Protein AF-A0A9P5SI32-F1 (afdb_monomer)

Secondary structure (DSSP, 8-state):
-HHHHHHHHHHHHHHHHHSTT------------HHHHHHHHHHHHHHHHHHHHHHHHHHHHHT---------------------PPPHHHHHHHHHHHHTTPPPSSEEE-TTT--EEE-TTS---HHHHHHHHHHHHHHHHHHHHHHHHHHHHH-TTS-HHHHHHHHHHHHHHHHHHHHHHHHHHHHHHHTS--S------HHHHHHHHHHHHHHHHHHHHHHHHTTT--HHHHHHHHHHGGGSS-HHHHHHHHHHHHHHTHHHHHHHHIIIII-----TTS-SSEEE-TTS-TTSHHHHSEEE-GGG--TTS-HHHHHHHHHHHHHHHHHHHTS---TTHHHH-------TT-HHHHHHHHHHHHHHHHHHHHHHHHHTS-HHHHHHHIIIIIS---HHHHHHHHHHHHHHHTSBGGG--HHHHHHHHHHHHHHSGGGGS-HHHHTTEEEEEPPPPTT-BHHHHEEEEE---TTGGGTS-HHHHHHHHHHHHHHHHHHHHHHHHHHHHHHHHHHHHHSTT-GGGHHHHHHHHHHHHHHHHHHHHHHHIIIIIIIIHHHHHHHHHHHTS---HHHHHHHHHHHHHHHHHHTT-S-BTTB--HHHHHHHHHHHHHHHHHHHHHHHHHHHHHHHHHHHHHHHHHHHHTT--S--HHHHHHHHHHHHHHHHHHHHHHHHHHHHHHHHHHHHHHHHHHHHH-S-HHHHHHHHHHSSTTTTHHHHHTT-------------------S----HHHHHHHHTTPPPPBPTTSPBPPPPTTTT-EEEE---SSHHHHHHHHHHHTT-EEEEEE-TTT-SGGGG--SSBPPPSSTT--S---BHHHHHS-TTEEEEE--TTSHHHHHHHHHHHHH-SEEEE---TTTTGGGT-SHHHHHHH-TT-EEEEEESS-SSSTTTTS---HHHHHHHTSHHHHSS-TTSPP---SS-HHHHHHHHHHHHHHHHHHHHHHHHS---EEEEEHHHHHHHHTHHHHHHHHHH-------TT--SS-TTEEEEE-SSSEEEEE--SHHHHHHHHHHHT-GGGTSSTTTSSHHHHHHTHHHHHHHHHHHHTTS-HHHHHHHHTTSS--EEE---HHHHHT-HHHHHTT-EEEEEETTTEEEEEEPPS---SSSPP---SPPPPTTTTHHHHHHHTS---HHHHHHHHHTT--

Radius of gyration: 49.42 Å; Cα contacts (8 Å, |Δi|>4): 1375; chains: 1; bounding box: 137×81×169 Å

Structure (mmCIF, N/CA/C/O backbone):
data_AF-A0A9P5SI32-F1
#
_entry.id   AF-A0A9P5SI32-F1
#
loop_
_atom_site.group_PDB
_atom_site.id
_atom_site.type_symbol
_atom_site.label_atom_id
_atom_site.label_alt_id
_atom_site.label_comp_id
_atom_site.label_asym_id
_atom_site.label_entity_id
_atom_site.label_seq_id
_atom_site.pdbx_PDB_ins_code
_atom_site.Cartn_x
_atom_site.Cartn_y
_atom_site.Cartn_z
_atom_site.occupancy
_atom_site.B_iso_or_equiv
_atom_site.auth_seq_id
_atom_site.auth_comp_id
_atom_site.auth_asym_id
_atom_site.auth_atom_id
_atom_site.pdbx_PDB_model_num
ATOM 1 N N . MET A 1 1 ? -63.670 31.564 59.923 1.00 42.47 1 MET A N 1
ATOM 2 C CA . MET A 1 1 ? -63.967 31.063 58.567 1.00 42.47 1 MET A CA 1
ATOM 3 C C . MET A 1 1 ? -62.993 31.605 57.515 1.00 42.47 1 MET A C 1
ATOM 5 O O . MET A 1 1 ? -62.778 30.890 56.558 1.00 42.47 1 MET A O 1
ATOM 9 N N . ASP A 1 2 ? -62.278 32.720 57.733 1.00 37.12 2 ASP A N 1
ATOM 10 C CA . ASP A 1 2 ? -61.266 33.226 56.768 1.00 37.12 2 ASP A CA 1
ATOM 11 C C . ASP A 1 2 ? -59.927 32.456 56.687 1.00 37.12 2 ASP A C 1
ATOM 13 O O . ASP A 1 2 ? -59.168 32.637 55.739 1.00 37.12 2 ASP A O 1
ATOM 17 N N . ASN A 1 3 ? -59.616 31.561 57.634 1.00 43.84 3 ASN A N 1
ATOM 18 C CA . ASN A 1 3 ? -58.324 30.852 57.648 1.00 43.84 3 ASN A CA 1
ATOM 19 C C . ASN A 1 3 ? -58.307 29.508 56.898 1.00 43.84 3 ASN A C 1
ATOM 21 O O . ASN A 1 3 ? -57.226 28.968 56.691 1.00 43.84 3 ASN A O 1
ATOM 25 N N . SER A 1 4 ? -59.447 28.947 56.475 1.00 39.62 4 SER A N 1
ATOM 26 C CA . SER A 1 4 ? -59.432 27.719 55.655 1.00 39.62 4 SER A CA 1
ATOM 27 C C . SER A 1 4 ? -59.240 28.019 54.168 1.00 39.62 4 SER A C 1
ATOM 29 O O . SER A 1 4 ? -58.648 27.218 53.454 1.00 39.62 4 SER A O 1
ATOM 31 N N . GLU A 1 5 ? -59.682 29.191 53.708 1.00 37.06 5 GLU A N 1
ATOM 32 C CA . GLU A 1 5 ? -59.606 29.602 52.302 1.00 37.06 5 GLU A CA 1
ATOM 33 C C . GLU A 1 5 ? -58.185 30.034 51.895 1.00 37.06 5 GLU A C 1
ATOM 35 O O . GLU A 1 5 ? -57.731 29.747 50.788 1.00 37.06 5 GLU A O 1
ATOM 40 N N . GLN A 1 6 ? -57.426 30.638 52.819 1.00 39.66 6 GLN A N 1
ATOM 41 C CA . GLN A 1 6 ? -56.009 30.958 52.599 1.00 39.66 6 GLN A CA 1
ATOM 42 C C . GLN A 1 6 ? -55.109 29.716 52.629 1.00 39.66 6 GLN A C 1
ATOM 44 O O . GLN A 1 6 ? -54.153 29.639 51.859 1.00 39.66 6 GLN A O 1
ATOM 49 N N . VAL A 1 7 ? -55.437 28.720 53.459 1.00 41.47 7 VAL A N 1
ATOM 50 C CA . VAL A 1 7 ? -54.717 27.436 53.496 1.00 41.47 7 VAL A CA 1
ATOM 51 C C . VAL A 1 7 ? -55.020 26.617 52.240 1.00 41.47 7 VAL A C 1
ATOM 53 O O . VAL A 1 7 ? -54.099 26.059 51.654 1.00 41.47 7 VAL A O 1
ATOM 56 N N . ALA A 1 8 ? -56.265 26.628 51.752 1.00 40.19 8 ALA A N 1
ATOM 57 C CA . ALA A 1 8 ? -56.627 25.992 50.487 1.00 40.19 8 ALA A CA 1
ATOM 58 C C . ALA A 1 8 ? -55.903 26.626 49.284 1.00 40.19 8 ALA A C 1
ATOM 60 O O . ALA A 1 8 ? -55.344 25.897 48.473 1.00 40.19 8 ALA A O 1
ATOM 61 N N . ARG A 1 9 ? -55.805 27.965 49.208 1.00 40.19 9 ARG A N 1
ATOM 62 C CA . ARG A 1 9 ? -55.040 28.653 48.145 1.00 40.19 9 ARG A CA 1
ATOM 63 C C . ARG A 1 9 ? -53.531 28.432 48.233 1.00 40.19 9 ARG A C 1
ATOM 65 O O . ARG A 1 9 ? -52.872 28.380 47.200 1.00 40.19 9 ARG A O 1
ATOM 72 N N . ALA A 1 10 ? -52.976 28.299 49.437 1.00 40.38 10 ALA A N 1
ATOM 73 C CA . ALA A 1 10 ? -51.559 27.987 49.620 1.00 40.38 10 ALA A CA 1
ATOM 74 C C . ALA A 1 10 ? -51.233 26.546 49.191 1.00 40.38 10 ALA A C 1
ATOM 76 O O . ALA A 1 10 ? -50.205 26.316 48.561 1.00 40.38 10 ALA A O 1
ATOM 77 N N . VAL A 1 11 ? -52.135 25.597 49.467 1.00 42.03 11 VAL A N 1
ATOM 78 C CA . VAL A 1 11 ? -52.027 24.203 49.011 1.00 42.03 11 VAL A CA 1
ATOM 79 C C . VAL A 1 11 ? -52.245 24.101 47.496 1.00 42.03 11 VAL A C 1
ATOM 81 O O . VAL A 1 11 ? -51.495 23.406 46.825 1.00 42.03 11 VAL A O 1
ATOM 84 N N . GLU A 1 12 ? -53.182 24.859 46.923 1.00 39.09 12 GLU A N 1
ATOM 85 C CA . GLU A 1 12 ? -53.424 24.907 45.472 1.00 39.09 12 GLU A CA 1
ATOM 86 C C . GLU A 1 12 ? -52.259 25.568 44.702 1.00 39.09 12 GLU A C 1
ATOM 88 O O . GLU A 1 12 ? -51.912 25.135 43.603 1.00 39.09 12 GLU A O 1
ATOM 93 N N . ALA A 1 13 ? -51.595 26.569 45.294 1.00 41.19 13 ALA A N 1
ATOM 94 C CA . ALA A 1 13 ? -50.374 27.167 44.748 1.00 41.19 13 ALA A CA 1
ATOM 95 C C . ALA A 1 13 ? -49.165 26.215 44.826 1.00 41.19 13 ALA A C 1
ATOM 97 O O . ALA A 1 13 ? -48.364 26.180 43.893 1.00 41.19 13 ALA A O 1
ATOM 98 N N . LEU A 1 14 ? -49.060 25.417 45.897 1.00 38.38 14 LEU A N 1
ATOM 99 C CA . LEU A 1 14 ? -48.062 24.350 46.041 1.00 38.38 14 LEU A CA 1
ATOM 100 C C . LEU A 1 14 ? -48.269 23.244 45.001 1.00 38.38 14 LEU A C 1
ATOM 102 O O . LEU A 1 14 ? -47.310 22.839 44.357 1.00 38.38 14 LEU A O 1
ATOM 106 N N . VAL A 1 15 ? -49.518 22.840 44.760 1.00 39.72 15 VAL A N 1
ATOM 107 C CA . VAL A 1 15 ? -49.868 21.840 43.742 1.00 39.72 15 VAL A CA 1
ATOM 108 C C . VAL A 1 15 ? -49.607 22.372 42.325 1.00 39.72 15 VAL A C 1
ATOM 110 O O . VAL A 1 15 ? -49.016 21.667 41.516 1.00 39.72 15 VAL A O 1
ATOM 113 N N . ARG A 1 16 ? -49.936 23.635 42.009 1.00 37.34 16 ARG A N 1
ATOM 114 C CA . ARG A 1 16 ? -49.639 24.226 40.683 1.00 37.34 16 ARG A CA 1
ATOM 115 C C . ARG A 1 16 ? -48.147 24.409 40.397 1.00 37.34 16 ARG A C 1
ATOM 117 O O . ARG A 1 16 ? -47.752 24.299 39.243 1.00 37.34 16 ARG A O 1
ATOM 124 N N . LEU A 1 17 ? -47.327 24.672 41.415 1.00 40.25 17 LEU A N 1
ATOM 125 C CA . LEU A 1 17 ? -45.866 24.722 41.268 1.00 40.25 17 LEU A CA 1
ATOM 126 C C . LEU A 1 17 ? -45.254 23.331 41.054 1.00 40.25 17 LEU A C 1
ATOM 128 O O . LEU A 1 17 ? -44.201 23.227 40.436 1.00 40.25 17 LEU A O 1
ATOM 132 N N . GLN A 1 18 ? -45.929 22.280 41.521 1.00 37.53 18 GLN A N 1
ATOM 133 C CA . GLN A 1 18 ? -45.520 20.885 41.358 1.00 37.53 18 GLN A CA 1
ATOM 134 C C . GLN A 1 18 ? -45.886 20.319 39.970 1.00 37.53 18 GLN A C 1
ATOM 136 O O . GLN A 1 18 ? -45.213 19.418 39.491 1.00 37.53 18 GLN A O 1
ATOM 141 N N . PHE A 1 19 ? -46.892 20.895 39.295 1.00 34.50 19 PHE A N 1
ATOM 142 C CA . PHE A 1 19 ? -47.330 20.513 37.939 1.00 34.50 19 PHE A CA 1
ATOM 143 C C . PHE A 1 19 ? -46.658 21.294 36.791 1.00 34.50 19 PHE A C 1
ATOM 145 O O . PHE A 1 19 ? -46.921 21.006 35.629 1.00 34.50 19 PHE A O 1
ATOM 152 N N . ALA A 1 20 ? -45.794 22.275 37.073 1.00 34.69 20 ALA A N 1
ATOM 153 C CA . ALA A 1 20 ? -45.090 23.042 36.035 1.00 34.69 20 ALA A CA 1
ATOM 154 C C . ALA A 1 20 ? -43.767 22.393 35.565 1.00 34.69 20 ALA A C 1
ATOM 156 O O . ALA A 1 20 ? -43.037 23.009 34.792 1.00 34.69 20 ALA A O 1
ATOM 157 N N . GLN A 1 21 ? -43.450 21.180 36.037 1.00 35.47 21 GLN A N 1
ATOM 158 C CA . GLN A 1 21 ? -42.245 20.428 35.659 1.00 35.47 21 GLN A CA 1
ATOM 159 C C . GLN A 1 21 ? -42.446 19.416 34.518 1.00 35.47 21 GLN A C 1
ATOM 161 O O . GLN A 1 21 ? -41.452 18.895 34.024 1.00 35.47 21 GLN A O 1
ATOM 166 N N . ASP A 1 22 ? -43.672 19.207 34.029 1.00 29.98 22 ASP A N 1
ATOM 167 C CA . ASP A 1 22 ? -43.937 18.281 32.920 1.00 29.98 22 ASP A CA 1
ATOM 168 C C . ASP A 1 22 ? -44.226 19.030 31.613 1.00 29.98 22 ASP A C 1
ATOM 170 O O . ASP A 1 22 ? -45.367 19.132 31.165 1.00 29.98 22 ASP A O 1
ATOM 174 N N . ALA A 1 23 ? -43.171 19.568 31.001 1.00 31.64 23 ALA A N 1
ATOM 175 C CA . ALA A 1 23 ? -43.076 19.695 29.546 1.00 31.64 23 ALA A CA 1
ATOM 176 C C . ALA A 1 23 ? -41.615 19.917 29.125 1.00 31.64 23 ALA A C 1
ATOM 178 O O . ALA A 1 23 ? -41.056 20.984 29.392 1.00 31.64 23 ALA A O 1
ATOM 179 N N . PRO A 1 24 ? -41.023 18.964 28.390 1.00 31.81 24 PRO A N 1
ATOM 180 C CA . PRO A 1 24 ? -40.058 19.321 27.369 1.00 31.81 24 PRO A CA 1
ATOM 181 C C . PRO A 1 24 ? -40.536 18.825 26.000 1.00 31.81 24 PRO A C 1
ATOM 183 O O . PRO A 1 24 ? -40.583 17.624 25.736 1.00 31.81 24 PRO A O 1
ATOM 186 N N . ASP A 1 25 ? -40.846 19.778 25.120 1.00 26.53 25 ASP A N 1
ATOM 187 C CA . ASP A 1 25 ? -40.684 19.580 23.683 1.00 26.53 25 ASP A CA 1
ATOM 188 C C . ASP A 1 25 ? -39.182 19.429 23.408 1.00 26.53 25 ASP A C 1
ATOM 190 O O . ASP A 1 25 ? -38.369 20.275 23.792 1.00 26.53 25 ASP A O 1
ATOM 194 N N . ALA A 1 26 ? -38.819 18.322 22.772 1.00 26.38 26 ALA A N 1
ATOM 195 C CA . ALA A 1 26 ? -37.484 18.072 22.267 1.00 26.38 26 ALA A CA 1
ATOM 196 C C . ALA A 1 26 ? -37.322 18.748 20.901 1.00 26.38 26 ALA A C 1
ATOM 198 O O . ALA A 1 26 ? -38.023 18.394 19.961 1.00 26.38 26 ALA A O 1
ATOM 199 N N . ASP A 1 27 ? -36.375 19.679 20.790 1.00 27.23 27 ASP A N 1
ATOM 200 C CA . ASP A 1 27 ? -35.491 19.771 19.628 1.00 27.23 27 ASP A CA 1
ATOM 201 C C . ASP A 1 27 ? -34.274 20.656 19.945 1.00 27.23 27 ASP A C 1
ATOM 203 O O . ASP A 1 27 ? -34.353 21.614 20.711 1.00 27.23 27 ASP A O 1
ATOM 207 N N . THR A 1 28 ? -33.153 20.339 19.291 1.00 29.39 28 THR A N 1
ATOM 208 C CA . THR A 1 28 ? -31.830 21.005 19.271 1.00 29.39 28 THR A CA 1
ATOM 209 C C . THR A 1 28 ? -30.820 20.754 20.408 1.00 29.39 28 THR A C 1
ATOM 211 O O . THR A 1 28 ? -30.814 21.374 21.465 1.00 29.39 28 THR A O 1
ATOM 214 N N . HIS A 1 29 ? -29.857 19.886 20.072 1.00 31.33 29 HIS A N 1
ATOM 215 C CA . HIS A 1 29 ? -28.485 19.826 20.580 1.00 31.33 29 HIS A CA 1
ATOM 216 C C . HIS A 1 29 ? -27.725 21.153 20.395 1.00 31.33 29 HIS A C 1
ATOM 218 O O . HIS A 1 29 ? -27.736 21.680 19.284 1.00 31.33 29 HIS A O 1
ATOM 224 N N . MET A 1 30 ? -26.974 21.599 21.412 1.00 29.38 30 MET A N 1
ATOM 225 C CA . MET A 1 30 ? -25.565 22.039 21.306 1.00 29.38 30 MET A CA 1
ATOM 226 C C . MET A 1 30 ? -25.005 22.546 22.650 1.00 29.38 30 MET A C 1
ATOM 228 O O . MET A 1 30 ? -25.744 23.001 23.515 1.00 29.38 30 MET A O 1
ATOM 232 N N . ASP A 1 31 ? -23.686 22.419 22.783 1.00 38.12 31 ASP A N 1
ATOM 233 C CA . ASP A 1 31 ? -22.824 22.635 23.951 1.00 38.12 31 ASP A CA 1
ATOM 234 C C . ASP A 1 31 ? -22.909 24.019 24.637 1.00 38.12 31 ASP A C 1
ATOM 236 O O . ASP A 1 31 ? -23.015 25.029 23.942 1.00 38.12 31 ASP A O 1
ATOM 240 N N . LEU A 1 32 ? -22.734 24.048 25.977 1.00 34.19 32 LEU A N 1
ATOM 241 C CA . LEU A 1 32 ? -21.780 24.875 26.770 1.00 34.19 32 LEU A CA 1
ATOM 242 C C . LEU A 1 32 ? -22.278 25.298 28.185 1.00 34.19 32 LEU A C 1
ATOM 244 O O . LEU A 1 32 ? -23.464 25.509 28.417 1.00 34.19 32 LEU A O 1
ATOM 248 N N . ASP A 1 33 ? -21.284 25.479 29.072 1.00 35.22 33 ASP A N 1
ATOM 249 C CA . ASP A 1 33 ? -21.188 26.326 30.285 1.00 35.22 33 ASP A CA 1
ATOM 250 C C . ASP A 1 33 ? -21.457 25.765 31.708 1.00 35.22 33 ASP A C 1
ATOM 252 O O . ASP A 1 33 ? -22.577 25.470 32.128 1.00 35.22 33 ASP A O 1
ATOM 256 N N . ASP A 1 34 ? -20.373 25.758 32.506 1.00 38.31 34 ASP A N 1
ATOM 257 C CA . ASP A 1 34 ? -20.306 25.490 33.959 1.00 38.31 34 ASP A CA 1
ATOM 258 C C . ASP A 1 34 ? -21.167 26.466 34.799 1.00 38.31 34 ASP A C 1
ATOM 260 O O . ASP A 1 34 ? -21.558 26.148 35.927 1.00 38.31 34 ASP A O 1
ATOM 264 N N . ASP A 1 35 ? -21.536 27.628 34.250 1.00 37.47 35 ASP A N 1
ATOM 265 C CA . ASP A 1 35 ? -22.355 28.632 34.942 1.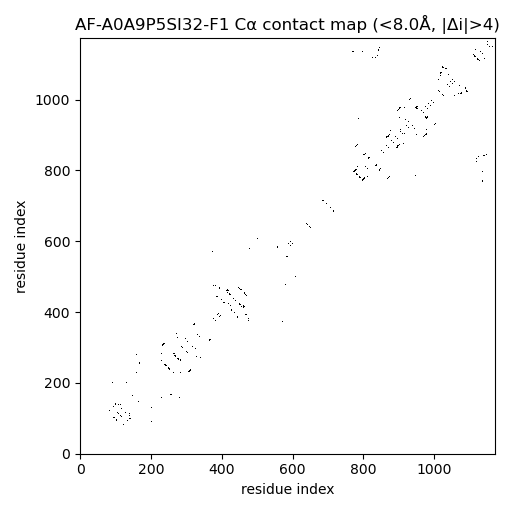00 37.47 35 ASP A CA 1
ATOM 266 C C . ASP A 1 35 ? -23.824 28.183 35.126 1.00 37.47 35 ASP A C 1
ATOM 268 O O . ASP A 1 35 ? -24.452 28.511 36.140 1.00 37.47 35 ASP A O 1
ATOM 272 N N . ALA A 1 36 ? -24.360 27.333 34.236 1.00 39.78 36 ALA A N 1
ATOM 273 C CA . ALA A 1 36 ? -25.731 26.814 34.340 1.00 39.78 36 ALA A CA 1
ATOM 274 C C . ALA A 1 36 ? -25.898 25.787 35.480 1.00 39.78 36 ALA A C 1
ATOM 276 O O . ALA A 1 36 ? -26.943 25.719 36.135 1.00 39.78 36 ALA A O 1
ATOM 277 N N . GLN A 1 37 ? -24.848 25.015 35.787 1.00 39.50 37 GLN A N 1
ATOM 278 C CA . GLN A 1 37 ? -24.857 24.081 36.919 1.00 39.50 37 GLN A CA 1
ATOM 279 C C . GLN A 1 37 ? -24.793 24.810 38.265 1.00 39.50 37 GLN A C 1
ATOM 281 O O . GLN A 1 37 ? -25.339 24.326 39.264 1.00 39.50 37 GLN A O 1
ATOM 286 N N . GLN A 1 38 ? -24.162 25.985 38.300 1.00 41.06 38 GLN A N 1
ATOM 287 C CA . GLN A 1 38 ? -24.031 26.782 39.511 1.00 41.06 38 GLN A CA 1
ATOM 288 C C . GLN A 1 38 ? -25.348 27.491 39.862 1.00 41.06 38 GLN A C 1
ATOM 290 O O . GLN A 1 38 ? -25.750 27.462 41.029 1.00 41.06 38 GLN A O 1
ATOM 295 N N . GLU A 1 39 ? -26.092 27.991 38.867 1.00 39.78 39 GLU A N 1
ATOM 296 C CA . GLU A 1 39 ? -27.448 28.530 39.064 1.00 39.78 39 GLU A CA 1
ATOM 297 C C . GLU A 1 39 ? -28.457 27.455 39.499 1.00 39.78 39 GLU A C 1
ATOM 299 O O . GLU A 1 39 ? -29.249 27.692 40.417 1.00 39.78 39 GLU A O 1
ATOM 304 N N . HIS A 1 40 ? -28.383 26.242 38.939 1.00 39.78 40 HIS A N 1
ATOM 305 C CA . HIS A 1 40 ? -29.275 25.139 39.319 1.00 39.78 40 HIS A CA 1
ATOM 306 C C . HIS A 1 40 ? -29.029 24.660 40.765 1.00 39.78 40 HIS A C 1
ATOM 308 O O . HIS A 1 40 ? -29.968 24.340 41.502 1.00 39.78 40 HIS A O 1
ATOM 314 N N . LYS A 1 41 ? -27.768 24.681 41.227 1.00 42.44 41 LYS A N 1
ATOM 315 C CA . LYS A 1 41 ? -27.406 24.390 42.629 1.00 42.44 41 LYS A CA 1
ATOM 316 C C . LYS A 1 41 ? -27.890 25.478 43.588 1.00 42.44 41 LYS A C 1
ATOM 318 O O . LYS A 1 41 ? -28.362 25.165 44.683 1.00 42.44 41 LYS A O 1
ATOM 323 N N . GLN A 1 42 ? -27.810 26.743 43.178 1.00 43.56 42 GLN A N 1
ATOM 324 C CA . GLN A 1 42 ? -28.257 27.878 43.986 1.00 43.56 42 GLN A CA 1
ATOM 325 C C . GLN A 1 42 ? -29.789 27.930 44.092 1.00 43.56 42 GLN A C 1
ATOM 327 O O . GLN A 1 42 ? -30.318 28.184 45.175 1.00 43.56 42 GLN A O 1
ATOM 332 N N . GLN A 1 43 ? -30.513 27.595 43.020 1.00 39.38 43 GLN A N 1
ATOM 333 C CA . GLN A 1 43 ? -31.975 27.480 43.041 1.00 39.38 43 GLN A CA 1
ATOM 334 C C . GLN A 1 43 ? -32.461 26.291 43.881 1.00 39.38 43 GLN A C 1
ATOM 336 O O . GLN A 1 43 ? -33.411 26.453 44.650 1.00 39.38 43 GLN A O 1
ATOM 341 N N . SER A 1 44 ? -31.771 25.144 43.838 1.00 38.12 44 SER A N 1
ATOM 342 C CA . SER A 1 44 ? -32.101 23.983 44.681 1.00 38.12 44 SER A CA 1
ATOM 343 C C . SER A 1 44 ? -31.877 24.260 46.175 1.00 38.12 44 SER A C 1
ATOM 345 O O . SER A 1 44 ? -32.712 23.893 47.000 1.00 38.12 44 SER A O 1
ATOM 347 N N . GLN A 1 45 ? -30.815 24.991 46.544 1.00 42.16 45 GLN A N 1
ATOM 348 C CA . GLN A 1 45 ? -30.572 25.392 47.940 1.00 42.16 45 GLN A CA 1
ATOM 349 C C . GLN A 1 45 ? -31.584 26.429 48.453 1.00 42.16 45 GLN A C 1
ATOM 351 O O . GLN A 1 45 ? -31.992 26.378 49.615 1.00 42.16 45 GLN A O 1
ATOM 356 N N . VAL A 1 46 ? -32.037 27.356 47.601 1.00 45.97 46 VAL A N 1
ATOM 357 C CA . VAL A 1 46 ? -33.108 28.306 47.955 1.00 45.97 46 VAL A CA 1
ATOM 358 C C . VAL A 1 46 ? -34.459 27.592 48.091 1.00 45.97 46 VAL A C 1
ATOM 360 O O . VAL A 1 46 ? -35.280 27.990 48.922 1.00 45.97 46 VAL A O 1
ATOM 363 N N . TYR A 1 47 ? -34.690 26.528 47.318 1.00 44.31 47 TYR A N 1
ATOM 364 C CA . TYR A 1 47 ? -35.885 25.690 47.406 1.00 44.31 47 TYR A CA 1
ATOM 365 C C . TYR A 1 47 ? -35.907 24.864 48.702 1.00 44.31 47 TYR A C 1
ATOM 367 O O . TYR A 1 47 ? -36.880 24.946 49.453 1.00 44.31 47 TYR A O 1
ATOM 375 N N . GLU A 1 48 ? -34.809 24.184 49.049 1.00 41.69 48 GLU A N 1
ATOM 376 C CA . GLU A 1 48 ? -34.671 23.459 50.324 1.00 41.69 48 GLU A CA 1
ATOM 377 C C . GLU A 1 48 ? -34.803 24.388 51.541 1.00 41.69 48 GLU A C 1
ATOM 379 O O . GLU A 1 48 ? -35.487 24.049 52.509 1.00 41.69 48 GLU A O 1
ATOM 384 N N . ALA A 1 49 ? -34.250 25.606 51.475 1.00 45.75 49 ALA A N 1
ATOM 385 C CA . ALA A 1 49 ? -34.395 26.602 52.537 1.00 45.75 49 ALA A CA 1
ATOM 386 C C . ALA A 1 49 ? -35.851 27.080 52.721 1.00 45.75 49 ALA A C 1
ATOM 388 O O . ALA A 1 49 ? -36.285 27.334 53.847 1.00 45.75 49 ALA A O 1
ATOM 389 N N . LYS A 1 50 ? -36.636 27.176 51.638 1.00 41.88 50 LYS A N 1
ATOM 390 C CA . LYS A 1 50 ? -38.061 27.554 51.696 1.00 41.88 50 LYS A CA 1
ATOM 391 C C . LYS A 1 50 ? -38.953 26.407 52.180 1.00 41.88 50 LYS A C 1
ATOM 393 O O . LYS A 1 50 ? -39.903 26.665 52.919 1.00 41.88 50 LYS A O 1
ATOM 398 N N . VAL A 1 51 ? -38.629 25.160 51.832 1.00 42.91 51 VAL A N 1
ATOM 399 C CA . VAL A 1 51 ? -39.323 23.958 52.331 1.00 42.91 51 VAL A CA 1
ATOM 400 C C . VAL A 1 51 ? -39.045 23.746 53.824 1.00 42.91 51 VAL A C 1
ATOM 402 O O . VAL A 1 51 ? -39.979 23.505 54.591 1.00 42.91 51 VAL A O 1
ATOM 405 N N . ALA A 1 52 ? -37.802 23.953 54.270 1.00 42.72 52 ALA A N 1
ATOM 406 C CA . ALA A 1 52 ? -37.436 23.911 55.686 1.00 42.72 52 ALA A CA 1
ATOM 407 C C . ALA A 1 52 ? -38.127 25.025 56.499 1.00 42.72 52 ALA A C 1
ATOM 409 O O . ALA A 1 52 ? -38.652 24.764 57.583 1.00 42.72 52 ALA A O 1
ATOM 410 N N . ALA A 1 53 ? -38.227 26.246 55.954 1.00 43.56 53 ALA A N 1
ATOM 411 C CA . ALA A 1 53 ? -38.958 27.347 56.589 1.00 43.56 53 ALA A CA 1
ATOM 412 C C . ALA A 1 53 ? -40.477 27.084 56.684 1.00 43.56 53 ALA A C 1
ATOM 414 O O . ALA A 1 53 ? -41.110 27.464 57.672 1.00 43.56 53 ALA A O 1
ATOM 415 N N . ALA A 1 54 ? -41.067 26.400 55.696 1.00 40.12 54 ALA A N 1
ATOM 416 C CA . ALA A 1 54 ? -42.471 25.988 55.719 1.00 40.12 54 ALA A CA 1
ATOM 417 C C . ALA A 1 54 ? -42.734 24.870 56.748 1.00 40.12 54 ALA A C 1
ATOM 419 O O . ALA A 1 54 ? -43.725 24.928 57.480 1.00 40.12 54 ALA A O 1
ATOM 420 N N . GLN A 1 55 ? -41.814 23.906 56.885 1.00 38.50 55 GLN A N 1
ATOM 421 C CA . GLN A 1 55 ? -41.869 22.880 57.934 1.00 38.50 55 GLN A CA 1
ATOM 422 C C . GLN A 1 55 ? -41.707 23.480 59.342 1.00 38.50 55 GLN A C 1
ATOM 424 O O . GLN A 1 55 ? -42.442 23.100 60.257 1.00 38.50 55 GLN A O 1
ATOM 429 N N . GLU A 1 56 ? -40.823 24.467 59.524 1.00 39.75 56 GLU A N 1
ATOM 430 C CA . GLU A 1 56 ? -40.643 25.169 60.804 1.00 39.75 56 GLU A CA 1
ATOM 431 C C . GLU A 1 56 ? -41.870 26.032 61.171 1.00 39.75 56 GLU A C 1
ATOM 433 O O . GLU A 1 56 ? -42.262 26.109 62.340 1.00 39.75 56 GLU A O 1
ATOM 438 N N . TYR A 1 57 ? -42.540 26.630 60.179 1.00 40.88 57 TYR A N 1
ATOM 439 C CA . TYR A 1 57 ? -43.780 27.389 60.374 1.00 40.88 57 TYR A CA 1
ATOM 440 C C . TYR A 1 57 ? -44.963 26.485 60.773 1.00 40.88 57 TYR A C 1
ATOM 442 O O . TYR A 1 57 ? -45.709 26.822 61.696 1.00 40.88 57 TYR A O 1
ATOM 450 N N . CYS A 1 58 ? -45.087 25.294 60.173 1.00 35.59 58 CYS A N 1
ATOM 451 C CA . CYS A 1 58 ? -46.075 24.282 60.571 1.00 35.59 58 CYS A CA 1
ATOM 452 C C . CYS A 1 58 ? -45.814 23.718 61.981 1.00 35.59 58 CYS A C 1
ATOM 454 O O . CYS A 1 58 ? -46.757 23.537 62.757 1.00 35.59 58 CYS A O 1
ATOM 456 N N . LEU A 1 59 ? -44.547 23.517 62.361 1.00 37.94 59 LEU A N 1
ATOM 457 C CA . LEU A 1 59 ? -44.163 23.083 63.712 1.00 37.94 59 LEU A CA 1
ATOM 458 C C . LEU A 1 59 ? -44.388 24.180 64.773 1.00 37.94 59 LEU A C 1
ATOM 460 O O . LEU A 1 59 ? -44.779 23.874 65.902 1.00 37.94 59 LEU A O 1
ATOM 464 N N . ARG A 1 60 ? -44.243 25.468 64.420 1.00 35.88 60 ARG A N 1
ATOM 465 C CA . ARG A 1 60 ? -44.548 26.606 65.314 1.00 35.88 60 ARG A CA 1
ATOM 466 C C . ARG A 1 60 ? -46.037 26.776 65.626 1.00 35.88 60 ARG A C 1
ATOM 468 O O . ARG A 1 60 ? -46.359 27.248 66.717 1.00 35.88 60 ARG A O 1
ATOM 475 N N . ILE A 1 61 ? -46.938 26.390 64.720 1.00 38.22 61 ILE A N 1
ATOM 476 C CA . ILE A 1 61 ? -48.396 26.474 64.935 1.00 38.22 61 ILE A CA 1
ATOM 477 C C . ILE A 1 61 ? -48.898 25.343 65.851 1.00 38.22 61 ILE A C 1
ATOM 479 O O . ILE A 1 61 ? -49.821 25.555 66.636 1.00 38.22 61 ILE A O 1
ATOM 483 N N . LEU A 1 62 ? -48.241 24.179 65.845 1.00 36.81 62 LEU A N 1
ATOM 484 C CA . LEU A 1 62 ? -48.592 23.043 66.711 1.00 36.81 62 LEU A CA 1
ATOM 485 C C . LEU A 1 62 ? -47.991 23.126 68.132 1.00 36.81 62 LEU A C 1
ATOM 487 O O . LEU A 1 62 ? -48.449 22.425 69.030 1.00 36.81 62 LEU A O 1
ATOM 491 N N . GLY A 1 63 ? -47.015 24.013 68.371 1.00 31.83 63 GLY A N 1
ATOM 492 C CA . GLY A 1 63 ? -46.332 24.191 69.664 1.00 31.83 63 GLY A CA 1
ATOM 493 C C . GLY A 1 63 ? -46.910 25.256 70.614 1.00 31.83 63 GLY A C 1
ATOM 494 O O . GLY A 1 63 ? -46.349 25.479 71.686 1.00 31.83 63 GLY A O 1
ATOM 495 N N . ARG A 1 64 ? -48.009 25.940 70.262 1.00 32.69 64 ARG A N 1
ATOM 496 C CA . ARG A 1 64 ? -48.646 26.976 71.103 1.00 32.69 64 ARG A CA 1
ATOM 497 C C . ARG A 1 64 ? -50.136 26.696 71.333 1.00 32.69 64 ARG A C 1
ATOM 499 O O . ARG A 1 64 ? -50.994 27.372 70.782 1.00 32.69 64 ARG A O 1
ATOM 506 N N . SER A 1 65 ? -50.455 25.736 72.199 1.00 31.73 65 SER A N 1
ATOM 507 C CA . SER A 1 65 ? -51.708 25.762 72.976 1.00 31.73 65 SER A CA 1
ATOM 508 C C . SER A 1 65 ? -51.589 24.896 74.236 1.00 31.73 65 SER A C 1
ATOM 510 O O . SER A 1 65 ? -51.942 23.723 74.269 1.00 31.73 65 SER A O 1
ATOM 512 N N . GLY A 1 66 ? -51.055 25.494 75.303 1.00 26.69 66 GLY A N 1
ATOM 513 C CA . GLY A 1 66 ? -51.008 24.906 76.641 1.00 26.69 66 GLY A CA 1
ATOM 514 C C 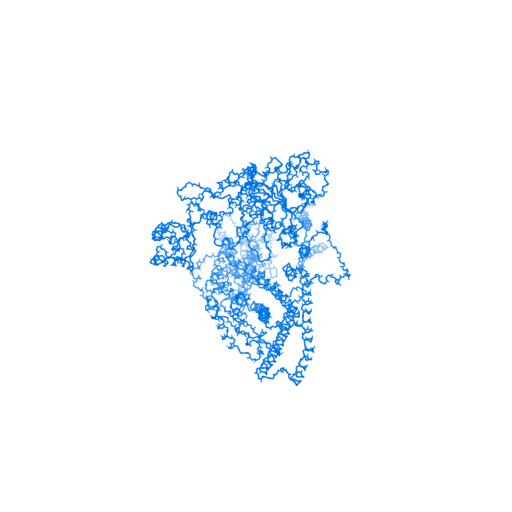. GLY A 1 66 ? -50.840 25.976 77.726 1.00 26.69 66 GLY A C 1
ATOM 515 O O . GLY A 1 66 ? -49.750 26.520 77.866 1.00 26.69 66 GLY A O 1
ATOM 516 N N . GLY A 1 67 ? -51.916 26.228 78.492 1.00 26.20 67 GLY A N 1
ATOM 517 C CA . GLY A 1 67 ? -51.976 26.980 79.767 1.00 26.20 67 GLY A CA 1
ATOM 518 C C . GLY A 1 67 ? -52.348 28.470 79.663 1.00 26.20 67 GLY A C 1
ATOM 519 O O . GLY A 1 67 ? -51.852 29.159 78.785 1.00 26.20 67 GLY A O 1
ATOM 520 N N . TYR A 1 68 ? -53.164 29.094 80.525 1.00 28.97 68 TYR A N 1
ATOM 521 C CA . TYR A 1 68 ? -54.015 28.706 81.671 1.00 28.97 68 TYR A CA 1
ATOM 522 C C . TYR A 1 68 ? -54.849 29.957 82.066 1.00 28.97 68 TYR A C 1
ATOM 524 O O . TYR A 1 68 ? -54.277 31.042 82.048 1.00 28.97 68 TYR A O 1
ATOM 532 N N . VAL A 1 69 ? -56.109 29.830 82.526 1.00 27.44 69 VAL A N 1
ATOM 533 C CA . VAL A 1 69 ? -56.750 30.752 83.508 1.00 27.44 69 VAL A CA 1
ATOM 534 C C . VAL A 1 69 ? -57.736 29.957 84.393 1.00 27.44 69 VAL A C 1
ATOM 536 O O . VAL A 1 69 ? -58.557 29.210 83.869 1.00 27.44 69 VAL A O 1
ATOM 539 N N . GLY A 1 70 ? -57.611 30.094 85.726 1.00 25.75 70 GLY A N 1
ATOM 540 C CA . GLY A 1 70 ? -58.465 29.503 86.786 1.00 25.75 70 GLY A CA 1
ATOM 541 C C . GLY A 1 70 ? -59.855 30.155 86.925 1.00 25.75 70 GLY A C 1
ATOM 542 O O . GLY A 1 70 ? -60.104 31.192 86.325 1.00 25.75 70 GLY A O 1
ATOM 543 N N . SER A 1 71 ? -60.814 29.605 87.679 1.00 24.78 71 SER A N 1
ATOM 544 C CA . SER A 1 71 ? -60.831 29.497 89.154 1.00 24.78 71 SER A CA 1
ATOM 545 C C . SER A 1 71 ? -61.939 28.525 89.674 1.00 24.78 71 SER A C 1
ATOM 547 O O . SER A 1 71 ? -62.723 28.030 88.865 1.00 24.78 71 SER A O 1
ATOM 549 N N . PRO A 1 72 ? -62.004 28.202 90.995 1.00 45.50 72 PRO A N 1
ATOM 550 C CA . PRO A 1 72 ? -62.715 27.028 91.535 1.00 45.50 72 PRO A CA 1
ATOM 551 C C . PRO A 1 72 ? -63.929 27.319 92.464 1.00 45.50 72 PRO A C 1
ATOM 553 O O . PRO A 1 72 ? -64.121 28.448 92.905 1.00 45.50 72 PRO A O 1
ATOM 556 N N . LEU A 1 73 ? -64.617 26.226 92.856 1.00 28.11 73 LEU A N 1
ATOM 557 C CA . LEU A 1 73 ? -65.543 26.002 94.000 1.00 28.11 73 LEU A CA 1
ATOM 558 C C . LEU A 1 73 ? -67.049 26.316 93.840 1.00 28.11 73 LEU A C 1
ATOM 560 O O . LEU A 1 73 ? -67.453 27.445 93.596 1.00 28.11 73 LEU A O 1
ATOM 564 N N . GLY A 1 74 ? -67.877 25.305 94.150 1.00 24.61 74 GLY A N 1
ATOM 565 C CA . GLY A 1 74 ? -69.310 25.429 94.454 1.00 24.61 74 GLY A CA 1
ATOM 566 C C . GLY A 1 74 ? -70.041 24.094 94.291 1.00 24.61 74 GLY A C 1
ATOM 567 O O . GLY A 1 74 ? -70.211 23.636 93.169 1.00 24.61 74 GLY A O 1
ATOM 568 N N . GLY A 1 75 ? -70.393 23.436 95.397 1.00 24.42 75 GLY A N 1
ATOM 569 C CA . GLY A 1 75 ? -70.873 22.058 95.405 1.00 24.42 75 GLY A CA 1
ATOM 570 C C . GLY A 1 75 ? -72.365 21.836 95.140 1.00 24.42 75 GLY A C 1
ATOM 571 O O . GLY A 1 75 ? -73.181 22.750 95.163 1.00 24.42 75 GLY A O 1
ATOM 572 N N . ASP A 1 76 ? -72.638 20.536 95.048 1.00 25.02 76 ASP A N 1
ATOM 573 C CA . ASP A 1 76 ? -73.790 19.804 95.576 1.00 25.02 76 ASP A CA 1
ATOM 574 C C . ASP A 1 76 ? -74.927 19.364 94.626 1.00 25.02 76 ASP A C 1
ATOM 576 O O . ASP A 1 76 ? -75.509 20.124 93.858 1.00 25.02 76 ASP A O 1
ATOM 580 N N . GLN A 1 77 ? -75.247 18.080 94.825 1.00 27.27 77 GLN A N 1
ATOM 581 C CA . GLN A 1 77 ? -76.463 17.318 94.513 1.00 27.27 77 GLN A CA 1
ATOM 582 C C . GLN A 1 77 ? -76.675 16.722 93.110 1.00 27.27 77 GLN A C 1
ATOM 584 O O . GLN A 1 77 ? -77.350 17.255 92.235 1.00 27.27 77 GLN A O 1
ATOM 589 N N . SER A 1 78 ? -76.150 15.496 92.990 1.00 29.39 78 SER A N 1
ATOM 590 C CA . SER A 1 78 ? -76.920 14.274 92.698 1.00 29.39 78 SER A CA 1
ATOM 591 C C . SER A 1 78 ? -77.987 14.327 91.598 1.00 29.39 78 SER A C 1
ATOM 593 O O . SER A 1 78 ? -79.119 14.747 91.818 1.00 29.39 78 SER A O 1
ATOM 595 N N . ARG A 1 79 ? -77.696 13.637 90.487 1.00 28.14 79 ARG A N 1
ATOM 596 C CA . ARG A 1 79 ? -78.661 12.739 89.834 1.00 28.14 79 ARG A CA 1
ATOM 597 C C . ARG A 1 79 ? -77.935 11.556 89.199 1.00 28.14 79 ARG A C 1
ATOM 599 O O . ARG A 1 79 ? -77.141 11.709 88.282 1.00 28.14 79 ARG A O 1
ATOM 606 N N . LEU A 1 80 ? -78.217 10.392 89.774 1.00 33.97 80 LEU A N 1
ATOM 607 C CA . LEU A 1 80 ? -77.859 9.061 89.307 1.00 33.97 80 LEU A CA 1
ATOM 608 C C . LEU A 1 80 ? -78.345 8.852 87.867 1.00 33.97 80 LEU A C 1
ATOM 610 O O . LEU A 1 80 ? -79.547 8.935 87.617 1.00 33.97 80 LEU A O 1
ATOM 614 N N . ILE A 1 81 ? -77.423 8.528 86.964 1.00 32.06 81 ILE A N 1
ATOM 615 C CA . ILE A 1 81 ? -77.698 7.716 85.779 1.00 32.06 81 ILE A CA 1
ATOM 616 C C . ILE A 1 81 ? -76.597 6.653 85.765 1.00 32.06 81 ILE A C 1
ATOM 618 O O . ILE A 1 81 ? -75.415 6.973 85.659 1.00 32.06 81 ILE A O 1
ATOM 622 N N . GLU A 1 82 ? -76.987 5.401 85.991 1.00 41.47 82 GLU A N 1
ATOM 623 C CA . GLU A 1 82 ? -76.139 4.235 85.758 1.00 41.47 82 GLU A CA 1
ATOM 624 C C . GLU A 1 82 ? -75.809 4.183 84.261 1.00 41.47 82 GLU A C 1
ATOM 626 O O . GLU A 1 82 ? -76.670 3.865 83.443 1.00 41.47 82 GLU A O 1
ATOM 631 N N . GLU A 1 83 ? -74.576 4.512 83.885 1.00 35.66 83 GLU A N 1
ATOM 632 C CA . GLU A 1 83 ? -74.075 4.306 82.526 1.00 35.66 83 GLU A CA 1
ATOM 633 C C . GLU A 1 83 ? -72.981 3.238 82.580 1.00 35.66 83 GLU A C 1
ATOM 635 O O . GLU A 1 83 ? -71.886 3.465 83.090 1.00 35.66 83 GLU A O 1
ATOM 640 N N . HIS A 1 84 ? -73.312 2.032 82.113 1.00 43.06 84 HIS A N 1
ATOM 641 C CA . HIS A 1 84 ? -72.378 0.917 81.992 1.00 43.06 84 HIS A CA 1
ATOM 642 C C . HIS A 1 84 ? -71.182 1.304 81.103 1.00 43.06 84 HIS A C 1
ATOM 644 O O . HIS A 1 84 ? -71.324 1.412 79.884 1.00 43.06 84 HIS A O 1
ATOM 650 N N . GLU A 1 85 ? -69.994 1.457 81.697 1.00 52.03 85 GLU A N 1
ATOM 651 C CA . GLU A 1 85 ? -68.734 1.427 80.949 1.00 52.03 85 GLU A CA 1
ATOM 652 C C . GLU A 1 85 ? -68.587 0.048 80.289 1.00 52.03 85 GLU A C 1
ATOM 654 O O . GLU A 1 85 ? -68.701 -0.995 80.936 1.00 52.03 85 GLU A O 1
ATOM 659 N N . VAL A 1 86 ? -68.357 0.033 78.977 1.00 61.22 86 VAL A N 1
ATOM 660 C CA . VAL A 1 86 ? -68.122 -1.204 78.225 1.00 61.22 86 VAL A CA 1
ATOM 661 C C . VAL A 1 86 ? -66.821 -1.849 78.711 1.00 61.22 86 VAL A C 1
ATOM 663 O O . VAL A 1 86 ? -65.765 -1.216 78.671 1.00 61.22 86 VAL A O 1
ATOM 666 N N . GLU A 1 87 ? -66.870 -3.122 79.117 1.00 64.75 87 GLU A N 1
ATOM 667 C CA . GLU A 1 87 ? -65.663 -3.872 79.480 1.00 64.75 87 GLU A CA 1
ATOM 668 C C . GLU A 1 87 ? -64.666 -3.950 78.310 1.00 64.75 87 GLU A C 1
ATOM 670 O O . GLU A 1 87 ? -65.022 -4.285 77.176 1.00 64.75 87 GLU A O 1
ATOM 675 N N . GLU A 1 88 ? -63.378 -3.749 78.606 1.00 70.38 88 GLU A N 1
ATOM 676 C CA . GLU A 1 88 ? -62.270 -3.865 77.642 1.00 70.38 88 GLU A CA 1
ATOM 677 C C . GLU A 1 88 ? -62.271 -5.231 76.916 1.00 70.38 88 GLU A C 1
ATOM 679 O O . GLU A 1 88 ? -61.956 -5.315 75.728 1.00 70.38 88 GLU A O 1
ATOM 684 N N . SER A 1 89 ? -62.739 -6.290 77.591 1.00 70.75 89 SER A N 1
ATOM 685 C CA . SER A 1 89 ? -62.883 -7.657 77.062 1.00 70.75 89 SER A CA 1
ATOM 686 C C . SER A 1 89 ? -63.885 -7.780 75.899 1.00 70.75 89 SER A C 1
ATOM 688 O O . SER A 1 89 ? -63.772 -8.684 75.060 1.00 70.75 89 SER A O 1
ATOM 690 N N . ALA A 1 90 ? -64.889 -6.901 75.843 1.00 74.75 90 ALA A N 1
ATOM 691 C CA . ALA A 1 90 ? -65.880 -6.858 74.773 1.00 74.75 90 ALA A CA 1
ATOM 692 C C . ALA A 1 90 ? -65.323 -6.128 73.544 1.00 74.75 90 ALA A C 1
ATOM 694 O O . ALA A 1 90 ? -65.517 -6.591 72.422 1.00 74.75 90 ALA A O 1
ATOM 695 N N . ILE A 1 91 ? -64.568 -5.046 73.763 1.00 75.44 91 ILE A N 1
ATOM 696 C CA . ILE A 1 91 ? -63.906 -4.268 72.704 1.00 75.44 91 ILE A CA 1
ATOM 697 C C . ILE A 1 91 ? -62.811 -5.105 72.028 1.00 75.44 91 ILE A C 1
ATOM 699 O O . ILE A 1 91 ? -62.713 -5.114 70.806 1.00 75.44 91 ILE A O 1
ATOM 703 N N . LEU A 1 92 ? -62.031 -5.870 72.799 1.00 77.50 92 LEU A N 1
ATOM 704 C CA . LEU A 1 92 ? -60.992 -6.758 72.263 1.00 77.50 92 LEU A CA 1
ATOM 705 C C . LEU A 1 92 ? -61.554 -7.862 71.355 1.00 77.50 92 LEU A C 1
ATOM 707 O O . LEU A 1 92 ? -60.964 -8.161 70.320 1.00 77.50 92 LEU A O 1
ATOM 711 N N . ARG A 1 93 ? -62.706 -8.449 71.713 1.00 77.62 93 ARG A N 1
ATOM 712 C CA . ARG A 1 93 ? -63.391 -9.443 70.866 1.00 77.62 93 ARG A CA 1
ATOM 713 C C . ARG A 1 93 ? -63.908 -8.826 69.574 1.00 77.62 93 ARG A C 1
ATOM 715 O O . ARG A 1 93 ? -63.797 -9.449 68.525 1.00 77.62 93 ARG A O 1
ATOM 722 N N . ASP A 1 94 ? -64.444 -7.614 69.656 1.00 79.25 94 ASP A N 1
ATOM 723 C CA . ASP A 1 94 ? -64.969 -6.906 68.492 1.00 79.25 94 ASP A CA 1
ATOM 724 C C . ASP A 1 94 ? -63.859 -6.494 67.515 1.00 79.25 94 ASP A C 1
ATOM 726 O O . ASP A 1 94 ? -63.994 -6.650 66.305 1.00 79.25 94 ASP A O 1
ATOM 730 N N . LEU A 1 95 ? -62.710 -6.068 68.046 1.00 78.25 95 LEU A N 1
ATOM 731 C CA . LEU A 1 95 ? -61.534 -5.708 67.255 1.00 78.25 95 LEU A CA 1
ATOM 732 C C . LEU A 1 95 ? -60.955 -6.878 66.450 1.00 78.25 95 LEU A C 1
ATOM 734 O O . LEU A 1 95 ? -60.465 -6.647 65.350 1.00 78.25 95 LEU A O 1
ATOM 738 N N . ILE A 1 96 ? -61.036 -8.123 66.936 1.00 82.19 96 ILE A N 1
ATOM 739 C CA . ILE A 1 96 ? -60.597 -9.292 66.150 1.00 82.19 96 ILE A CA 1
ATOM 740 C C . ILE A 1 96 ? -61.463 -9.478 64.898 1.00 82.19 96 ILE A C 1
ATOM 742 O O . ILE A 1 96 ? -60.920 -9.761 63.831 1.00 82.19 96 ILE A O 1
ATOM 746 N N . PHE A 1 97 ? -62.782 -9.274 64.991 1.00 82.00 97 PHE A N 1
ATOM 747 C CA . PHE A 1 97 ? -63.657 -9.337 63.814 1.00 82.00 97 PHE A CA 1
ATOM 748 C C . PHE A 1 97 ? -63.304 -8.239 62.804 1.00 82.00 97 PHE A C 1
ATOM 750 O O . PHE A 1 97 ? -63.170 -8.517 61.611 1.00 82.00 97 PHE A O 1
ATOM 757 N N . VAL A 1 98 ? -63.022 -7.028 63.293 1.00 82.06 98 VAL A N 1
ATOM 758 C CA . VAL A 1 98 ? -62.555 -5.908 62.460 1.00 82.06 98 VAL A CA 1
ATOM 759 C C . VAL A 1 98 ? -61.203 -6.214 61.808 1.00 82.06 98 VAL A C 1
ATOM 761 O O . VAL A 1 98 ? -61.002 -5.900 60.636 1.00 82.06 98 VAL A O 1
ATOM 764 N N . PHE A 1 99 ? -60.282 -6.873 62.517 1.00 83.38 99 PHE A N 1
ATOM 765 C CA . PHE A 1 99 ? -58.988 -7.306 61.971 1.00 83.38 99 PHE A CA 1
ATOM 766 C C . PHE A 1 99 ? -59.127 -8.350 60.861 1.00 83.38 99 PHE A C 1
ATOM 768 O O . PHE A 1 99 ? -58.285 -8.381 59.966 1.00 83.38 99 PHE A O 1
ATOM 775 N N . GLN A 1 100 ? -60.193 -9.152 60.880 1.00 82.19 100 GLN A N 1
ATOM 776 C CA . GLN A 1 100 ? -60.558 -10.086 59.809 1.00 82.19 100 GLN A CA 1
ATOM 777 C C . GLN A 1 100 ? -61.317 -9.406 58.649 1.00 82.19 100 GLN A C 1
ATOM 779 O O . GLN A 1 100 ? -61.670 -10.069 57.676 1.00 82.19 100 GLN A O 1
ATOM 784 N N . GLY A 1 101 ? -61.574 -8.094 58.727 1.00 74.81 101 GLY A N 1
ATOM 785 C CA . GLY A 1 101 ? -62.310 -7.335 57.712 1.00 74.81 101 GLY A CA 1
ATOM 786 C C . GLY A 1 101 ? -63.834 -7.490 57.781 1.00 74.81 101 GLY A C 1
ATOM 787 O O . GLY A 1 101 ? -64.520 -7.122 56.826 1.00 74.81 101 GLY A O 1
ATOM 788 N N . ILE A 1 102 ? -64.359 -8.023 58.889 1.00 80.69 102 ILE A N 1
ATOM 789 C CA . ILE A 1 102 ? -65.791 -8.217 59.148 1.00 80.69 102 ILE A CA 1
ATOM 790 C C . ILE A 1 102 ? -66.273 -7.120 60.108 1.00 80.69 102 ILE A C 1
ATOM 792 O O . ILE A 1 102 ? -65.547 -6.722 61.017 1.00 80.69 102 ILE A O 1
ATOM 796 N N . ASP A 1 103 ? -67.493 -6.617 59.914 1.00 75.25 103 ASP A N 1
ATOM 797 C CA . ASP A 1 103 ? -68.085 -5.634 60.825 1.00 75.25 103 ASP A CA 1
ATOM 798 C C . ASP A 1 103 ? -68.294 -6.220 62.230 1.00 75.25 103 ASP A C 1
ATOM 800 O O . ASP A 1 103 ? -68.881 -7.293 62.402 1.00 75.25 103 ASP A O 1
ATOM 804 N N . GLY A 1 104 ? -67.834 -5.482 63.239 1.00 72.12 104 GLY A N 1
ATOM 805 C CA . GLY A 1 104 ? -68.100 -5.762 64.641 1.00 72.12 104 GLY A CA 1
ATOM 806 C C . GLY A 1 104 ? -69.475 -5.256 65.092 1.00 72.12 104 GLY A C 1
ATOM 807 O O . GLY A 1 104 ? -70.189 -4.536 64.390 1.00 72.12 104 GLY A O 1
ATOM 808 N N . LYS A 1 105 ? -69.861 -5.622 66.315 1.00 71.56 105 LYS A N 1
ATOM 809 C CA . LYS A 1 105 ? -71.076 -5.138 66.983 1.00 71.56 105 LYS A CA 1
ATOM 810 C C . LYS A 1 105 ? -70.965 -3.673 67.412 1.00 71.56 105 LYS A C 1
ATOM 812 O O . LYS A 1 105 ? -71.981 -2.986 67.420 1.00 71.56 105 LYS A O 1
ATOM 817 N N . MET A 1 106 ? -69.769 -3.214 67.781 1.00 67.75 106 MET A N 1
ATOM 818 C CA . MET A 1 106 ? -69.487 -1.866 68.295 1.00 67.75 106 MET A CA 1
ATOM 819 C C . MET A 1 106 ? -68.660 -1.022 67.317 1.00 67.75 106 MET A C 1
ATOM 821 O O . MET A 1 106 ? -68.784 0.204 67.308 1.00 67.75 106 MET A O 1
ATOM 825 N N . VAL A 1 107 ? -67.833 -1.664 66.488 1.00 71.56 107 VAL A N 1
ATOM 826 C CA . VAL A 1 107 ? -67.006 -1.017 65.462 1.00 71.56 107 VAL A CA 1
ATOM 827 C C . VAL A 1 107 ? -67.458 -1.467 64.074 1.00 71.56 107 VAL A C 1
ATOM 829 O O . VAL A 1 107 ? -67.373 -2.649 63.746 1.00 71.56 107 VAL A O 1
ATOM 832 N N . LYS A 1 108 ? -67.913 -0.519 63.249 1.00 73.12 108 LYS A N 1
ATOM 833 C CA . LYS A 1 108 ? -68.393 -0.781 61.882 1.00 73.12 108 LYS A CA 1
ATOM 834 C C . LYS A 1 108 ? -67.564 -0.025 60.845 1.00 73.12 108 LYS A C 1
ATOM 836 O O . LYS A 1 108 ? -67.095 1.087 61.108 1.00 73.12 108 LYS A O 1
ATOM 841 N N . PHE A 1 109 ? -67.419 -0.605 59.658 1.00 70.00 109 PHE A N 1
ATOM 842 C CA . PHE A 1 109 ? -66.817 0.045 58.497 1.00 70.00 109 PHE A CA 1
ATOM 843 C C . PHE A 1 109 ? -67.837 0.988 57.831 1.00 70.00 109 PHE A C 1
ATOM 845 O O . PHE A 1 109 ? -68.930 0.567 57.457 1.00 70.00 109 PHE A O 1
ATOM 852 N N . GLY A 1 110 ? -67.492 2.270 57.664 1.00 61.34 110 GLY A N 1
ATOM 853 C CA . GLY A 1 110 ? -68.334 3.240 56.951 1.00 61.34 110 GLY A CA 1
ATOM 854 C C . GLY A 1 110 ? -68.475 2.925 55.453 1.00 61.34 110 GLY A C 1
ATOM 855 O O . GLY A 1 110 ? -67.531 2.442 54.827 1.00 61.34 110 GLY A O 1
ATOM 856 N N . ALA A 1 111 ? -69.649 3.217 54.877 1.00 54.28 111 ALA A N 1
ATOM 857 C CA . ALA A 1 111 ? -70.036 2.796 53.524 1.00 54.28 111 ALA A CA 1
ATOM 858 C C . ALA A 1 111 ? -69.369 3.572 52.364 1.00 54.28 111 ALA A C 1
ATOM 860 O O . ALA A 1 111 ? -69.297 3.028 51.268 1.00 54.28 111 ALA A O 1
ATOM 861 N N . GLU A 1 112 ? -68.864 4.796 52.582 1.00 51.28 112 GLU A N 1
ATOM 862 C CA . GLU A 1 112 ? -68.360 5.664 51.490 1.00 51.28 112 GLU A CA 1
ATOM 863 C C . GLU A 1 112 ? -66.872 6.057 51.604 1.00 51.28 112 GLU A C 1
ATOM 865 O O . GLU A 1 112 ? -66.219 6.249 50.585 1.00 51.28 112 GLU A O 1
ATOM 870 N N . SER A 1 113 ? -66.291 6.129 52.809 1.00 52.94 113 SER A N 1
ATOM 871 C CA . SER A 1 113 ? -64.896 6.575 53.035 1.00 52.94 113 SER A CA 1
ATOM 872 C C . SER A 1 113 ? -63.967 5.498 53.609 1.00 52.94 113 SER A C 1
ATOM 874 O O . SER A 1 113 ? -62.799 5.765 53.885 1.00 52.94 113 SER A O 1
ATOM 876 N N . GLY A 1 114 ? -64.473 4.287 53.866 1.00 55.84 114 GLY A N 1
ATOM 877 C CA . GLY A 1 114 ? -63.715 3.206 54.505 1.00 55.84 114 GLY A CA 1
ATOM 878 C C . GLY A 1 114 ? -63.301 3.468 55.963 1.00 55.84 114 GLY A C 1
ATOM 879 O O . GLY A 1 114 ? -62.705 2.594 56.584 1.00 55.84 114 GLY A O 1
ATOM 880 N N . THR A 1 115 ? -63.625 4.619 56.557 1.00 60.03 115 THR A N 1
ATOM 881 C CA . THR A 1 115 ? -63.251 4.917 57.946 1.00 60.03 115 THR A CA 1
ATOM 882 C C . THR A 1 115 ? -64.050 4.053 58.920 1.00 60.03 115 THR A C 1
ATOM 884 O O . THR A 1 115 ? -65.281 4.013 58.857 1.00 60.03 115 THR A O 1
ATOM 887 N N . CYS A 1 116 ? -63.359 3.372 59.837 1.00 61.41 116 CYS A N 1
ATOM 888 C CA . CYS A 1 116 ? -63.993 2.659 60.944 1.00 61.41 116 CYS A CA 1
ATOM 889 C C . CYS A 1 116 ? -64.578 3.675 61.924 1.00 61.41 116 CYS A C 1
ATOM 891 O O . CYS A 1 116 ? -63.841 4.436 62.550 1.00 61.41 116 CYS A O 1
ATOM 893 N N . SER A 1 117 ? -65.900 3.693 62.059 1.00 62.06 117 SER A N 1
ATOM 894 C CA . SER A 1 117 ? -66.588 4.528 63.039 1.00 62.06 117 SER A CA 1
ATOM 895 C C . SER A 1 117 ? -67.058 3.665 64.203 1.00 62.06 117 SER A C 1
ATOM 897 O O . SER A 1 117 ? -67.717 2.642 64.006 1.00 62.06 117 SER A O 1
ATOM 899 N N . ILE A 1 118 ? -66.728 4.093 65.419 1.00 67.44 118 ILE A N 1
ATOM 900 C CA . ILE A 1 118 ? -67.339 3.571 66.644 1.00 67.44 118 ILE A CA 1
ATOM 901 C C . ILE A 1 118 ? -68.735 4.186 66.755 1.00 67.44 118 ILE A C 1
ATOM 903 O O . ILE A 1 118 ? -68.888 5.383 66.505 1.00 67.44 118 ILE A O 1
ATOM 907 N N . ASP A 1 119 ? -69.734 3.388 67.135 1.00 63.31 119 ASP A N 1
ATOM 908 C CA . ASP A 1 119 ? -71.105 3.875 67.318 1.00 63.31 119 ASP A CA 1
ATOM 909 C C . ASP A 1 119 ? -71.135 5.027 68.356 1.00 63.31 119 ASP A C 1
ATOM 911 O O . ASP A 1 119 ? -70.690 4.832 69.497 1.00 63.31 119 ASP A O 1
ATOM 915 N N . PRO A 1 120 ? -71.598 6.246 68.000 1.00 61.06 120 PRO A N 1
ATOM 916 C CA . PRO A 1 120 ? -71.571 7.407 68.895 1.00 61.06 120 PRO A CA 1
ATOM 917 C C . PRO A 1 120 ? -72.441 7.251 70.153 1.00 61.06 120 PRO A C 1
ATOM 919 O O . PRO A 1 120 ? -72.315 8.060 71.070 1.00 61.06 120 PRO A O 1
ATOM 922 N N . SER A 1 121 ? -73.288 6.218 70.231 1.00 57.28 121 SER A N 1
ATOM 923 C CA . SER A 1 121 ? -74.123 5.900 71.395 1.00 57.28 121 SER A CA 1
ATOM 924 C C . SER A 1 121 ? -73.394 5.169 72.536 1.00 57.28 121 SER A C 1
ATOM 926 O O . SER A 1 121 ? -74.009 4.903 73.566 1.00 57.28 121 SER A O 1
ATOM 928 N N . LEU A 1 122 ? -72.116 4.802 72.372 1.00 62.03 122 LEU A N 1
ATOM 929 C CA . LEU A 1 122 ? -71.332 4.079 73.383 1.00 62.03 122 LEU A CA 1
ATOM 930 C C . LEU A 1 122 ? -70.516 5.044 74.264 1.00 62.03 122 LEU A C 1
ATOM 932 O O . LEU A 1 122 ? -69.684 5.811 73.762 1.00 62.03 122 LEU A O 1
ATOM 936 N N . ASN A 1 123 ? -70.703 4.971 75.588 1.00 62.16 123 ASN A N 1
ATOM 937 C CA . ASN A 1 123 ? -69.946 5.777 76.548 1.00 62.16 123 ASN A CA 1
ATOM 938 C C . ASN A 1 123 ? -68.551 5.162 76.795 1.00 62.16 123 ASN A C 1
ATOM 940 O O . ASN A 1 123 ? -68.363 4.285 77.635 1.00 62.16 123 ASN A O 1
ATOM 944 N N . ILE A 1 124 ? -67.574 5.579 75.984 1.00 65.19 124 ILE A N 1
ATOM 945 C CA . ILE A 1 124 ? -66.176 5.125 76.024 1.00 65.19 124 ILE A CA 1
ATOM 946 C C . ILE A 1 124 ? -65.273 6.338 76.280 1.00 65.19 124 ILE A C 1
ATOM 948 O O . ILE A 1 124 ? -65.414 7.373 75.624 1.00 65.19 124 ILE A O 1
ATOM 952 N N . SER A 1 125 ? -64.295 6.194 77.181 1.00 69.75 125 SER A N 1
ATOM 953 C CA . SER A 1 125 ? -63.271 7.217 77.443 1.00 69.75 125 SER A CA 1
ATOM 954 C C . SER A 1 125 ? -62.553 7.662 76.160 1.00 69.75 125 SER A C 1
ATOM 956 O O . SER A 1 125 ? -62.171 6.835 75.326 1.00 69.75 125 SER A O 1
ATOM 958 N N . ASN A 1 126 ? -62.295 8.968 76.018 1.00 70.88 126 ASN A N 1
ATOM 959 C CA . ASN A 1 126 ? -61.598 9.543 74.857 1.00 70.88 126 ASN A CA 1
ATOM 960 C C . ASN A 1 126 ? -60.226 8.891 74.596 1.00 70.88 126 ASN A C 1
ATOM 962 O O . ASN A 1 126 ? -59.824 8.737 73.443 1.00 70.88 126 ASN A O 1
ATOM 966 N N . SER A 1 127 ? -59.533 8.444 75.647 1.00 69.19 127 SER A N 1
ATOM 967 C CA . SER A 1 127 ? -58.257 7.725 75.537 1.00 69.19 127 SER A CA 1
ATOM 968 C C . SER A 1 127 ? -58.420 6.338 74.906 1.00 69.19 127 SER A C 1
ATOM 970 O O . SER A 1 127 ? -57.631 5.947 74.047 1.00 69.19 127 SER A O 1
ATOM 972 N N . THR A 1 128 ? -59.464 5.603 75.293 1.00 75.38 128 THR A N 1
ATOM 973 C CA . THR A 1 128 ? -59.787 4.279 74.741 1.00 75.38 128 THR A CA 1
ATOM 974 C C . THR A 1 128 ? -60.280 4.403 73.301 1.00 75.38 128 THR A C 1
ATOM 976 O O . THR A 1 128 ? -59.850 3.638 72.444 1.00 75.38 128 THR A O 1
ATOM 979 N N . ARG A 1 129 ? -61.079 5.434 72.998 1.00 75.44 129 ARG A N 1
ATOM 980 C CA . ARG A 1 129 ? -61.503 5.778 71.631 1.00 75.44 129 ARG A CA 1
ATOM 981 C C . ARG A 1 129 ? -60.305 6.063 70.716 1.00 75.44 129 ARG A C 1
ATOM 983 O O . ARG A 1 129 ? -60.246 5.549 69.604 1.00 75.44 129 ARG A O 1
ATOM 990 N N . GLY A 1 130 ? -59.310 6.809 71.202 1.00 74.88 130 GLY A N 1
ATOM 991 C CA . GLY A 1 130 ? -58.064 7.055 70.469 1.00 74.88 130 GLY A CA 1
ATOM 992 C C . GLY A 1 130 ? -57.237 5.788 70.208 1.00 74.88 130 GLY A C 1
ATOM 993 O O . GLY A 1 130 ? -56.671 5.644 69.127 1.00 74.88 130 GLY A O 1
ATOM 994 N N . LEU A 1 131 ? -57.185 4.853 71.166 1.00 76.81 131 LEU A N 1
ATOM 995 C CA . LEU A 1 131 ? -56.491 3.566 71.002 1.00 76.81 131 LEU A CA 1
ATOM 996 C C . LEU A 1 131 ? -57.208 2.641 70.013 1.00 76.81 131 LEU A C 1
ATOM 998 O O . LEU A 1 131 ? -56.555 2.046 69.159 1.00 76.81 131 LEU A O 1
ATOM 1002 N N . VAL A 1 132 ? -58.537 2.556 70.093 1.00 78.69 132 VAL A N 1
ATOM 1003 C CA . VAL A 1 132 ? -59.357 1.773 69.161 1.00 78.69 132 VAL A CA 1
ATOM 1004 C C . VAL A 1 132 ? -59.200 2.313 67.741 1.00 78.69 132 VAL A C 1
ATOM 1006 O O . VAL A 1 132 ? -58.896 1.528 66.853 1.00 78.69 132 VAL A O 1
ATOM 1009 N N . ASN A 1 133 ? -59.262 3.634 67.530 1.00 80.06 133 ASN A N 1
ATOM 1010 C CA . ASN A 1 133 ? -59.072 4.231 66.201 1.00 80.06 133 ASN A CA 1
ATOM 1011 C C . ASN A 1 133 ? -57.709 3.880 65.571 1.00 80.06 133 ASN A C 1
ATOM 1013 O O . ASN A 1 133 ? -57.629 3.618 64.371 1.00 80.06 133 ASN A O 1
ATOM 1017 N N . ARG A 1 134 ? -56.636 3.822 66.375 1.00 79.38 134 ARG A N 1
ATOM 1018 C CA . ARG A 1 134 ? -55.309 3.383 65.901 1.00 79.38 134 ARG A CA 1
ATOM 1019 C C . ARG A 1 134 ? -55.286 1.906 65.515 1.00 79.38 134 ARG A C 1
ATOM 1021 O O . ARG A 1 134 ? -54.662 1.547 64.528 1.00 79.38 134 ARG A O 1
ATOM 1028 N N . LEU A 1 135 ? -55.966 1.051 66.274 1.00 81.56 135 LEU A N 1
ATOM 1029 C CA . LEU A 1 135 ? -56.055 -0.378 65.970 1.00 81.56 135 LEU A CA 1
ATOM 1030 C C . LEU A 1 135 ? -56.936 -0.642 64.743 1.00 81.56 135 LEU A C 1
ATOM 1032 O O . LEU A 1 135 ? -56.599 -1.483 63.919 1.00 81.56 135 LEU A O 1
ATOM 1036 N N . THR A 1 136 ? -58.030 0.102 64.567 1.00 79.94 136 THR A N 1
ATOM 1037 C CA . THR A 1 136 ? -58.947 -0.076 63.431 1.00 79.94 136 THR A CA 1
ATOM 1038 C C . THR A 1 136 ? -58.324 0.236 62.072 1.00 79.94 136 THR A C 1
ATOM 1040 O O . THR A 1 136 ? -58.812 -0.265 61.060 1.00 79.94 136 THR A O 1
ATOM 1043 N N . GLU A 1 137 ? -57.228 1.000 62.040 1.00 82.69 137 GLU A N 1
ATOM 1044 C CA . GLU A 1 137 ? -56.421 1.213 60.834 1.00 82.69 137 GLU A CA 1
ATOM 1045 C C . GLU A 1 137 ? -55.952 -0.119 60.224 1.00 82.69 137 GLU A C 1
ATOM 1047 O O . GLU A 1 137 ? -56.008 -0.301 59.011 1.00 82.69 137 GLU A O 1
ATOM 1052 N N . LEU A 1 138 ? -55.578 -1.087 61.066 1.00 82.81 138 LEU A N 1
ATOM 1053 C CA . LEU A 1 138 ? -55.137 -2.423 60.659 1.00 82.81 138 LEU A CA 1
ATOM 1054 C C . LEU A 1 138 ? -56.219 -3.160 59.848 1.00 82.81 138 LEU A C 1
ATOM 1056 O O . LEU A 1 138 ? -55.944 -3.704 58.779 1.00 82.81 138 LEU A O 1
ATOM 1060 N N . GLY A 1 139 ? -57.465 -3.127 60.336 1.00 80.31 139 GLY A N 1
ATOM 1061 C CA . GLY A 1 139 ? -58.615 -3.753 59.677 1.00 80.31 139 GLY A CA 1
ATOM 1062 C C . GLY A 1 139 ? -58.989 -3.071 58.360 1.00 80.31 139 GLY A C 1
ATOM 1063 O O . GLY A 1 139 ? -59.353 -3.744 57.395 1.00 80.31 139 GLY A O 1
ATOM 1064 N N . TRP A 1 140 ? -58.837 -1.744 58.282 1.00 83.81 140 TRP A N 1
ATOM 1065 C CA . TRP A 1 140 ? -59.044 -0.996 57.039 1.00 83.81 140 TRP A CA 1
ATOM 1066 C C . TRP A 1 140 ? -58.007 -1.355 55.969 1.00 83.81 140 TRP A C 1
ATOM 1068 O O . TRP A 1 140 ? -58.378 -1.685 54.840 1.00 83.81 140 TRP A O 1
ATOM 1078 N N . LEU A 1 141 ? -56.720 -1.358 56.334 1.00 85.00 141 LEU A N 1
ATOM 1079 C CA . LEU A 1 141 ? -55.624 -1.722 55.431 1.00 85.00 141 LEU A CA 1
ATOM 1080 C C . LEU A 1 141 ? -55.805 -3.144 54.887 1.00 85.00 141 LEU A C 1
ATOM 1082 O O . LEU A 1 141 ? -55.673 -3.363 53.683 1.00 85.00 141 LEU A O 1
ATOM 1086 N N . TYR A 1 142 ? -56.175 -4.088 55.758 1.00 86.88 142 TYR A N 1
ATOM 1087 C CA . TYR A 1 142 ? -56.482 -5.462 55.370 1.00 86.88 142 TYR A CA 1
ATOM 1088 C C . TYR A 1 142 ? -57.637 -5.532 54.356 1.00 86.88 142 TYR A C 1
ATOM 1090 O O . TYR A 1 142 ? -57.492 -6.141 53.293 1.00 86.88 142 TYR A O 1
ATOM 1098 N N . LYS A 1 143 ? -58.769 -4.867 54.635 1.00 83.81 143 LYS A N 1
ATOM 1099 C CA . LYS A 1 143 ? -59.934 -4.843 53.735 1.00 83.81 143 LYS A CA 1
ATOM 1100 C C . LYS A 1 143 ? -59.580 -4.251 52.370 1.00 83.81 143 LYS A C 1
ATOM 1102 O O . LYS A 1 143 ? -60.013 -4.791 51.353 1.00 83.81 143 LYS A O 1
ATOM 1107 N N . ARG A 1 144 ? -58.761 -3.193 52.330 1.00 84.62 144 ARG A N 1
ATOM 1108 C CA . ARG A 1 144 ? -58.286 -2.567 51.084 1.00 84.62 144 ARG A CA 1
ATOM 1109 C C . ARG A 1 144 ? -57.446 -3.533 50.248 1.00 84.62 144 ARG A C 1
ATOM 1111 O O . ARG A 1 144 ? -57.766 -3.756 49.084 1.00 84.62 144 ARG A O 1
ATOM 1118 N N . ILE A 1 145 ? -56.427 -4.151 50.849 1.00 85.75 145 ILE A N 1
ATOM 1119 C CA . ILE A 1 145 ? -55.536 -5.097 50.154 1.00 85.75 145 ILE A CA 1
ATOM 1120 C C . ILE A 1 145 ? -56.324 -6.317 49.665 1.00 85.75 145 ILE A C 1
ATOM 1122 O O . ILE A 1 145 ? -56.180 -6.724 48.516 1.00 85.75 145 ILE A O 1
ATOM 1126 N N . ASN A 1 146 ? -57.201 -6.879 50.501 1.00 86.12 146 ASN A N 1
ATOM 1127 C CA . ASN A 1 146 ? -58.009 -8.034 50.119 1.00 86.12 146 ASN A CA 1
ATOM 1128 C C . ASN A 1 146 ? -59.004 -7.693 48.995 1.00 86.12 146 ASN A C 1
ATOM 1130 O O . ASN A 1 146 ? -59.207 -8.499 48.094 1.00 86.12 146 ASN A O 1
ATOM 1134 N N . THR A 1 147 ? -59.583 -6.487 48.999 1.00 85.19 147 THR A N 1
ATOM 1135 C CA . THR A 1 147 ? -60.458 -6.023 47.907 1.00 85.19 147 THR A CA 1
ATOM 1136 C C . THR A 1 147 ? -59.689 -5.945 46.591 1.00 85.19 147 THR A C 1
ATOM 1138 O O . THR A 1 147 ? -60.170 -6.463 45.587 1.00 85.19 147 THR A O 1
ATOM 1141 N N . TYR A 1 148 ? -58.476 -5.388 46.609 1.00 83.44 148 TYR A N 1
ATOM 1142 C CA . TYR A 1 148 ? -57.606 -5.340 45.435 1.00 83.44 148 TYR A CA 1
ATOM 1143 C C . TYR A 1 148 ? -57.265 -6.742 44.915 1.00 83.44 148 TYR A C 1
ATOM 1145 O O . TYR A 1 148 ? -57.542 -7.049 43.763 1.00 83.44 148 TYR A O 1
ATOM 1153 N N . VAL A 1 149 ? -56.779 -7.637 45.782 1.00 83.94 149 VAL A N 1
ATOM 1154 C CA . VAL A 1 149 ? -56.449 -9.025 45.410 1.00 83.94 149 VAL A CA 1
ATOM 1155 C C . VAL A 1 149 ? -57.653 -9.741 44.782 1.00 83.94 149 VAL A C 1
ATOM 1157 O O . VAL A 1 149 ? -57.507 -10.435 43.779 1.00 83.94 149 VAL A O 1
ATOM 1160 N N . GLN A 1 150 ? -58.855 -9.560 45.335 1.00 82.94 150 GLN A N 1
ATOM 1161 C CA . GLN A 1 150 ? -60.078 -10.158 44.791 1.00 82.94 150 GLN A CA 1
ATOM 1162 C C . GLN A 1 150 ? -60.513 -9.532 43.458 1.00 82.94 150 GLN A C 1
ATOM 1164 O O . GLN A 1 150 ? -61.082 -10.241 42.631 1.00 82.94 150 GLN A O 1
ATOM 1169 N N . MET A 1 151 ? -60.269 -8.237 43.235 1.00 80.06 151 MET A N 1
ATOM 1170 C CA . MET A 1 151 ? -60.534 -7.571 41.954 1.00 80.06 151 MET A CA 1
ATOM 1171 C C . MET A 1 151 ? -59.567 -8.066 40.873 1.00 80.06 151 MET A C 1
ATOM 1173 O O . MET A 1 151 ? -60.010 -8.573 39.845 1.00 80.06 151 MET A O 1
ATOM 1177 N N . THR A 1 152 ? -58.265 -8.044 41.151 1.00 74.75 152 THR A N 1
ATOM 1178 C CA . THR A 1 152 ? -57.216 -8.443 40.203 1.00 74.75 152 THR A CA 1
ATOM 1179 C C . THR A 1 152 ? -57.273 -9.934 39.847 1.00 74.75 152 THR A C 1
ATOM 1181 O O . THR A 1 152 ? -56.995 -10.299 38.712 1.00 74.75 152 THR A O 1
ATOM 1184 N N . LEU A 1 153 ? -57.692 -10.817 40.766 1.00 75.56 153 LEU A N 1
ATOM 1185 C CA . LEU A 1 153 ? -57.895 -12.247 40.464 1.00 75.56 153 LEU A CA 1
ATOM 1186 C C . LEU A 1 153 ? -59.143 -12.532 39.615 1.00 75.56 153 LEU A C 1
ATOM 1188 O O . LEU A 1 153 ? -59.223 -13.585 38.983 1.00 75.56 153 LEU A O 1
ATOM 1192 N N . ARG A 1 154 ? -60.141 -11.639 39.629 1.00 73.75 154 ARG A N 1
ATOM 1193 C CA . ARG A 1 154 ? -61.357 -11.763 38.804 1.00 73.75 154 ARG A CA 1
ATOM 1194 C C . ARG A 1 154 ? -61.148 -11.210 37.400 1.00 73.75 154 ARG A C 1
ATOM 1196 O O . ARG A 1 154 ? -61.776 -11.686 36.456 1.00 73.75 154 ARG A O 1
ATOM 1203 N N . GLU A 1 155 ? -60.277 -10.220 37.263 1.00 69.38 155 GLU A N 1
ATOM 1204 C CA . GLU A 1 155 ? -59.890 -9.644 35.985 1.00 69.38 155 GLU A CA 1
ATOM 1205 C C . GLU A 1 155 ? -58.916 -10.570 35.244 1.00 69.38 155 GLU A C 1
ATOM 1207 O O . GLU A 1 155 ? -57.729 -10.640 35.544 1.00 69.38 155 GLU A O 1
ATOM 1212 N N . SER A 1 156 ? -59.396 -11.256 34.200 1.00 59.44 156 SER A N 1
ATOM 1213 C CA . SER A 1 156 ? -58.528 -12.046 33.305 1.00 59.44 156 SER A CA 1
ATOM 1214 C C . SER A 1 156 ? -57.496 -11.190 32.542 1.00 59.44 156 SER A C 1
ATOM 1216 O O . SER A 1 156 ? -56.655 -11.745 31.832 1.00 59.44 156 SER A O 1
ATOM 1218 N N . THR A 1 157 ? -57.585 -9.864 32.632 1.00 61.00 157 THR A N 1
ATOM 1219 C CA . THR A 1 157 ? -56.662 -8.878 32.057 1.00 61.00 157 THR A CA 1
ATOM 1220 C C . THR A 1 157 ? -55.448 -8.612 32.941 1.00 61.00 157 THR A C 1
ATOM 1222 O O . THR A 1 157 ? -54.484 -8.024 32.461 1.00 61.00 157 THR A O 1
ATOM 1225 N N . ALA A 1 158 ? -55.455 -9.055 34.202 1.00 64.88 158 ALA A N 1
ATOM 1226 C CA . ALA A 1 158 ? -54.270 -9.019 35.043 1.00 64.88 158 ALA A CA 1
ATOM 1227 C C . ALA A 1 158 ? -53.263 -10.048 34.512 1.00 64.88 158 ALA A C 1
ATOM 1229 O O . ALA A 1 158 ? -53.492 -11.261 34.597 1.00 64.88 158 ALA A O 1
ATOM 1230 N N . GLY A 1 159 ? -52.182 -9.569 33.901 1.00 76.19 159 GLY A N 1
ATOM 1231 C CA . GLY A 1 159 ? -51.148 -10.428 33.338 1.00 76.19 159 GLY A CA 1
ATOM 1232 C C . GLY A 1 159 ? -50.391 -11.259 34.396 1.00 76.19 159 GLY A C 1
ATOM 1233 O O . GLY A 1 159 ? -50.653 -11.168 35.599 1.00 76.19 159 GLY A O 1
ATOM 1234 N N . LEU A 1 160 ? -49.484 -12.132 33.954 1.00 84.81 160 LEU A N 1
ATOM 1235 C CA . LEU A 1 160 ? -48.750 -13.114 34.763 1.00 84.81 160 LEU A CA 1
ATOM 1236 C C . LEU A 1 160 ? -47.963 -12.470 35.912 1.00 84.81 160 LEU A C 1
ATOM 1238 O O . LEU A 1 160 ? -47.915 -13.025 37.018 1.00 84.81 160 LEU A O 1
ATOM 1242 N N . VAL A 1 161 ? -47.376 -11.291 35.686 1.00 86.56 161 VAL A N 1
ATOM 1243 C CA . VAL A 1 161 ? -46.638 -10.558 36.728 1.00 86.56 161 VAL A CA 1
ATOM 1244 C C . VAL A 1 161 ? -47.605 -9.998 37.775 1.00 86.56 161 VAL A C 1
ATOM 1246 O O . VAL A 1 161 ? -47.366 -10.132 38.977 1.00 86.56 161 VAL A O 1
ATOM 1249 N N . GLY A 1 162 ? -48.749 -9.460 37.342 1.00 83.62 162 GLY A N 1
ATOM 1250 C CA . GLY A 1 162 ? -49.800 -8.969 38.240 1.00 83.62 162 GLY A CA 1
ATOM 1251 C C . GLY A 1 162 ? -50.414 -10.077 39.104 1.00 83.62 162 GLY A C 1
ATOM 1252 O O . GLY A 1 162 ? -50.646 -9.886 40.300 1.00 83.62 162 GLY A O 1
ATOM 1253 N N . GLN A 1 163 ? -50.601 -11.273 38.540 1.00 85.56 163 GLN A N 1
ATOM 1254 C CA . GLN A 1 163 ? -51.044 -12.458 39.286 1.00 85.56 163 GLN A CA 1
ATOM 1255 C C . GLN A 1 163 ? -49.999 -12.913 40.311 1.00 85.56 163 GLN A C 1
ATOM 1257 O O . GLN A 1 163 ? -50.347 -13.258 41.442 1.00 85.56 163 GLN A O 1
ATOM 1262 N N . SER A 1 164 ? -48.715 -12.859 39.950 1.00 86.94 164 SER A N 1
ATOM 1263 C CA . SER A 1 164 ? -47.612 -13.204 40.856 1.00 86.94 164 SER A CA 1
ATOM 1264 C C . SER A 1 164 ? -47.481 -12.203 42.002 1.00 86.94 164 SER A C 1
ATOM 1266 O O . SER A 1 164 ? -47.289 -12.606 43.149 1.00 86.94 164 SER A O 1
ATOM 1268 N N . PHE A 1 165 ? -47.702 -10.913 41.737 1.00 87.69 165 PHE A N 1
ATOM 1269 C CA . PHE A 1 165 ? -47.820 -9.890 42.776 1.00 87.69 165 PHE A CA 1
ATOM 1270 C C . PHE A 1 165 ? -48.997 -10.148 43.716 1.00 87.69 165 PHE A C 1
ATOM 1272 O O . PHE A 1 165 ? -48.825 -10.119 44.935 1.00 87.69 165 PHE A O 1
ATOM 1279 N N . CYS A 1 166 ? -50.166 -10.508 43.185 1.00 86.69 166 CYS A N 1
ATOM 1280 C CA . CYS A 1 166 ? -51.308 -10.893 44.013 1.00 86.69 166 CYS A CA 1
ATOM 1281 C C . CYS A 1 166 ? -51.014 -12.135 44.865 1.00 86.69 166 CYS A C 1
ATOM 1283 O O . CYS A 1 166 ? -51.360 -12.161 46.046 1.00 86.69 166 CYS A O 1
ATOM 1285 N N . SER A 1 167 ? -50.330 -13.138 44.308 1.00 86.88 167 SER A N 1
ATOM 1286 C CA . SER A 1 167 ? -49.898 -14.322 45.057 1.00 86.88 167 SER A CA 1
ATOM 1287 C C . SER A 1 167 ? -48.898 -13.975 46.165 1.00 86.88 167 SER A C 1
ATOM 1289 O O . SER A 1 167 ? -48.956 -14.574 47.241 1.00 86.88 167 SER A O 1
ATOM 1291 N N . ALA A 1 168 ? -47.993 -13.022 45.930 1.00 87.31 168 ALA A N 1
ATOM 1292 C CA . ALA A 1 168 ? -47.048 -12.547 46.935 1.00 87.31 168 ALA A CA 1
ATOM 1293 C C . ALA A 1 168 ? -47.771 -11.798 48.068 1.00 87.31 168 ALA A C 1
ATOM 1295 O O . ALA A 1 168 ? -47.558 -12.105 49.240 1.00 87.31 168 ALA A O 1
ATOM 1296 N N . LEU A 1 169 ? -48.720 -10.912 47.732 1.00 88.00 169 LEU A N 1
ATOM 1297 C CA . LEU A 1 169 ? -49.565 -10.233 48.721 1.00 88.00 169 LEU A CA 1
ATOM 1298 C C . LEU A 1 169 ? -50.384 -11.232 49.550 1.00 88.00 169 LEU A C 1
ATOM 1300 O O . LEU A 1 169 ? -50.464 -11.100 50.768 1.00 88.00 169 LEU A O 1
ATOM 1304 N N . GLN A 1 170 ? -50.965 -12.256 48.918 1.00 87.12 170 GLN A N 1
ATOM 1305 C CA . GLN A 1 170 ? -51.693 -13.312 49.626 1.00 87.12 170 GLN A CA 1
ATOM 1306 C C . GLN A 1 170 ? -50.806 -14.068 50.614 1.00 87.12 170 GLN A C 1
ATOM 1308 O O . GLN A 1 170 ? -51.259 -14.370 51.715 1.00 87.12 170 GLN A O 1
ATOM 1313 N N . HIS A 1 171 ? -49.554 -14.352 50.252 1.00 86.12 171 HIS A N 1
ATOM 1314 C CA . HIS A 1 171 ? -48.614 -15.018 51.148 1.00 86.12 171 HIS A CA 1
ATOM 1315 C C . HIS A 1 171 ? -48.325 -14.180 52.403 1.00 86.12 171 HIS A C 1
ATOM 1317 O O . HIS A 1 171 ? -48.372 -14.708 53.512 1.00 86.12 171 HIS A O 1
ATOM 1323 N N . GLU A 1 172 ? -48.115 -12.871 52.262 1.00 85.88 172 GLU A N 1
ATOM 1324 C CA . GLU A 1 172 ? -47.930 -11.975 53.414 1.00 85.88 172 GLU A CA 1
ATOM 1325 C C . GLU A 1 172 ? -49.200 -11.858 54.276 1.00 85.88 172 GLU A C 1
ATOM 1327 O O . GLU A 1 172 ? -49.136 -11.805 55.507 1.00 85.88 172 GLU A O 1
ATOM 1332 N N . LEU A 1 173 ? -50.386 -11.906 53.657 1.00 86.50 173 LEU A N 1
ATOM 1333 C CA . LEU A 1 173 ? -51.652 -11.950 54.393 1.00 86.50 173 LEU A CA 1
ATOM 1334 C C . LEU A 1 173 ? -51.812 -13.240 55.220 1.00 86.50 173 LEU A C 1
ATOM 1336 O O . LEU A 1 173 ? -52.457 -13.206 56.270 1.00 86.50 173 LEU A O 1
ATOM 1340 N N . VAL A 1 174 ? -51.216 -14.366 54.810 1.00 87.12 174 VAL A N 1
ATOM 1341 C CA . VAL A 1 174 ? -51.224 -15.613 55.604 1.00 87.12 174 VAL A CA 1
ATOM 1342 C C . VAL A 1 174 ? -50.478 -15.433 56.928 1.00 87.12 174 VAL A C 1
ATOM 1344 O O . VAL A 1 174 ? -50.945 -15.917 57.964 1.00 87.12 174 VAL A O 1
ATOM 1347 N N . ASP A 1 175 ? -49.361 -14.706 56.934 1.00 82.69 175 ASP A N 1
ATOM 1348 C CA . ASP A 1 175 ? -48.625 -14.414 58.168 1.00 82.69 175 ASP A CA 1
ATOM 1349 C C . ASP A 1 175 ? -49.430 -13.498 59.106 1.00 82.69 175 ASP A C 1
ATOM 1351 O O . ASP A 1 175 ? -49.440 -13.707 60.323 1.00 82.69 175 ASP A O 1
ATOM 1355 N N . TYR A 1 176 ? -50.197 -12.557 58.548 1.00 87.19 176 TYR A N 1
ATOM 1356 C CA . TYR A 1 176 ? -51.151 -11.750 59.310 1.00 87.19 176 TYR A CA 1
ATOM 1357 C C . TYR A 1 176 ? -52.274 -12.600 59.935 1.00 87.19 176 TYR A C 1
ATOM 1359 O O . TYR A 1 176 ? -52.585 -12.451 61.119 1.00 87.19 176 TYR A O 1
ATOM 1367 N N . PHE A 1 177 ? -52.834 -13.566 59.202 1.00 85.94 177 PHE A N 1
ATOM 1368 C CA . PHE A 1 177 ? -53.814 -14.503 59.764 1.00 85.94 177 PHE A CA 1
ATOM 1369 C C . PHE A 1 177 ? -53.232 -15.389 60.869 1.00 85.94 177 PHE A C 1
ATOM 1371 O O . PHE A 1 177 ? -53.917 -15.670 61.857 1.00 85.94 177 PHE A O 1
ATOM 1378 N N . ARG A 1 178 ? -51.960 -15.794 60.751 1.00 87.06 178 ARG A N 1
ATOM 1379 C CA . ARG A 1 178 ? -51.260 -16.520 61.819 1.00 87.06 178 ARG A CA 1
ATOM 1380 C C . ARG A 1 178 ? -51.196 -15.679 63.097 1.00 87.06 178 ARG A C 1
ATOM 1382 O O . ARG A 1 178 ? -51.434 -16.216 64.178 1.00 87.06 178 ARG A O 1
ATOM 1389 N N . LEU A 1 179 ? -50.935 -14.373 62.986 1.00 85.06 179 LEU A N 1
ATOM 1390 C CA . LEU A 1 179 ? -50.967 -13.457 64.130 1.00 85.06 179 LEU A CA 1
ATOM 1391 C C . LEU A 1 179 ? -52.370 -13.364 64.745 1.00 85.06 179 LEU A C 1
ATOM 1393 O O . LEU A 1 179 ? -52.499 -13.460 65.966 1.00 85.06 179 LEU A O 1
ATOM 1397 N N . ILE A 1 180 ? -53.419 -13.235 63.927 1.00 84.94 180 ILE A N 1
ATOM 1398 C CA . ILE A 1 180 ? -54.809 -13.204 64.413 1.00 84.94 180 ILE A CA 1
ATOM 1399 C C . ILE A 1 180 ? -55.147 -14.479 65.196 1.00 84.94 180 ILE A C 1
ATOM 1401 O O . ILE A 1 180 ? -55.701 -14.385 66.290 1.00 84.94 180 ILE A O 1
ATOM 1405 N N . ALA A 1 181 ? -54.762 -15.659 64.701 1.00 84.25 181 ALA A N 1
ATOM 1406 C CA . ALA A 1 181 ? -55.004 -16.926 65.394 1.00 84.25 181 ALA A CA 1
ATOM 1407 C C . ALA A 1 181 ? -54.287 -17.001 66.758 1.00 84.25 181 ALA A C 1
ATOM 1409 O O . ALA A 1 181 ? -54.840 -17.509 67.736 1.00 84.25 181 ALA A O 1
ATOM 1410 N N . VAL A 1 182 ? -53.069 -16.454 66.858 1.00 85.00 182 VAL A N 1
ATOM 1411 C CA . VAL A 1 182 ? -52.331 -16.349 68.130 1.00 85.00 182 VAL A CA 1
ATOM 1412 C C . VAL A 1 182 ? -53.027 -15.386 69.099 1.00 85.00 182 VAL A C 1
ATOM 1414 O O . VAL A 1 182 ? -53.125 -15.682 70.293 1.00 85.00 182 VAL A O 1
ATOM 1417 N N . LEU A 1 183 ? -53.541 -14.257 68.602 1.00 81.75 183 LEU A N 1
ATOM 1418 C CA . LEU A 1 183 ? -54.306 -13.294 69.399 1.00 81.75 183 LEU A CA 1
ATOM 1419 C C . LEU A 1 183 ? -55.617 -13.904 69.913 1.00 81.75 183 LEU A C 1
ATOM 1421 O O . LEU A 1 183 ? -55.924 -13.777 71.098 1.00 81.75 183 LEU A O 1
ATOM 1425 N N . GLU A 1 184 ? -56.348 -14.628 69.066 1.00 81.38 184 GLU A N 1
ATOM 1426 C CA . GLU A 1 184 ? -57.575 -15.334 69.443 1.00 81.38 184 GLU A CA 1
ATOM 1427 C C . GLU A 1 184 ? -57.309 -16.400 70.516 1.00 81.38 184 GLU A C 1
ATOM 1429 O O . GLU A 1 184 ? -58.004 -16.445 71.534 1.00 81.38 184 GLU A O 1
ATOM 1434 N N . ALA A 1 185 ? -56.248 -17.199 70.357 1.00 80.00 185 ALA A N 1
ATOM 1435 C CA . ALA A 1 185 ? -55.839 -18.194 71.348 1.00 80.00 185 ALA A CA 1
ATOM 1436 C C . ALA A 1 185 ? -55.474 -17.561 72.705 1.00 80.00 185 ALA A C 1
ATOM 1438 O O . ALA A 1 185 ? -55.721 -18.157 73.757 1.00 80.00 185 ALA A O 1
ATOM 1439 N N . HIS A 1 186 ? -54.906 -16.351 72.705 1.00 77.50 186 HIS A N 1
ATOM 1440 C CA . HIS A 1 186 ? -54.616 -15.604 73.928 1.00 77.50 186 HIS A CA 1
ATOM 1441 C C . HIS A 1 186 ? -55.877 -15.061 74.607 1.00 77.50 186 HIS A C 1
ATOM 1443 O O . HIS A 1 186 ? -55.985 -15.176 75.826 1.00 77.50 186 HIS A O 1
ATOM 1449 N N . ILE A 1 187 ? -56.848 -14.549 73.844 1.00 73.62 187 ILE A N 1
ATOM 1450 C CA . ILE A 1 187 ? -58.144 -14.108 74.388 1.00 73.62 187 ILE A CA 1
ATOM 1451 C C . ILE A 1 187 ? -58.954 -15.296 74.925 1.00 73.62 187 ILE A C 1
ATOM 1453 O O . ILE A 1 187 ? -59.646 -15.166 75.934 1.00 73.62 187 ILE A O 1
ATOM 1457 N N . ALA A 1 188 ? -58.859 -16.467 74.289 1.00 70.25 188 ALA A N 1
ATOM 1458 C CA . ALA A 1 188 ? -59.496 -17.687 74.775 1.00 70.25 188 ALA A CA 1
ATOM 1459 C C . ALA A 1 188 ? -58.892 -18.163 76.108 1.00 70.25 188 ALA A C 1
ATOM 1461 O O . ALA A 1 188 ? -59.644 -18.515 77.011 1.00 70.25 188 ALA A O 1
ATOM 1462 N N . LYS A 1 189 ? -57.560 -18.107 76.266 1.00 67.50 189 LYS A N 1
ATOM 1463 C CA . LYS A 1 189 ? -56.866 -18.464 77.520 1.00 67.50 189 LYS A CA 1
ATOM 1464 C C . LYS A 1 189 ? -57.154 -17.504 78.679 1.00 67.50 189 LYS A C 1
ATOM 1466 O O . LYS A 1 189 ? -57.188 -17.944 79.822 1.00 67.50 189 LYS A O 1
ATOM 1471 N N . ASP A 1 190 ? -57.377 -16.219 78.398 1.00 60.53 190 ASP A N 1
ATOM 1472 C CA . ASP A 1 190 ? -57.715 -15.213 79.420 1.00 60.53 190 ASP A CA 1
ATOM 1473 C C . ASP A 1 190 ? -59.116 -15.428 80.029 1.00 60.53 190 ASP A C 1
ATOM 1475 O O . ASP A 1 190 ? -59.385 -14.945 81.126 1.00 60.53 190 ASP A O 1
ATOM 1479 N N . LYS A 1 191 ? -60.005 -16.193 79.371 1.00 56.41 191 LYS A N 1
ATOM 1480 C CA . LYS A 1 191 ? -61.312 -16.573 79.944 1.00 56.41 191 LYS A CA 1
ATOM 1481 C C . LYS A 1 191 ? -61.205 -17.576 81.099 1.00 56.41 191 LYS A C 1
ATOM 1483 O O . LYS A 1 191 ? -62.118 -17.619 81.919 1.00 56.41 191 LYS A O 1
ATOM 1488 N N . ASP A 1 192 ? -60.113 -18.341 81.173 1.00 52.12 192 ASP A N 1
ATOM 1489 C CA . ASP A 1 192 ? -59.941 -19.438 82.138 1.00 52.12 192 ASP A CA 1
ATOM 1490 C C . ASP A 1 192 ? -59.066 -19.059 83.356 1.00 52.12 192 ASP A C 1
ATOM 1492 O O . ASP A 1 192 ? -58.973 -19.823 84.318 1.00 52.12 192 ASP A O 1
ATOM 1496 N N . ALA A 1 193 ? -58.419 -17.885 83.359 1.00 49.84 193 ALA A N 1
ATOM 1497 C CA . ALA A 1 193 ? -57.449 -17.494 84.387 1.00 49.84 193 ALA A CA 1
ATOM 1498 C C . ALA A 1 193 ? -58.055 -16.581 85.475 1.00 49.84 193 ALA A C 1
ATOM 1500 O O . ALA A 1 193 ? -58.005 -15.358 85.392 1.00 49.84 193 ALA A O 1
ATOM 1501 N N . THR A 1 194 ? -58.559 -17.163 86.566 1.00 47.72 194 THR A N 1
ATOM 1502 C CA . THR A 1 194 ? -59.119 -16.419 87.714 1.00 47.72 194 THR A CA 1
ATOM 1503 C C . THR A 1 194 ? -58.090 -15.821 88.685 1.00 47.72 194 THR A C 1
ATOM 1505 O O . THR A 1 194 ? -58.472 -15.459 89.789 1.00 47.72 194 THR A O 1
ATOM 1508 N N . ASN A 1 195 ? -56.801 -15.685 88.343 1.00 42.84 195 ASN A N 1
ATOM 1509 C CA . ASN A 1 195 ? -55.836 -14.952 89.182 1.00 42.84 195 ASN A CA 1
ATOM 1510 C C . ASN A 1 195 ? -54.567 -14.533 88.410 1.00 42.84 195 ASN A C 1
ATOM 1512 O O . ASN A 1 195 ? -53.763 -15.371 88.012 1.00 42.84 195 ASN A O 1
ATOM 1516 N N . GLY A 1 196 ? -54.341 -13.221 88.282 1.00 49.28 196 GLY A N 1
ATOM 1517 C CA . GLY A 1 196 ? -53.008 -12.595 88.225 1.00 49.28 196 GLY A CA 1
ATOM 1518 C C . GLY A 1 196 ? -52.089 -12.831 87.013 1.00 49.28 196 GLY A C 1
ATOM 1519 O O . GLY A 1 196 ? -50.972 -12.310 87.025 1.00 49.28 196 GLY A O 1
ATOM 1520 N N . SER A 1 197 ? -52.483 -13.563 85.967 1.00 45.97 197 SER A N 1
ATOM 1521 C CA . SER A 1 197 ? -51.662 -13.687 84.750 1.00 45.97 197 SER A CA 1
ATOM 1522 C C . SER A 1 197 ? -51.850 -12.490 83.815 1.00 45.97 197 SER A C 1
ATOM 1524 O O . SER A 1 197 ? -52.960 -12.005 83.645 1.00 45.97 197 SER A O 1
ATOM 1526 N N . LYS A 1 198 ? -50.754 -12.006 83.209 1.00 55.00 198 LYS A N 1
ATOM 1527 C CA . LYS A 1 198 ? -50.697 -10.836 82.309 1.00 55.00 198 LYS A CA 1
ATOM 1528 C C . LYS A 1 198 ? -51.684 -10.953 81.129 1.00 55.00 198 LYS A C 1
ATOM 1530 O O . LYS A 1 198 ? -51.274 -11.414 80.059 1.00 55.00 198 LYS A O 1
ATOM 1535 N N . GLY A 1 199 ? -52.918 -10.495 81.320 1.00 59.84 199 GLY A N 1
ATOM 1536 C CA . GLY A 1 199 ? -53.952 -10.468 80.290 1.00 59.84 199 GLY A CA 1
ATOM 1537 C C . GLY A 1 199 ? -53.611 -9.560 79.108 1.00 59.84 199 GLY A C 1
ATOM 1538 O O . GLY A 1 199 ? -52.702 -8.715 79.171 1.00 59.84 199 GLY A O 1
ATOM 1539 N N . LEU A 1 200 ? -54.294 -9.779 77.988 1.00 70.06 200 LEU A N 1
ATOM 1540 C CA . LEU A 1 200 ? -54.134 -8.982 76.772 1.00 70.06 200 LEU A CA 1
ATOM 1541 C C . LEU A 1 200 ? -54.880 -7.651 76.948 1.00 70.06 200 LEU A C 1
ATOM 1543 O O . LEU A 1 200 ? -56.093 -7.603 76.814 1.00 70.06 200 LEU A O 1
ATOM 1547 N N . SER A 1 201 ? -54.163 -6.565 77.245 1.00 78.88 201 SER A N 1
ATOM 1548 C CA . SER A 1 201 ? -54.743 -5.212 77.251 1.00 78.88 201 SER A CA 1
ATOM 1549 C C . SER A 1 201 ? -54.668 -4.562 75.869 1.00 78.88 201 SER A C 1
ATOM 1551 O O . SER A 1 201 ? -53.792 -4.897 75.067 1.00 78.88 201 SER A O 1
ATOM 1553 N N . LEU A 1 202 ? -55.507 -3.557 75.608 1.00 75.44 202 LEU A N 1
ATOM 1554 C CA . LEU A 1 202 ? -55.496 -2.762 74.372 1.00 75.44 202 LEU A CA 1
ATOM 1555 C C . LEU A 1 202 ? -54.119 -2.147 74.082 1.00 75.44 202 LEU A C 1
ATOM 1557 O O . LEU A 1 202 ? -53.690 -2.073 72.932 1.00 75.44 202 LEU A O 1
ATOM 1561 N N . LYS A 1 203 ? -53.382 -1.744 75.126 1.00 79.38 203 LYS A N 1
ATOM 1562 C CA . LYS A 1 203 ? -52.017 -1.206 74.991 1.00 79.38 203 LYS A CA 1
ATOM 1563 C C . LYS A 1 203 ? -51.014 -2.274 74.558 1.00 79.38 203 LYS A C 1
ATOM 1565 O O . LYS A 1 203 ? -50.111 -1.980 73.784 1.00 79.38 203 LYS A O 1
ATOM 1570 N N . ARG A 1 204 ? -51.159 -3.505 75.054 1.00 81.25 204 ARG A N 1
ATOM 1571 C CA . ARG A 1 204 ? -50.300 -4.631 74.666 1.00 81.25 204 ARG A CA 1
ATOM 1572 C C . ARG A 1 204 ? -50.630 -5.118 73.258 1.00 81.25 204 ARG A C 1
ATOM 1574 O O . ARG A 1 204 ? -49.708 -5.412 72.506 1.00 81.25 204 ARG A O 1
ATOM 1581 N N . LEU A 1 205 ? -51.915 -5.127 72.904 1.00 82.81 205 LEU A N 1
ATOM 1582 C CA . LEU A 1 205 ? -52.383 -5.409 71.552 1.00 82.81 205 LEU A CA 1
ATOM 1583 C C . LEU A 1 205 ? -51.766 -4.431 70.546 1.00 82.81 205 LEU A C 1
ATOM 1585 O O . LEU A 1 205 ? -51.196 -4.884 69.566 1.00 82.81 205 LEU A O 1
ATOM 1589 N N . LEU A 1 206 ? -51.772 -3.126 70.846 1.00 82.81 206 LEU A N 1
ATOM 1590 C CA . LEU A 1 206 ? -51.157 -2.098 69.996 1.00 82.81 206 LEU A CA 1
ATOM 1591 C C . LEU A 1 206 ? -49.677 -2.374 69.701 1.00 82.81 206 LEU A C 1
ATOM 1593 O O . LEU A 1 206 ? -49.250 -2.243 68.558 1.00 82.81 206 LEU A O 1
ATOM 1597 N N . VAL A 1 207 ? -48.905 -2.788 70.711 1.00 84.88 207 VAL A N 1
ATOM 1598 C CA . VAL A 1 207 ? -47.485 -3.133 70.535 1.00 84.88 207 VAL A CA 1
ATOM 1599 C C . VAL A 1 207 ? -47.325 -4.401 69.696 1.00 84.88 207 VAL A C 1
ATOM 1601 O O . VAL A 1 207 ? -46.468 -4.446 68.823 1.00 84.88 207 VAL A O 1
ATOM 1604 N N . TRP A 1 208 ? -48.152 -5.423 69.926 1.00 85.31 208 TRP A N 1
ATOM 1605 C CA . TRP A 1 208 ? -48.079 -6.693 69.193 1.00 85.31 208 TRP A CA 1
ATOM 1606 C C . TRP A 1 208 ? -48.513 -6.570 67.729 1.00 85.31 208 TRP A C 1
ATOM 1608 O O . TRP A 1 208 ? -48.022 -7.307 66.882 1.00 85.31 208 TRP A O 1
ATOM 1618 N N . THR A 1 209 ? -49.407 -5.631 67.418 1.00 85.25 209 THR A N 1
ATOM 1619 C CA . THR A 1 209 ? -49.854 -5.362 66.045 1.00 85.25 209 THR A CA 1
ATOM 1620 C C . THR A 1 209 ? -48.939 -4.405 65.282 1.00 85.25 209 THR A C 1
ATOM 1622 O O . THR A 1 209 ? -49.130 -4.239 64.081 1.00 85.25 209 THR A O 1
ATOM 1625 N N . GLN A 1 210 ? -47.959 -3.773 65.939 1.00 84.06 210 GLN A N 1
ATOM 1626 C CA . GLN A 1 210 ? -47.144 -2.708 65.346 1.00 84.06 210 GLN A CA 1
ATOM 1627 C C . GLN A 1 210 ? -46.348 -3.181 64.118 1.00 84.06 210 GLN A C 1
ATOM 1629 O O . GLN A 1 210 ? -46.365 -2.507 63.088 1.00 84.06 210 GLN A O 1
ATOM 1634 N N . ASP A 1 211 ? -45.723 -4.359 64.190 1.00 82.31 211 ASP A N 1
ATOM 1635 C CA . ASP A 1 211 ? -44.928 -4.912 63.083 1.00 82.31 211 ASP A CA 1
ATOM 1636 C C . ASP A 1 211 ? -45.812 -5.254 61.872 1.00 82.31 211 ASP A C 1
ATOM 1638 O O . ASP A 1 211 ? -45.474 -4.963 60.724 1.00 82.31 211 ASP A O 1
ATOM 1642 N N . SER A 1 212 ? -46.996 -5.827 62.121 1.00 84.12 212 SER A N 1
ATOM 1643 C CA . SER A 1 212 ? -47.969 -6.135 61.062 1.00 84.12 212 SER A CA 1
ATOM 1644 C C . SER A 1 212 ? -48.591 -4.876 60.464 1.00 84.12 212 SER A C 1
ATOM 1646 O O . SER A 1 212 ? -48.839 -4.830 59.263 1.00 84.12 212 SER A O 1
ATOM 1648 N N . LEU A 1 213 ? -48.798 -3.832 61.271 1.00 85.25 213 LEU A N 1
ATOM 1649 C CA . LEU A 1 213 ? -49.294 -2.541 60.804 1.00 85.25 213 LEU A CA 1
ATOM 1650 C C . LEU A 1 213 ? -48.311 -1.885 59.829 1.00 85.25 213 LEU A C 1
ATOM 1652 O O . LEU A 1 213 ? -48.734 -1.373 58.796 1.00 85.25 213 LEU A O 1
ATOM 1656 N N . GLN A 1 214 ? -47.008 -1.925 60.122 1.00 83.88 214 GLN A N 1
ATOM 1657 C CA . GLN A 1 214 ? -45.979 -1.396 59.221 1.00 83.88 214 GLN A CA 1
ATOM 1658 C C . GLN A 1 214 ? -45.953 -2.143 57.880 1.00 83.88 214 GLN A C 1
ATOM 1660 O O . GLN A 1 214 ? -45.959 -1.498 56.831 1.00 83.88 214 GLN A O 1
ATOM 1665 N N . ARG A 1 215 ? -46.020 -3.483 57.898 1.00 85.38 215 ARG A N 1
ATOM 1666 C CA . ARG A 1 215 ? -46.083 -4.302 56.672 1.00 85.38 215 ARG A CA 1
ATOM 1667 C C . ARG A 1 215 ? -47.347 -4.033 55.858 1.00 85.38 215 ARG A C 1
ATOM 1669 O O . ARG A 1 215 ? -47.264 -3.797 54.656 1.00 85.38 215 ARG A O 1
ATOM 1676 N N . LEU A 1 216 ? -48.513 -3.994 56.507 1.00 87.12 216 LEU A N 1
ATOM 1677 C CA . LEU A 1 216 ? -49.783 -3.722 55.832 1.00 87.12 216 LEU A CA 1
ATOM 1678 C C . LEU A 1 216 ? -49.830 -2.309 55.245 1.00 87.12 216 LEU A C 1
ATOM 1680 O O . LEU A 1 216 ? -50.345 -2.150 54.144 1.00 87.12 216 LEU A O 1
ATOM 1684 N N . ARG A 1 217 ? -49.274 -1.294 55.923 1.00 87.94 217 ARG A N 1
ATOM 1685 C CA . ARG A 1 217 ? -49.148 0.067 55.370 1.00 87.94 217 ARG A CA 1
ATOM 1686 C C . ARG A 1 217 ? -48.312 0.076 54.095 1.00 87.94 217 ARG A C 1
ATOM 1688 O O . ARG A 1 217 ? -48.753 0.645 53.102 1.00 87.94 217 ARG A O 1
ATOM 1695 N N . LEU A 1 218 ? -47.161 -0.595 54.110 1.00 85.81 218 LEU A N 1
ATOM 1696 C CA . LEU A 1 218 ? -46.284 -0.705 52.947 1.00 85.81 218 LEU A CA 1
ATOM 1697 C C . LEU A 1 218 ? -46.982 -1.411 51.775 1.00 85.81 218 LEU A C 1
ATOM 1699 O O . LEU A 1 218 ? -47.012 -0.876 50.672 1.00 85.81 218 LEU A O 1
ATOM 1703 N N . MET A 1 219 ? -47.636 -2.552 52.021 1.00 86.94 219 MET A N 1
ATOM 1704 C CA . MET A 1 219 ? -48.443 -3.248 51.005 1.00 86.94 219 MET A CA 1
ATOM 1705 C C . MET A 1 219 ? -49.552 -2.355 50.448 1.00 86.94 219 MET A C 1
ATOM 1707 O O . MET A 1 219 ? -49.848 -2.389 49.261 1.00 86.94 219 MET A O 1
ATOM 1711 N N . SER A 1 220 ? -50.161 -1.540 51.305 1.00 86.31 220 SER A N 1
ATOM 1712 C CA . SER A 1 220 ? -51.202 -0.593 50.924 1.00 86.31 220 SER A CA 1
ATOM 1713 C C . SER A 1 220 ? -50.706 0.479 49.955 1.00 86.31 220 SER A C 1
ATOM 1715 O O . SER A 1 220 ? -51.406 0.794 48.998 1.00 86.31 220 SER A O 1
ATOM 1717 N N . VAL A 1 221 ? -49.513 1.023 50.203 1.00 86.50 221 VAL A N 1
ATOM 1718 C CA . VAL A 1 221 ? -48.862 1.990 49.307 1.00 86.50 221 VAL A CA 1
ATOM 1719 C C . VAL A 1 221 ? -48.526 1.324 47.972 1.00 86.50 221 VAL A C 1
ATOM 1721 O O . VAL A 1 221 ? -48.868 1.862 46.925 1.00 86.50 221 VAL A O 1
ATOM 1724 N N . LEU A 1 222 ? -47.960 0.111 47.995 1.00 85.44 222 LEU A N 1
ATOM 1725 C CA . LEU A 1 222 ? -47.645 -0.632 46.770 1.00 85.44 222 LEU A CA 1
ATOM 1726 C C . LEU A 1 222 ? -48.893 -0.916 45.926 1.00 85.44 222 LEU A C 1
ATOM 1728 O O . LEU A 1 222 ? -48.863 -0.747 44.713 1.00 85.44 222 LEU A O 1
ATOM 1732 N N . VAL A 1 223 ? -49.999 -1.318 46.560 1.00 86.00 223 VAL A N 1
ATOM 1733 C CA . VAL A 1 223 ? -51.274 -1.574 45.873 1.00 86.00 223 VAL A CA 1
ATOM 1734 C C . VAL A 1 223 ? -51.795 -0.319 45.172 1.00 86.00 223 VAL A C 1
ATOM 1736 O O . VAL A 1 223 ? -52.292 -0.419 44.058 1.00 86.00 223 VAL A O 1
ATOM 1739 N N . GLU A 1 224 ? -51.672 0.852 45.792 1.00 84.19 224 GLU A N 1
ATOM 1740 C CA . GLU A 1 224 ? -52.121 2.123 45.214 1.00 84.19 224 GLU A CA 1
ATOM 1741 C C . GLU A 1 224 ? -51.292 2.522 43.991 1.00 84.19 224 GLU A C 1
ATOM 1743 O O . GLU A 1 224 ? -51.846 2.873 42.953 1.00 84.19 224 GLU A O 1
ATOM 1748 N N . CYS A 1 225 ? -49.971 2.374 44.072 1.00 80.94 225 CYS A N 1
ATOM 1749 C CA . CYS A 1 225 ? -49.078 2.662 42.953 1.00 80.94 225 CYS A CA 1
ATOM 1750 C C . CYS A 1 225 ? -49.229 1.660 41.794 1.00 80.94 225 CYS A C 1
ATOM 1752 O O . CYS A 1 225 ? -49.032 2.027 40.640 1.00 80.94 225 CYS A O 1
ATOM 1754 N N . CYS A 1 226 ? -49.599 0.407 42.076 1.00 79.56 226 CYS A N 1
ATOM 1755 C CA . CYS A 1 226 ? -49.705 -0.645 41.060 1.00 79.56 226 CYS A CA 1
ATOM 1756 C C . CYS A 1 226 ? -51.063 -0.698 40.338 1.00 79.56 226 CYS A C 1
ATOM 1758 O O . CYS A 1 226 ? -51.210 -1.500 39.418 1.00 79.56 226 CYS A O 1
ATOM 1760 N N . GLN A 1 227 ? -52.049 0.130 40.713 1.00 73.56 227 GLN A N 1
ATOM 1761 C CA . GLN A 1 227 ? -53.446 -0.005 40.265 1.00 73.56 227 GLN A CA 1
ATOM 1762 C C . GLN A 1 227 ? -53.686 0.122 38.749 1.00 73.56 227 GLN A C 1
ATOM 1764 O O . GLN A 1 227 ? -54.769 -0.237 38.304 1.00 73.56 227 GLN A O 1
ATOM 1769 N N . ASN A 1 228 ? -52.699 0.549 37.952 1.00 75.75 228 ASN A N 1
ATOM 1770 C CA . ASN A 1 228 ? -52.814 0.673 36.491 1.00 75.75 228 ASN A CA 1
ATOM 1771 C C . ASN A 1 228 ? -51.593 0.142 35.714 1.00 75.75 228 ASN A C 1
ATOM 1773 O O . ASN A 1 228 ? -51.470 0.402 34.519 1.00 75.75 228 ASN A O 1
ATOM 1777 N N . LEU A 1 229 ? -50.671 -0.567 36.371 1.00 79.81 229 LEU A N 1
ATOM 1778 C CA . LEU A 1 229 ? -49.401 -0.977 35.763 1.00 79.81 229 LEU A CA 1
ATOM 1779 C C . LEU A 1 229 ? -49.400 -2.457 35.386 1.00 79.81 229 LEU A C 1
ATOM 1781 O O . LEU A 1 229 ? -49.993 -3.289 36.072 1.00 79.81 229 LEU A O 1
ATOM 1785 N N . GLN A 1 230 ? -48.704 -2.788 34.299 1.00 79.75 230 GLN A N 1
ATOM 1786 C CA . GLN A 1 230 ? -48.623 -4.143 33.754 1.00 79.75 230 GLN A CA 1
ATOM 1787 C C . GLN A 1 230 ? -47.166 -4.572 33.548 1.00 79.75 230 GLN A C 1
ATOM 1789 O O . GLN A 1 230 ? -46.284 -3.733 33.368 1.00 79.75 230 GLN A O 1
ATOM 1794 N N . GLY A 1 231 ? -46.920 -5.887 33.587 1.00 79.88 231 GLY A N 1
ATOM 1795 C CA . GLY A 1 231 ? -45.638 -6.490 33.217 1.00 79.88 231 GLY A CA 1
ATOM 1796 C C . GLY A 1 231 ? -44.422 -5.862 33.904 1.00 79.88 231 GLY A C 1
ATOM 1797 O O . GLY A 1 231 ? -44.377 -5.735 35.130 1.00 79.88 231 GLY A O 1
ATOM 1798 N N . GLY A 1 232 ? -43.428 -5.474 33.100 1.00 80.94 232 GLY A N 1
ATOM 1799 C CA . GLY A 1 232 ? -42.171 -4.897 33.581 1.00 80.94 232 GLY A CA 1
ATOM 1800 C C . GLY A 1 232 ? -42.313 -3.545 34.284 1.00 80.94 232 GLY A C 1
ATOM 1801 O O . GLY A 1 232 ? -41.571 -3.304 35.232 1.00 80.94 232 GLY A O 1
ATOM 1802 N N . ALA A 1 233 ? -43.308 -2.720 33.934 1.00 82.62 233 ALA A N 1
ATOM 1803 C CA . ALA A 1 233 ? -43.562 -1.449 34.620 1.00 82.62 233 ALA A CA 1
ATOM 1804 C C . ALA A 1 233 ? -43.962 -1.657 36.093 1.00 82.62 233 ALA A C 1
ATOM 1806 O O . ALA A 1 233 ? -43.543 -0.907 36.975 1.00 82.62 233 ALA A O 1
ATOM 1807 N N . LEU A 1 234 ? -44.719 -2.724 36.382 1.00 85.94 234 LEU A N 1
ATOM 1808 C CA . LEU A 1 234 ? -45.054 -3.116 37.754 1.00 85.94 234 LEU A CA 1
ATOM 1809 C C . LEU A 1 234 ? -43.791 -3.529 38.524 1.00 85.94 234 LEU A C 1
ATOM 1811 O O . LEU A 1 234 ? -43.611 -3.130 39.674 1.00 85.94 234 LEU A O 1
ATOM 1815 N N . VAL A 1 235 ? -42.889 -4.284 37.887 1.00 85.94 235 VAL A N 1
ATOM 1816 C CA . VAL A 1 235 ? -41.618 -4.686 38.511 1.00 85.94 235 VAL A CA 1
ATOM 1817 C C . VAL A 1 235 ? -40.718 -3.475 38.771 1.00 85.94 235 VAL A C 1
ATOM 1819 O O . VAL A 1 235 ? -40.136 -3.399 39.851 1.00 85.94 235 VAL A O 1
ATOM 1822 N N . SER A 1 236 ? -40.644 -2.517 37.839 1.00 86.25 236 SER A N 1
ATOM 1823 C CA . SER A 1 236 ? -39.910 -1.254 38.008 1.00 86.25 236 SER A CA 1
ATOM 1824 C C . SER A 1 236 ? -40.379 -0.498 39.244 1.00 86.25 236 SER A C 1
ATOM 1826 O O . SER A 1 236 ? -39.572 -0.203 40.119 1.00 86.25 236 SER A O 1
ATOM 1828 N N . MET A 1 237 ? -41.691 -0.297 39.383 1.00 83.50 237 MET A N 1
ATOM 1829 C CA . MET A 1 237 ? -42.233 0.435 40.526 1.00 83.50 237 MET A CA 1
ATOM 1830 C C . MET A 1 237 ? -41.928 -0.237 41.860 1.00 83.50 237 MET A C 1
ATOM 1832 O O . MET A 1 237 ? -41.598 0.440 42.827 1.00 83.50 237 MET A O 1
ATOM 1836 N N . VAL A 1 238 ? -42.030 -1.568 41.947 1.00 86.31 238 VAL A N 1
ATOM 1837 C CA . VAL A 1 238 ? -41.693 -2.277 43.192 1.00 86.31 238 VAL A CA 1
ATOM 1838 C C . VAL A 1 238 ? -40.178 -2.236 43.446 1.00 86.31 238 VAL A C 1
ATOM 1840 O O . VAL A 1 238 ? -39.760 -2.147 44.601 1.00 86.31 238 VAL A O 1
ATOM 1843 N N . HIS A 1 239 ? -39.354 -2.248 42.394 1.00 86.12 239 HIS A N 1
ATOM 1844 C CA . HIS A 1 239 ? -37.903 -2.105 42.497 1.00 86.12 239 HIS A CA 1
ATOM 1845 C C . HIS A 1 239 ? -37.485 -0.716 43.000 1.00 86.12 239 HIS A C 1
ATOM 1847 O O . HIS A 1 239 ? -36.581 -0.638 43.828 1.00 86.12 239 HIS A O 1
ATOM 1853 N N . ASP A 1 240 ? -38.163 0.362 42.613 1.00 84.62 240 ASP A N 1
ATOM 1854 C CA . ASP A 1 240 ? -37.836 1.720 43.074 1.00 84.62 240 ASP A CA 1
ATOM 1855 C C . ASP A 1 240 ? -37.909 1.849 44.608 1.00 84.62 240 ASP A C 1
ATOM 1857 O O . ASP A 1 240 ? -37.079 2.509 45.237 1.00 84.62 240 ASP A O 1
ATOM 1861 N N . TYR A 1 241 ? -38.818 1.109 45.254 1.00 84.44 241 TYR A N 1
ATOM 1862 C CA . TYR A 1 241 ? -38.915 1.057 46.719 1.00 84.44 241 TYR A CA 1
ATOM 1863 C C . TYR A 1 241 ? -37.743 0.335 47.408 1.00 84.44 241 TYR A C 1
ATOM 1865 O O . TYR A 1 241 ? -37.607 0.430 48.630 1.00 84.44 241 TYR A O 1
ATOM 1873 N N . THR A 1 242 ? -36.866 -0.352 46.668 1.00 82.94 242 THR A N 1
ATOM 1874 C CA . THR A 1 242 ? -35.623 -0.923 47.222 1.00 82.94 242 THR A CA 1
ATOM 1875 C C . THR A 1 242 ? -34.579 0.141 47.553 1.00 82.94 242 THR A C 1
ATOM 1877 O O . THR A 1 242 ? -33.725 -0.101 48.405 1.00 82.94 242 THR A O 1
ATOM 1880 N N . GLN A 1 243 ? -34.673 1.330 46.943 1.00 80.88 243 GLN A N 1
ATOM 1881 C CA . GLN A 1 243 ? -33.776 2.462 47.203 1.00 80.88 243 GLN A CA 1
ATOM 1882 C C . GLN A 1 243 ? -34.092 3.182 48.529 1.00 80.88 243 GLN A C 1
ATOM 1884 O O . GLN A 1 243 ? -33.425 4.148 48.899 1.00 80.88 243 GLN A O 1
ATOM 1889 N N . HIS A 1 244 ? -35.103 2.722 49.271 1.00 82.19 244 HIS A N 1
ATOM 1890 C CA . HIS A 1 244 ? -35.473 3.286 50.562 1.00 82.19 244 HIS A CA 1
ATOM 1891 C C . HIS A 1 244 ? -34.424 2.961 51.644 1.00 82.19 244 HIS A C 1
ATOM 1893 O O . HIS A 1 244 ? -34.009 1.817 51.802 1.00 82.19 244 HIS A O 1
ATOM 1899 N N . GLY A 1 245 ? -34.039 3.945 52.464 1.00 79.25 245 GLY A N 1
ATOM 1900 C CA . GLY A 1 245 ? -32.972 3.800 53.470 1.00 79.25 245 GLY A CA 1
ATOM 1901 C C . GLY A 1 245 ? -33.296 2.946 54.711 1.00 79.25 245 GLY A C 1
ATOM 1902 O O . GLY A 1 245 ? -32.472 2.882 55.620 1.00 79.25 245 GLY A O 1
ATOM 1903 N N . ASP A 1 246 ? -34.474 2.314 54.785 1.00 84.62 246 ASP A N 1
ATOM 1904 C CA . ASP A 1 246 ? -34.879 1.480 55.933 1.00 84.62 246 ASP A CA 1
ATOM 1905 C C . ASP A 1 246 ? -34.641 -0.010 55.615 1.00 84.62 246 ASP A C 1
ATOM 1907 O O . ASP A 1 246 ? -35.269 -0.535 54.687 1.00 84.62 246 ASP A O 1
ATOM 1911 N N . PRO A 1 247 ? -33.791 -0.724 56.382 1.00 83.69 247 PRO A N 1
ATOM 1912 C CA . PRO A 1 247 ? -33.457 -2.121 56.111 1.00 83.69 247 PRO A CA 1
ATOM 1913 C C . PRO A 1 247 ? -34.652 -3.077 56.228 1.00 83.69 247 PRO A C 1
ATOM 1915 O O . PRO A 1 247 ? -34.663 -4.109 55.559 1.00 83.69 247 PRO A O 1
ATOM 1918 N N . LEU A 1 248 ? -35.664 -2.767 57.048 1.00 81.56 248 LEU A N 1
ATOM 1919 C CA . LEU A 1 248 ? -36.858 -3.612 57.179 1.00 81.56 248 LEU A CA 1
ATOM 1920 C C . LEU A 1 248 ? -37.720 -3.549 55.917 1.00 81.56 248 LEU A C 1
ATOM 1922 O O . LEU A 1 248 ? -38.214 -4.575 55.446 1.00 81.56 248 LEU A O 1
ATOM 1926 N N . ILE A 1 249 ? -37.858 -2.348 55.352 1.00 84.19 249 ILE A N 1
ATOM 1927 C CA . ILE A 1 249 ? -38.560 -2.123 54.086 1.00 84.19 249 ILE A CA 1
ATOM 1928 C C . ILE A 1 249 ? -37.781 -2.798 52.959 1.00 84.19 249 ILE A C 1
ATOM 1930 O O . ILE A 1 249 ? -38.366 -3.548 52.188 1.00 84.19 249 ILE A O 1
ATOM 1934 N N . GLN A 1 250 ? -36.458 -2.634 52.918 1.00 83.00 250 GLN A N 1
ATOM 1935 C CA . GLN A 1 250 ? -35.616 -3.250 51.894 1.00 83.00 250 GLN A CA 1
ATOM 1936 C C . GLN A 1 250 ? -35.696 -4.787 51.910 1.00 83.00 250 GLN A C 1
ATOM 1938 O O . GLN A 1 250 ? -35.857 -5.407 50.861 1.00 83.00 250 GLN A O 1
ATOM 1943 N N . GLN A 1 251 ? -35.644 -5.417 53.090 1.00 84.38 251 GLN A N 1
ATOM 1944 C CA . GLN A 1 251 ? -35.800 -6.872 53.225 1.00 84.38 251 GLN A CA 1
ATOM 1945 C C . GLN A 1 251 ? -37.182 -7.349 52.770 1.00 84.38 251 GLN A C 1
ATOM 1947 O O . GLN A 1 251 ? -37.286 -8.356 52.068 1.00 84.38 251 GLN A O 1
ATOM 1952 N N . PHE A 1 252 ? -38.236 -6.620 53.142 1.00 84.19 252 PHE A N 1
ATOM 1953 C CA . PHE A 1 252 ? -39.603 -6.941 52.742 1.00 84.19 252 PHE A CA 1
ATOM 1954 C C . PHE A 1 252 ? -39.803 -6.811 51.226 1.00 84.19 252 PHE A C 1
ATOM 1956 O O . PHE A 1 252 ? -40.328 -7.726 50.593 1.00 84.19 252 PHE A O 1
ATOM 1963 N N . ILE A 1 253 ? -39.344 -5.707 50.629 1.00 86.56 253 ILE A N 1
ATOM 1964 C CA . ILE A 1 253 ? -39.441 -5.474 49.185 1.00 86.56 253 ILE A CA 1
ATOM 1965 C C . ILE A 1 253 ? -38.613 -6.505 48.414 1.00 86.56 253 ILE A C 1
ATOM 1967 O O . ILE A 1 253 ? -39.115 -7.0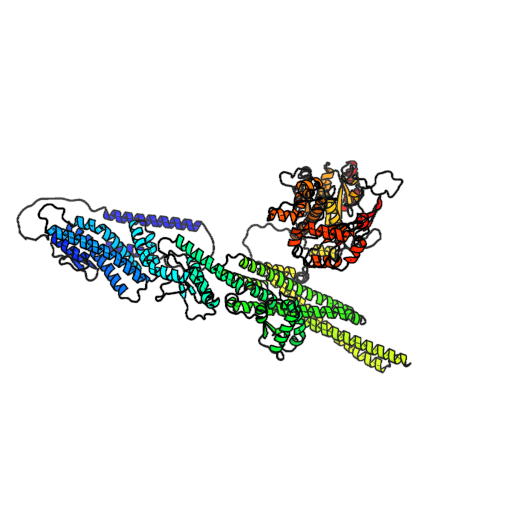43 47.435 1.00 86.56 253 ILE A O 1
ATOM 1971 N N . ASN A 1 254 ? -37.408 -6.865 48.870 1.00 85.06 254 ASN A N 1
ATOM 1972 C CA . ASN A 1 254 ? -36.610 -7.915 48.227 1.00 85.06 254 ASN A CA 1
ATOM 1973 C C . ASN A 1 254 ? -37.317 -9.282 48.251 1.00 85.06 254 ASN A C 1
ATOM 1975 O O . ASN A 1 254 ? -37.328 -9.970 47.231 1.00 85.06 254 ASN A O 1
ATOM 1979 N N . HIS A 1 255 ? -37.961 -9.654 49.367 1.00 85.38 255 HIS A N 1
ATOM 1980 C CA . HIS A 1 255 ? -38.748 -10.893 49.440 1.00 85.38 255 HIS A CA 1
ATOM 1981 C C . HIS A 1 255 ? -39.955 -10.873 48.492 1.00 85.38 255 HIS A C 1
ATOM 1983 O O . HIS A 1 255 ? -40.253 -11.867 47.826 1.00 85.38 255 HIS A O 1
ATOM 1989 N N . MET A 1 256 ? -40.646 -9.733 48.412 1.00 85.31 256 MET A N 1
ATOM 1990 C CA . MET A 1 256 ? -41.765 -9.542 47.491 1.00 85.31 256 MET A CA 1
ATOM 1991 C C . MET A 1 256 ? -41.299 -9.603 46.033 1.00 85.31 256 MET A C 1
ATOM 1993 O O . MET A 1 256 ? -41.897 -10.317 45.228 1.00 85.31 256 MET A O 1
ATOM 1997 N N . LEU A 1 257 ? -40.213 -8.909 45.688 1.00 86.06 257 LEU A N 1
ATOM 1998 C CA . LEU A 1 257 ? -39.738 -8.820 44.314 1.00 86.06 257 LEU A CA 1
ATOM 1999 C C . LEU A 1 257 ? -39.199 -10.157 43.789 1.00 86.06 257 LEU A C 1
ATOM 2001 O O . LEU A 1 257 ? -39.408 -10.457 42.615 1.00 86.06 257 LEU A O 1
ATOM 2005 N N . GLU A 1 258 ? -38.604 -11.003 44.642 1.00 86.31 258 GLU A N 1
ATOM 2006 C CA . GLU A 1 258 ? -38.199 -12.373 44.274 1.00 86.31 258 GLU A CA 1
ATOM 2007 C C . GLU A 1 258 ? -39.378 -13.185 43.714 1.00 86.31 258 GLU A C 1
ATOM 2009 O O . GLU A 1 258 ? -39.228 -13.916 42.736 1.00 86.31 258 GLU A O 1
ATOM 2014 N N . ARG A 1 259 ? -40.578 -13.015 44.280 1.00 84.44 259 ARG A N 1
ATOM 2015 C CA . ARG A 1 259 ? -41.785 -13.713 43.813 1.00 84.44 259 ARG A CA 1
ATOM 2016 C C . ARG A 1 259 ? -42.460 -13.013 42.638 1.00 84.44 259 ARG A C 1
ATOM 2018 O O . ARG A 1 259 ? -42.926 -13.685 41.723 1.00 84.44 259 ARG A O 1
ATOM 2025 N N . VAL A 1 260 ? -42.515 -11.681 42.655 1.00 88.06 260 VAL A N 1
ATOM 2026 C CA . VAL A 1 260 ? -43.159 -10.872 41.602 1.00 88.06 260 VAL A CA 1
ATOM 2027 C C . VAL A 1 260 ? -42.440 -11.022 40.266 1.00 88.06 260 VAL A C 1
ATOM 2029 O O . VAL A 1 260 ? -43.086 -11.140 39.230 1.00 88.06 260 VAL A O 1
ATOM 2032 N N . SER A 1 261 ? -41.107 -11.046 40.287 1.00 87.06 261 SER A N 1
ATOM 2033 C CA . SER A 1 261 ? -40.275 -11.124 39.082 1.00 87.06 261 SER A CA 1
ATOM 2034 C C . SER A 1 261 ? -40.120 -12.544 38.520 1.00 87.06 261 SER A C 1
ATOM 2036 O O . SER A 1 261 ? -39.580 -12.708 37.427 1.00 87.06 261 SER A O 1
ATOM 2038 N N . ALA A 1 262 ? -40.615 -13.582 39.204 1.00 85.75 262 ALA A N 1
ATOM 2039 C CA . ALA A 1 262 ? -40.438 -14.970 38.774 1.00 85.75 262 ALA A CA 1
ATOM 2040 C C . ALA A 1 262 ? -40.962 -15.264 37.347 1.00 85.75 262 ALA A C 1
ATOM 2042 O O . ALA A 1 262 ? -40.213 -15.865 36.573 1.00 85.75 262 ALA A O 1
ATOM 2043 N N . PRO A 1 263 ? -42.168 -14.820 36.925 1.00 87.31 263 PRO A N 1
ATOM 2044 C CA . PRO A 1 263 ? -42.636 -15.034 35.550 1.00 87.31 263 PRO A CA 1
ATOM 2045 C C . PRO A 1 263 ? -41.761 -14.332 34.513 1.00 87.31 263 PRO A C 1
ATOM 2047 O O . PRO A 1 263 ? -41.481 -14.895 33.459 1.00 87.31 263 PRO A O 1
ATOM 2050 N N . PHE A 1 264 ? -41.287 -13.128 34.839 1.00 87.25 264 PHE A N 1
ATOM 2051 C CA . PHE A 1 264 ? -40.399 -12.357 33.977 1.00 87.25 264 PHE A CA 1
ATOM 2052 C C . PHE A 1 264 ? -39.077 -13.099 33.732 1.00 87.25 264 PHE A C 1
ATOM 2054 O O . PHE A 1 264 ? -38.647 -13.229 32.588 1.00 87.25 264 PHE A O 1
ATOM 2061 N N . TYR A 1 265 ? -38.462 -13.657 34.781 1.00 85.88 265 TYR A N 1
ATOM 2062 C CA . TYR A 1 265 ? -37.229 -14.437 34.640 1.00 85.88 265 TYR A CA 1
ATOM 2063 C C . TYR A 1 265 ? -37.429 -15.745 33.871 1.00 85.88 265 TYR A C 1
ATOM 2065 O O . TYR A 1 265 ? -36.523 -16.156 33.152 1.00 85.88 265 TYR A O 1
ATOM 2073 N N . VAL A 1 266 ? -38.602 -16.378 33.963 1.00 85.12 266 VAL A N 1
ATOM 2074 C CA . VAL A 1 266 ? -38.926 -17.564 33.152 1.00 85.12 266 VAL A CA 1
ATOM 2075 C C . VAL A 1 266 ? -39.019 -17.204 31.668 1.00 85.12 266 VAL A C 1
ATOM 2077 O O . VAL A 1 266 ? -38.426 -17.899 30.843 1.00 85.12 266 VAL A O 1
ATOM 2080 N N . MET A 1 267 ? -39.698 -16.104 31.322 1.00 87.06 267 MET A N 1
ATOM 2081 C CA . MET A 1 267 ? -39.756 -15.604 29.940 1.00 87.06 267 MET A CA 1
ATOM 2082 C C . MET A 1 267 ? -38.358 -15.241 29.424 1.00 87.06 267 MET A C 1
ATOM 2084 O O . MET A 1 267 ? -37.970 -15.645 28.330 1.00 87.06 267 MET A O 1
ATOM 2088 N N . LEU A 1 268 ? -37.565 -14.549 30.247 1.00 86.75 268 LEU A N 1
ATOM 2089 C CA . LEU A 1 268 ? -36.188 -14.179 29.927 1.00 86.75 268 LEU A CA 1
ATOM 2090 C C . LEU A 1 268 ? -35.297 -15.412 29.712 1.00 86.75 268 LEU A C 1
ATOM 2092 O O . LEU A 1 268 ? -34.506 -15.443 28.774 1.00 86.75 268 LEU A O 1
ATOM 2096 N N . GLN A 1 269 ? -35.439 -16.441 30.551 1.00 84.88 269 GLN A N 1
ATOM 2097 C CA . GLN A 1 269 ? -34.687 -17.688 30.439 1.00 84.88 269 GLN A CA 1
ATOM 2098 C C . GLN A 1 269 ? -35.002 -18.410 29.123 1.00 84.88 269 GLN A C 1
ATOM 2100 O O . GLN A 1 269 ? -34.078 -18.836 28.429 1.00 84.88 269 GLN A O 1
ATOM 2105 N N . ARG A 1 270 ? -36.281 -18.513 28.745 1.00 84.06 270 ARG A N 1
ATOM 2106 C CA . ARG A 1 270 ? -36.664 -19.110 27.457 1.00 84.06 270 ARG A CA 1
ATOM 2107 C C . ARG A 1 270 ? -36.155 -18.299 26.274 1.00 84.06 270 ARG A C 1
ATOM 2109 O O . ARG A 1 270 ? -35.631 -18.874 25.329 1.00 84.06 270 ARG A O 1
ATOM 2116 N N . TRP A 1 271 ? -36.195 -16.974 26.352 1.00 87.00 271 TRP A N 1
ATOM 2117 C CA . TRP A 1 271 ? -35.666 -16.128 25.286 1.00 87.00 271 TRP A CA 1
ATOM 2118 C C . TRP A 1 271 ? -34.140 -16.251 25.120 1.00 87.00 271 TRP A C 1
ATOM 2120 O O . TRP A 1 271 ? -33.652 -16.379 24.000 1.00 87.00 271 TRP A O 1
ATOM 2130 N N . ILE A 1 272 ? -33.378 -16.255 26.220 1.00 84.38 272 ILE A N 1
ATOM 2131 C CA . ILE A 1 272 ? -31.905 -16.320 26.192 1.00 84.38 272 ILE A CA 1
ATOM 2132 C C . ILE A 1 272 ? -31.393 -17.699 25.787 1.00 84.38 272 ILE A C 1
ATOM 2134 O O . ILE A 1 272 ? -30.379 -17.782 25.101 1.00 84.38 272 ILE A O 1
ATOM 2138 N N . TYR A 1 273 ? -32.032 -18.773 26.255 1.00 79.50 273 TYR A N 1
ATOM 2139 C CA . TYR A 1 273 ? -31.545 -20.125 25.991 1.00 79.50 273 TYR A CA 1
ATOM 2140 C C . TYR A 1 273 ? -32.254 -20.764 24.801 1.00 79.50 273 TYR A C 1
ATOM 2142 O O . TYR A 1 273 ? -31.578 -21.315 23.943 1.00 79.50 273 TYR A O 1
ATOM 2150 N N . GLU A 1 274 ? -33.584 -20.681 24.723 1.00 77.50 274 GLU A N 1
ATOM 2151 C CA . GLU A 1 274 ? -34.408 -21.362 23.708 1.00 77.50 274 GLU A CA 1
ATOM 2152 C C . GLU A 1 274 ? -34.680 -20.490 22.471 1.00 77.50 274 GLU A C 1
ATOM 2154 O O . GLU A 1 274 ? -35.004 -21.016 21.405 1.00 77.50 274 GLU A O 1
ATOM 2159 N N . GLY A 1 275 ? -34.528 -19.165 22.585 1.00 78.56 275 GLY A N 1
ATOM 2160 C CA . GLY A 1 275 ? -34.842 -18.218 21.510 1.00 78.56 275 GLY A CA 1
ATOM 2161 C C . GLY A 1 275 ? -36.339 -18.130 21.189 1.00 78.56 275 GLY A C 1
ATOM 2162 O O . GLY A 1 275 ? -36.710 -17.577 20.155 1.00 78.56 275 GLY A O 1
ATOM 2163 N N . GLU A 1 276 ? -37.201 -18.687 22.046 1.00 81.44 276 GLU A N 1
ATOM 2164 C CA . GLU A 1 276 ? -38.657 -18.647 21.905 1.00 81.44 276 GLU A CA 1
ATOM 2165 C C . GLU A 1 276 ? -39.251 -17.557 22.802 1.00 81.44 276 GLU A C 1
ATOM 2167 O O . GLU A 1 276 ? -38.924 -17.443 23.985 1.00 81.44 276 GLU A O 1
ATOM 2172 N N . LEU A 1 277 ? -40.139 -16.747 22.223 1.00 83.75 277 LEU A N 1
ATOM 2173 C CA . LEU A 1 277 ? -40.894 -15.729 22.945 1.00 83.75 277 LEU A CA 1
ATOM 2174 C C . LEU A 1 277 ? -42.255 -16.311 23.352 1.00 83.75 277 LEU A C 1
ATOM 2176 O O . LEU A 1 277 ? -43.181 -16.337 22.545 1.00 83.75 277 LEU A O 1
ATOM 2180 N N . ASP A 1 278 ? -42.370 -16.777 24.597 1.00 79.88 278 ASP A N 1
ATOM 2181 C CA . ASP A 1 278 ? -43.642 -17.218 25.192 1.00 79.88 278 ASP A CA 1
ATOM 2182 C C . ASP A 1 278 ? -44.262 -16.079 26.016 1.00 79.88 278 ASP A C 1
ATOM 2184 O O . ASP A 1 278 ? -44.110 -16.017 27.237 1.00 79.88 278 ASP A O 1
ATOM 2188 N N . ASP A 1 279 ? -44.916 -15.141 25.323 1.00 82.00 279 ASP A N 1
ATOM 2189 C CA . ASP A 1 279 ? -45.584 -13.983 25.929 1.00 82.00 279 ASP A CA 1
ATOM 2190 C C . ASP A 1 279 ? -47.074 -13.904 25.530 1.00 82.00 279 ASP A C 1
ATOM 2192 O O . ASP A 1 279 ? -47.462 -13.135 24.645 1.00 82.00 279 ASP A O 1
ATOM 2196 N N . PRO A 1 280 ? -47.952 -14.691 26.179 1.00 79.00 280 PRO A N 1
ATOM 2197 C CA . PRO A 1 280 ? -49.377 -14.737 25.847 1.00 79.00 280 PRO A CA 1
ATOM 2198 C C . PRO A 1 280 ? -50.149 -13.465 26.235 1.00 79.00 280 PRO A C 1
ATOM 2200 O O . PRO A 1 280 ? -51.303 -13.306 25.832 1.00 79.00 280 PRO A O 1
ATOM 2203 N N . ARG A 1 281 ? -49.567 -12.587 27.064 1.00 78.25 281 ARG A N 1
ATOM 2204 C CA . ARG A 1 281 ? -50.234 -11.403 27.635 1.00 78.25 281 ARG A CA 1
ATOM 2205 C C . ARG A 1 281 ? -49.524 -10.089 27.311 1.00 78.25 281 ARG A C 1
ATOM 2207 O O . ARG A 1 281 ? -49.936 -9.053 27.826 1.00 78.25 281 ARG A O 1
ATOM 2214 N N . THR A 1 282 ? -48.537 -10.108 26.418 1.00 81.62 282 THR A N 1
ATOM 2215 C CA . THR A 1 282 ? -47.792 -8.926 25.957 1.00 81.62 282 THR A CA 1
ATOM 2216 C C . THR A 1 282 ? -47.096 -8.149 27.082 1.00 81.62 282 THR A C 1
ATOM 2218 O O . THR A 1 282 ? -47.029 -6.923 27.041 1.00 81.62 282 THR A O 1
ATOM 2221 N N . GLU A 1 283 ? -46.600 -8.857 28.094 1.00 83.56 283 GLU A N 1
ATOM 2222 C CA . GLU A 1 283 ? -45.973 -8.280 29.290 1.00 83.56 283 GLU A CA 1
ATOM 2223 C C . GLU A 1 283 ? -44.449 -8.166 29.196 1.00 83.56 283 GLU A C 1
ATOM 2225 O O . GLU A 1 283 ? -43.832 -7.481 30.018 1.00 83.56 283 GLU A O 1
ATOM 2230 N N . PHE A 1 284 ? -43.833 -8.849 28.230 1.00 87.19 284 PHE A N 1
ATOM 2231 C CA . PHE A 1 284 ? -42.395 -8.816 28.029 1.00 87.19 284 PHE A CA 1
ATOM 2232 C C . PHE A 1 284 ? -41.990 -7.584 27.209 1.00 87.19 284 PHE A C 1
ATOM 2234 O O . PHE A 1 284 ? -42.721 -7.111 26.335 1.00 87.19 284 PHE A O 1
ATOM 2241 N N . PHE A 1 285 ? -40.798 -7.045 27.478 1.00 87.75 285 PHE A N 1
ATOM 2242 C CA . PHE A 1 285 ? -40.318 -5.840 26.792 1.00 87.75 285 PHE A CA 1
ATOM 2243 C C . PHE A 1 285 ? -39.879 -6.105 25.345 1.00 87.75 285 PHE A C 1
ATOM 2245 O O . PHE A 1 285 ? -39.715 -5.154 24.586 1.00 87.75 285 PHE A O 1
ATOM 2252 N N . ILE A 1 286 ? -39.696 -7.367 24.939 1.00 88.94 286 ILE A N 1
ATOM 2253 C CA . ILE A 1 286 ? -39.431 -7.739 23.543 1.00 88.94 286 ILE A CA 1
ATOM 2254 C C . ILE A 1 286 ? -40.736 -8.181 22.896 1.00 88.94 286 ILE A C 1
ATOM 2256 O O . ILE A 1 286 ? -41.387 -9.110 23.368 1.00 88.94 286 ILE A O 1
ATOM 2260 N N . ALA A 1 287 ? -41.084 -7.539 21.787 1.00 85.69 287 ALA A N 1
ATOM 2261 C CA . ALA A 1 287 ? -42.277 -7.841 21.016 1.00 85.69 287 ALA A CA 1
ATOM 2262 C C . ALA A 1 287 ? -41.928 -8.462 19.663 1.00 85.69 287 ALA A C 1
ATOM 2264 O O . ALA A 1 287 ? -40.901 -8.132 19.069 1.00 85.69 287 ALA A O 1
ATOM 2265 N N . CYS A 1 288 ? -42.813 -9.333 19.177 1.00 84.44 288 CYS A N 1
ATOM 2266 C CA . CYS A 1 288 ? -42.761 -9.892 17.831 1.00 84.44 288 CYS A CA 1
ATOM 2267 C C . CYS A 1 288 ? -43.858 -9.260 16.966 1.00 84.44 288 CYS A C 1
ATOM 2269 O O . CYS A 1 288 ? -45.019 -9.246 17.377 1.00 84.44 288 CYS A O 1
ATOM 2271 N N . ASP A 1 289 ? -43.501 -8.788 15.773 1.00 81.12 289 ASP A N 1
ATOM 2272 C CA . ASP A 1 289 ? -44.454 -8.377 14.739 1.00 81.12 289 ASP A CA 1
ATOM 2273 C C . ASP A 1 289 ? -44.806 -9.585 13.840 1.00 81.12 289 ASP A C 1
ATOM 2275 O O . ASP A 1 289 ? -43.904 -10.152 13.212 1.00 81.12 289 ASP A O 1
ATOM 2279 N N . PRO A 1 290 ? -46.073 -10.042 13.804 1.00 76.56 290 PRO A N 1
ATOM 2280 C CA . PRO A 1 290 ? -46.491 -11.177 12.986 1.00 76.56 290 PRO A CA 1
ATOM 2281 C C . PRO A 1 290 ? -46.691 -10.846 11.498 1.00 76.56 290 PRO A C 1
ATOM 2283 O O . PRO A 1 290 ? -46.826 -11.781 10.712 1.00 76.56 290 PRO A O 1
ATOM 2286 N N . GLU A 1 291 ? -46.728 -9.570 11.091 1.00 75.69 291 GLU A N 1
ATOM 2287 C CA . GLU A 1 291 ? -46.976 -9.191 9.687 1.00 75.69 291 GLU A CA 1
ATOM 2288 C C . GLU A 1 291 ? -45.724 -9.274 8.795 1.00 75.69 291 GLU A C 1
ATOM 2290 O O . GLU A 1 291 ? -45.826 -9.269 7.568 1.00 75.69 291 GLU A O 1
ATOM 2295 N N . VAL A 1 292 ? -44.533 -9.367 9.391 1.00 75.62 292 VAL A N 1
ATOM 2296 C CA . VAL A 1 292 ? -43.255 -9.377 8.666 1.00 75.62 292 VAL A CA 1
ATOM 2297 C C . VAL A 1 292 ? -42.905 -10.790 8.186 1.00 75.62 292 VAL A C 1
ATOM 2299 O O . VAL A 1 292 ? -42.831 -11.732 8.978 1.00 75.62 292 VAL A O 1
ATOM 2302 N N . GLU A 1 293 ? -42.622 -10.922 6.886 1.00 67.38 293 GLU A N 1
ATOM 2303 C CA . GLU A 1 293 ? -42.149 -12.166 6.266 1.00 67.38 293 GLU A CA 1
ATOM 2304 C C . GLU A 1 293 ? -40.857 -12.690 6.919 1.00 67.38 293 GLU A C 1
ATOM 2306 O O . GLU A 1 293 ? -39.998 -11.934 7.379 1.00 67.38 293 GLU A O 1
ATOM 2311 N N . GLU A 1 294 ? -40.666 -14.014 6.913 1.00 63.34 294 GLU A N 1
ATOM 2312 C CA . GLU A 1 294 ? -39.479 -14.648 7.505 1.00 63.34 294 GLU A CA 1
ATOM 2313 C C . GLU A 1 294 ? -38.157 -14.283 6.805 1.00 63.34 294 GLU A C 1
ATOM 2315 O O . GLU A 1 294 ? -37.084 -14.630 7.306 1.00 63.34 294 GLU A O 1
ATOM 2320 N N . GLU A 1 295 ? -38.200 -13.636 5.640 1.00 61.44 295 GLU A N 1
ATOM 2321 C CA . GLU A 1 295 ? -37.018 -13.154 4.918 1.00 61.44 295 GLU A CA 1
ATOM 2322 C C . GLU A 1 295 ? -36.409 -11.896 5.562 1.00 61.44 295 GLU A C 1
ATOM 2324 O O . GLU A 1 295 ? -35.190 -11.835 5.704 1.00 61.44 295 GLU A O 1
ATOM 2329 N N . ASP A 1 296 ? -37.233 -10.978 6.083 1.00 66.12 296 ASP A N 1
ATOM 2330 C CA . ASP A 1 296 ? -36.809 -9.731 6.752 1.00 66.12 296 ASP A CA 1
ATOM 2331 C C . ASP A 1 296 ? -36.808 -9.852 8.292 1.00 66.12 296 ASP A C 1
ATOM 2333 O O . ASP A 1 296 ? -36.957 -8.878 9.043 1.00 66.12 296 ASP A O 1
ATOM 2337 N N . MET A 1 297 ? -36.604 -11.079 8.787 1.00 70.94 297 MET A N 1
ATOM 2338 C CA . MET A 1 297 ? -36.659 -11.423 10.212 1.00 70.94 297 MET A CA 1
ATOM 2339 C C . MET A 1 297 ? -35.728 -10.556 11.079 1.00 70.94 297 MET A C 1
ATOM 2341 O O . MET A 1 297 ? -36.087 -10.173 12.191 1.00 70.94 297 MET A O 1
ATOM 2345 N N . TRP A 1 298 ? -34.528 -10.243 10.593 1.00 75.44 298 TRP A N 1
ATOM 2346 C CA . TRP A 1 298 ? -33.473 -9.649 11.419 1.00 75.44 298 TRP A CA 1
ATOM 2347 C C . TRP A 1 298 ? -33.745 -8.182 11.807 1.00 75.44 298 TRP A C 1
ATOM 2349 O O . TRP A 1 298 ? -33.509 -7.772 12.951 1.00 75.44 298 TRP A O 1
ATOM 2359 N N . GLN A 1 299 ? -34.288 -7.392 10.874 1.00 73.12 299 GLN A N 1
ATOM 2360 C CA . GLN A 1 299 ? -34.448 -5.945 11.045 1.00 73.12 299 GLN A CA 1
ATOM 2361 C C . GLN A 1 299 ? -35.782 -5.559 11.688 1.00 73.12 299 GLN A C 1
ATOM 2363 O O . GLN A 1 299 ? -35.794 -4.720 12.586 1.00 73.12 299 GLN A O 1
ATOM 2368 N N . ARG A 1 300 ? -36.900 -6.153 11.246 1.00 76.81 300 ARG A N 1
ATOM 2369 C CA . ARG A 1 300 ? -38.245 -5.641 11.579 1.00 76.81 300 ARG A CA 1
ATOM 2370 C C . ARG A 1 300 ? -39.061 -6.545 12.504 1.00 76.81 300 ARG A C 1
ATOM 2372 O O . ARG A 1 300 ? -39.978 -6.052 13.144 1.00 76.81 300 ARG A O 1
ATOM 2379 N N . LYS A 1 301 ? -38.722 -7.836 12.629 1.00 80.81 301 LYS A N 1
ATOM 2380 C CA . LYS A 1 301 ? -39.561 -8.808 13.357 1.00 80.81 301 LYS A CA 1
ATOM 2381 C C . LYS A 1 301 ? -39.578 -8.615 14.874 1.00 80.81 301 LYS A C 1
ATOM 2383 O O . LYS A 1 301 ? -40.609 -8.854 15.490 1.00 80.81 301 LYS A O 1
ATOM 2388 N N . TYR A 1 302 ? -38.457 -8.203 15.472 1.00 87.19 302 TYR A N 1
ATOM 2389 C CA . TYR A 1 302 ? -38.337 -8.040 16.926 1.00 87.19 302 TYR A CA 1
ATOM 2390 C C . TYR A 1 302 ? -37.900 -6.629 17.312 1.00 87.19 302 TYR A C 1
ATOM 2392 O O . TYR A 1 302 ? -36.863 -6.154 16.835 1.00 87.19 302 TYR A O 1
ATOM 2400 N N . PHE A 1 303 ? -38.648 -6.006 18.225 1.00 86.38 303 PHE A N 1
ATOM 2401 C CA . PHE A 1 303 ? -38.393 -4.656 18.731 1.00 86.38 303 PHE A CA 1
ATOM 2402 C C . PHE A 1 303 ? -38.573 -4.563 20.254 1.00 86.38 303 PHE A C 1
ATOM 2404 O O . PHE A 1 303 ? -39.209 -5.419 20.873 1.00 86.38 303 PHE A O 1
ATOM 2411 N N . ILE A 1 304 ? -37.982 -3.525 20.853 1.00 89.19 304 ILE A N 1
ATOM 2412 C CA . ILE A 1 304 ? -38.049 -3.244 22.294 1.00 89.19 304 ILE A CA 1
ATOM 2413 C C . ILE A 1 304 ? -39.202 -2.271 22.561 1.00 89.19 304 ILE A C 1
ATOM 2415 O O . ILE A 1 304 ? -39.327 -1.257 21.880 1.00 89.19 304 ILE A O 1
ATOM 2419 N N . ARG A 1 305 ? -40.023 -2.572 23.568 1.00 88.00 305 ARG A N 1
ATOM 2420 C CA . ARG A 1 305 ? -41.034 -1.677 24.140 1.00 88.00 305 ARG A CA 1
ATOM 2421 C C . ARG A 1 305 ? -40.457 -1.000 25.376 1.00 88.00 305 ARG A C 1
ATOM 2423 O O . ARG A 1 305 ? -40.275 -1.652 26.402 1.00 88.00 305 ARG A O 1
ATOM 2430 N N . GLU A 1 306 ? -40.188 0.295 25.279 1.00 85.12 306 GLU A N 1
ATOM 2431 C CA . GLU A 1 306 ? -39.546 1.054 26.362 1.00 85.12 306 GLU A CA 1
ATOM 2432 C C . GLU A 1 306 ? -40.419 1.127 27.625 1.00 85.12 306 GLU A C 1
ATOM 2434 O O . GLU A 1 306 ? -39.903 1.016 28.731 1.00 85.12 306 GLU A O 1
ATOM 2439 N N . GLU A 1 307 ? -41.744 1.190 27.471 1.00 83.00 307 GLU A N 1
ATOM 2440 C CA . GLU A 1 307 ? -42.703 1.276 28.587 1.00 83.00 307 GLU A CA 1
ATOM 2441 C C . GLU A 1 307 ? -42.700 0.044 29.508 1.00 83.00 307 GLU A C 1
ATOM 2443 O O . GLU A 1 307 ? -43.044 0.139 30.684 1.00 83.00 307 GLU A O 1
ATOM 2448 N N . MET A 1 308 ? -42.315 -1.121 28.981 1.00 84.06 308 MET A N 1
ATOM 2449 C CA . MET A 1 308 ? -42.329 -2.399 29.704 1.00 84.06 308 MET A CA 1
ATOM 2450 C C . MET A 1 308 ? -40.930 -2.823 30.164 1.00 84.06 308 MET A C 1
ATOM 2452 O O . MET A 1 308 ? -40.759 -3.941 30.653 1.00 84.06 308 MET A O 1
ATOM 2456 N N . LEU A 1 309 ? -39.919 -1.965 29.990 1.00 86.81 309 LEU A N 1
ATOM 2457 C CA . LEU A 1 309 ? -38.545 -2.256 30.377 1.00 86.81 309 LEU A CA 1
ATOM 2458 C C . LEU A 1 309 ? -38.378 -2.126 31.905 1.00 86.81 309 LEU A C 1
ATOM 2460 O O . LEU A 1 309 ? -38.649 -1.057 32.459 1.00 86.81 309 LEU A O 1
ATOM 2464 N N . PRO A 1 310 ? -37.920 -3.178 32.612 1.00 85.50 310 PRO A N 1
ATOM 2465 C CA . PRO A 1 310 ? -37.674 -3.085 34.047 1.00 85.50 310 PRO A CA 1
ATOM 2466 C C . PRO A 1 310 ? -36.542 -2.102 34.379 1.00 85.50 310 PRO A C 1
ATOM 2468 O O . PRO A 1 310 ? -35.484 -2.160 33.759 1.00 85.50 310 PRO A O 1
ATOM 2471 N N . ALA A 1 311 ? -36.713 -1.271 35.410 1.00 82.56 311 ALA A N 1
ATOM 2472 C CA . ALA A 1 311 ? -35.762 -0.216 35.790 1.00 82.56 311 ALA A CA 1
ATOM 2473 C C . ALA A 1 311 ? -34.349 -0.728 36.138 1.00 82.56 311 ALA A C 1
ATOM 2475 O O . ALA A 1 311 ? -33.367 -0.007 35.982 1.00 82.56 311 ALA A O 1
ATOM 2476 N N . PHE A 1 312 ? -34.228 -1.987 36.572 1.00 82.56 312 PHE A N 1
ATOM 2477 C CA . PHE A 1 312 ? -32.937 -2.618 36.866 1.00 82.56 312 PHE A CA 1
ATOM 2478 C C . PHE A 1 312 ? -32.204 -3.149 35.617 1.00 82.56 312 PHE A C 1
ATOM 2480 O O . PHE A 1 312 ? -31.081 -3.630 35.743 1.00 82.56 312 PHE A O 1
ATOM 2487 N N . ILE A 1 313 ? -32.807 -3.085 34.421 1.00 84.75 313 ILE A N 1
ATOM 2488 C CA . ILE A 1 313 ? -32.188 -3.468 33.142 1.00 84.75 313 ILE A CA 1
ATOM 2489 C C . ILE A 1 313 ? -31.925 -2.201 32.329 1.00 84.75 313 ILE A C 1
ATOM 2491 O O . ILE A 1 313 ? -32.841 -1.571 31.807 1.00 84.75 313 ILE A O 1
ATOM 2495 N N . GLY A 1 314 ? -30.650 -1.852 32.164 1.00 85.06 314 GLY A N 1
ATOM 2496 C CA . GLY A 1 314 ? -30.261 -0.741 31.299 1.00 85.06 314 GLY A CA 1
ATOM 2497 C C . GLY A 1 314 ? -30.562 -1.007 29.818 1.00 85.06 314 GLY A C 1
ATOM 2498 O O . GLY A 1 314 ? -30.566 -2.149 29.354 1.00 85.06 314 GLY A O 1
ATOM 2499 N N . MET A 1 315 ? -30.725 0.066 29.037 1.00 86.88 315 MET A N 1
ATOM 2500 C CA . MET A 1 315 ? -30.981 -0.009 27.589 1.00 86.88 315 MET A CA 1
ATOM 2501 C C . MET A 1 315 ? -29.899 -0.797 26.823 1.00 86.88 315 MET A C 1
ATOM 2503 O O . MET A 1 315 ? -30.185 -1.475 25.838 1.00 86.88 315 MET A O 1
ATOM 2507 N N . SER A 1 316 ? -28.645 -0.755 27.280 1.00 87.38 316 SER A N 1
ATOM 2508 C CA . SER A 1 316 ? -27.543 -1.539 26.706 1.00 87.38 316 SER A CA 1
ATOM 2509 C C . SER A 1 316 ? -27.728 -3.047 26.908 1.00 87.38 316 SER A C 1
ATOM 2511 O O . SER A 1 316 ? -27.558 -3.816 25.962 1.00 87.38 316 SER A O 1
ATOM 2513 N N . LEU A 1 317 ? -28.124 -3.477 28.110 1.00 87.75 317 LEU A N 1
ATOM 2514 C CA . LEU A 1 317 ? -28.398 -4.880 28.425 1.00 87.75 317 LEU A CA 1
ATOM 2515 C C . LEU A 1 317 ? -29.648 -5.376 27.685 1.00 87.75 317 LEU A C 1
ATOM 2517 O O . LEU A 1 317 ? -29.641 -6.477 27.142 1.00 87.75 317 LEU A O 1
ATOM 2521 N N . ALA A 1 318 ? -30.683 -4.539 27.570 1.00 88.19 318 ALA A N 1
ATOM 2522 C CA . ALA A 1 318 ? -31.887 -4.846 26.796 1.00 88.19 318 ALA A CA 1
ATOM 2523 C C . ALA A 1 318 ? -31.575 -5.124 25.314 1.00 88.19 318 ALA A C 1
ATOM 2525 O O . ALA A 1 318 ? -32.064 -6.104 24.748 1.00 88.19 318 ALA A O 1
ATOM 2526 N N . LYS A 1 319 ? -30.704 -4.310 24.697 1.00 87.56 319 LYS A N 1
ATOM 2527 C CA . LYS A 1 319 ? -30.226 -4.530 23.321 1.00 87.56 319 LYS A CA 1
ATOM 2528 C C . LYS A 1 319 ? -29.439 -5.837 23.178 1.00 87.56 319 LYS A C 1
ATOM 2530 O O . LYS A 1 319 ? -29.660 -6.562 22.209 1.00 87.56 319 LYS A O 1
ATOM 2535 N N . LYS A 1 320 ? -28.591 -6.186 24.155 1.00 87.75 320 LYS A N 1
ATOM 2536 C CA . LYS A 1 320 ? -27.893 -7.486 24.178 1.00 87.75 320 LYS A CA 1
ATOM 2537 C C . LYS A 1 320 ? -28.882 -8.651 24.246 1.00 87.75 320 LYS A C 1
ATOM 2539 O O . LYS A 1 320 ? -28.791 -9.566 23.435 1.00 87.75 320 LYS A O 1
ATOM 2544 N N . ILE A 1 321 ? -29.871 -8.593 25.143 1.00 88.38 321 ILE A N 1
ATOM 2545 C CA . ILE A 1 321 ? -30.906 -9.634 25.281 1.00 88.38 321 ILE A CA 1
ATOM 2546 C C . ILE A 1 321 ? -31.696 -9.803 23.974 1.00 88.38 321 ILE A C 1
ATOM 2548 O O . ILE A 1 321 ? -31.945 -10.930 23.541 1.00 88.38 321 ILE A O 1
ATOM 2552 N N . LEU A 1 322 ? -32.058 -8.701 23.308 1.00 88.38 322 LEU A N 1
ATOM 2553 C CA . LEU A 1 322 ? -32.708 -8.743 21.996 1.00 88.38 322 LEU A CA 1
ATOM 2554 C C . LEU A 1 322 ? -31.835 -9.459 20.957 1.00 88.38 322 LEU A C 1
ATOM 2556 O O . LEU A 1 322 ? -32.324 -10.334 20.243 1.00 88.38 322 LEU A O 1
ATOM 2560 N N . SER A 1 323 ? -30.552 -9.105 20.891 1.00 86.88 323 SER A N 1
ATOM 2561 C CA . SER A 1 323 ? -29.603 -9.670 19.931 1.00 86.88 323 SER A CA 1
ATOM 2562 C C . SER A 1 323 ? -29.346 -11.167 20.158 1.00 86.88 323 SER A C 1
ATOM 2564 O O . SER A 1 323 ? -29.299 -11.921 19.184 1.00 86.88 323 SER A O 1
ATOM 2566 N N . ILE A 1 324 ? -29.297 -11.639 21.415 1.00 87.00 324 ILE A N 1
ATOM 2567 C CA . ILE A 1 324 ? -29.195 -13.077 21.741 1.00 87.00 324 ILE A CA 1
ATOM 2568 C C . ILE A 1 324 ? -30.349 -13.852 21.101 1.00 87.00 324 ILE A C 1
ATOM 2570 O O . ILE A 1 324 ? -30.122 -14.792 20.338 1.00 87.00 324 ILE A O 1
ATOM 2574 N N . GLY A 1 325 ? -31.591 -13.446 21.373 1.00 84.44 325 GLY A N 1
ATOM 2575 C CA . GLY A 1 325 ? -32.749 -14.181 20.869 1.00 84.44 325 GLY A CA 1
ATOM 2576 C C . GLY A 1 325 ? -32.929 -14.061 19.355 1.00 84.44 325 GLY A C 1
ATOM 2577 O O . GLY A 1 325 ? -33.248 -15.057 18.707 1.00 84.44 325 GLY A O 1
ATOM 2578 N N . LYS A 1 326 ? -32.622 -12.898 18.753 1.00 85.06 326 LYS A N 1
ATOM 2579 C CA . LYS A 1 326 ? -32.547 -12.756 17.285 1.00 85.06 326 LYS A CA 1
ATOM 2580 C C . LYS A 1 326 ? -31.538 -13.737 16.681 1.00 85.06 326 LYS A C 1
ATOM 2582 O O . LYS A 1 326 ? -31.870 -14.451 15.735 1.00 85.06 326 LYS A O 1
ATOM 2587 N N . SER A 1 327 ? -30.338 -13.813 17.259 1.00 85.25 327 SER A N 1
ATOM 2588 C CA . SER A 1 327 ? -29.259 -14.707 16.819 1.00 85.25 327 SER A CA 1
ATOM 2589 C C . SER A 1 327 ? -29.662 -16.176 16.913 1.00 85.25 327 SER A C 1
ATOM 2591 O O . SER A 1 327 ? -29.475 -16.928 15.959 1.00 85.25 327 SER A O 1
ATOM 2593 N N . LEU A 1 328 ? -30.265 -16.591 18.029 1.00 81.81 328 LEU A N 1
ATOM 2594 C CA . LEU A 1 328 ? -30.730 -17.967 18.224 1.00 81.81 328 LEU A CA 1
ATOM 2595 C C . LEU A 1 328 ? -31.856 -18.343 17.262 1.00 81.81 328 LEU A C 1
ATOM 2597 O O . LEU A 1 328 ? -31.821 -19.415 16.652 1.00 81.81 328 LEU A O 1
ATOM 2601 N N . ASN A 1 329 ? -32.821 -17.449 17.063 1.00 81.50 329 ASN A N 1
ATOM 2602 C CA . ASN A 1 329 ? -33.908 -17.686 16.125 1.00 81.50 329 ASN A CA 1
ATOM 2603 C C . ASN A 1 329 ? -33.392 -17.793 14.677 1.00 81.50 329 ASN A C 1
ATOM 2605 O O . ASN A 1 329 ? -33.783 -18.683 13.917 1.00 81.50 329 ASN A O 1
ATOM 2609 N N . PHE A 1 330 ? -32.426 -16.949 14.316 1.00 81.81 330 PHE A N 1
ATOM 2610 C CA . PHE A 1 330 ? -31.743 -17.018 13.029 1.00 81.81 330 PHE A CA 1
ATOM 2611 C C . PHE A 1 330 ? -30.972 -18.333 12.841 1.00 81.81 330 PHE A C 1
ATOM 2613 O O . PHE A 1 330 ? -31.091 -18.982 11.798 1.00 81.81 330 PHE A O 1
ATOM 2620 N N . LEU A 1 331 ? -30.240 -18.782 13.865 1.00 81.69 331 LEU A N 1
ATOM 2621 C CA . LEU A 1 331 ? -29.532 -20.065 13.852 1.00 81.69 331 LEU A CA 1
ATOM 2622 C C . LEU A 1 331 ? -30.481 -21.252 13.632 1.00 81.69 331 LEU A C 1
ATOM 2624 O O . LEU A 1 331 ? -30.155 -22.182 12.886 1.00 81.69 331 LEU A O 1
ATOM 2628 N N . ARG A 1 332 ? -31.668 -21.196 14.239 1.00 77.94 332 ARG A N 1
ATOM 2629 C CA . ARG A 1 332 ? -32.684 -22.245 14.152 1.00 77.94 332 ARG A CA 1
ATOM 2630 C C . ARG A 1 332 ? -33.373 -22.284 12.791 1.00 77.94 332 ARG A C 1
ATOM 2632 O O . ARG A 1 332 ? -33.420 -23.346 12.180 1.00 77.94 332 ARG A O 1
ATOM 2639 N N . HIS A 1 333 ? -33.887 -21.150 12.317 1.00 76.88 333 HIS A N 1
ATOM 2640 C CA . HIS A 1 333 ? -34.723 -21.104 11.113 1.00 76.88 333 HIS A CA 1
ATOM 2641 C C . HIS A 1 333 ? -33.931 -20.965 9.809 1.00 76.88 333 HIS A C 1
ATOM 2643 O O . HIS A 1 333 ? -34.396 -21.434 8.773 1.00 76.88 333 HIS A O 1
ATOM 2649 N N . LYS A 1 334 ? -32.756 -20.316 9.823 1.00 74.50 334 LYS A N 1
ATOM 2650 C CA . LYS A 1 334 ? -31.975 -20.047 8.600 1.00 74.50 334 LYS A CA 1
ATOM 2651 C C . LYS A 1 334 ? -30.696 -20.879 8.494 1.00 74.50 334 LYS A C 1
ATOM 2653 O O . LYS A 1 334 ? -30.330 -21.273 7.390 1.00 74.50 334 LYS A O 1
ATOM 2658 N N . CYS A 1 335 ? -30.027 -21.191 9.609 1.00 71.56 335 CYS A N 1
ATOM 2659 C CA . CYS A 1 335 ? -28.770 -21.959 9.583 1.00 71.56 335 CYS A CA 1
ATOM 2660 C C . CYS A 1 335 ? -28.944 -23.483 9.755 1.00 71.56 335 CYS A C 1
ATOM 2662 O O . CYS A 1 335 ? -27.987 -24.227 9.486 1.00 71.56 335 CYS A O 1
ATOM 2664 N N . ASN A 1 336 ? -30.141 -23.940 10.158 1.00 71.12 336 ASN A N 1
ATOM 2665 C CA . ASN A 1 336 ? -30.470 -25.327 10.514 1.00 71.12 336 ASN A CA 1
ATOM 2666 C C . ASN A 1 336 ? -29.493 -25.936 11.550 1.00 71.12 336 ASN A C 1
ATOM 2668 O O . ASN A 1 336 ? -29.114 -27.098 11.422 1.00 71.12 336 ASN A O 1
ATOM 2672 N N . ASP A 1 337 ? -29.048 -25.157 12.548 1.00 70.69 337 ASP A N 1
ATOM 2673 C CA . ASP A 1 337 ? -28.127 -25.604 13.617 1.00 70.69 337 ASP A CA 1
ATOM 2674 C C . ASP A 1 337 ? -28.853 -25.717 14.972 1.00 70.69 337 ASP A C 1
ATOM 2676 O O . ASP A 1 337 ? -28.532 -25.030 15.940 1.00 70.69 337 ASP A O 1
ATOM 2680 N N . ALA A 1 338 ? -29.892 -26.559 15.024 1.00 61.31 338 ALA A N 1
ATOM 2681 C CA . ALA A 1 338 ? -30.719 -26.752 16.221 1.00 61.31 338 ALA A CA 1
ATOM 2682 C C . ALA A 1 338 ? -30.059 -27.648 17.295 1.00 61.31 338 ALA A C 1
ATOM 2684 O O . ALA A 1 338 ? -30.472 -27.621 18.453 1.00 61.31 338 ALA A O 1
ATOM 2685 N N . ASP A 1 339 ? -29.026 -28.423 16.941 1.00 60.50 339 ASP A N 1
ATOM 2686 C CA . ASP A 1 339 ? -28.407 -29.418 17.832 1.00 60.50 339 ASP A CA 1
ATOM 2687 C C . ASP A 1 339 ? -27.441 -28.802 18.860 1.00 60.50 339 ASP A C 1
ATOM 2689 O O . ASP A 1 339 ? -27.290 -29.328 19.965 1.00 60.50 339 ASP A O 1
ATOM 2693 N N . TRP A 1 340 ? -26.803 -27.669 18.535 1.00 65.56 340 TRP A N 1
ATOM 2694 C CA . TRP A 1 340 ? -25.897 -26.959 19.451 1.00 65.56 340 TRP A CA 1
ATOM 2695 C C . TRP A 1 340 ? -26.619 -26.454 20.714 1.00 65.56 340 TRP A C 1
ATOM 2697 O O . TRP A 1 340 ? -26.049 -26.453 21.806 1.00 65.56 340 TRP A O 1
ATOM 2707 N N . PHE A 1 341 ? -27.901 -26.111 20.575 1.00 57.56 341 PHE A N 1
ATOM 2708 C CA . PHE A 1 341 ? -28.772 -25.609 21.639 1.00 57.56 341 PHE A CA 1
ATOM 2709 C C . PHE A 1 341 ? -29.013 -26.628 22.772 1.00 57.56 341 PHE A C 1
ATOM 2711 O O . PHE A 1 341 ? -29.029 -26.267 23.949 1.00 57.56 341 PHE A O 1
ATOM 2718 N N . LEU A 1 342 ? -29.135 -27.920 22.451 1.00 55.25 342 LEU A N 1
ATOM 2719 C CA . LEU A 1 342 ? -29.477 -28.957 23.436 1.00 55.25 342 LEU A CA 1
ATOM 2720 C C . LEU A 1 342 ? -28.338 -29.269 24.425 1.00 55.25 342 LEU A C 1
ATOM 2722 O O . LEU A 1 342 ? -28.579 -29.886 25.461 1.00 55.25 342 LEU A O 1
ATOM 2726 N N . GLN A 1 343 ? -27.101 -28.859 24.125 1.00 52.91 343 GLN A N 1
ATOM 2727 C CA . GLN A 1 343 ? -25.921 -29.157 24.949 1.00 52.91 343 GLN A CA 1
ATOM 2728 C C . GLN A 1 343 ? -25.562 -28.040 25.939 1.00 52.91 343 GLN A C 1
ATOM 2730 O O . GLN A 1 343 ? -24.960 -28.315 26.975 1.00 52.91 343 GLN A O 1
ATOM 2735 N N . THR A 1 344 ? -25.938 -26.792 25.654 1.00 54.16 344 THR A N 1
ATOM 2736 C CA . THR A 1 344 ? -25.674 -25.620 26.510 1.00 54.16 344 THR A CA 1
ATOM 2737 C C . THR A 1 344 ? -26.798 -25.340 27.516 1.00 54.16 344 THR A C 1
ATOM 2739 O O . THR A 1 344 ? -26.574 -24.645 28.506 1.00 54.16 344 THR A O 1
ATOM 2742 N N . GLY A 1 345 ? -27.985 -25.925 27.318 1.00 49.81 345 GLY A N 1
ATOM 2743 C CA . GLY A 1 345 ? -29.210 -25.695 28.095 1.00 49.81 345 GLY A CA 1
ATOM 2744 C C . GLY A 1 345 ? -29.317 -26.365 29.476 1.00 49.81 345 GLY A C 1
ATOM 2745 O O . GLY A 1 345 ? -30.412 -26.758 29.868 1.00 49.81 345 GLY A O 1
ATOM 2746 N N . VAL A 1 346 ? -28.235 -26.495 30.254 1.00 47.59 346 VAL A N 1
ATOM 2747 C CA . VAL A 1 346 ? -28.347 -26.844 31.690 1.00 47.59 346 VAL A CA 1
ATOM 2748 C C . VAL A 1 346 ? -28.437 -25.540 32.493 1.00 47.59 346 VAL A C 1
ATOM 2750 O O . VAL A 1 346 ? -27.465 -25.073 33.082 1.00 47.59 346 VAL A O 1
ATOM 2753 N N . GLY A 1 347 ? -29.606 -24.896 32.432 1.00 54.75 347 GLY A N 1
ATOM 2754 C CA . GLY A 1 347 ? -29.838 -23.557 32.979 1.00 54.75 347 GLY A CA 1
ATOM 2755 C C . GLY A 1 347 ? -29.818 -23.506 34.509 1.00 54.75 347 GLY A C 1
ATOM 2756 O O . GLY A 1 347 ? -30.572 -24.211 35.182 1.00 54.75 347 GLY A O 1
ATOM 2757 N N . LYS A 1 348 ? -28.989 -22.620 35.073 1.00 58.75 348 LYS A N 1
ATOM 2758 C CA . LYS A 1 348 ? -29.171 -22.139 36.449 1.00 58.75 348 LYS A CA 1
ATOM 2759 C C . LYS A 1 348 ? -30.481 -21.344 36.511 1.00 58.75 348 LYS A C 1
ATOM 2761 O O . LYS A 1 348 ? -30.743 -20.525 35.637 1.00 58.75 348 LYS A O 1
ATOM 2766 N N . SER A 1 349 ? -31.290 -21.569 37.546 1.00 63.53 349 SER A N 1
ATOM 2767 C CA . SER A 1 349 ? -32.477 -20.747 37.821 1.00 63.53 349 SER A CA 1
ATOM 2768 C C . SER A 1 349 ? -32.031 -19.310 38.086 1.00 63.53 349 SER A C 1
ATOM 2770 O O . SER A 1 349 ? -31.370 -19.063 39.092 1.00 63.53 349 SER A O 1
ATOM 2772 N N . LEU A 1 350 ? -32.404 -18.380 37.208 1.00 68.38 350 LEU A N 1
ATOM 2773 C CA . LEU A 1 350 ? -32.202 -16.950 37.438 1.00 68.38 350 LEU A CA 1
ATOM 2774 C C . LEU A 1 350 ? -33.171 -16.492 38.538 1.00 68.38 350 LEU A C 1
ATOM 2776 O O . LEU A 1 350 ? -34.354 -16.837 38.505 1.00 68.38 350 LEU A O 1
ATOM 2780 N N . ARG A 1 351 ? -32.664 -15.768 39.539 1.00 71.56 351 ARG A N 1
ATOM 2781 C CA . ARG A 1 351 ? -33.450 -15.197 40.641 1.00 71.56 351 ARG A CA 1
ATOM 2782 C C . ARG A 1 351 ? -33.109 -13.724 40.817 1.00 71.56 351 ARG A C 1
ATOM 2784 O O . ARG A 1 351 ? -32.039 -13.271 40.418 1.00 71.56 351 ARG A O 1
ATOM 2791 N N . TYR A 1 352 ? -34.024 -12.989 41.437 1.00 70.38 352 TYR A N 1
ATOM 2792 C CA . TYR A 1 352 ? -33.800 -11.598 41.798 1.00 70.38 352 TYR A CA 1
ATOM 2793 C C . TYR A 1 352 ? -32.795 -11.478 42.958 1.00 70.38 352 TYR A C 1
ATOM 2795 O O . TYR A 1 352 ? -32.945 -12.161 43.969 1.00 70.38 352 TYR A O 1
ATOM 2803 N N . GLY A 1 353 ? -31.794 -10.603 42.814 1.00 66.06 353 GLY A N 1
ATOM 2804 C CA . GLY A 1 353 ? -30.743 -10.352 43.813 1.00 66.06 353 GLY A CA 1
ATOM 2805 C C . GLY A 1 353 ? -29.326 -10.394 43.235 1.00 66.06 353 GLY A C 1
ATOM 2806 O O . GLY A 1 353 ? -28.477 -9.601 43.635 1.00 66.06 353 GLY A O 1
ATOM 2807 N N . ASP A 1 354 ? -29.106 -11.219 42.211 1.00 66.56 354 ASP A N 1
ATOM 2808 C CA . ASP A 1 354 ? -27.791 -11.441 41.603 1.00 66.56 354 ASP A CA 1
ATOM 2809 C C . ASP A 1 354 ? -27.651 -10.695 40.264 1.00 66.56 354 ASP A C 1
ATOM 2811 O O . ASP A 1 354 ? -27.359 -11.293 39.232 1.00 66.56 354 ASP A O 1
ATOM 2815 N N . ILE A 1 355 ? -27.884 -9.374 40.243 1.00 71.56 355 ILE A N 1
ATOM 2816 C CA . ILE A 1 355 ? -27.858 -8.568 38.999 1.00 71.56 355 ILE A CA 1
ATOM 2817 C C . ILE A 1 355 ? -26.494 -8.681 38.293 1.00 71.56 355 ILE A C 1
ATOM 2819 O O . ILE A 1 355 ? -26.440 -8.837 37.078 1.00 71.56 355 ILE A O 1
ATOM 2823 N N . ALA A 1 356 ? -25.397 -8.702 39.055 1.00 76.69 356 ALA A N 1
ATOM 2824 C CA . ALA A 1 356 ? -24.052 -8.866 38.503 1.00 76.69 356 ALA A CA 1
ATOM 2825 C C . ALA A 1 356 ? -23.803 -10.275 37.927 1.00 76.69 356 ALA A C 1
ATOM 2827 O O . ALA A 1 356 ? -23.134 -10.414 36.903 1.00 76.69 356 ALA A O 1
ATOM 2828 N N . GLU A 1 357 ? -24.344 -11.333 38.547 1.00 76.88 357 GLU A N 1
ATOM 2829 C CA . GLU A 1 357 ? -24.237 -12.688 37.984 1.00 76.88 357 GLU A CA 1
ATOM 2830 C C . GLU A 1 357 ? -25.141 -12.858 36.760 1.00 76.88 357 GLU A C 1
ATOM 2832 O O . GLU A 1 357 ? -24.773 -13.555 35.814 1.00 76.88 357 GLU A O 1
ATOM 2837 N N . LEU A 1 358 ? -26.301 -12.194 36.755 1.00 78.56 358 LEU A N 1
ATOM 2838 C CA . LEU A 1 358 ? -27.212 -12.130 35.619 1.00 78.56 358 LEU A CA 1
ATOM 2839 C C . LEU A 1 358 ? -26.539 -11.449 34.424 1.00 78.56 358 LEU A C 1
ATOM 2841 O O . LEU A 1 358 ? -26.524 -12.031 33.343 1.00 78.56 358 LEU A O 1
ATOM 2845 N N . GLU A 1 359 ? -25.941 -10.270 34.614 1.00 82.44 359 GLU A N 1
ATOM 2846 C CA . GLU A 1 359 ? -25.175 -9.574 33.572 1.00 82.44 359 GLU A CA 1
ATOM 2847 C C . GLU A 1 359 ? -24.020 -10.436 33.055 1.00 82.44 359 GLU A C 1
ATOM 2849 O O . GLU A 1 359 ? -23.887 -10.609 31.846 1.00 82.44 359 GLU A O 1
ATOM 2854 N N . GLY A 1 360 ? -23.248 -11.066 33.947 1.00 83.06 360 GLY A N 1
ATOM 2855 C CA . GLY A 1 360 ? -22.164 -11.968 33.552 1.00 83.06 360 GLY A CA 1
ATOM 2856 C C . GLY A 1 360 ? -22.643 -13.198 32.769 1.00 83.06 360 GLY A C 1
ATOM 2857 O O . GLY A 1 360 ? -21.994 -13.617 31.811 1.00 83.06 360 GLY A O 1
ATOM 2858 N N . SER A 1 361 ? -23.793 -13.771 33.139 1.00 81.50 361 SER A N 1
ATOM 2859 C CA . SER A 1 361 ? -24.407 -14.901 32.429 1.00 81.50 361 SER A CA 1
ATOM 2860 C C . SER A 1 361 ? -24.942 -14.487 31.055 1.00 81.50 361 SER A C 1
ATOM 2862 O O . SER A 1 361 ? -24.758 -15.215 30.079 1.00 81.50 361 SER A O 1
ATOM 2864 N N . ILE A 1 362 ? -25.569 -13.310 30.962 1.00 83.06 362 ILE A N 1
ATOM 2865 C CA . ILE A 1 362 ? -26.054 -12.737 29.701 1.00 83.06 362 ILE A CA 1
ATOM 2866 C C . ILE A 1 362 ? -24.876 -12.424 28.781 1.00 83.06 362 ILE A C 1
ATOM 2868 O O . ILE A 1 362 ? -24.926 -12.791 27.614 1.00 83.06 362 ILE A O 1
ATOM 2872 N N . ASP A 1 363 ? -23.802 -11.823 29.290 1.00 84.50 363 ASP A N 1
ATOM 2873 C CA . ASP A 1 363 ? -22.607 -11.520 28.501 1.00 84.50 363 ASP A CA 1
ATOM 2874 C C . ASP A 1 363 ? -21.907 -12.795 28.015 1.00 84.50 363 ASP A C 1
ATOM 2876 O O . ASP A 1 363 ? -21.495 -12.871 26.858 1.00 84.50 363 ASP A O 1
ATOM 2880 N N . ALA A 1 364 ? -21.834 -13.838 28.846 1.00 82.12 364 ALA A N 1
ATOM 2881 C CA . ALA A 1 364 ? -21.302 -15.132 28.425 1.00 82.12 364 ALA A CA 1
ATOM 2882 C C . ALA A 1 364 ? -22.172 -15.791 27.338 1.00 82.12 364 ALA A C 1
ATOM 2884 O O . ALA A 1 364 ? -21.640 -16.309 26.352 1.00 82.12 364 ALA A O 1
ATOM 2885 N N . ALA A 1 365 ? -23.501 -15.754 27.490 1.00 80.94 365 ALA A N 1
ATOM 2886 C CA . ALA A 1 365 ? -24.437 -16.262 26.489 1.00 80.94 365 ALA A CA 1
ATOM 2887 C C . ALA A 1 365 ? -24.369 -15.449 25.188 1.00 80.94 365 ALA A C 1
ATOM 2889 O O . ALA A 1 365 ? -24.374 -16.019 24.098 1.00 80.94 365 ALA A O 1
ATOM 2890 N N . TYR A 1 366 ? -24.233 -14.129 25.295 1.00 84.81 366 TYR A N 1
ATOM 2891 C CA . TYR A 1 366 ? -24.068 -13.218 24.173 1.00 84.81 366 TYR A CA 1
ATOM 2892 C C . TYR A 1 366 ? -22.814 -13.529 23.368 1.00 84.81 366 TYR A C 1
ATOM 2894 O O . TYR A 1 366 ? -22.913 -13.845 22.188 1.00 84.81 366 TYR A O 1
ATOM 2902 N N . ILE A 1 367 ? -21.651 -13.535 24.024 1.00 82.12 367 ILE A N 1
ATOM 2903 C CA . ILE A 1 367 ? -20.365 -13.821 23.381 1.00 82.12 367 ILE A CA 1
ATOM 2904 C C . ILE A 1 367 ? -20.383 -15.223 22.761 1.00 82.12 367 ILE A C 1
ATOM 2906 O O . ILE A 1 367 ? -19.938 -15.407 21.631 1.00 82.12 367 ILE A O 1
ATOM 2910 N N . GLY A 1 368 ? -20.931 -16.218 23.466 1.00 80.44 368 GLY A N 1
ATOM 2911 C CA . GLY A 1 368 ? -21.017 -17.585 22.956 1.00 80.44 368 GLY A CA 1
ATOM 2912 C C . GLY A 1 368 ? -21.915 -17.720 21.720 1.00 80.44 368 GLY A C 1
ATOM 2913 O O . GLY A 1 368 ? -21.549 -18.406 20.764 1.00 80.44 368 GLY A O 1
ATOM 2914 N N . THR A 1 369 ? -23.080 -17.064 21.719 1.00 82.25 369 THR A N 1
ATOM 2915 C CA . THR A 1 369 ? -24.040 -17.115 20.601 1.00 82.25 369 THR A CA 1
ATOM 2916 C C . THR A 1 369 ? -23.569 -16.305 19.395 1.00 82.25 369 THR A C 1
ATOM 2918 O O . THR A 1 369 ? -23.628 -16.816 18.273 1.00 82.25 369 THR A O 1
ATOM 2921 N N . SER A 1 370 ? -23.031 -15.099 19.602 1.00 83.75 370 SER A N 1
ATOM 2922 C CA . SER A 1 370 ? -22.524 -14.247 18.522 1.00 83.75 370 SER A CA 1
ATOM 2923 C C . SER A 1 370 ? -21.300 -14.864 17.841 1.00 83.75 370 SER A C 1
ATOM 2925 O O . SER A 1 370 ? -21.274 -14.974 16.613 1.00 83.75 370 SER A O 1
ATOM 2927 N N . GLN A 1 371 ? -20.341 -15.397 18.611 1.00 83.25 371 GLN A N 1
ATOM 2928 C CA . GLN A 1 371 ? -19.179 -16.103 18.059 1.00 83.25 371 GLN A CA 1
ATOM 2929 C C . GLN A 1 371 ? -19.583 -17.344 17.264 1.00 83.25 371 GLN A C 1
ATOM 2931 O O . GLN A 1 371 ? -19.020 -17.601 16.198 1.00 83.25 371 GLN A O 1
ATOM 2936 N N . ARG A 1 372 ? -20.569 -18.117 17.741 1.00 83.75 372 ARG A N 1
ATOM 2937 C CA . ARG A 1 372 ? -21.062 -19.294 17.014 1.00 83.75 372 ARG A CA 1
ATOM 2938 C C . ARG A 1 372 ? -21.711 -18.901 15.689 1.00 83.75 372 ARG A C 1
ATOM 2940 O O . ARG A 1 372 ? -21.422 -19.531 14.671 1.00 83.75 372 ARG A O 1
ATOM 2947 N N . LEU A 1 373 ? -22.557 -17.871 15.697 1.00 85.25 373 LEU A N 1
ATOM 2948 C CA . LEU A 1 373 ? -23.224 -17.371 14.498 1.00 85.25 373 LEU A CA 1
ATOM 2949 C C . LEU A 1 373 ? -22.213 -16.879 13.459 1.00 85.25 373 LEU A C 1
ATOM 2951 O O . LEU A 1 373 ? -22.256 -17.321 12.310 1.00 85.25 373 LEU A O 1
ATOM 2955 N N . LEU A 1 374 ? -21.259 -16.041 13.869 1.00 83.50 374 LEU A N 1
ATOM 2956 C CA . LEU A 1 374 ? -20.193 -15.568 12.989 1.00 83.50 374 LEU A CA 1
ATOM 2957 C C . LEU A 1 374 ? -19.333 -16.714 12.464 1.00 83.50 374 LEU A C 1
ATOM 2959 O O . LEU A 1 374 ? -19.066 -16.785 11.264 1.00 83.50 374 LEU A O 1
ATOM 2963 N N . HIS A 1 375 ? -18.955 -17.657 13.329 1.00 84.31 375 HIS A N 1
ATOM 2964 C CA . HIS A 1 375 ? -18.194 -18.828 12.917 1.00 84.31 375 HIS A CA 1
ATOM 2965 C C . HIS A 1 375 ? -18.938 -19.616 11.834 1.00 84.31 375 HIS A C 1
ATOM 2967 O O . HIS A 1 375 ? -18.321 -20.023 10.854 1.00 84.31 375 HIS A O 1
ATOM 2973 N N . LEU A 1 376 ? -20.254 -19.819 11.947 1.00 85.50 376 LEU A N 1
ATOM 2974 C CA . LEU A 1 376 ? -21.037 -20.500 10.908 1.00 85.50 376 LEU A CA 1
ATOM 2975 C C . LEU A 1 376 ? -21.126 -19.693 9.611 1.00 85.50 376 LEU A C 1
ATOM 2977 O O . LEU A 1 376 ? -20.986 -20.273 8.533 1.00 85.50 376 LEU A O 1
ATOM 2981 N N . LEU A 1 377 ? -21.325 -18.377 9.694 1.00 84.25 377 LEU A N 1
ATOM 2982 C CA . LEU A 1 377 ? -21.367 -17.506 8.517 1.00 84.25 377 LEU A CA 1
ATOM 2983 C C . LEU A 1 377 ? -20.036 -17.513 7.752 1.00 84.25 377 LEU A C 1
ATOM 2985 O O . LEU A 1 377 ? -20.033 -17.588 6.525 1.00 84.25 377 LEU A O 1
ATOM 2989 N N . VAL A 1 378 ? -18.906 -17.509 8.463 1.00 83.88 378 VAL A N 1
ATOM 2990 C CA . VAL A 1 378 ? -17.569 -17.548 7.857 1.00 83.88 378 VAL A CA 1
ATOM 2991 C C . VAL A 1 378 ? -17.208 -18.951 7.363 1.00 83.88 378 VAL A C 1
ATOM 2993 O O . VAL A 1 378 ? -16.719 -19.092 6.248 1.00 83.88 378 VAL A O 1
ATOM 2996 N N . THR A 1 379 ? -17.460 -20.003 8.148 1.00 85.06 379 THR A N 1
ATOM 2997 C CA . THR A 1 379 ? -16.993 -21.365 7.813 1.00 85.06 379 THR A CA 1
ATOM 2998 C C . THR A 1 379 ? -17.948 -22.141 6.910 1.00 85.06 379 THR A C 1
ATOM 3000 O O . THR A 1 379 ? -17.511 -22.723 5.920 1.00 85.06 379 THR A O 1
ATOM 3003 N N . LYS A 1 380 ? -19.248 -22.174 7.234 1.00 85.12 380 LYS A N 1
ATOM 3004 C CA . LYS A 1 380 ? -20.252 -22.966 6.503 1.00 85.12 380 LYS A CA 1
ATOM 3005 C C . LYS A 1 380 ? -20.774 -22.211 5.289 1.00 85.12 380 LYS A C 1
ATOM 3007 O O . LYS A 1 380 ? -20.888 -22.796 4.218 1.00 85.12 380 LYS A O 1
ATOM 3012 N N . PHE A 1 381 ? -21.084 -20.928 5.464 1.00 85.69 381 PHE A N 1
ATOM 3013 C CA . PHE A 1 381 ? -21.674 -20.091 4.415 1.00 85.69 381 PHE A CA 1
ATOM 3014 C C . PHE A 1 381 ? -20.657 -19.207 3.690 1.00 85.69 381 PHE A C 1
ATOM 3016 O O . PHE A 1 381 ? -21.054 -18.458 2.809 1.00 85.69 381 PHE A O 1
ATOM 3023 N N . LYS A 1 382 ? -19.362 -19.303 4.029 1.00 88.50 382 LYS A N 1
ATOM 3024 C CA . LYS A 1 382 ? -18.252 -18.664 3.304 1.00 88.50 382 LYS A CA 1
ATOM 3025 C C . LYS A 1 382 ? -18.479 -17.180 2.992 1.00 88.50 382 LYS A C 1
ATOM 3027 O O . LYS A 1 382 ? -18.187 -16.713 1.894 1.00 88.50 382 LYS A O 1
ATOM 3032 N N . LEU A 1 383 ? -19.004 -16.417 3.953 1.00 88.56 383 LEU A N 1
ATOM 3033 C CA . LEU A 1 383 ? -19.374 -15.009 3.755 1.00 88.56 383 LEU A CA 1
ATOM 3034 C C . LEU A 1 383 ? -18.250 -14.166 3.123 1.00 88.56 383 LEU A C 1
ATOM 3036 O O . LEU A 1 383 ? -18.506 -13.361 2.229 1.00 88.56 383 LEU A O 1
ATOM 3040 N N . ILE A 1 384 ? -17.005 -14.370 3.561 1.00 88.38 384 ILE A N 1
ATOM 3041 C CA . ILE A 1 384 ? -15.834 -13.644 3.047 1.00 88.38 384 ILE A CA 1
ATOM 3042 C C . ILE A 1 384 ? -15.594 -13.980 1.567 1.00 88.38 384 ILE A C 1
ATOM 3044 O O . ILE A 1 384 ? -15.308 -13.086 0.770 1.00 88.38 384 ILE A O 1
ATOM 3048 N N . ASP A 1 385 ? -15.784 -15.236 1.166 1.00 90.25 385 ASP A N 1
ATOM 3049 C CA . ASP A 1 385 ? -15.633 -15.656 -0.229 1.00 90.25 385 ASP A CA 1
ATOM 3050 C C . ASP A 1 385 ? -16.724 -15.024 -1.114 1.00 90.25 385 ASP A C 1
ATOM 3052 O O . ASP A 1 385 ? -16.454 -14.586 -2.230 1.00 90.25 385 ASP A O 1
ATOM 3056 N N . HIS A 1 386 ? -17.948 -14.873 -0.597 1.00 90.44 386 HIS A N 1
ATOM 3057 C CA . HIS A 1 386 ? -19.027 -14.175 -1.303 1.00 90.44 386 HIS A CA 1
ATOM 3058 C C . HIS A 1 386 ? -18.771 -12.666 -1.441 1.00 90.44 386 HIS A C 1
ATOM 3060 O O . HIS A 1 386 ? -18.932 -12.109 -2.528 1.00 90.44 386 HIS A O 1
ATOM 3066 N N . LEU A 1 387 ? -18.322 -11.992 -0.377 1.00 90.38 387 LEU A N 1
ATOM 3067 C CA . LEU A 1 387 ? -17.978 -10.566 -0.441 1.00 90.38 387 LEU A CA 1
ATOM 3068 C C . LEU A 1 387 ? -16.779 -10.316 -1.371 1.00 90.38 387 LEU A C 1
ATOM 3070 O O . LEU A 1 387 ? -16.791 -9.375 -2.167 1.00 90.38 387 LEU A O 1
ATOM 3074 N N . THR A 1 388 ? -15.759 -11.179 -1.323 1.00 90.69 388 THR A N 1
ATOM 3075 C CA . THR A 1 388 ? -14.611 -11.093 -2.239 1.00 90.69 388 THR A CA 1
ATOM 3076 C C . THR A 1 388 ? -15.016 -11.375 -3.683 1.00 90.69 388 THR A C 1
ATOM 3078 O O . THR A 1 388 ? -14.504 -10.711 -4.581 1.00 90.69 388 THR A O 1
ATOM 3081 N N . ALA A 1 389 ? -15.969 -12.277 -3.935 1.00 91.12 389 ALA A N 1
ATOM 3082 C CA . ALA A 1 389 ? -16.520 -12.497 -5.269 1.00 91.12 389 ALA A CA 1
ATOM 3083 C C . ALA A 1 389 ? -17.240 -11.255 -5.815 1.00 91.12 389 ALA A C 1
ATOM 3085 O O . ALA A 1 389 ? -16.997 -10.862 -6.956 1.00 91.12 389 ALA A O 1
ATOM 3086 N N . ILE A 1 390 ? -18.063 -10.583 -5.003 1.00 91.94 390 ILE A N 1
ATOM 3087 C CA . ILE A 1 390 ? -18.705 -9.317 -5.396 1.00 91.94 390 ILE A CA 1
ATOM 3088 C C . ILE A 1 390 ? -17.640 -8.273 -5.747 1.00 91.94 390 ILE A C 1
ATOM 3090 O O . ILE A 1 390 ? -17.726 -7.630 -6.793 1.00 91.94 390 ILE A O 1
ATOM 3094 N N . LYS A 1 391 ? -16.576 -8.160 -4.946 1.00 91.69 391 LYS A N 1
ATOM 3095 C CA . LYS A 1 391 ? -15.441 -7.283 -5.262 1.00 91.69 391 LYS A CA 1
ATOM 3096 C C . LYS A 1 391 ? -14.747 -7.661 -6.581 1.00 91.69 391 LYS A C 1
ATOM 3098 O O . LYS A 1 391 ? -14.456 -6.787 -7.397 1.00 91.69 391 LYS A O 1
ATOM 3103 N N . ARG A 1 392 ? -14.488 -8.948 -6.820 1.00 91.00 392 ARG A N 1
ATOM 3104 C CA . ARG A 1 392 ? -13.804 -9.435 -8.032 1.00 91.00 392 ARG A CA 1
ATOM 3105 C C . ARG A 1 392 ? -14.620 -9.201 -9.302 1.00 91.00 392 ARG A C 1
ATOM 3107 O O . ARG A 1 392 ? -14.064 -8.708 -10.281 1.00 91.00 392 ARG A O 1
ATOM 3114 N N . TYR A 1 393 ? -15.912 -9.528 -9.277 1.00 90.88 393 TYR A N 1
ATOM 3115 C CA . TYR A 1 393 ? -16.766 -9.546 -10.468 1.00 90.88 393 TYR A CA 1
ATOM 3116 C C . TYR A 1 393 ? -17.604 -8.271 -10.634 1.00 90.88 393 TYR A C 1
ATOM 3118 O O . TYR A 1 393 ? -17.565 -7.652 -11.695 1.00 90.88 393 TYR A O 1
ATOM 3126 N N . ILE A 1 394 ? -18.329 -7.846 -9.594 1.00 91.56 394 ILE A N 1
ATOM 3127 C CA . ILE A 1 394 ? -19.244 -6.689 -9.652 1.00 91.56 394 ILE A CA 1
ATOM 3128 C C . ILE A 1 394 ? -18.488 -5.362 -9.500 1.00 91.56 394 ILE A C 1
ATOM 3130 O O . ILE A 1 394 ? -18.854 -4.366 -10.112 1.00 91.56 394 ILE A O 1
ATOM 3134 N N . LEU A 1 395 ? -17.395 -5.326 -8.736 1.00 91.31 395 LEU A N 1
ATOM 3135 C CA . LEU A 1 395 ? -16.552 -4.126 -8.636 1.00 91.31 395 LEU A CA 1
ATOM 3136 C C . LEU A 1 395 ? -15.320 -4.152 -9.555 1.00 91.31 395 LEU A C 1
ATOM 3138 O O . LEU A 1 395 ? -14.421 -3.328 -9.410 1.00 91.31 395 LEU A O 1
ATOM 3142 N N . LEU A 1 396 ? -15.287 -5.075 -10.522 1.00 90.69 396 LEU A N 1
ATOM 3143 C CA . LEU A 1 396 ? -14.234 -5.203 -11.538 1.00 90.69 396 LEU A CA 1
ATOM 3144 C C . LEU A 1 396 ? -12.810 -5.416 -10.980 1.00 90.69 396 LEU A C 1
ATOM 3146 O O . LEU A 1 396 ? -11.832 -5.104 -11.662 1.00 90.69 396 LEU A O 1
ATOM 3150 N N . GLY A 1 397 ? -12.664 -5.963 -9.768 1.00 85.88 397 GLY A N 1
ATOM 3151 C CA . GLY A 1 397 ? -11.351 -6.228 -9.166 1.00 85.88 397 GLY A CA 1
ATOM 3152 C C . GLY A 1 397 ? -10.521 -7.275 -9.922 1.00 85.88 397 GLY A C 1
ATOM 3153 O O . GLY A 1 397 ? -9.291 -7.251 -9.870 1.00 85.88 397 GLY A O 1
ATOM 3154 N N . GLN A 1 398 ? -11.169 -8.183 -10.658 1.00 87.06 398 GLN A N 1
ATOM 3155 C CA . GLN A 1 398 ? -10.497 -9.218 -11.440 1.00 87.06 398 GLN A CA 1
ATOM 3156 C C . GLN A 1 398 ? -10.338 -8.809 -12.914 1.00 87.06 398 GLN A C 1
ATOM 3158 O O . GLN A 1 398 ? -11.186 -9.076 -13.766 1.00 87.06 398 GLN A O 1
ATOM 3163 N N . GLY A 1 399 ? -9.220 -8.146 -13.217 1.00 86.25 399 GLY A N 1
ATOM 3164 C CA . GLY A 1 399 ? -8.989 -7.520 -14.523 1.00 86.25 399 GLY A CA 1
ATOM 3165 C C . GLY A 1 399 ? -8.901 -8.479 -15.718 1.00 86.25 399 GLY A C 1
ATOM 3166 O O . GLY A 1 399 ? -9.349 -8.117 -16.804 1.00 86.25 399 GLY A O 1
ATOM 3167 N N . ASP A 1 400 ? -8.370 -9.694 -15.543 1.00 90.69 400 ASP A N 1
ATOM 3168 C CA . ASP A 1 400 ? -8.229 -10.680 -16.628 1.00 90.69 400 ASP A CA 1
ATOM 3169 C C . ASP A 1 400 ? -9.591 -11.201 -17.110 1.00 90.69 400 ASP A C 1
ATOM 3171 O O . ASP A 1 400 ? -9.861 -11.243 -18.310 1.00 90.69 400 ASP A O 1
ATOM 3175 N N . PHE A 1 401 ? -10.480 -11.526 -16.171 1.00 93.06 401 PHE A N 1
ATOM 3176 C CA . PHE A 1 401 ? -11.855 -11.918 -16.461 1.00 93.06 401 PHE A CA 1
ATOM 3177 C C . PHE A 1 401 ? -12.604 -10.816 -17.220 1.00 93.06 401 PHE A C 1
ATOM 3179 O O . PHE A 1 401 ? -13.188 -11.084 -18.270 1.00 93.06 401 PHE A O 1
ATOM 3186 N N . ILE A 1 402 ? -12.545 -9.570 -16.736 1.00 91.25 402 ILE A N 1
ATOM 3187 C CA . ILE A 1 402 ? -13.243 -8.442 -17.368 1.00 91.25 402 ILE A CA 1
ATOM 3188 C C . ILE A 1 402 ? -12.698 -8.159 -18.769 1.00 91.25 402 ILE A C 1
ATOM 3190 O O . ILE A 1 402 ? -13.481 -7.907 -19.685 1.00 91.25 402 ILE A O 1
ATOM 3194 N N . GLN A 1 403 ? -11.382 -8.254 -18.975 1.00 90.06 403 GLN A N 1
ATOM 3195 C CA . GLN A 1 403 ? -10.790 -8.078 -20.299 1.00 90.06 403 GLN A CA 1
ATOM 3196 C C . GLN A 1 403 ? -11.305 -9.132 -21.293 1.00 90.06 403 GLN A C 1
ATOM 3198 O O . GLN A 1 403 ? -11.774 -8.775 -22.375 1.00 90.06 403 GLN A O 1
ATOM 3203 N N . HIS A 1 404 ? -11.278 -10.416 -20.923 1.00 90.25 404 HIS A N 1
ATOM 3204 C CA . HIS A 1 404 ? -11.779 -11.493 -21.783 1.00 90.25 404 HIS A CA 1
ATOM 3205 C C . HIS A 1 404 ? -13.290 -11.407 -22.023 1.00 90.25 404 HIS A C 1
ATOM 3207 O O . HIS A 1 404 ? -13.761 -11.674 -23.134 1.00 90.25 404 HIS A O 1
ATOM 3213 N N . LEU A 1 405 ? -14.048 -10.989 -21.006 1.00 91.88 405 LEU A N 1
ATOM 3214 C CA . LEU A 1 405 ? -15.480 -10.738 -21.113 1.00 91.88 405 LEU A CA 1
ATOM 3215 C C . LEU A 1 405 ? -15.764 -9.619 -22.125 1.00 91.88 405 LEU A C 1
ATOM 3217 O O . LEU A 1 405 ? -16.588 -9.806 -23.017 1.00 91.88 405 LEU A O 1
ATOM 3221 N N . MET A 1 406 ? -15.054 -8.490 -22.045 1.00 90.94 406 MET A N 1
ATOM 3222 C CA . MET A 1 406 ? -15.223 -7.364 -22.969 1.00 90.94 406 MET A CA 1
ATOM 3223 C C . MET A 1 406 ? -14.810 -7.697 -24.404 1.00 90.94 406 MET A C 1
ATOM 3225 O O . MET A 1 406 ? -15.516 -7.322 -25.338 1.00 90.94 406 MET A O 1
ATOM 3229 N N . GLU A 1 407 ? -13.704 -8.418 -24.602 1.00 88.81 407 GLU A N 1
ATOM 3230 C CA . GLU A 1 407 ? -13.267 -8.850 -25.936 1.00 88.81 407 GLU A CA 1
ATOM 3231 C C . GLU A 1 407 ? -14.285 -9.798 -26.590 1.00 88.81 407 GLU A C 1
ATOM 3233 O O . GLU A 1 407 ? -14.571 -9.675 -27.782 1.00 88.81 407 GLU A O 1
ATOM 3238 N N . SER A 1 408 ? -14.883 -10.699 -25.804 1.00 88.00 408 SER A N 1
ATOM 3239 C CA . SER A 1 408 ? -15.882 -11.662 -26.287 1.00 88.00 408 SER A CA 1
ATOM 3240 C C . SER A 1 408 ? -17.249 -11.015 -26.533 1.00 88.00 408 SER A C 1
ATOM 3242 O O . SER A 1 408 ? -17.920 -11.325 -27.518 1.00 88.00 408 SER A O 1
ATOM 3244 N N . LEU A 1 409 ? -17.666 -10.100 -25.653 1.00 87.25 409 LEU A N 1
ATOM 3245 C CA . LEU A 1 409 ? -18.955 -9.414 -25.738 1.00 87.25 409 LEU A CA 1
ATOM 3246 C C . LEU A 1 409 ? -18.956 -8.230 -26.707 1.00 87.25 409 LEU A C 1
ATOM 3248 O O . LEU A 1 409 ? -20.025 -7.843 -27.174 1.00 87.25 409 LEU A O 1
ATOM 3252 N N . GLY A 1 410 ? -17.798 -7.650 -27.031 1.00 83.56 410 GLY A N 1
ATOM 3253 C CA . GLY A 1 410 ? -17.731 -6.362 -27.720 1.00 83.56 410 GLY A CA 1
ATOM 3254 C C . GLY A 1 410 ? -18.447 -6.319 -29.073 1.00 83.56 410 GLY A C 1
ATOM 3255 O O . GLY A 1 410 ? -19.063 -5.309 -29.413 1.00 83.56 410 GLY A O 1
ATOM 3256 N N . THR A 1 411 ? -18.439 -7.428 -29.819 1.00 83.31 411 THR A N 1
ATOM 3257 C CA . THR A 1 411 ? -19.164 -7.546 -31.097 1.00 83.31 411 THR A CA 1
ATOM 3258 C C . THR A 1 411 ? -20.678 -7.572 -30.892 1.00 83.31 411 THR A C 1
ATOM 3260 O O . THR A 1 411 ? -21.394 -6.823 -31.555 1.00 83.31 411 THR A O 1
ATOM 3263 N N . ASN A 1 412 ? -21.160 -8.358 -29.928 1.00 84.19 412 ASN A N 1
ATOM 3264 C CA . ASN A 1 412 ? -22.578 -8.462 -29.593 1.00 84.19 412 ASN A CA 1
ATOM 3265 C C . ASN A 1 412 ? -23.111 -7.138 -29.030 1.00 84.19 412 ASN A C 1
ATOM 3267 O O . ASN A 1 412 ? -24.137 -6.647 -29.483 1.00 84.19 412 ASN A O 1
ATOM 3271 N N . LEU A 1 413 ? -22.386 -6.508 -28.103 1.00 85.94 413 LEU A N 1
ATOM 3272 C CA . LEU A 1 413 ? -22.826 -5.277 -27.436 1.00 85.94 413 LEU A CA 1
ATOM 3273 C C . LEU A 1 413 ? -22.819 -4.042 -28.349 1.00 85.94 413 LEU A C 1
ATOM 3275 O O . LEU A 1 413 ? -23.495 -3.060 -28.053 1.00 85.94 413 LEU A O 1
ATOM 3279 N N . SER A 1 414 ? -22.080 -4.078 -29.464 1.00 84.69 414 SER A N 1
ATOM 3280 C CA . SER A 1 414 ? -22.121 -3.015 -30.480 1.00 84.69 414 SER A CA 1
ATOM 3281 C C . SER A 1 414 ? -23.423 -2.989 -31.295 1.00 84.69 414 SER A C 1
ATOM 3283 O O . SER A 1 414 ? -23.707 -1.995 -31.961 1.00 84.69 414 SER A O 1
ATOM 3285 N N . GLN A 1 415 ? -24.225 -4.058 -31.230 1.00 85.62 415 GLN A N 1
ATOM 3286 C CA . GLN A 1 415 ? -25.535 -4.142 -31.872 1.00 85.62 415 GLN A CA 1
ATOM 3287 C C . GLN A 1 415 ? -26.601 -3.381 -31.056 1.00 85.62 415 GLN A C 1
ATOM 3289 O O . GLN A 1 415 ? -26.436 -3.186 -29.845 1.00 85.62 415 GLN A O 1
ATOM 3294 N N . PRO A 1 416 ? -27.705 -2.937 -31.688 1.00 84.06 416 PRO A N 1
ATOM 3295 C CA . PRO A 1 416 ? -28.801 -2.289 -30.971 1.00 84.06 416 PRO A CA 1
ATOM 3296 C C . PRO A 1 416 ? -29.424 -3.241 -29.944 1.00 84.06 416 PRO A C 1
ATOM 3298 O O . PRO A 1 416 ? -29.593 -4.435 -30.214 1.00 84.06 416 PRO A O 1
ATOM 3301 N N . ALA A 1 417 ? -29.824 -2.703 -28.791 1.00 81.62 417 ALA A N 1
ATOM 3302 C CA . ALA A 1 417 ? -30.271 -3.488 -27.638 1.00 81.62 417 ALA A CA 1
ATOM 3303 C C . ALA A 1 417 ? -31.404 -4.494 -27.939 1.00 81.62 417 ALA A C 1
ATOM 3305 O O . ALA A 1 417 ? -31.434 -5.580 -27.365 1.00 81.62 417 ALA A O 1
ATOM 3306 N N . ASN A 1 418 ? -32.276 -4.197 -28.910 1.00 82.88 418 ASN A N 1
ATOM 3307 C CA . ASN A 1 418 ? -33.392 -5.062 -29.324 1.00 82.88 418 ASN A CA 1
ATOM 3308 C C . ASN A 1 418 ? -32.969 -6.429 -29.895 1.00 82.88 418 ASN A C 1
ATOM 3310 O O . ASN A 1 418 ? -33.797 -7.328 -30.012 1.00 82.88 418 ASN A O 1
ATOM 3314 N N . THR A 1 419 ? -31.708 -6.578 -30.301 1.00 84.38 419 THR A N 1
ATOM 3315 C CA . THR A 1 419 ? -31.179 -7.807 -30.921 1.00 84.38 419 THR A CA 1
ATOM 3316 C C . THR A 1 419 ? -30.484 -8.738 -29.924 1.00 84.38 419 THR A C 1
ATOM 3318 O O . THR A 1 419 ? -30.063 -9.837 -30.287 1.00 84.38 419 THR A O 1
ATOM 3321 N N . LEU A 1 420 ? -30.381 -8.325 -28.657 1.00 83.19 420 LEU A N 1
ATOM 3322 C CA . LEU A 1 420 ? -29.650 -9.048 -27.624 1.00 83.19 420 LEU A CA 1
ATOM 3323 C C . LEU A 1 420 ? -30.547 -10.033 -26.889 1.00 83.19 420 LEU A C 1
ATOM 3325 O O . LEU A 1 420 ? -31.581 -9.677 -26.329 1.00 83.19 420 LEU A O 1
ATOM 3329 N N . PHE A 1 421 ? -30.093 -11.281 -26.820 1.00 83.69 421 PHE A N 1
ATOM 3330 C CA . PHE A 1 421 ? -30.768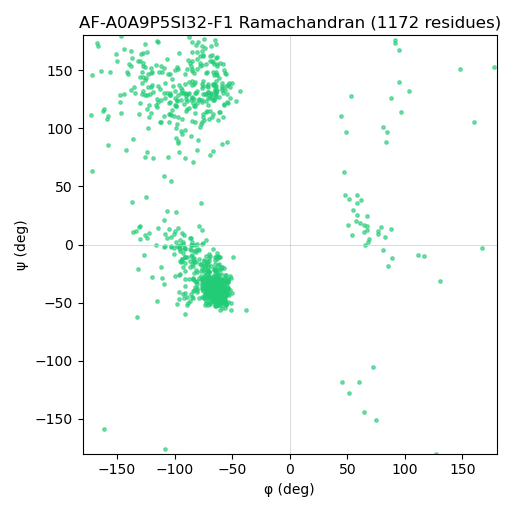 -12.326 -26.065 1.00 83.69 421 PHE A CA 1
ATOM 3331 C C . PHE A 1 421 ? -29.935 -12.758 -24.862 1.00 83.69 421 PHE A C 1
ATOM 3333 O O . PHE A 1 421 ? -28.750 -13.067 -24.999 1.00 83.69 421 PHE A O 1
ATOM 3340 N N . ARG A 1 422 ? -30.585 -12.868 -23.695 1.00 85.62 422 ARG A N 1
ATOM 3341 C CA . ARG A 1 422 ? -29.946 -13.273 -22.430 1.00 85.62 422 ARG A CA 1
ATOM 3342 C C . ARG A 1 422 ? -29.160 -14.582 -22.551 1.00 85.62 422 ARG A C 1
ATOM 3344 O O . ARG A 1 422 ? -28.025 -14.635 -22.106 1.00 85.62 422 ARG A O 1
ATOM 3351 N N . HIS A 1 423 ? -29.710 -15.601 -23.216 1.00 87.56 423 HIS A N 1
ATOM 3352 C CA . HIS A 1 423 ? -29.053 -16.910 -23.343 1.00 87.56 423 HIS A CA 1
ATOM 3353 C C . HIS A 1 423 ? -27.699 -16.849 -24.072 1.00 87.56 423 HIS A C 1
ATOM 3355 O O . HIS A 1 423 ? -26.765 -17.548 -23.684 1.00 87.56 423 HIS A O 1
ATOM 3361 N N . ASN A 1 424 ? -27.564 -15.989 -25.089 1.00 86.69 424 ASN A N 1
ATOM 3362 C CA . ASN A 1 424 ? -26.297 -15.805 -25.799 1.00 86.69 424 ASN A CA 1
ATOM 3363 C C . ASN A 1 424 ? -25.255 -15.149 -24.891 1.00 86.69 424 ASN A C 1
ATOM 3365 O O . ASN A 1 424 ? -24.100 -15.567 -24.879 1.00 86.69 424 ASN A O 1
ATOM 3369 N N . LEU A 1 425 ? -25.683 -14.165 -24.095 1.00 87.94 425 LEU A N 1
ATOM 3370 C CA . LEU A 1 425 ? -24.819 -13.447 -23.161 1.00 87.94 425 LEU A CA 1
ATOM 3371 C C . LEU A 1 425 ? -24.346 -14.350 -22.017 1.00 87.94 425 LEU A C 1
ATOM 3373 O O . LEU A 1 425 ? -23.158 -14.349 -21.698 1.00 87.94 425 LEU A O 1
ATOM 3377 N N . THR A 1 426 ? -25.231 -15.178 -21.456 1.00 88.81 426 THR A N 1
ATOM 3378 C CA . THR A 1 426 ? -24.860 -16.178 -20.444 1.00 88.81 426 THR A CA 1
ATOM 3379 C C . THR A 1 426 ? -23.874 -17.207 -21.017 1.00 88.81 426 THR A C 1
ATOM 3381 O O . THR A 1 426 ? -22.874 -17.522 -20.377 1.00 88.81 426 THR A O 1
ATOM 3384 N N . GLY A 1 427 ? -24.069 -17.664 -22.262 1.00 88.81 427 GLY A N 1
ATOM 3385 C CA . GLY A 1 427 ? -23.122 -18.564 -22.932 1.00 88.81 427 GLY A CA 1
ATOM 3386 C C . GLY A 1 427 ? -21.730 -17.948 -23.132 1.00 88.81 427 GLY A C 1
ATOM 3387 O O . GLY A 1 427 ? -20.713 -18.608 -22.895 1.00 88.81 427 GLY A O 1
ATOM 3388 N N . THR A 1 428 ? -21.666 -16.666 -23.511 1.00 88.56 428 THR A N 1
ATOM 3389 C CA . THR A 1 428 ? -20.395 -15.923 -23.608 1.00 88.56 428 THR A CA 1
ATOM 3390 C C . THR A 1 428 ? -19.762 -15.648 -22.246 1.00 88.56 428 THR A C 1
ATOM 3392 O O . THR A 1 428 ? -18.540 -15.712 -22.130 1.00 88.56 428 THR A O 1
ATOM 3395 N N . LEU A 1 429 ? -20.567 -15.404 -21.205 1.00 90.31 429 LEU A N 1
ATOM 3396 C CA . LEU A 1 429 ? -20.091 -15.243 -19.832 1.00 90.31 429 LEU A CA 1
ATOM 3397 C C . LEU A 1 429 ? -19.387 -16.520 -19.356 1.00 90.31 429 LEU A C 1
ATOM 3399 O O . LEU A 1 429 ? -18.254 -16.454 -18.889 1.00 90.31 429 LEU A O 1
ATOM 3403 N N . GLU A 1 430 ? -19.993 -17.692 -19.558 1.00 89.44 430 GLU A N 1
ATOM 3404 C CA . GLU A 1 430 ? -19.354 -18.963 -19.203 1.00 89.44 430 GLU A CA 1
ATOM 3405 C C . GLU A 1 430 ? -18.041 -19.204 -19.956 1.00 89.44 430 GLU A C 1
ATOM 3407 O O . GLU A 1 430 ? -17.097 -19.772 -19.402 1.00 89.44 430 GLU A O 1
ATOM 3412 N N . THR A 1 431 ? -17.965 -18.817 -21.233 1.00 90.56 431 THR A N 1
ATOM 3413 C CA . THR A 1 431 ? -16.724 -18.989 -21.998 1.00 90.56 431 THR A CA 1
ATOM 3414 C C . THR A 1 431 ? -15.645 -17.997 -21.551 1.00 90.56 431 THR A C 1
ATOM 3416 O O . THR A 1 431 ? -14.489 -18.406 -21.434 1.00 90.56 431 THR A O 1
ATOM 3419 N N . ALA A 1 432 ? -16.010 -16.772 -21.156 1.00 90.31 432 ALA A N 1
ATOM 3420 C CA . ALA A 1 432 ? -15.092 -15.833 -20.511 1.00 90.31 432 ALA A CA 1
ATOM 3421 C C . ALA A 1 432 ? -14.557 -16.375 -19.169 1.00 90.31 432 ALA A C 1
ATOM 3423 O O . ALA A 1 432 ? -13.343 -16.368 -18.945 1.00 90.31 432 ALA A O 1
ATOM 3424 N N . VAL A 1 433 ? -15.425 -16.938 -18.316 1.00 90.44 433 VAL A N 1
ATOM 3425 C CA . VAL A 1 433 ? -15.022 -17.594 -17.055 1.00 90.44 433 VAL A CA 1
ATOM 3426 C C . VAL A 1 433 ? -14.021 -18.726 -17.320 1.00 90.44 433 VAL A C 1
ATOM 3428 O O . VAL A 1 433 ? -12.957 -18.748 -16.710 1.00 90.44 433 VAL A O 1
ATOM 3431 N N . ARG A 1 434 ? -14.296 -19.621 -18.283 1.00 90.19 434 ARG A N 1
ATOM 3432 C CA . ARG A 1 434 ? -13.383 -20.728 -18.648 1.00 90.19 434 ARG A CA 1
ATOM 3433 C C . ARG A 1 434 ? -12.040 -20.256 -19.218 1.00 90.19 434 ARG A C 1
ATOM 3435 O O . ARG A 1 434 ? -11.044 -20.957 -19.079 1.00 90.19 434 ARG A O 1
ATOM 3442 N N . SER A 1 435 ? -12.015 -19.105 -19.889 1.00 89.81 435 SER A N 1
ATOM 3443 C CA . SER A 1 435 ? -10.800 -18.552 -20.506 1.00 89.81 435 SER A CA 1
ATOM 3444 C C . SER A 1 435 ? -9.897 -17.770 -19.544 1.00 89.81 435 SER A C 1
ATOM 3446 O O . SER A 1 435 ? -8.764 -17.459 -19.900 1.00 89.81 435 SER A O 1
ATOM 3448 N N . SER A 1 436 ? -10.380 -17.460 -18.338 1.00 91.50 436 SER A N 1
ATOM 3449 C CA . SER A 1 436 ? -9.702 -16.605 -17.354 1.00 91.50 436 SER A CA 1
ATOM 3450 C C . SER A 1 436 ? -9.297 -17.385 -16.099 1.00 91.50 436 SER A C 1
ATOM 3452 O O . SER A 1 436 ? -9.649 -18.556 -15.931 1.00 91.50 436 SER A O 1
ATOM 3454 N N . ASN A 1 437 ? -8.575 -16.743 -15.174 1.00 89.81 437 ASN A N 1
ATOM 3455 C CA . ASN A 1 437 ? -8.250 -17.365 -13.885 1.00 89.81 437 ASN A CA 1
ATOM 3456 C C . ASN A 1 437 ? -9.476 -17.524 -12.965 1.00 89.81 437 ASN A C 1
ATOM 3458 O O . ASN A 1 437 ? -9.381 -18.223 -11.959 1.00 89.81 437 ASN A O 1
ATOM 3462 N N . ALA A 1 438 ? -10.631 -16.948 -13.327 1.00 88.06 438 ALA A N 1
ATOM 3463 C CA . ALA A 1 438 ? -11.903 -17.132 -12.624 1.00 88.06 438 ALA A CA 1
ATOM 3464 C C . ALA A 1 438 ? -12.361 -18.603 -12.582 1.00 88.06 438 ALA A C 1
ATOM 3466 O O . ALA A 1 438 ? -13.121 -18.986 -11.701 1.00 88.06 438 ALA A O 1
ATOM 3467 N N . GLN A 1 439 ? -11.862 -19.460 -13.484 1.00 88.06 439 GLN A N 1
ATOM 3468 C CA . GLN A 1 439 ? -12.163 -20.899 -13.478 1.00 88.06 439 GLN A CA 1
ATOM 3469 C C . GLN A 1 439 ? -11.744 -21.634 -12.190 1.00 88.06 439 GLN A C 1
ATOM 3471 O O . GLN A 1 439 ? -12.211 -22.748 -11.956 1.00 88.06 439 GLN A O 1
ATOM 3476 N N . TYR A 1 440 ? -10.829 -21.059 -11.400 1.00 88.31 440 TYR A N 1
ATOM 3477 C CA . TYR A 1 440 ? -10.322 -21.657 -10.162 1.00 88.31 440 TYR A CA 1
ATOM 3478 C C . TYR A 1 440 ? -11.114 -21.247 -8.913 1.00 88.31 440 TYR A C 1
ATOM 3480 O O . TYR A 1 440 ? -10.812 -21.746 -7.828 1.00 88.31 440 TYR A O 1
ATOM 3488 N N . ASP A 1 441 ? -12.104 -20.362 -9.052 1.00 88.00 441 ASP A N 1
ATOM 3489 C CA . ASP A 1 441 ? -12.987 -19.985 -7.952 1.00 88.00 441 ASP A CA 1
ATOM 3490 C C . ASP A 1 441 ? -14.013 -21.088 -7.649 1.00 88.00 441 ASP A C 1
ATOM 3492 O O . ASP A 1 441 ? -14.248 -22.001 -8.447 1.00 88.00 441 ASP A O 1
ATOM 3496 N N . ASP A 1 442 ? -14.616 -21.024 -6.459 1.00 88.00 442 ASP A N 1
ATOM 3497 C CA . ASP A 1 442 ? -15.583 -22.024 -6.007 1.00 88.00 442 ASP A CA 1
ATOM 3498 C C . ASP A 1 442 ? -16.764 -22.131 -6.999 1.00 88.00 442 ASP A C 1
ATOM 3500 O O . ASP A 1 442 ? -17.358 -21.107 -7.363 1.00 88.00 442 ASP A O 1
ATOM 3504 N N . PRO A 1 443 ? -17.147 -23.348 -7.438 1.00 86.12 443 PRO A N 1
ATOM 3505 C CA . PRO A 1 443 ? -18.275 -23.532 -8.347 1.00 86.12 443 PRO A CA 1
ATOM 3506 C C . PRO A 1 443 ? -19.585 -22.931 -7.821 1.00 86.12 443 PRO A C 1
ATOM 3508 O O . PRO A 1 443 ? -20.415 -22.512 -8.628 1.00 86.12 443 PRO A O 1
ATOM 3511 N N . ASP A 1 444 ? -19.782 -22.852 -6.504 1.00 86.06 444 ASP A N 1
ATOM 3512 C CA . ASP A 1 444 ? -20.980 -22.244 -5.922 1.00 86.06 444 ASP A CA 1
ATOM 3513 C C . ASP A 1 444 ? -21.005 -20.719 -6.086 1.00 86.06 444 ASP A C 1
ATOM 3515 O O . ASP A 1 444 ? -22.080 -20.140 -6.225 1.00 86.06 444 ASP A O 1
ATOM 3519 N N . ILE A 1 445 ? -19.845 -20.062 -6.151 1.00 87.69 445 ILE A N 1
ATOM 3520 C CA . ILE A 1 445 ? -19.743 -18.626 -6.448 1.00 87.69 445 ILE A CA 1
ATOM 3521 C C . ILE A 1 445 ? -20.057 -18.371 -7.922 1.00 87.69 445 ILE A C 1
ATOM 3523 O O . ILE A 1 445 ? -20.810 -17.454 -8.243 1.00 87.69 445 ILE A O 1
ATOM 3527 N N . LEU A 1 446 ? -19.521 -19.203 -8.817 1.00 88.62 446 LEU A N 1
ATOM 3528 C CA . LEU A 1 446 ? -19.716 -19.052 -10.260 1.00 88.62 446 LEU A CA 1
ATOM 3529 C C . LEU A 1 446 ? -21.169 -19.303 -10.682 1.00 88.62 446 LEU A C 1
ATOM 3531 O O . LEU A 1 446 ? -21.672 -18.614 -11.562 1.00 88.62 446 LEU A O 1
ATOM 3535 N N . ARG A 1 447 ? -21.873 -20.237 -10.027 1.00 89.12 447 ARG A N 1
ATOM 3536 C CA . ARG A 1 447 ? -23.312 -20.479 -10.255 1.00 89.12 447 ARG A CA 1
ATOM 3537 C C . ARG A 1 447 ? -24.199 -19.291 -9.883 1.00 89.12 447 ARG A C 1
ATOM 3539 O O . ARG A 1 447 ? -25.317 -19.204 -10.379 1.00 89.12 447 ARG A O 1
ATOM 3546 N N . ARG A 1 448 ? -23.725 -18.419 -8.989 1.00 89.56 448 ARG A N 1
ATOM 3547 C CA . ARG A 1 448 ? -24.453 -17.234 -8.515 1.00 89.56 448 ARG A CA 1
ATOM 3548 C C . ARG A 1 448 ? -24.248 -16.012 -9.407 1.00 89.56 448 ARG A C 1
ATOM 3550 O O . ARG A 1 448 ? -24.989 -15.046 -9.257 1.00 89.56 448 ARG A O 1
ATOM 3557 N N . LEU A 1 449 ? -23.263 -16.039 -10.304 1.00 90.62 449 LEU A N 1
ATOM 3558 C CA . LEU A 1 449 ? -23.005 -14.964 -11.256 1.00 90.62 449 LEU A CA 1
ATOM 3559 C C . LEU A 1 449 ? -23.901 -15.135 -12.488 1.00 90.62 449 LEU A C 1
ATOM 3561 O O . LEU A 1 449 ? -23.817 -16.148 -13.182 1.00 90.62 449 LEU A O 1
ATOM 3565 N N . ASP A 1 450 ? -24.726 -14.135 -12.787 1.00 89.69 450 ASP A N 1
ATOM 3566 C CA . ASP A 1 450 ? -25.642 -14.168 -13.929 1.00 89.69 450 ASP A CA 1
ATOM 3567 C C . ASP A 1 450 ? -25.672 -12.824 -14.675 1.00 89.69 450 ASP A C 1
ATOM 3569 O O . ASP A 1 450 ? -25.165 -11.801 -14.211 1.00 89.69 450 ASP A O 1
ATOM 3573 N N . VAL A 1 451 ? -26.256 -12.828 -15.871 1.00 90.06 451 VAL A N 1
ATOM 3574 C CA . VAL A 1 451 ? -26.442 -11.643 -16.708 1.00 90.06 451 VAL A CA 1
ATOM 3575 C C . VAL A 1 451 ? -27.850 -11.091 -16.522 1.00 90.06 451 VAL A C 1
ATOM 3577 O O . VAL A 1 451 ? -28.849 -11.793 -16.717 1.00 90.06 451 VAL A O 1
ATOM 3580 N N . ARG A 1 452 ? -27.924 -9.789 -16.249 1.00 87.50 452 ARG A N 1
ATOM 3581 C CA . ARG A 1 452 ? -29.159 -9.013 -16.177 1.00 87.50 452 ARG A CA 1
ATOM 3582 C C . ARG A 1 452 ? -29.194 -7.970 -17.289 1.00 87.50 452 ARG A C 1
ATOM 3584 O O . ARG A 1 452 ? -28.211 -7.291 -17.565 1.00 87.50 452 ARG A O 1
ATOM 3591 N N . LEU A 1 453 ? -30.351 -7.845 -17.933 1.00 86.12 453 LEU A N 1
ATOM 3592 C CA . LEU A 1 453 ? -30.617 -6.809 -18.928 1.00 86.12 453 LEU A CA 1
ATOM 3593 C C . LEU A 1 453 ? -31.497 -5.737 -18.285 1.00 86.12 453 LEU A C 1
ATOM 3595 O O . LEU A 1 453 ? -32.507 -6.067 -17.659 1.00 86.12 453 LEU A O 1
ATOM 3599 N N . LEU A 1 454 ? -31.082 -4.478 -18.400 1.00 84.38 454 LEU A N 1
ATOM 3600 C CA . LEU A 1 454 ? -31.856 -3.321 -17.953 1.00 84.38 454 LEU A CA 1
ATOM 3601 C C . LEU A 1 454 ? -32.997 -3.006 -18.939 1.00 84.38 454 LEU A C 1
ATOM 3603 O O . LEU A 1 454 ? -33.089 -3.591 -20.019 1.00 84.38 454 LEU A O 1
ATOM 3607 N N . GLU A 1 455 ? -33.896 -2.101 -18.556 1.00 82.31 455 GLU A N 1
ATOM 3608 C CA . GLU A 1 455 ? -34.979 -1.651 -19.437 1.00 82.31 455 GLU A CA 1
ATOM 3609 C C . GLU A 1 455 ? -34.410 -0.927 -20.666 1.00 82.31 455 GLU A C 1
ATOM 3611 O O . GLU A 1 455 ? -33.529 -0.078 -20.544 1.00 82.31 455 GLU A O 1
ATOM 3616 N N . ILE A 1 456 ? -34.895 -1.294 -21.855 1.00 83.44 456 ILE A N 1
ATOM 3617 C CA . ILE A 1 456 ? -34.354 -0.829 -23.138 1.00 83.44 456 ILE A CA 1
ATOM 3618 C C . ILE A 1 456 ? -35.050 0.470 -23.558 1.00 83.44 456 ILE A C 1
ATOM 3620 O O . ILE A 1 456 ? -36.268 0.475 -23.753 1.00 83.44 456 ILE A O 1
ATOM 3624 N N . SER A 1 457 ? -34.283 1.539 -23.783 1.00 81.00 457 SER A N 1
ATOM 3625 C CA . SER A 1 457 ? -34.772 2.786 -24.384 1.00 81.00 457 SER A CA 1
ATOM 3626 C C . SER A 1 457 ? -34.484 2.839 -25.897 1.00 81.00 457 SER A C 1
ATOM 3628 O O . SER A 1 457 ? -33.523 2.232 -26.384 1.00 81.00 457 SER A O 1
ATOM 3630 N N . PRO A 1 458 ? -35.310 3.544 -26.699 1.00 71.75 458 PRO A N 1
ATOM 3631 C CA . PRO A 1 458 ? -35.084 3.666 -28.137 1.00 71.75 458 PRO A CA 1
ATOM 3632 C C . PRO A 1 458 ? -33.812 4.478 -28.415 1.00 71.75 458 PRO A C 1
ATOM 3634 O O . PRO A 1 458 ? -33.774 5.681 -28.176 1.00 71.75 458 PRO A O 1
ATOM 3637 N N . GLY A 1 459 ? -32.786 3.811 -28.948 1.00 69.75 459 GLY A N 1
ATOM 3638 C CA . GLY A 1 459 ? -31.465 4.396 -29.212 1.00 69.75 459 GLY A CA 1
ATOM 3639 C C . GLY A 1 459 ? -30.330 3.754 -28.412 1.00 69.75 459 GLY A C 1
ATOM 3640 O O . GLY A 1 459 ? -29.168 3.992 -28.736 1.00 69.75 459 GLY A O 1
ATOM 3641 N N . ASP A 1 460 ? -30.647 2.899 -27.435 1.00 79.56 460 ASP A N 1
ATOM 3642 C CA . ASP A 1 460 ? -29.638 2.262 -26.591 1.00 79.56 460 ASP A CA 1
ATOM 3643 C C . ASP A 1 460 ? -28.828 1.201 -27.346 1.00 79.56 460 ASP A C 1
ATOM 3645 O O . ASP A 1 460 ? -29.350 0.344 -28.078 1.00 79.56 460 ASP A O 1
ATOM 3649 N N . SER A 1 461 ? -27.516 1.238 -27.116 1.00 82.81 461 SER A N 1
ATOM 3650 C CA . SER A 1 461 ? -26.602 0.186 -27.544 1.00 82.81 461 SER A CA 1
ATOM 3651 C C . SER A 1 461 ? -26.563 -0.936 -26.508 1.00 82.81 461 SER A C 1
ATOM 3653 O O . SER A 1 461 ? -26.862 -0.728 -25.331 1.00 82.81 461 SER A O 1
ATOM 3655 N N . GLY A 1 462 ? -26.157 -2.141 -26.910 1.00 82.94 462 GLY A N 1
ATOM 3656 C CA . GLY A 1 462 ? -26.022 -3.262 -25.977 1.00 82.94 462 GLY A CA 1
ATOM 3657 C C . GLY A 1 462 ? -25.145 -2.984 -24.761 1.00 82.94 462 GLY A C 1
ATOM 3658 O O . GLY A 1 462 ? -25.393 -3.509 -23.678 1.00 82.94 462 GLY A O 1
ATOM 3659 N N . TRP A 1 463 ? -24.157 -2.110 -24.927 1.00 85.56 463 TRP A N 1
ATOM 3660 C CA . TRP A 1 463 ? -23.273 -1.650 -23.862 1.00 85.56 463 TRP A CA 1
ATOM 3661 C C . TRP A 1 463 ? -23.980 -0.924 -22.714 1.00 85.56 463 TRP A C 1
ATOM 3663 O O . TRP A 1 463 ? -23.448 -0.917 -21.607 1.00 85.56 463 TRP A O 1
ATOM 3673 N N . ASP A 1 464 ? -25.136 -0.311 -22.971 1.00 83.31 464 ASP A N 1
ATOM 3674 C CA . ASP A 1 464 ? -25.861 0.500 -21.989 1.00 83.31 464 ASP A CA 1
ATOM 3675 C C . ASP A 1 464 ? -26.873 -0.329 -21.185 1.00 83.31 464 ASP A C 1
ATOM 3677 O O . ASP A 1 464 ? -27.217 0.034 -20.061 1.00 83.31 464 ASP A O 1
ATOM 3681 N N . VAL A 1 465 ? -27.302 -1.464 -21.747 1.00 86.81 465 VAL A N 1
ATOM 3682 C CA . VAL A 1 465 ? -28.328 -2.360 -21.190 1.00 86.81 465 VAL A CA 1
ATOM 3683 C C . VAL A 1 465 ? -27.723 -3.531 -20.407 1.00 86.81 465 VAL A C 1
ATOM 3685 O O . VAL A 1 465 ? -28.371 -4.092 -19.522 1.00 86.81 465 VAL A O 1
ATOM 3688 N N . PHE A 1 466 ? -26.491 -3.923 -20.733 1.00 90.50 466 PHE A N 1
ATOM 3689 C CA . PHE A 1 466 ? -25.803 -5.047 -20.103 1.00 90.50 466 PHE A CA 1
ATOM 3690 C C . PHE A 1 466 ? -25.441 -4.767 -18.636 1.00 90.50 466 PHE A C 1
ATOM 3692 O O . PHE A 1 466 ? -24.791 -3.768 -18.331 1.00 90.50 466 PHE A O 1
ATOM 3699 N N . SER A 1 467 ? -25.799 -5.693 -17.741 1.00 90.56 467 SER A N 1
ATOM 3700 C CA . SER A 1 467 ? -25.421 -5.669 -16.328 1.00 90.56 467 SER A CA 1
ATOM 3701 C C . SER A 1 467 ? -25.092 -7.075 -15.809 1.00 90.56 467 SER A C 1
ATOM 3703 O O . SER A 1 467 ? -25.660 -8.066 -16.276 1.00 90.56 467 SER A O 1
ATOM 3705 N N . LEU A 1 468 ? -24.171 -7.176 -14.848 1.00 91.00 468 LEU A N 1
ATOM 3706 C CA . LEU A 1 468 ? -23.908 -8.416 -14.112 1.00 91.00 468 LEU A CA 1
ATOM 3707 C C . LEU A 1 468 ? -24.688 -8.402 -12.799 1.00 91.00 468 LEU A C 1
ATOM 3709 O O . LEU A 1 468 ? -24.725 -7.386 -12.107 1.00 91.00 468 LEU A O 1
ATOM 3713 N N . ASP A 1 469 ? -25.294 -9.534 -12.458 1.00 89.38 469 ASP A N 1
ATOM 3714 C CA . ASP A 1 469 ? -26.024 -9.722 -11.208 1.00 89.38 469 ASP A CA 1
ATOM 3715 C C . ASP A 1 469 ? -25.404 -10.866 -10.401 1.00 89.38 469 ASP A C 1
ATOM 3717 O O . ASP A 1 469 ? -24.861 -11.824 -10.960 1.00 89.38 469 ASP A O 1
ATOM 3721 N N . TYR A 1 470 ? -25.469 -10.748 -9.078 1.00 91.94 470 TYR A N 1
ATOM 3722 C CA . TYR A 1 470 ? -24.942 -11.741 -8.152 1.00 91.94 470 TYR A CA 1
ATOM 3723 C C . TYR A 1 470 ? -26.062 -12.224 -7.235 1.00 91.94 470 TYR A C 1
ATOM 3725 O O . TYR A 1 470 ? -26.548 -11.488 -6.379 1.00 91.94 470 TYR A O 1
ATOM 3733 N N . HIS A 1 471 ? -26.488 -13.470 -7.421 1.00 89.12 471 HIS A N 1
ATOM 3734 C CA . HIS A 1 471 ? -27.623 -14.023 -6.697 1.00 89.12 471 HIS A CA 1
ATOM 3735 C C . HIS A 1 471 ? -27.235 -14.488 -5.288 1.00 89.12 471 HIS A C 1
ATOM 3737 O O . HIS A 1 471 ? -26.378 -15.363 -5.104 1.00 89.12 471 HIS A O 1
ATOM 3743 N N . VAL A 1 472 ? -27.899 -13.922 -4.280 1.00 85.00 472 VAL A N 1
ATOM 3744 C CA . VAL A 1 472 ? -27.648 -14.211 -2.866 1.00 85.00 472 VAL A CA 1
ATOM 3745 C C . VAL A 1 472 ? -28.868 -14.883 -2.248 1.00 85.00 472 VAL A C 1
ATOM 3747 O O . VAL A 1 472 ? -29.950 -14.304 -2.225 1.00 85.00 472 VAL A O 1
ATOM 3750 N N . ASP A 1 473 ? -28.663 -16.075 -1.690 1.00 82.62 473 ASP A N 1
ATOM 3751 C CA . ASP A 1 473 ? -29.696 -16.802 -0.951 1.00 82.62 473 ASP A CA 1
ATOM 3752 C C . ASP A 1 473 ? -29.577 -16.552 0.559 1.00 82.62 473 ASP A C 1
ATOM 3754 O O . ASP A 1 473 ? -28.540 -16.118 1.077 1.00 82.62 473 ASP A O 1
ATOM 3758 N N . SER A 1 474 ? -30.628 -16.902 1.296 1.00 76.69 474 SER A N 1
ATOM 3759 C CA . SER A 1 474 ? -30.554 -17.040 2.753 1.00 76.69 474 SER A CA 1
ATOM 3760 C C . SER A 1 474 ? -29.494 -18.082 3.137 1.00 76.69 474 SER A C 1
ATOM 3762 O O . SER A 1 474 ? -29.490 -19.165 2.545 1.00 76.69 474 SER A O 1
ATOM 3764 N N . PRO A 1 475 ? -28.613 -17.827 4.127 1.00 80.50 475 PRO A N 1
ATOM 3765 C CA . PRO A 1 475 ? -28.640 -16.759 5.148 1.00 80.50 475 PRO A CA 1
ATOM 3766 C C . PRO A 1 475 ? -27.836 -15.483 4.821 1.00 80.50 475 PRO A C 1
ATOM 3768 O O . PRO A 1 475 ? -27.794 -14.556 5.628 1.00 80.50 475 PRO A O 1
ATOM 3771 N N . ILE A 1 476 ? -27.166 -15.412 3.669 1.00 84.56 476 ILE A N 1
ATOM 3772 C CA . ILE A 1 476 ? -26.247 -14.307 3.335 1.00 84.56 476 ILE A CA 1
ATOM 3773 C C . ILE A 1 476 ? -27.018 -13.031 2.961 1.00 84.56 476 ILE A C 1
ATOM 3775 O O . ILE A 1 476 ? -26.547 -11.922 3.217 1.00 84.56 476 ILE A O 1
ATOM 3779 N N . ASN A 1 477 ? -28.233 -13.183 2.424 1.00 85.44 477 ASN A N 1
ATOM 3780 C CA . ASN A 1 477 ? -29.143 -12.088 2.064 1.00 85.44 477 ASN A CA 1
ATOM 3781 C C . ASN A 1 477 ? -29.494 -11.147 3.236 1.00 85.44 477 ASN A C 1
ATOM 3783 O O . ASN A 1 477 ? -29.890 -10.007 3.016 1.00 85.44 477 ASN A O 1
ATOM 3787 N N . THR A 1 478 ? -29.321 -11.602 4.480 1.00 83.94 478 THR A N 1
ATOM 3788 C CA . THR A 1 478 ? -29.557 -10.790 5.682 1.00 83.94 478 THR A CA 1
ATOM 3789 C C . THR A 1 478 ? -28.516 -9.678 5.821 1.00 83.94 478 THR A C 1
ATOM 3791 O O . THR A 1 478 ? -28.835 -8.581 6.270 1.00 83.94 478 THR A O 1
ATOM 3794 N N . ILE A 1 479 ? -27.277 -9.948 5.396 1.00 84.69 479 ILE A N 1
ATOM 3795 C CA . ILE A 1 479 ? -26.199 -8.953 5.339 1.00 84.69 479 ILE A CA 1
ATOM 3796 C C . ILE A 1 479 ? -26.248 -8.239 3.987 1.00 84.69 479 ILE A C 1
ATOM 3798 O O . ILE A 1 479 ? -26.290 -7.013 3.914 1.00 84.69 479 ILE A O 1
ATOM 3802 N N . LEU A 1 480 ? -26.298 -9.015 2.902 1.00 85.81 480 LEU A N 1
ATOM 3803 C CA . LEU A 1 480 ? -26.425 -8.514 1.537 1.00 85.81 480 LEU A CA 1
ATOM 3804 C C . LEU A 1 480 ? -27.890 -8.245 1.203 1.00 85.81 480 LEU A C 1
ATOM 3806 O O . LEU A 1 480 ? -28.514 -8.960 0.419 1.00 85.81 480 LEU A O 1
ATOM 3810 N N . THR A 1 481 ? -28.424 -7.197 1.822 1.00 84.62 481 THR A N 1
ATOM 3811 C CA . THR A 1 481 ? -29.813 -6.786 1.614 1.00 84.62 481 THR A CA 1
ATOM 3812 C C . THR A 1 481 ? -30.082 -6.431 0.143 1.00 84.62 481 THR A C 1
ATOM 3814 O O . THR A 1 481 ? -29.173 -6.003 -0.582 1.00 84.62 481 THR A O 1
ATOM 3817 N N . PRO A 1 482 ? -31.341 -6.508 -0.322 1.00 83.50 482 PRO A N 1
ATOM 3818 C CA . PRO A 1 482 ? -31.707 -6.066 -1.670 1.00 83.50 482 PRO A CA 1
ATOM 3819 C C . PRO A 1 482 ? -31.302 -4.610 -1.959 1.00 83.50 482 PRO A C 1
ATOM 3821 O O . PRO A 1 482 ? -30.914 -4.270 -3.078 1.00 83.50 482 PRO A O 1
ATOM 3824 N N . VAL A 1 483 ? -31.334 -3.752 -0.933 1.00 85.12 483 VAL A N 1
ATOM 3825 C CA . VAL A 1 483 ? -30.897 -2.351 -1.016 1.00 85.12 483 VAL A CA 1
ATOM 3826 C C . VAL A 1 483 ? -29.394 -2.260 -1.284 1.00 85.12 483 VAL A C 1
ATOM 3828 O O . VAL A 1 483 ? -28.976 -1.515 -2.174 1.00 85.12 483 VAL A O 1
ATOM 3831 N N . ALA A 1 484 ? -28.587 -3.047 -0.568 1.00 87.25 484 ALA A N 1
ATOM 3832 C CA . ALA A 1 484 ? -27.145 -3.125 -0.780 1.00 87.25 484 ALA A CA 1
ATOM 3833 C C . ALA A 1 484 ? -26.803 -3.614 -2.197 1.00 87.25 484 ALA A C 1
ATOM 3835 O O . ALA A 1 484 ? -25.975 -3.014 -2.882 1.00 87.25 484 ALA A O 1
ATOM 3836 N N . MET A 1 485 ? -27.494 -4.646 -2.687 1.00 87.81 485 MET A N 1
ATOM 3837 C CA . MET A 1 485 ? -27.292 -5.160 -4.047 1.00 87.81 485 MET A CA 1
ATOM 3838 C C . MET A 1 485 ? -27.638 -4.130 -5.123 1.00 87.81 485 MET A C 1
ATOM 3840 O O . MET A 1 485 ? -26.929 -4.003 -6.122 1.00 87.81 485 MET A O 1
ATOM 3844 N N . HIS A 1 486 ? -28.674 -3.321 -4.902 1.00 87.50 486 HIS A N 1
ATOM 3845 C CA . HIS A 1 486 ? -28.999 -2.227 -5.809 1.00 87.50 486 HIS A CA 1
ATOM 3846 C C . HIS A 1 486 ? -27.907 -1.141 -5.841 1.00 87.50 486 HIS A C 1
ATOM 3848 O O . HIS A 1 486 ? -27.642 -0.566 -6.899 1.00 87.50 486 HIS A O 1
ATOM 3854 N N . GLN A 1 487 ? -27.235 -0.873 -4.716 1.00 87.62 487 GLN A N 1
ATOM 3855 C CA . GLN A 1 487 ? -26.086 0.040 -4.671 1.00 87.62 487 GLN A CA 1
ATOM 3856 C C . GLN A 1 487 ? -24.867 -0.537 -5.403 1.00 87.62 487 GLN A C 1
ATOM 3858 O O . GLN A 1 487 ? -24.252 0.168 -6.204 1.00 87.62 487 GLN A O 1
ATOM 3863 N N . TYR A 1 488 ? -24.569 -1.827 -5.222 1.00 90.69 488 TYR A N 1
ATOM 3864 C CA . TYR A 1 488 ? -23.520 -2.507 -5.988 1.00 90.69 488 TYR A CA 1
ATOM 3865 C C . TYR A 1 488 ? -23.784 -2.479 -7.495 1.00 90.69 488 TYR A C 1
ATOM 3867 O O . TYR A 1 488 ? -22.870 -2.223 -8.273 1.00 90.69 488 TYR A O 1
ATOM 3875 N N . LEU A 1 489 ? -25.032 -2.673 -7.921 1.00 88.88 489 LEU A N 1
ATOM 3876 C CA . LEU A 1 489 ? -25.395 -2.623 -9.336 1.00 88.88 489 LEU A CA 1
ATOM 3877 C C . LEU A 1 489 ? -25.254 -1.207 -9.920 1.00 88.88 489 LEU A C 1
ATOM 3879 O O . LEU A 1 489 ? -24.779 -1.045 -11.045 1.00 88.88 489 LEU A O 1
ATOM 3883 N N . LYS A 1 490 ? -25.597 -0.163 -9.152 1.00 86.69 490 LYS A N 1
ATOM 3884 C CA . LYS A 1 490 ? -25.318 1.232 -9.541 1.00 86.69 490 LYS A CA 1
ATOM 3885 C C . LYS A 1 490 ? -23.819 1.473 -9.735 1.00 86.69 490 LYS A C 1
ATOM 3887 O O . LYS A 1 490 ? -23.433 2.078 -10.734 1.00 86.69 490 LYS A O 1
ATOM 3892 N N . MET A 1 491 ? -22.996 0.960 -8.820 1.00 87.94 491 MET A N 1
ATOM 3893 C CA . MET A 1 491 ? -21.536 1.026 -8.908 1.00 87.94 491 MET A CA 1
ATOM 3894 C C . MET A 1 491 ? -21.009 0.289 -10.144 1.00 87.94 491 MET A C 1
ATOM 3896 O O . MET A 1 491 ? -20.239 0.860 -10.915 1.00 87.94 491 MET A O 1
ATOM 3900 N N . PHE A 1 492 ? -21.474 -0.942 -10.381 1.00 90.88 492 PHE A N 1
ATOM 3901 C CA . PHE A 1 492 ? -21.097 -1.737 -11.548 1.00 90.88 492 PHE A CA 1
ATOM 3902 C C . PHE A 1 492 ? -21.405 -0.996 -12.844 1.00 90.88 492 PHE A C 1
ATOM 3904 O O . PHE A 1 492 ? -20.524 -0.860 -13.683 1.00 90.88 492 PHE A O 1
ATOM 3911 N N . ASN A 1 493 ? -22.619 -0.465 -13.008 1.00 88.44 493 ASN A N 1
ATOM 3912 C CA . ASN A 1 493 ? -23.005 0.216 -14.246 1.00 88.44 493 ASN A CA 1
ATOM 3913 C C . ASN A 1 493 ? -22.113 1.433 -14.535 1.00 88.44 493 ASN A C 1
ATOM 3915 O O . ASN A 1 493 ? -21.765 1.694 -15.687 1.00 88.44 493 ASN A O 1
ATOM 3919 N N . PHE A 1 494 ? -21.712 2.168 -13.499 1.00 87.88 494 PHE A N 1
ATOM 3920 C CA . PHE A 1 494 ? -20.782 3.282 -13.644 1.00 87.88 494 PHE A CA 1
ATOM 3921 C C . PHE A 1 494 ? -19.363 2.820 -14.002 1.00 87.88 494 PHE A C 1
ATOM 3923 O O . PHE A 1 494 ? -18.800 3.285 -14.996 1.00 87.88 494 PHE A O 1
ATOM 3930 N N . LEU A 1 495 ? -18.810 1.862 -13.255 1.00 90.19 495 LEU A N 1
ATOM 3931 C CA . LEU A 1 495 ? -17.484 1.297 -13.516 1.00 90.19 495 LEU A CA 1
ATOM 3932 C C . LEU A 1 495 ? -17.406 0.629 -14.895 1.00 90.19 495 LEU A C 1
ATOM 3934 O O . LEU A 1 495 ? -16.407 0.767 -15.598 1.00 90.19 495 LEU A O 1
ATOM 3938 N N . TRP A 1 496 ? -18.475 -0.043 -15.317 1.00 90.62 496 TRP A N 1
ATOM 3939 C CA . TRP A 1 496 ? -18.601 -0.676 -16.625 1.00 90.62 496 TRP A CA 1
ATOM 3940 C C . TRP A 1 496 ? -18.567 0.350 -17.759 1.00 90.62 496 TRP A C 1
ATOM 3942 O O . TRP A 1 496 ? -17.855 0.162 -18.746 1.00 90.62 496 TRP A O 1
ATOM 3952 N N . ARG A 1 497 ? -19.265 1.484 -17.604 1.00 89.25 497 ARG A N 1
ATOM 3953 C CA . ARG A 1 497 ? -19.194 2.600 -18.561 1.00 89.25 497 ARG A CA 1
ATOM 3954 C C . ARG A 1 497 ? -17.795 3.205 -18.622 1.00 89.25 497 ARG A C 1
ATOM 3956 O O . ARG A 1 497 ? -17.293 3.446 -19.717 1.00 89.25 497 ARG A O 1
ATOM 3963 N N . LEU A 1 498 ? -17.139 3.395 -17.479 1.00 90.44 498 LEU A N 1
ATOM 3964 C CA . LEU A 1 498 ? -15.757 3.877 -17.436 1.00 90.44 498 LEU A CA 1
ATOM 3965 C C . LEU A 1 498 ? -14.802 2.900 -18.145 1.00 90.44 498 LEU A C 1
ATOM 3967 O O . LEU A 1 498 ? -13.989 3.312 -18.975 1.00 90.44 498 LEU A O 1
ATOM 3971 N N . LYS A 1 499 ? -14.959 1.594 -17.898 1.00 90.75 499 LYS A N 1
ATOM 3972 C CA . LYS A 1 499 ? -14.160 0.538 -18.532 1.00 90.75 499 LYS A CA 1
ATOM 3973 C C . LYS A 1 499 ? -14.411 0.437 -20.041 1.00 90.75 499 LYS A C 1
ATOM 3975 O O . LYS A 1 499 ? -13.471 0.254 -20.809 1.00 90.75 499 LYS A O 1
ATOM 3980 N N . ARG A 1 500 ? -15.652 0.644 -20.501 1.00 90.31 500 ARG A N 1
ATOM 3981 C CA . ARG A 1 500 ? -15.991 0.764 -21.933 1.00 90.31 500 ARG A CA 1
ATOM 3982 C C . ARG A 1 500 ? -15.181 1.870 -22.610 1.00 90.31 500 ARG A C 1
ATOM 3984 O O . ARG A 1 500 ? -14.657 1.647 -23.701 1.00 90.31 500 ARG A O 1
ATOM 3991 N N . VAL A 1 501 ? -15.070 3.042 -21.982 1.00 92.62 501 VAL A N 1
ATOM 3992 C CA . VAL A 1 501 ? -14.291 4.168 -22.524 1.00 92.62 501 VAL A CA 1
ATOM 3993 C C . VAL A 1 501 ? -12.802 3.830 -22.579 1.00 92.62 501 VAL A C 1
ATOM 3995 O O . VAL A 1 501 ? -12.165 4.048 -23.608 1.00 92.62 501 VAL A O 1
ATOM 3998 N N . GLU A 1 502 ? -12.254 3.232 -21.523 1.00 91.75 502 GLU A N 1
ATOM 3999 C CA . GLU A 1 502 ? -10.856 2.787 -21.480 1.00 91.75 502 GLU A CA 1
ATOM 4000 C C . GLU A 1 502 ? -10.539 1.756 -22.579 1.00 91.75 502 GLU A C 1
ATOM 4002 O O . GLU A 1 502 ? -9.550 1.901 -23.307 1.00 91.75 502 GLU A O 1
ATOM 4007 N N . TYR A 1 503 ? -11.410 0.766 -22.779 1.00 90.69 503 TYR A N 1
ATOM 4008 C CA . TYR A 1 503 ? -11.281 -0.209 -23.862 1.00 90.69 503 TYR A CA 1
ATOM 4009 C C . TYR A 1 503 ? -11.352 0.451 -25.246 1.00 90.69 503 TYR A C 1
ATOM 4011 O O . TYR A 1 503 ? -10.529 0.163 -26.123 1.00 90.69 503 TYR A O 1
ATOM 4019 N N . ALA A 1 504 ? -12.291 1.383 -25.445 1.00 90.00 504 ALA A N 1
ATOM 4020 C CA . ALA A 1 504 ? -12.433 2.115 -26.701 1.00 90.00 504 ALA A CA 1
ATOM 4021 C C . ALA A 1 504 ? -11.188 2.961 -27.023 1.00 90.00 504 ALA A C 1
ATOM 4023 O O . ALA A 1 504 ? -10.704 2.923 -28.159 1.00 90.00 504 ALA A O 1
ATOM 4024 N N . LEU A 1 505 ? -10.632 3.664 -26.032 1.00 91.62 505 LEU A N 1
ATOM 4025 C CA . LEU A 1 505 ? -9.401 4.448 -26.166 1.00 91.62 505 LEU A CA 1
ATOM 4026 C C . LEU A 1 505 ? -8.171 3.564 -26.406 1.00 91.62 505 LEU A C 1
ATOM 4028 O O . LEU A 1 505 ? -7.331 3.893 -27.243 1.00 91.62 505 LEU A O 1
ATOM 4032 N N . SER A 1 506 ? -8.082 2.412 -25.741 1.00 90.44 506 SER A N 1
ATOM 4033 C CA . SER A 1 506 ? -6.997 1.439 -25.939 1.00 90.44 506 SER A CA 1
ATOM 4034 C C . SER A 1 506 ? -7.002 0.864 -27.356 1.00 90.44 506 SER A C 1
ATOM 4036 O O . SER A 1 506 ? -5.959 0.759 -28.012 1.00 90.44 506 SER A O 1
ATOM 4038 N N . SER A 1 507 ? -8.195 0.552 -27.870 1.00 87.94 507 SER A N 1
ATOM 4039 C CA . SER A 1 507 ? -8.393 0.149 -29.263 1.00 87.94 507 SER A CA 1
ATOM 4040 C C . SER A 1 507 ? -8.001 1.267 -30.234 1.00 87.94 507 SER A C 1
ATOM 4042 O O . SER A 1 507 ? -7.323 1.000 -31.231 1.00 87.94 507 SER A O 1
ATOM 4044 N N . ALA A 1 508 ? -8.386 2.515 -29.947 1.00 87.69 508 ALA A N 1
ATOM 4045 C CA . ALA A 1 508 ? -8.015 3.672 -30.758 1.00 87.69 508 ALA A CA 1
ATOM 4046 C C . ALA A 1 508 ? -6.490 3.865 -30.785 1.00 87.69 508 ALA A C 1
ATOM 4048 O O . ALA A 1 508 ? -5.896 3.947 -31.858 1.00 87.69 508 ALA A O 1
ATOM 4049 N N . TRP A 1 509 ? -5.819 3.817 -29.634 1.00 89.81 509 TRP A N 1
ATOM 4050 C CA . TRP A 1 509 ? -4.363 3.929 -29.538 1.00 89.81 509 TRP A CA 1
ATOM 4051 C C . TRP A 1 509 ? -3.624 2.808 -30.289 1.00 89.81 509 TRP A C 1
ATOM 4053 O O . TRP A 1 509 ? -2.660 3.065 -31.025 1.00 89.81 509 TRP A O 1
ATOM 4063 N N . ARG A 1 510 ? -4.105 1.558 -30.192 1.00 88.56 510 ARG A N 1
ATOM 4064 C CA . ARG A 1 510 ? -3.560 0.421 -30.957 1.00 88.56 510 ARG A CA 1
ATOM 4065 C C . ARG A 1 510 ? -3.687 0.658 -32.462 1.00 88.56 510 ARG A C 1
ATOM 4067 O O . ARG A 1 510 ? -2.744 0.399 -33.220 1.00 88.56 510 ARG A O 1
ATOM 4074 N N . ARG A 1 511 ? -4.828 1.188 -32.902 1.00 84.44 511 ARG A N 1
ATOM 4075 C CA . ARG A 1 511 ? -5.082 1.538 -34.302 1.00 84.44 511 ARG A CA 1
ATOM 4076 C C . ARG A 1 511 ? -4.189 2.680 -34.786 1.00 84.44 511 ARG A C 1
ATOM 4078 O O . ARG A 1 511 ? -3.618 2.579 -35.870 1.00 84.44 511 ARG A O 1
ATOM 4085 N N . GLN A 1 512 ? -4.005 3.724 -33.980 1.00 84.44 512 GLN A N 1
ATOM 4086 C CA . GLN A 1 512 ? -3.115 4.844 -34.298 1.00 84.44 512 GLN A CA 1
ATOM 4087 C C . GLN A 1 512 ? -1.671 4.373 -34.474 1.00 84.44 512 GLN A C 1
ATOM 4089 O O . GLN A 1 512 ? -1.008 4.753 -35.437 1.00 84.44 512 GLN A O 1
ATOM 4094 N N . THR A 1 513 ? -1.194 3.513 -33.573 1.00 84.00 513 THR A N 1
ATOM 4095 C CA . THR A 1 513 ? 0.187 3.010 -33.582 1.00 84.00 513 THR A CA 1
ATOM 4096 C C . THR A 1 513 ? 0.457 2.102 -34.784 1.00 84.00 513 THR A C 1
ATOM 4098 O O . THR A 1 513 ? 1.510 2.201 -35.414 1.00 84.00 513 THR A O 1
ATOM 4101 N N . THR A 1 514 ? -0.503 1.247 -35.145 1.00 85.81 514 THR A N 1
ATOM 4102 C CA . THR A 1 514 ? -0.394 0.353 -36.313 1.00 85.81 514 THR A CA 1
ATOM 4103 C C . THR A 1 514 ? -0.519 1.112 -37.636 1.00 85.81 514 THR A C 1
ATOM 4105 O O . THR A 1 514 ? 0.298 0.917 -38.537 1.00 85.81 514 THR A O 1
ATOM 4108 N N . SER A 1 515 ? -1.471 2.042 -37.731 1.00 79.44 515 SER A N 1
ATOM 4109 C CA . SER A 1 515 ? -1.742 2.815 -38.955 1.00 79.44 515 SER A CA 1
ATOM 4110 C C . SER A 1 515 ? -0.722 3.938 -39.197 1.00 79.44 515 SER A C 1
ATOM 4112 O O . SER A 1 515 ? -0.579 4.410 -40.322 1.00 79.44 515 SER A O 1
ATOM 4114 N N . ALA A 1 516 ? 0.053 4.334 -38.178 1.00 78.44 516 ALA A N 1
ATOM 4115 C CA . ALA A 1 516 ? 1.063 5.395 -38.258 1.00 78.44 516 ALA A CA 1
ATOM 4116 C C . ALA A 1 516 ? 2.081 5.211 -39.393 1.00 78.44 516 ALA A C 1
ATOM 4118 O O . ALA A 1 516 ? 2.508 6.189 -40.003 1.00 78.44 516 ALA A O 1
ATOM 4119 N N . ARG A 1 517 ? 2.505 3.966 -39.651 1.00 79.88 517 ARG A N 1
ATOM 4120 C CA . ARG A 1 517 ? 3.484 3.661 -40.706 1.00 79.88 517 ARG A CA 1
ATOM 4121 C C . ARG A 1 517 ? 2.857 3.706 -42.094 1.00 79.88 517 ARG A C 1
ATOM 4123 O O . ARG A 1 517 ? 3.507 4.192 -43.013 1.00 79.88 517 ARG A O 1
ATOM 4130 N N . ALA A 1 518 ? 1.617 3.234 -42.216 1.00 77.19 518 ALA A N 1
ATOM 4131 C CA . ALA A 1 518 ? 0.883 3.213 -43.475 1.00 77.19 518 ALA A CA 1
ATOM 4132 C C . ALA A 1 518 ? 0.560 4.633 -43.966 1.00 77.19 518 ALA A C 1
ATOM 4134 O O . ALA A 1 518 ? 0.678 4.894 -45.153 1.00 77.19 518 ALA A O 1
ATOM 4135 N N . ILE A 1 519 ? 0.240 5.564 -43.056 1.00 78.44 519 ILE A N 1
ATOM 4136 C CA . ILE A 1 519 ? -0.237 6.919 -43.402 1.00 78.44 519 ILE A CA 1
ATOM 4137 C C . ILE A 1 519 ? 0.892 7.939 -43.650 1.00 78.44 519 ILE A C 1
ATOM 4139 O O . ILE A 1 519 ? 0.656 9.045 -44.127 1.00 78.44 519 ILE A O 1
ATOM 4143 N N . ARG A 1 520 ? 2.157 7.556 -43.435 1.00 76.94 520 ARG A N 1
ATOM 4144 C CA . ARG A 1 520 ? 3.331 8.415 -43.683 1.00 76.94 520 ARG A CA 1
ATOM 4145 C C . ARG A 1 520 ? 3.429 9.039 -45.098 1.00 76.94 520 ARG A C 1
ATOM 4147 O O . ARG A 1 520 ? 3.980 10.136 -45.177 1.00 76.94 520 ARG A O 1
ATOM 4154 N N . PRO A 1 521 ? 2.963 8.405 -46.196 1.00 74.38 521 PRO A N 1
ATOM 4155 C CA . PRO A 1 521 ? 3.041 8.982 -47.543 1.00 74.38 521 PRO A CA 1
ATOM 4156 C C . PRO A 1 521 ? 2.193 10.246 -47.755 1.00 74.38 521 PRO A C 1
ATOM 4158 O O . PRO A 1 521 ? 2.501 11.022 -48.656 1.00 74.38 521 PRO A O 1
ATOM 4161 N N . ILE A 1 522 ? 1.152 10.480 -46.946 1.00 75.19 522 ILE A N 1
ATOM 4162 C CA . ILE A 1 522 ? 0.313 11.685 -47.036 1.00 75.19 522 ILE A CA 1
ATOM 4163 C C . ILE A 1 522 ? 0.859 12.730 -46.061 1.00 75.19 522 ILE A C 1
ATOM 4165 O O . ILE A 1 522 ? 0.538 12.714 -44.875 1.00 75.19 522 ILE A O 1
ATOM 4169 N N . LEU A 1 523 ? 1.702 13.638 -46.558 1.00 72.12 523 LEU A N 1
ATOM 4170 C CA . LEU A 1 523 ? 2.376 14.652 -45.735 1.00 72.12 523 LEU A CA 1
ATOM 4171 C C . LEU A 1 523 ? 1.410 15.675 -45.110 1.00 72.12 523 LEU A C 1
ATOM 4173 O O . LEU A 1 523 ? 1.677 16.167 -44.017 1.00 72.12 523 LEU A O 1
ATOM 4177 N N . GLU A 1 524 ? 0.279 15.949 -45.764 1.00 76.00 524 GLU A N 1
ATOM 4178 C CA . GLU A 1 524 ? -0.710 16.961 -45.353 1.00 76.00 524 GLU A CA 1
ATOM 4179 C C . GLU A 1 524 ? -1.462 16.595 -44.064 1.00 76.00 524 GLU A C 1
ATOM 4181 O O . GLU A 1 524 ? -1.792 17.470 -43.272 1.00 76.00 524 GLU A O 1
ATOM 4186 N N . LEU A 1 525 ? -1.672 15.301 -43.800 1.00 76.56 525 LEU A N 1
ATOM 4187 C CA . LEU A 1 525 ? -2.408 14.822 -42.622 1.00 76.56 525 LEU A CA 1
ATOM 4188 C C . LEU A 1 525 ? -1.507 14.558 -41.405 1.00 76.56 525 LEU A C 1
ATOM 4190 O O . LEU A 1 525 ? -2.002 14.355 -40.299 1.00 76.56 525 LEU A O 1
ATOM 4194 N N . VAL A 1 526 ? -0.181 14.556 -41.567 1.00 79.38 526 VAL A N 1
ATOM 4195 C CA . VAL A 1 526 ? 0.772 14.277 -40.477 1.00 79.38 526 VAL A CA 1
ATOM 4196 C C . VAL A 1 526 ? 0.616 15.204 -39.255 1.00 79.38 526 VAL A C 1
ATOM 4198 O O . VAL A 1 526 ? 0.584 14.665 -38.142 1.00 79.38 526 VAL A O 1
ATOM 4201 N N . PRO A 1 527 ? 0.521 16.546 -39.390 1.00 83.06 527 PRO A N 1
ATOM 4202 C CA . PRO A 1 527 ? 0.373 17.427 -38.227 1.00 83.06 527 PRO A CA 1
ATOM 4203 C C . PRO A 1 527 ? -0.960 17.209 -37.499 1.00 83.06 527 PRO A C 1
ATOM 4205 O O . PRO A 1 527 ? -0.988 17.141 -36.270 1.00 83.06 527 PRO A O 1
ATOM 4208 N N . GLU A 1 528 ? -2.042 16.990 -38.243 1.00 81.75 528 GLU A N 1
ATOM 4209 C CA . GLU A 1 528 ? -3.379 16.760 -37.687 1.00 81.75 528 GLU A CA 1
ATOM 4210 C C . GLU A 1 528 ? -3.478 15.412 -36.957 1.00 81.75 528 GLU A C 1
ATOM 4212 O O . GLU A 1 528 ? -4.030 15.309 -35.859 1.00 81.75 528 GLU A O 1
ATOM 4217 N N . LEU A 1 529 ? -2.853 14.364 -37.501 1.00 82.75 529 LEU A N 1
ATOM 4218 C CA . LEU A 1 529 ? -2.758 13.061 -36.836 1.00 82.75 529 LEU A CA 1
ATOM 4219 C C . LEU A 1 529 ? -1.882 13.121 -35.580 1.00 82.75 529 LEU A C 1
ATOM 4221 O O . LEU A 1 529 ? -2.138 12.392 -34.618 1.00 82.75 529 LEU A O 1
ATOM 4225 N N . HIS A 1 530 ? -0.860 13.980 -35.563 1.00 86.00 530 HIS A N 1
ATOM 4226 C CA . HIS A 1 530 ? -0.082 14.246 -34.357 1.00 86.00 530 HIS A CA 1
ATOM 4227 C C . HIS A 1 530 ? -0.937 14.935 -33.287 1.00 86.00 530 HIS A C 1
ATOM 4229 O O . HIS A 1 530 ? -0.935 14.479 -32.143 1.00 86.00 530 HIS A O 1
ATOM 4235 N N . HIS A 1 531 ? -1.731 15.944 -33.658 1.00 86.06 531 HIS A N 1
ATOM 4236 C CA . HIS A 1 531 ? -2.675 16.591 -32.747 1.00 86.06 531 HIS A CA 1
ATOM 4237 C C . HIS A 1 531 ? -3.682 15.590 -32.157 1.00 86.06 531 HIS A C 1
ATOM 4239 O O . HIS A 1 531 ? -3.857 15.521 -30.940 1.00 86.06 531 HIS A O 1
ATOM 4245 N N . CYS A 1 532 ? -4.246 14.714 -32.993 1.00 86.31 532 CYS A N 1
ATOM 4246 C CA . CYS A 1 532 ? -5.155 13.660 -32.546 1.00 86.31 532 CYS A CA 1
ATOM 4247 C C . CYS A 1 532 ? -4.522 12.699 -31.522 1.00 86.31 532 CYS A C 1
ATOM 4249 O O . CYS A 1 532 ? -5.197 12.250 -30.596 1.00 86.31 532 CYS A O 1
ATOM 4251 N N . ARG A 1 533 ? -3.227 12.377 -31.659 1.00 87.25 533 ARG A N 1
ATOM 4252 C CA . ARG A 1 533 ? -2.506 11.538 -30.681 1.00 87.25 533 ARG A CA 1
ATOM 4253 C C . ARG A 1 533 ? -2.361 12.232 -29.333 1.00 87.25 533 ARG A C 1
ATOM 4255 O O . ARG A 1 533 ? -2.491 11.572 -28.306 1.00 87.25 533 ARG A O 1
ATOM 4262 N N . ILE A 1 534 ? -2.105 13.539 -29.340 1.00 89.25 534 ILE A N 1
ATOM 4263 C CA . ILE A 1 534 ? -1.993 14.335 -28.114 1.00 89.25 534 ILE A CA 1
ATOM 4264 C C . ILE A 1 534 ? -3.333 14.327 -27.374 1.00 89.25 534 ILE A C 1
ATOM 4266 O O . ILE A 1 534 ? -3.366 13.957 -26.204 1.00 89.25 534 ILE A O 1
ATOM 4270 N N . VAL A 1 535 ? -4.436 14.634 -28.065 1.00 88.38 535 VAL A N 1
ATOM 4271 C CA . VAL A 1 535 ? -5.783 14.651 -27.463 1.00 88.38 535 VAL A CA 1
ATOM 4272 C C . VAL A 1 535 ? -6.194 13.261 -26.961 1.00 88.38 535 VAL A C 1
ATOM 4274 O O . VAL A 1 535 ? -6.724 13.133 -25.862 1.00 88.38 535 VAL A O 1
ATOM 4277 N N . CYS A 1 536 ? -5.880 12.190 -27.698 1.00 89.88 536 CYS A N 1
ATOM 4278 C CA . CYS A 1 536 ? -6.119 10.829 -27.205 1.00 89.88 536 CYS A CA 1
ATOM 4279 C C . CYS A 1 536 ? -5.315 10.514 -25.944 1.00 89.88 536 CYS A C 1
ATOM 4281 O O . CYS A 1 536 ? -5.839 9.892 -25.027 1.00 89.88 536 CYS A O 1
ATOM 4283 N N . SER A 1 537 ? -4.050 10.937 -25.884 1.00 89.00 537 SER A N 1
ATOM 4284 C CA . SER A 1 537 ? -3.223 10.751 -24.691 1.00 89.00 537 SER A CA 1
ATOM 4285 C C . SER A 1 537 ? -3.760 11.543 -23.495 1.00 89.00 537 SER A C 1
ATOM 4287 O O . SER A 1 537 ? -3.660 11.062 -22.369 1.00 89.00 537 SER A O 1
ATOM 4289 N N . GLU A 1 538 ? -4.338 12.724 -23.732 1.00 89.31 538 GLU A N 1
ATOM 4290 C CA . GLU A 1 538 ? -5.010 13.553 -22.723 1.00 89.31 538 GLU A CA 1
ATOM 4291 C C . GLU A 1 538 ? -6.234 12.824 -22.139 1.00 89.31 538 GLU A C 1
ATOM 4293 O O . GLU A 1 538 ? -6.335 12.649 -20.924 1.00 89.31 538 GLU A O 1
ATOM 4298 N N . MET A 1 539 ? -7.107 12.293 -23.004 1.00 91.50 539 MET A N 1
ATOM 4299 C CA . MET A 1 539 ? -8.285 11.514 -22.600 1.00 91.50 539 MET A CA 1
ATOM 4300 C C . MET A 1 539 ? -7.911 10.207 -21.880 1.00 91.50 539 MET A C 1
ATOM 4302 O O . MET A 1 539 ? -8.526 9.869 -20.870 1.00 91.50 539 MET A O 1
ATOM 4306 N N . ILE A 1 540 ? -6.881 9.488 -22.350 1.00 91.12 540 ILE A N 1
ATOM 4307 C CA . ILE A 1 540 ? -6.367 8.277 -21.684 1.00 91.12 540 ILE A CA 1
ATOM 4308 C C . ILE A 1 540 ? -5.860 8.615 -20.282 1.00 91.12 540 ILE A C 1
ATOM 4310 O O . ILE A 1 540 ? -6.175 7.904 -19.329 1.00 91.12 540 ILE A O 1
ATOM 4314 N N . HIS A 1 541 ? -5.097 9.703 -20.141 1.00 88.69 541 HIS A N 1
ATOM 4315 C CA . HIS A 1 541 ? -4.585 10.123 -18.843 1.00 88.69 541 HIS A CA 1
ATOM 4316 C C . HIS A 1 541 ? -5.723 10.420 -17.861 1.00 88.69 541 HIS A C 1
ATOM 4318 O O . HIS A 1 541 ? -5.702 9.897 -16.749 1.00 88.69 541 HIS A O 1
ATOM 4324 N N . PHE A 1 542 ? -6.734 11.185 -18.287 1.00 90.56 542 PHE A N 1
ATOM 4325 C CA . PHE A 1 542 ? -7.918 11.473 -17.475 1.00 90.56 542 PHE A CA 1
ATOM 4326 C C . PHE A 1 542 ? -8.617 10.190 -16.993 1.00 90.56 542 PHE A C 1
ATOM 4328 O O . PHE A 1 542 ? -8.823 10.015 -15.791 1.00 90.56 542 PHE A O 1
ATOM 4335 N N . VAL A 1 543 ? -8.929 9.268 -17.914 1.00 91.62 543 VAL A N 1
ATOM 4336 C CA . VAL A 1 543 ? -9.624 8.011 -17.586 1.00 91.62 543 VAL A CA 1
ATOM 4337 C C . VAL A 1 543 ? -8.799 7.161 -16.623 1.00 91.62 543 VAL A C 1
ATOM 4339 O O . VAL A 1 543 ? -9.344 6.633 -15.656 1.00 91.62 543 VAL A O 1
ATOM 4342 N N . TYR A 1 544 ? -7.484 7.067 -16.835 1.00 90.94 544 TYR A N 1
ATOM 4343 C CA . TYR A 1 544 ? -6.604 6.317 -15.944 1.00 90.94 544 TYR A CA 1
ATOM 4344 C C . TYR A 1 544 ? -6.550 6.933 -14.549 1.00 90.94 544 TYR A C 1
ATOM 4346 O O . TYR A 1 544 ? -6.720 6.200 -13.582 1.00 90.94 544 TYR A O 1
ATOM 4354 N N . GLN A 1 545 ? -6.365 8.251 -14.411 1.00 89.00 545 GLN A N 1
ATOM 4355 C CA . GLN A 1 545 ? -6.338 8.890 -13.087 1.00 89.00 545 GLN A CA 1
ATOM 4356 C C . GLN A 1 545 ? -7.655 8.691 -12.328 1.00 89.00 545 GLN A C 1
ATOM 4358 O O . GLN A 1 545 ? -7.636 8.360 -11.141 1.00 89.00 545 GLN A O 1
ATOM 4363 N N . LEU A 1 546 ? -8.791 8.817 -13.021 1.00 89.00 546 LEU A N 1
ATOM 4364 C CA . LEU A 1 546 ? -10.107 8.573 -12.438 1.00 89.00 546 LEU A CA 1
ATOM 4365 C C . LEU A 1 546 ? -10.274 7.111 -11.993 1.00 89.00 546 LEU A C 1
ATOM 4367 O O . LEU A 1 546 ? -10.707 6.849 -10.872 1.00 89.00 546 LEU A O 1
ATOM 4371 N N . GLN A 1 547 ? -9.886 6.152 -12.837 1.00 89.19 547 GLN A N 1
ATOM 4372 C CA . GLN A 1 547 ? -9.958 4.728 -12.512 1.00 89.19 547 GLN A CA 1
ATOM 4373 C C . GLN A 1 547 ? -9.024 4.358 -11.349 1.00 89.19 547 GLN A C 1
ATOM 4375 O O . GLN A 1 547 ? -9.424 3.606 -10.461 1.00 89.19 547 GLN A O 1
ATOM 4380 N N . TYR A 1 548 ? -7.799 4.894 -11.328 1.00 88.62 548 TYR A N 1
ATOM 4381 C CA . TYR A 1 548 ? -6.848 4.671 -10.239 1.00 88.62 548 TYR A CA 1
ATOM 4382 C C . TYR A 1 548 ? -7.399 5.167 -8.904 1.00 88.62 548 TYR A C 1
ATOM 4384 O O . TYR A 1 548 ? -7.286 4.463 -7.904 1.00 88.62 548 TYR A O 1
ATOM 4392 N N . TYR A 1 549 ? -8.026 6.343 -8.884 1.00 89.56 549 TYR A N 1
ATOM 4393 C CA . TYR A 1 549 ? -8.657 6.863 -7.677 1.00 89.56 549 TYR A CA 1
ATOM 4394 C C . TYR A 1 549 ? -9.783 5.950 -7.176 1.00 89.56 549 TYR A C 1
ATOM 4396 O O . TYR A 1 549 ? -9.756 5.524 -6.023 1.00 89.56 549 TYR A O 1
ATOM 4404 N N . ILE A 1 550 ? -10.737 5.592 -8.040 1.00 88.00 550 ILE A N 1
ATOM 4405 C CA . ILE A 1 550 ? -11.903 4.803 -7.616 1.00 88.00 550 ILE A CA 1
ATOM 4406 C C . ILE A 1 550 ? -11.481 3.407 -7.134 1.00 88.00 550 ILE A C 1
ATOM 4408 O O . ILE A 1 550 ? -11.945 2.949 -6.092 1.00 88.00 550 ILE A O 1
ATOM 4412 N N . LEU A 1 551 ? -10.585 2.730 -7.861 1.00 87.69 551 LEU A N 1
ATOM 4413 C CA . LEU A 1 551 ? -10.181 1.366 -7.514 1.00 87.69 551 LEU A CA 1
ATOM 4414 C C . LEU A 1 551 ? -9.243 1.319 -6.301 1.00 87.69 551 LEU A C 1
ATOM 4416 O O . LEU A 1 551 ? -9.459 0.504 -5.411 1.00 87.69 551 LEU A O 1
ATOM 4420 N N . PHE A 1 552 ? -8.215 2.168 -6.237 1.00 86.94 552 PHE A N 1
ATOM 4421 C CA . PHE A 1 552 ? -7.188 2.045 -5.196 1.00 86.94 552 PHE A CA 1
ATOM 4422 C C . PHE A 1 552 ? -7.430 2.943 -3.983 1.00 86.94 552 PHE A C 1
ATOM 4424 O O . PHE A 1 552 ? -7.219 2.501 -2.861 1.00 86.94 552 PHE A O 1
ATOM 4431 N N . GLU A 1 553 ? -7.870 4.188 -4.172 1.00 86.12 553 GLU A N 1
ATOM 4432 C CA . GLU A 1 553 ? -8.033 5.119 -3.045 1.00 86.12 553 GLU A CA 1
ATOM 4433 C C . GLU A 1 553 ? -9.373 4.919 -2.337 1.00 86.12 553 GLU A C 1
ATOM 4435 O O . GLU A 1 553 ? -9.442 4.991 -1.113 1.00 86.12 553 GLU A O 1
ATOM 4440 N N . VAL A 1 554 ? -10.439 4.657 -3.099 1.00 88.06 554 VAL A N 1
ATOM 4441 C CA . VAL A 1 554 ? -11.785 4.490 -2.541 1.00 88.06 554 VAL A CA 1
ATOM 4442 C C . VAL A 1 554 ? -12.058 3.030 -2.198 1.00 88.06 554 VAL A C 1
ATOM 4444 O O . VAL A 1 554 ? -12.329 2.712 -1.040 1.00 88.06 554 VAL A O 1
ATOM 4447 N N . LEU A 1 555 ? -11.989 2.132 -3.183 1.00 88.88 555 LEU A N 1
ATOM 4448 C CA . LEU A 1 555 ? -12.433 0.749 -3.012 1.00 88.88 555 LEU A CA 1
ATOM 4449 C C . LEU A 1 555 ? -11.472 -0.071 -2.141 1.00 88.88 555 LEU A C 1
ATOM 4451 O O . LEU A 1 555 ? -11.938 -0.688 -1.188 1.00 88.88 555 LEU A O 1
ATOM 4455 N N . GLU A 1 556 ? -10.163 -0.078 -2.413 1.00 89.88 556 GLU A N 1
ATOM 4456 C CA . GLU A 1 556 ? -9.218 -0.872 -1.604 1.00 89.88 556 GLU A CA 1
ATOM 4457 C C . GLU A 1 556 ? -9.115 -0.378 -0.153 1.00 89.88 556 GLU A C 1
ATOM 4459 O O . GLU A 1 556 ? -9.214 -1.183 0.770 1.00 89.88 556 GLU A O 1
ATOM 4464 N N . CYS A 1 557 ? -9.028 0.935 0.078 1.00 88.31 557 CYS A N 1
ATOM 4465 C CA . CYS A 1 557 ? -8.956 1.481 1.438 1.00 88.31 557 CYS A CA 1
ATOM 4466 C C . CYS A 1 557 ? -10.200 1.150 2.279 1.00 88.31 557 CYS A C 1
ATOM 4468 O O . CYS A 1 557 ? -10.078 0.733 3.431 1.00 88.31 557 CYS A O 1
ATOM 4470 N N . SER A 1 558 ? -11.399 1.319 1.708 1.00 89.38 558 SER A N 1
ATOM 4471 C CA . SER A 1 558 ? -12.655 1.003 2.404 1.00 89.38 558 SER A CA 1
ATOM 4472 C C . SER A 1 558 ? -12.848 -0.507 2.590 1.00 89.38 558 SER A C 1
ATOM 4474 O O . SER A 1 558 ? -13.406 -0.948 3.595 1.00 89.38 558 SER A O 1
ATOM 4476 N N . TRP A 1 559 ? -12.347 -1.319 1.656 1.00 91.75 559 TRP A N 1
ATOM 4477 C CA . TRP A 1 559 ? -12.364 -2.775 1.760 1.00 91.75 559 TRP A CA 1
ATOM 4478 C C . TRP A 1 559 ? -11.450 -3.288 2.879 1.00 91.75 559 TRP A C 1
ATOM 4480 O O . TRP A 1 559 ? -11.858 -4.154 3.652 1.00 91.75 559 TRP A O 1
ATOM 4490 N N . ASP A 1 560 ? -10.245 -2.732 3.007 1.00 89.88 560 ASP A N 1
ATOM 4491 C CA . ASP A 1 560 ? -9.320 -3.066 4.092 1.00 89.88 560 ASP A CA 1
ATOM 4492 C C . ASP A 1 560 ? -9.887 -2.683 5.465 1.00 89.88 560 ASP A C 1
ATOM 4494 O O . ASP A 1 560 ? -9.668 -3.394 6.448 1.00 89.88 560 ASP A O 1
ATOM 4498 N N . GLU A 1 561 ? -10.631 -1.577 5.554 1.00 88.75 561 GLU A N 1
ATOM 4499 C CA . GLU A 1 561 ? -11.353 -1.202 6.773 1.00 88.75 561 GLU A CA 1
ATOM 4500 C C . GLU A 1 561 ? -12.437 -2.234 7.120 1.00 88.75 561 GLU A C 1
ATOM 4502 O O . GLU A 1 561 ? -12.490 -2.708 8.257 1.00 88.75 561 GLU A O 1
ATOM 4507 N N . LEU A 1 562 ? -13.244 -2.651 6.137 1.00 89.62 562 LEU A N 1
ATOM 4508 C CA . LEU A 1 562 ? -14.270 -3.679 6.325 1.00 89.62 562 LEU A CA 1
ATOM 4509 C C . LEU A 1 562 ? -13.664 -5.021 6.769 1.00 89.62 562 LEU A C 1
ATOM 4511 O O . LEU A 1 562 ? -14.161 -5.628 7.718 1.00 89.62 562 LEU A O 1
ATOM 4515 N N . LEU A 1 563 ? -12.582 -5.474 6.125 1.00 88.19 563 LEU A N 1
ATOM 4516 C CA . LEU A 1 563 ? -11.913 -6.728 6.485 1.00 88.19 563 LEU A CA 1
ATOM 4517 C C . LEU A 1 563 ? -11.344 -6.694 7.904 1.00 88.19 563 LEU A C 1
ATOM 4519 O O . LEU A 1 563 ? -11.547 -7.649 8.650 1.00 88.19 563 LEU A O 1
ATOM 4523 N N . LYS A 1 564 ? -10.711 -5.591 8.321 1.00 87.06 564 LYS A N 1
ATOM 4524 C CA . LYS A 1 564 ? -10.219 -5.439 9.702 1.00 87.06 564 LYS A CA 1
ATOM 4525 C C . LYS A 1 564 ? -11.349 -5.557 10.722 1.00 87.06 564 LYS A C 1
ATOM 4527 O O . LYS A 1 564 ? -11.176 -6.193 11.759 1.00 87.06 564 LYS A O 1
ATOM 4532 N N . THR A 1 565 ? -12.515 -4.983 10.432 1.00 82.31 565 THR A N 1
ATOM 4533 C CA . THR A 1 565 ? -13.683 -5.086 11.320 1.00 82.31 565 THR A CA 1
ATOM 4534 C C . THR A 1 565 ? -14.232 -6.515 11.404 1.00 82.31 565 THR A C 1
ATOM 4536 O O . THR A 1 565 ? -14.716 -6.912 12.465 1.00 82.31 565 THR A O 1
ATOM 4539 N N . ILE A 1 566 ? -14.119 -7.304 10.331 1.00 81.75 566 ILE A N 1
ATOM 4540 C CA . ILE A 1 566 ? -14.507 -8.725 10.310 1.00 81.75 566 ILE A CA 1
ATOM 4541 C C . ILE A 1 566 ? -13.486 -9.590 11.069 1.00 81.75 566 ILE A C 1
ATOM 4543 O O . ILE A 1 566 ? -13.873 -10.445 11.862 1.00 81.75 566 ILE A O 1
ATOM 4547 N N . GLU A 1 567 ? -12.186 -9.366 10.862 1.00 79.25 567 GLU A N 1
ATOM 4548 C CA . GLU A 1 567 ? -11.106 -10.164 11.466 1.00 79.25 567 GLU A CA 1
ATOM 4549 C C . GLU A 1 567 ? -10.960 -9.954 12.978 1.00 79.25 567 GLU A C 1
ATOM 4551 O O . GLU A 1 567 ? -10.532 -10.863 13.692 1.00 79.25 567 GLU A O 1
ATOM 4556 N N . ASN A 1 568 ? -11.348 -8.783 13.490 1.00 74.88 568 ASN A N 1
ATOM 4557 C CA . ASN A 1 568 ? -11.210 -8.453 14.907 1.00 74.88 568 ASN A CA 1
ATOM 4558 C C . ASN A 1 568 ? -12.099 -9.298 15.849 1.00 74.88 568 ASN A C 1
ATOM 4560 O O . ASN A 1 568 ? -11.939 -9.170 17.058 1.00 74.88 568 ASN A O 1
ATOM 4564 N N . ASN A 1 569 ? -12.968 -10.196 15.348 1.00 57.41 569 ASN A N 1
ATOM 4565 C CA . ASN A 1 569 ? -13.733 -11.212 16.109 1.00 57.41 569 ASN A CA 1
ATOM 4566 C C . ASN A 1 569 ? -14.581 -10.700 17.300 1.00 57.41 569 ASN A C 1
ATOM 4568 O O . ASN A 1 569 ? -15.105 -11.504 18.073 1.00 57.41 569 ASN A O 1
ATOM 4572 N N . THR A 1 570 ? -14.724 -9.386 17.476 1.00 51.88 570 THR A N 1
ATOM 4573 C CA . THR A 1 570 ? -15.416 -8.753 18.613 1.00 51.88 570 THR A CA 1
ATOM 4574 C C . THR A 1 570 ? -16.778 -8.172 18.248 1.00 51.88 570 THR A C 1
ATOM 4576 O O . THR A 1 570 ? -17.387 -7.496 19.072 1.00 51.88 570 THR A O 1
ATOM 4579 N N . THR A 1 571 ? -17.242 -8.387 17.019 1.00 60.88 571 THR A N 1
ATOM 4580 C CA . THR A 1 571 ? -18.380 -7.668 16.450 1.00 60.88 571 THR A CA 1
ATOM 4581 C C . THR A 1 571 ? -19.609 -8.553 16.334 1.00 60.88 571 THR A C 1
ATOM 4583 O O . THR A 1 571 ? -19.538 -9.720 15.972 1.00 60.88 571 THR A O 1
ATOM 4586 N N . ASP A 1 572 ? -20.762 -7.989 16.654 1.00 77.06 572 ASP A N 1
ATOM 4587 C CA . ASP A 1 572 ? -22.042 -8.675 16.535 1.00 77.06 572 ASP A CA 1
ATOM 4588 C C . ASP A 1 572 ? -22.531 -8.627 15.084 1.00 77.06 572 ASP A C 1
ATOM 4590 O O . ASP A 1 572 ? -22.034 -7.833 14.279 1.00 77.06 572 ASP A O 1
ATOM 4594 N N . LEU A 1 573 ? -23.531 -9.440 14.723 1.00 81.69 573 LEU A N 1
ATOM 4595 C CA . LEU A 1 573 ? -24.066 -9.416 13.355 1.00 81.69 573 LEU A CA 1
ATOM 4596 C C . LEU A 1 573 ? -24.621 -8.026 12.978 1.00 81.69 573 LEU A C 1
ATOM 4598 O O . LEU A 1 573 ? -24.447 -7.588 11.845 1.00 81.69 573 LEU A O 1
ATOM 4602 N N . ASP A 1 574 ? -25.206 -7.295 13.929 1.00 81.69 574 ASP A N 1
ATOM 4603 C CA . ASP A 1 574 ? -25.654 -5.911 13.714 1.00 81.69 574 ASP A CA 1
ATOM 4604 C C . ASP A 1 574 ? -24.486 -4.967 13.406 1.00 81.69 574 ASP A C 1
ATOM 4606 O O . ASP A 1 574 ? -24.549 -4.185 12.457 1.00 81.69 574 ASP A O 1
ATOM 4610 N N . SER A 1 575 ? -23.383 -5.088 14.148 1.00 83.50 575 SER A N 1
ATOM 4611 C CA . SER A 1 575 ? -22.164 -4.317 13.890 1.00 83.50 575 SER A CA 1
ATOM 4612 C C . SER A 1 575 ? -21.556 -4.655 12.527 1.00 83.50 575 SER A C 1
ATOM 4614 O O . SER A 1 575 ? -21.024 -3.774 11.855 1.00 83.50 575 SER A O 1
ATOM 4616 N N . LEU A 1 576 ? -21.659 -5.912 12.086 1.00 86.12 576 LEU A N 1
ATOM 4617 C CA . LEU A 1 576 ? -21.218 -6.339 10.759 1.00 86.12 576 LEU A CA 1
ATOM 4618 C C . LEU A 1 576 ? -22.074 -5.724 9.641 1.00 86.12 576 LEU A C 1
ATOM 4620 O O . LEU A 1 576 ? -21.530 -5.246 8.644 1.00 86.12 576 LEU A O 1
ATOM 4624 N N . ILE A 1 577 ? -23.399 -5.701 9.807 1.00 86.12 577 ILE A N 1
ATOM 4625 C CA . ILE A 1 577 ? -24.328 -5.067 8.858 1.00 86.12 577 ILE A CA 1
ATOM 4626 C C . ILE A 1 577 ? -24.079 -3.555 8.793 1.00 86.12 577 ILE A C 1
ATOM 4628 O O . ILE A 1 577 ? -24.067 -2.970 7.706 1.00 86.12 577 ILE A O 1
ATOM 4632 N N . GLU A 1 578 ? -23.840 -2.913 9.937 1.00 86.44 578 GLU A N 1
ATOM 4633 C CA . GLU A 1 578 ? -23.511 -1.490 10.000 1.00 86.44 578 GLU A CA 1
ATOM 4634 C C . GLU A 1 578 ? -22.166 -1.188 9.329 1.00 86.44 578 GLU A C 1
ATOM 4636 O O . GLU A 1 578 ? -22.078 -0.251 8.533 1.00 86.44 578 GLU A O 1
ATOM 4641 N N . ALA A 1 579 ? -21.141 -2.009 9.573 1.00 88.25 579 ALA A N 1
ATOM 4642 C CA . ALA A 1 579 ? -19.838 -1.882 8.927 1.00 88.25 579 ALA A CA 1
ATOM 4643 C C . ALA A 1 579 ? -19.935 -2.050 7.403 1.00 88.25 579 ALA A C 1
ATOM 4645 O O . ALA A 1 579 ? -19.358 -1.262 6.655 1.00 88.25 579 ALA A O 1
ATOM 4646 N N . HIS A 1 580 ? -20.715 -3.024 6.926 1.00 89.44 580 HIS A N 1
ATOM 4647 C CA . HIS A 1 580 ? -20.969 -3.224 5.496 1.00 89.44 580 HIS A CA 1
ATOM 4648 C C . HIS A 1 580 ? -21.751 -2.059 4.869 1.00 89.44 580 HIS A C 1
ATOM 4650 O O . HIS A 1 580 ? -21.402 -1.574 3.792 1.00 89.44 580 HIS A O 1
ATOM 4656 N N . SER A 1 581 ? -22.754 -1.537 5.575 1.00 88.75 581 SER A N 1
ATOM 4657 C CA . SER A 1 581 ? -23.519 -0.364 5.135 1.00 88.75 581 SER A CA 1
ATOM 4658 C C . SER A 1 581 ? -22.662 0.905 5.117 1.00 88.75 581 SER A C 1
ATOM 4660 O O . SER A 1 581 ? -22.809 1.748 4.232 1.00 88.75 581 SER A O 1
ATOM 4662 N N . LYS A 1 582 ? -21.743 1.056 6.079 1.00 89.44 582 LYS A N 1
ATOM 4663 C CA . LYS A 1 582 ? -20.737 2.124 6.094 1.00 89.44 582 LYS A CA 1
ATOM 4664 C C . LYS A 1 582 ? -19.804 2.002 4.889 1.00 89.44 582 LYS A C 1
ATOM 4666 O O . LYS A 1 582 ? -19.695 2.968 4.145 1.00 89.44 582 LYS A O 1
ATOM 4671 N N . TYR A 1 583 ? -19.251 0.814 4.639 1.00 91.06 583 TYR A N 1
ATOM 4672 C CA . TYR A 1 583 ? -18.439 0.528 3.454 1.00 91.06 583 TYR A CA 1
ATOM 4673 C C . TYR A 1 583 ? -19.154 0.962 2.166 1.00 91.06 583 TYR A C 1
ATOM 4675 O O . TYR A 1 583 ? -18.610 1.730 1.379 1.00 91.06 583 TYR A O 1
ATOM 4683 N N . LEU A 1 584 ? -20.410 0.556 1.975 1.00 89.44 584 LEU A N 1
ATOM 4684 C CA . LEU A 1 584 ? -21.179 0.930 0.788 1.00 89.44 584 LEU A CA 1
ATOM 4685 C C . LEU A 1 584 ? -21.445 2.434 0.668 1.00 89.44 584 LEU A C 1
ATOM 4687 O O . LEU A 1 584 ? -21.395 2.973 -0.443 1.00 89.44 584 LEU A O 1
ATOM 4691 N N . ARG A 1 585 ? -21.715 3.120 1.786 1.00 87.38 585 ARG A N 1
ATOM 4692 C CA . ARG A 1 585 ? -21.865 4.582 1.807 1.00 87.38 585 ARG A CA 1
ATOM 4693 C C . ARG A 1 585 ? -20.566 5.273 1.423 1.00 87.38 585 ARG A C 1
ATOM 4695 O O . ARG A 1 585 ? -20.616 6.144 0.563 1.00 87.38 585 ARG A O 1
ATOM 4702 N N . ASP A 1 586 ? -19.439 4.841 1.979 1.00 86.06 586 ASP A N 1
ATOM 4703 C CA . ASP A 1 586 ? -18.122 5.421 1.711 1.00 86.06 586 ASP A CA 1
ATOM 4704 C C . ASP A 1 586 ? -17.702 5.211 0.252 1.00 86.06 586 ASP A C 1
ATOM 4706 O O . ASP A 1 586 ? -17.236 6.144 -0.400 1.00 86.06 586 ASP A O 1
ATOM 4710 N N . VAL A 1 587 ? -17.927 4.015 -0.306 1.00 86.94 587 VAL A N 1
ATOM 4711 C CA . VAL A 1 587 ? -17.646 3.758 -1.726 1.00 86.94 587 VAL A CA 1
ATOM 4712 C C . VAL A 1 587 ? -18.587 4.572 -2.619 1.00 86.94 587 VAL A C 1
ATOM 4714 O O . VAL A 1 587 ? -18.159 5.084 -3.648 1.00 86.94 587 VAL A O 1
ATOM 4717 N N . SER A 1 588 ? -19.856 4.746 -2.240 1.00 84.69 588 SER A N 1
ATOM 4718 C CA . SER A 1 588 ? -20.820 5.514 -3.042 1.00 84.69 588 SER A CA 1
ATOM 4719 C C . SER A 1 588 ? -20.567 7.025 -3.006 1.00 84.69 588 SER A C 1
ATOM 4721 O O . SER A 1 588 ? -20.668 7.673 -4.048 1.00 84.69 588 SER A O 1
ATOM 4723 N N . SER A 1 589 ? -20.242 7.594 -1.842 1.00 82.44 589 SER A N 1
ATOM 4724 C CA . SER A 1 589 ? -19.958 9.027 -1.689 1.00 82.44 589 SER A CA 1
ATOM 4725 C C . SER A 1 589 ? -18.630 9.402 -2.332 1.00 82.44 589 SER A C 1
ATOM 4727 O O . SER A 1 589 ? -18.588 10.267 -3.205 1.00 82.44 589 SER A O 1
ATOM 4729 N N . LYS A 1 590 ? -17.555 8.686 -1.994 1.00 81.69 590 LYS A N 1
ATOM 4730 C CA . LYS A 1 590 ? -16.219 8.951 -2.541 1.00 81.69 590 LYS A CA 1
ATOM 4731 C C . LYS A 1 590 ? -16.089 8.500 -3.997 1.00 81.69 590 LYS A C 1
ATOM 4733 O O . LYS A 1 590 ? -15.318 9.076 -4.753 1.00 81.69 590 LYS A O 1
ATOM 4738 N N . GLY A 1 591 ? -16.874 7.513 -4.428 1.00 76.00 591 GLY A N 1
ATOM 4739 C CA . GLY A 1 591 ? -16.950 7.046 -5.817 1.00 76.00 591 GLY A CA 1
ATOM 4740 C C . GLY A 1 591 ? -17.744 7.956 -6.762 1.00 76.00 591 GLY A C 1
ATOM 4741 O O . GLY A 1 591 ? -18.060 7.518 -7.866 1.00 76.00 591 GLY A O 1
ATOM 4742 N N . LEU A 1 592 ? -18.072 9.190 -6.346 1.00 75.69 592 LEU A N 1
ATOM 4743 C CA . LEU A 1 592 ? -18.807 10.214 -7.108 1.00 75.69 592 LEU A CA 1
ATOM 4744 C C . LEU A 1 592 ? -20.259 9.858 -7.469 1.00 75.69 592 LEU A C 1
ATOM 4746 O O . LEU A 1 592 ? -20.876 10.569 -8.258 1.00 75.69 592 LEU A O 1
ATOM 4750 N N . LEU A 1 593 ? -20.816 8.780 -6.907 1.00 72.81 593 LEU A N 1
ATOM 4751 C CA . LEU A 1 593 ? -22.146 8.264 -7.255 1.00 72.81 593 LEU A CA 1
ATOM 4752 C C . LEU A 1 593 ? -23.270 8.841 -6.402 1.00 72.81 593 LEU A C 1
ATOM 4754 O O . LEU A 1 593 ? -24.408 8.932 -6.869 1.00 72.81 593 LEU A O 1
ATOM 4758 N N . ALA A 1 594 ? -22.974 9.195 -5.153 1.00 62.59 594 ALA A N 1
ATOM 4759 C CA . ALA A 1 594 ? -23.925 9.870 -4.288 1.00 62.59 594 ALA A CA 1
ATOM 4760 C C . ALA A 1 594 ? -23.884 11.381 -4.538 1.00 62.59 594 ALA A C 1
ATOM 4762 O O . ALA A 1 594 ? -22.818 11.968 -4.711 1.00 62.59 594 ALA A O 1
ATOM 4763 N N . ALA A 1 595 ? -25.053 12.020 -4.526 1.00 55.06 595 ALA A N 1
ATOM 4764 C CA . ALA A 1 595 ? -25.117 13.470 -4.437 1.00 55.06 595 ALA A CA 1
ATOM 4765 C C . ALA A 1 595 ? -24.619 13.880 -3.041 1.00 55.06 595 ALA A C 1
ATOM 4767 O O . ALA A 1 595 ? -25.300 13.615 -2.049 1.00 55.06 595 ALA A O 1
ATOM 4768 N N . SER A 1 596 ? -23.437 14.497 -2.959 1.00 51.72 596 SER A N 1
ATOM 4769 C CA . SER A 1 596 ? -23.100 15.344 -1.813 1.00 51.72 596 SER A CA 1
ATOM 4770 C C . SER A 1 596 ? -24.079 16.528 -1.790 1.00 51.72 596 SER A C 1
ATOM 4772 O O . SER A 1 596 ? -24.698 16.843 -2.809 1.00 51.72 596 SER A O 1
ATOM 4774 N N . HIS A 1 597 ? -24.288 17.127 -0.616 1.00 50.81 597 HIS A N 1
ATOM 4775 C CA . HIS A 1 597 ? -25.454 17.945 -0.246 1.00 50.81 597 HIS A CA 1
ATOM 4776 C C . HIS A 1 597 ? -25.901 19.077 -1.209 1.00 50.81 597 HIS A C 1
ATOM 4778 O O . HIS A 1 597 ? -27.017 19.552 -1.027 1.00 50.81 597 HIS A O 1
ATOM 4784 N N . ASP A 1 598 ? -25.141 19.456 -2.251 1.00 50.38 598 ASP A N 1
ATOM 4785 C CA . ASP A 1 598 ? -25.487 20.576 -3.144 1.00 50.38 598 ASP A CA 1
ATOM 4786 C C . ASP A 1 598 ? -25.407 20.330 -4.676 1.00 50.38 598 ASP A C 1
ATOM 4788 O O . ASP A 1 598 ? -26.073 21.056 -5.419 1.00 50.38 598 ASP A O 1
ATOM 4792 N N . VAL A 1 599 ? -24.667 19.340 -5.218 1.00 60.44 599 VAL A N 1
ATOM 4793 C CA . VAL A 1 599 ? -24.562 19.141 -6.692 1.00 60.44 599 VAL A CA 1
ATOM 4794 C C . VAL A 1 599 ? -24.402 17.668 -7.091 1.00 60.44 599 VAL A C 1
ATOM 4796 O O . VAL A 1 599 ? -23.428 17.009 -6.742 1.00 60.44 599 VAL A O 1
ATOM 4799 N N . ASN A 1 600 ? -25.313 17.156 -7.927 1.00 67.38 600 ASN A N 1
ATOM 4800 C CA . ASN A 1 600 ? -25.169 15.831 -8.537 1.00 67.38 600 ASN A CA 1
ATOM 4801 C C . ASN A 1 600 ? -24.111 15.867 -9.660 1.00 67.38 600 ASN A C 1
ATOM 4803 O O . ASN A 1 600 ? -24.356 16.426 -10.732 1.00 67.38 600 ASN A O 1
ATOM 4807 N N . MET A 1 601 ? -22.934 15.282 -9.414 1.00 73.06 601 MET A N 1
ATOM 4808 C CA . MET A 1 601 ? -21.786 15.301 -10.337 1.00 73.06 601 MET A CA 1
ATOM 4809 C C . MET A 1 601 ? -21.848 14.209 -11.418 1.00 73.06 601 MET A C 1
ATOM 4811 O O . MET A 1 601 ? -21.211 14.331 -12.467 1.00 73.06 601 MET A O 1
ATOM 4815 N N . MET A 1 602 ? -22.656 13.166 -11.203 1.00 79.94 602 MET A N 1
ATOM 4816 C CA . MET A 1 602 ? -22.767 12.014 -12.104 1.00 79.94 602 MET A CA 1
ATOM 4817 C C . MET A 1 602 ? -23.165 12.356 -13.547 1.00 79.94 602 MET A C 1
ATOM 4819 O O . MET A 1 602 ? -22.527 11.835 -14.463 1.00 79.94 602 MET A O 1
ATOM 4823 N N . PRO A 1 603 ? -24.171 13.215 -13.812 1.00 82.19 603 PRO A N 1
ATOM 4824 C CA . PRO A 1 603 ? -24.586 13.524 -15.180 1.00 82.19 603 PRO A CA 1
ATOM 4825 C C . PRO A 1 603 ? -23.461 14.156 -16.003 1.00 82.19 603 PRO A C 1
ATOM 4827 O O . PRO A 1 603 ? -23.260 13.780 -17.153 1.00 82.19 603 PRO A O 1
ATOM 4830 N N . ARG A 1 604 ? -22.677 15.048 -15.384 1.00 81.81 604 ARG A N 1
ATOM 4831 C CA . ARG A 1 604 ? -21.541 15.724 -16.026 1.00 81.81 604 ARG A CA 1
ATOM 4832 C C . ARG A 1 604 ? -20.430 14.744 -16.371 1.00 81.81 604 ARG A C 1
ATOM 4834 O O . ARG A 1 604 ? -19.873 14.785 -17.462 1.00 81.81 604 ARG A O 1
ATOM 4841 N N . LEU A 1 605 ? -20.129 13.828 -15.452 1.00 85.69 605 LEU A N 1
ATOM 4842 C CA . LEU A 1 605 ? -19.127 12.798 -15.691 1.00 85.69 605 LEU A CA 1
ATOM 4843 C C . LEU A 1 605 ? -19.552 11.849 -16.820 1.00 85.69 605 LEU A C 1
ATOM 4845 O O . LEU A 1 605 ? -18.738 11.498 -17.670 1.00 85.69 605 LEU A O 1
ATOM 4849 N N . LEU A 1 606 ? -20.831 11.466 -16.865 1.00 85.38 606 LEU A N 1
ATOM 4850 C CA . LEU A 1 606 ? -21.375 10.637 -17.941 1.00 85.38 606 LEU A CA 1
ATOM 4851 C C . LEU A 1 606 ? -21.357 11.355 -19.299 1.00 85.38 606 LEU A C 1
ATOM 4853 O O . LEU A 1 606 ? -21.024 10.724 -20.300 1.00 85.38 606 LEU A O 1
ATOM 4857 N N . GLU A 1 607 ? -21.658 12.653 -19.340 1.00 86.94 607 GLU A N 1
ATOM 4858 C CA . GLU A 1 607 ? -21.563 13.473 -20.557 1.00 86.94 607 GLU A CA 1
ATOM 4859 C C . GLU A 1 607 ? -20.114 13.595 -21.057 1.00 86.94 607 GLU A C 1
ATOM 4861 O O . GLU A 1 607 ? -19.842 13.474 -22.255 1.00 86.94 607 GLU A O 1
ATOM 4866 N N . LEU A 1 608 ? -19.158 13.739 -20.137 1.00 89.81 608 LEU A N 1
ATOM 4867 C CA . LEU A 1 608 ? -17.733 13.751 -20.457 1.00 89.81 608 LEU A CA 1
ATOM 4868 C C . LEU A 1 608 ? -17.289 12.402 -21.049 1.00 89.81 608 LEU A C 1
ATOM 4870 O O . LEU A 1 608 ? -16.642 12.373 -22.097 1.00 89.81 608 LEU A O 1
ATOM 4874 N N . LEU A 1 609 ? -17.689 11.278 -20.441 1.00 90.31 609 LEU A N 1
ATOM 4875 C CA . LEU A 1 609 ? -17.413 9.936 -20.973 1.00 90.31 609 LEU A CA 1
ATOM 4876 C C . LEU A 1 609 ? -18.054 9.709 -22.355 1.00 90.31 609 LEU A C 1
ATOM 4878 O O . LEU A 1 609 ? -17.425 9.092 -23.217 1.00 90.31 609 LEU A O 1
ATOM 4882 N N . ALA A 1 610 ? -19.262 10.231 -22.594 1.00 89.62 610 ALA A N 1
ATOM 4883 C CA . ALA A 1 610 ? -19.917 10.175 -23.902 1.00 89.62 610 ALA A CA 1
ATOM 4884 C C . ALA A 1 610 ? -19.145 10.980 -24.964 1.00 89.62 610 ALA A C 1
ATOM 4886 O O . ALA A 1 610 ? -18.851 10.452 -26.035 1.00 89.62 610 ALA A O 1
ATOM 4887 N N . THR A 1 611 ? -18.697 12.193 -24.623 1.00 91.69 611 THR A N 1
ATOM 4888 C CA . THR A 1 611 ? -17.886 13.047 -25.511 1.00 91.69 611 THR A CA 1
ATOM 4889 C C . THR A 1 611 ? -16.594 12.344 -25.957 1.00 91.69 611 THR A C 1
ATOM 4891 O O . THR A 1 611 ? -16.178 12.467 -27.110 1.00 91.69 611 THR A O 1
ATOM 4894 N N . ILE A 1 612 ? -15.961 11.555 -25.076 1.00 93.00 612 ILE A N 1
ATOM 4895 C CA . ILE A 1 612 ? -14.773 10.755 -25.423 1.00 93.00 612 ILE A CA 1
ATOM 4896 C C . ILE A 1 612 ? -15.111 9.665 -26.456 1.00 93.00 612 ILE A C 1
ATOM 4898 O O . ILE A 1 612 ? -14.333 9.424 -27.384 1.00 93.00 612 ILE A O 1
ATOM 4902 N N . LEU A 1 613 ? -16.258 8.994 -26.312 1.00 90.44 613 LEU A N 1
ATOM 4903 C CA . LEU A 1 613 ? -16.699 7.977 -27.272 1.00 90.44 613 LEU A CA 1
ATOM 4904 C C . LEU A 1 613 ? -17.007 8.598 -28.639 1.00 90.44 613 LEU A C 1
ATOM 4906 O O . LEU A 1 613 ? -16.570 8.054 -29.656 1.00 90.44 613 LEU A O 1
ATOM 4910 N N . ASP A 1 614 ? -17.673 9.753 -28.665 1.00 90.62 614 ASP A N 1
ATOM 4911 C CA . ASP A 1 614 ? -17.969 10.488 -29.899 1.00 90.62 614 ASP A CA 1
ATOM 4912 C C . ASP A 1 614 ? -16.686 10.952 -30.600 1.00 90.62 614 ASP A C 1
ATOM 4914 O O . ASP A 1 614 ? -16.520 10.753 -31.809 1.00 90.62 614 ASP A O 1
ATOM 4918 N N . TYR A 1 615 ? -15.712 11.460 -29.834 1.00 91.81 615 TYR A N 1
ATOM 4919 C CA . TYR A 1 615 ? -14.387 11.803 -30.350 1.00 91.81 615 TYR A CA 1
ATOM 4920 C C . TYR A 1 615 ? -13.690 10.592 -30.984 1.00 91.81 615 TYR A C 1
ATOM 4922 O O . TYR A 1 615 ? -13.128 10.692 -32.078 1.00 91.81 615 TYR A O 1
ATOM 4930 N N . LYS A 1 616 ? -13.758 9.420 -30.339 1.00 90.19 616 LYS A N 1
ATOM 4931 C CA . LYS A 1 616 ? -13.190 8.176 -30.876 1.00 90.19 616 LYS A CA 1
ATOM 4932 C C . LYS A 1 616 ? -13.849 7.782 -32.199 1.00 90.19 616 LYS A C 1
ATOM 4934 O O . LYS A 1 616 ? -13.143 7.370 -33.119 1.00 90.19 616 LYS A O 1
ATOM 4939 N N . VAL A 1 617 ? -15.171 7.905 -32.323 1.00 89.56 617 VAL A N 1
ATOM 4940 C CA . VAL A 1 617 ? -15.891 7.610 -33.577 1.00 89.56 617 VAL A CA 1
ATOM 4941 C C . VAL A 1 617 ? -15.476 8.581 -34.686 1.00 89.56 617 VAL A C 1
ATOM 4943 O O . VAL A 1 617 ? -15.138 8.142 -35.788 1.00 89.56 617 VAL A O 1
ATOM 4946 N N . ALA A 1 618 ? -15.426 9.884 -34.397 1.00 88.19 618 ALA A N 1
ATOM 4947 C CA . ALA A 1 618 ? -14.956 10.893 -35.347 1.00 88.19 618 ALA A CA 1
ATOM 4948 C C . ALA A 1 618 ? -13.505 10.632 -35.789 1.00 88.19 618 ALA A C 1
ATOM 4950 O O . ALA A 1 618 ? -13.173 10.733 -36.972 1.00 88.19 618 ALA A O 1
ATOM 4951 N N . GLN A 1 619 ? -12.648 10.212 -34.856 1.00 89.00 619 GLN A N 1
ATOM 4952 C CA . GLN A 1 619 ? -11.272 9.839 -35.147 1.00 89.00 619 GLN A CA 1
ATOM 4953 C C . GLN A 1 619 ? -11.204 8.603 -36.052 1.00 89.00 619 GLN A C 1
ATOM 4955 O O . GLN A 1 619 ? -10.463 8.602 -37.035 1.00 89.00 619 GLN A O 1
ATOM 4960 N N . ASP A 1 620 ? -11.963 7.550 -35.750 1.00 87.88 620 ASP A N 1
ATOM 4961 C CA . ASP A 1 620 ? -12.001 6.341 -36.574 1.00 87.88 620 ASP A CA 1
ATOM 4962 C C . ASP A 1 620 ? -12.445 6.639 -38.009 1.00 87.88 620 ASP A C 1
ATOM 4964 O O . 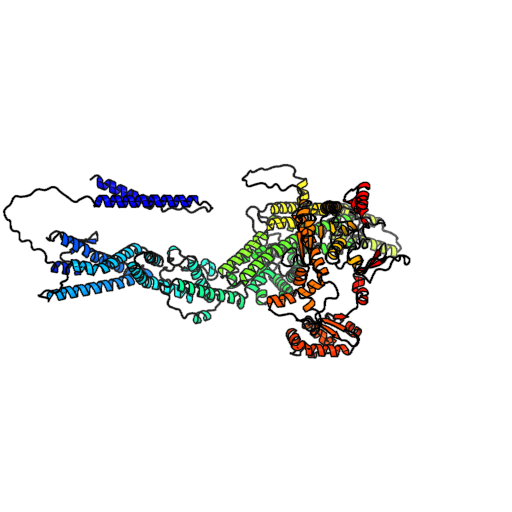ASP A 1 620 ? -11.906 6.039 -38.940 1.00 87.88 620 ASP A O 1
ATOM 4968 N N . ASN A 1 621 ? -13.365 7.588 -38.202 1.00 87.56 621 ASN A N 1
ATOM 4969 C CA . ASN A 1 621 ? -13.779 8.051 -39.527 1.00 87.56 621 ASN A CA 1
ATOM 4970 C C . ASN A 1 621 ? -12.625 8.720 -40.287 1.00 87.56 621 ASN A C 1
ATOM 4972 O O . ASN A 1 621 ? -12.406 8.394 -41.454 1.00 87.56 621 ASN A O 1
ATOM 4976 N N . LEU A 1 622 ? -11.831 9.567 -39.622 1.00 86.19 622 LEU A N 1
ATOM 4977 C CA . LEU A 1 622 ? -10.634 10.170 -40.218 1.00 86.19 622 LEU A CA 1
ATOM 4978 C C . LEU A 1 622 ? -9.595 9.106 -40.611 1.00 86.19 622 LEU A C 1
ATOM 4980 O O . LEU A 1 622 ? -9.041 9.155 -41.707 1.00 86.19 622 LEU A O 1
ATOM 4984 N N . TYR A 1 623 ? -9.351 8.111 -39.750 1.00 85.56 623 TYR A N 1
ATOM 4985 C CA . TYR A 1 623 ? -8.420 7.019 -40.058 1.00 85.56 623 TYR A CA 1
ATOM 4986 C C . TYR A 1 623 ? -8.941 6.096 -41.168 1.00 85.56 623 TYR A C 1
ATOM 4988 O O . TYR A 1 623 ? -8.154 5.664 -42.007 1.00 85.56 623 TYR A O 1
ATOM 4996 N N . ASN A 1 624 ? -10.245 5.800 -41.202 1.00 87.12 624 ASN A N 1
ATOM 4997 C CA . ASN A 1 624 ? -10.878 5.052 -42.293 1.00 87.12 624 ASN A CA 1
ATOM 4998 C C . ASN A 1 624 ? -10.698 5.782 -43.629 1.00 87.12 624 ASN A C 1
ATOM 5000 O O . ASN A 1 624 ? -10.298 5.165 -44.613 1.00 87.12 624 ASN A O 1
ATOM 5004 N N . TYR A 1 625 ? -10.939 7.094 -43.639 1.00 83.56 625 TYR A N 1
ATOM 5005 C CA . TYR A 1 625 ? -10.770 7.935 -44.817 1.00 83.56 625 TYR A CA 1
ATOM 5006 C C . TYR A 1 625 ? -9.306 7.985 -45.283 1.00 83.56 625 TYR A C 1
ATOM 5008 O O . TYR A 1 625 ? -9.020 7.721 -46.448 1.00 83.56 625 TYR A O 1
ATOM 5016 N N . ALA A 1 626 ? -8.361 8.217 -44.365 1.00 82.81 626 ALA A N 1
ATOM 5017 C CA . ALA A 1 626 ? -6.933 8.246 -44.682 1.00 82.81 626 ALA A CA 1
ATOM 5018 C C . ALA A 1 626 ? -6.427 6.908 -45.252 1.00 82.81 626 ALA A C 1
ATOM 5020 O O . ALA A 1 626 ? -5.633 6.897 -46.190 1.00 82.81 626 ALA A O 1
ATOM 5021 N N . LEU A 1 627 ? -6.890 5.774 -44.712 1.00 84.31 627 LEU A N 1
ATOM 5022 C CA . LEU A 1 627 ? -6.533 4.446 -45.222 1.00 84.31 627 LEU A CA 1
ATOM 5023 C C . LEU A 1 627 ? -7.139 4.171 -46.606 1.00 84.31 627 LEU A C 1
ATOM 5025 O O . LEU A 1 627 ? -6.440 3.636 -47.465 1.00 84.31 627 LEU A O 1
ATOM 5029 N N . ALA A 1 628 ? -8.392 4.568 -46.843 1.00 83.25 628 ALA A N 1
ATOM 5030 C CA . ALA A 1 628 ? -9.034 4.437 -48.151 1.00 83.25 628 ALA A CA 1
ATOM 5031 C C . ALA A 1 628 ? -8.310 5.262 -49.232 1.00 83.25 628 ALA A C 1
ATOM 5033 O O . ALA A 1 628 ? -8.129 4.795 -50.357 1.00 83.25 628 ALA A O 1
ATOM 5034 N N . GLU A 1 629 ? -7.834 6.456 -48.875 1.00 78.00 629 GLU A N 1
ATOM 5035 C CA . GLU A 1 629 ? -7.082 7.330 -49.777 1.00 78.00 629 GLU A CA 1
ATOM 5036 C C . GLU A 1 629 ? -5.697 6.760 -50.130 1.00 78.00 629 GLU A C 1
ATOM 5038 O O . GLU A 1 629 ? -5.258 6.828 -51.278 1.00 78.00 629 GLU A O 1
ATOM 5043 N N . ILE A 1 630 ? -5.017 6.112 -49.179 1.00 80.19 630 ILE A N 1
ATOM 5044 C CA . ILE A 1 630 ? -3.751 5.410 -49.450 1.00 80.19 630 ILE A CA 1
ATOM 5045 C C . ILE A 1 630 ? -3.978 4.240 -50.402 1.00 80.19 630 ILE A C 1
ATOM 5047 O O . ILE A 1 630 ? -3.247 4.095 -51.381 1.00 80.19 630 ILE A O 1
ATOM 5051 N N . GLU A 1 631 ? -5.012 3.435 -50.153 1.00 82.69 631 GLU A N 1
ATOM 5052 C CA . GLU A 1 631 ? -5.344 2.304 -51.017 1.00 82.69 631 GLU A CA 1
ATOM 5053 C C . GLU A 1 631 ? -5.667 2.775 -52.447 1.00 82.69 631 GLU A C 1
ATOM 5055 O O . GLU A 1 631 ? -5.276 2.137 -53.427 1.00 82.69 631 GLU A O 1
ATOM 5060 N N . ARG A 1 632 ? -6.315 3.938 -52.589 1.00 79.12 632 ARG A N 1
ATOM 5061 C CA . ARG A 1 632 ? -6.562 4.586 -53.883 1.00 79.12 632 ARG A CA 1
ATOM 5062 C C . ARG A 1 632 ? -5.258 4.978 -54.590 1.00 79.12 632 ARG A C 1
ATOM 5064 O O . ARG A 1 632 ? -5.064 4.588 -55.745 1.00 79.12 632 ARG A O 1
ATOM 5071 N N . ARG A 1 633 ? -4.350 5.693 -53.911 1.00 78.44 633 ARG A N 1
ATOM 5072 C CA . ARG A 1 633 ? -3.049 6.125 -54.468 1.00 78.44 633 ARG A CA 1
ATOM 5073 C C . ARG A 1 633 ? -2.167 4.939 -54.864 1.00 78.44 633 ARG A C 1
ATOM 5075 O O . ARG A 1 633 ? -1.530 4.967 -55.916 1.00 78.44 633 ARG A O 1
ATOM 5082 N N . GLU A 1 634 ? -2.177 3.861 -54.080 1.00 79.94 634 GLU A N 1
ATOM 5083 C CA . GLU A 1 634 ? -1.471 2.621 -54.420 1.00 79.94 634 GLU A CA 1
ATOM 5084 C C . GLU A 1 634 ? -2.056 1.937 -55.663 1.00 79.94 634 GLU A C 1
ATOM 5086 O O . GLU A 1 634 ? -1.298 1.504 -56.532 1.00 79.94 634 GLU A O 1
ATOM 5091 N N . ARG A 1 635 ? -3.389 1.877 -55.809 1.00 81.81 635 ARG A N 1
ATOM 5092 C CA . ARG A 1 635 ? -4.034 1.329 -57.020 1.00 81.81 635 ARG A CA 1
ATOM 5093 C C . ARG A 1 635 ? -3.684 2.134 -58.274 1.00 81.81 635 ARG A C 1
ATOM 5095 O O . ARG A 1 635 ? -3.479 1.544 -59.341 1.00 81.81 635 ARG A O 1
ATOM 5102 N N . LEU A 1 636 ? -3.589 3.459 -58.162 1.00 74.25 636 LEU A N 1
ATOM 5103 C CA . LEU A 1 636 ? -3.162 4.332 -59.260 1.00 74.25 636 LEU A CA 1
ATOM 5104 C C . LEU A 1 636 ? -1.694 4.094 -59.630 1.00 74.25 636 LEU A C 1
ATOM 5106 O O . LEU A 1 636 ? -1.398 3.853 -60.802 1.00 74.25 636 LEU A O 1
ATOM 5110 N N . ALA A 1 637 ? -0.795 4.038 -58.643 1.00 77.00 637 ALA A N 1
ATOM 5111 C CA . ALA A 1 637 ? 0.618 3.720 -58.861 1.00 77.00 637 ALA A CA 1
ATOM 5112 C C . ALA A 1 637 ? 0.808 2.337 -59.514 1.00 77.00 637 ALA A C 1
ATOM 5114 O O . ALA A 1 637 ? 1.540 2.201 -60.494 1.00 77.00 637 ALA A O 1
ATOM 5115 N N . GLN A 1 638 ? 0.075 1.316 -59.056 1.00 80.81 638 GLN A N 1
ATOM 5116 C CA . GLN A 1 638 ? 0.087 -0.022 -59.661 1.00 80.81 638 GLN A CA 1
ATOM 5117 C C . GLN A 1 638 ? -0.431 -0.017 -61.106 1.00 80.81 638 GLN A C 1
ATOM 5119 O O . GLN A 1 638 ? 0.064 -0.765 -61.955 1.00 80.81 638 GLN A O 1
ATOM 5124 N N . THR A 1 639 ? -1.422 0.823 -61.410 1.00 78.94 639 THR A N 1
ATOM 5125 C CA . THR A 1 639 ? -1.960 0.968 -62.767 1.00 78.94 639 THR A CA 1
ATOM 5126 C C . THR A 1 639 ? -0.951 1.653 -63.693 1.00 78.94 639 THR A C 1
ATOM 5128 O O . THR A 1 639 ? -0.762 1.185 -64.821 1.00 78.94 639 THR A O 1
ATOM 5131 N N . ALA A 1 640 ? -0.252 2.685 -63.211 1.00 73.88 640 ALA A N 1
ATOM 5132 C CA . ALA A 1 640 ? 0.832 3.358 -63.927 1.00 73.88 640 ALA A CA 1
ATOM 5133 C C . ALA A 1 640 ? 2.025 2.417 -64.189 1.00 73.88 640 ALA A C 1
ATOM 5135 O O . ALA A 1 640 ? 2.512 2.325 -65.320 1.00 73.88 640 ALA A O 1
ATOM 5136 N N . ASP A 1 641 ? 2.430 1.623 -63.196 1.00 77.94 641 ASP A N 1
ATOM 5137 C CA . ASP A 1 641 ? 3.477 0.603 -63.340 1.00 77.94 641 ASP A CA 1
ATOM 5138 C C . ASP A 1 641 ? 3.087 -0.486 -64.348 1.00 77.94 641 ASP A C 1
ATOM 5140 O O . ASP A 1 641 ? 3.896 -0.893 -65.190 1.00 77.94 641 ASP A O 1
ATOM 5144 N N . ARG A 1 642 ? 1.831 -0.953 -64.310 1.00 79.12 642 ARG A N 1
ATOM 5145 C CA . ARG A 1 642 ? 1.312 -1.949 -65.258 1.00 79.12 642 ARG A CA 1
ATOM 5146 C C . ARG A 1 642 ? 1.373 -1.437 -66.697 1.00 79.12 642 ARG A C 1
ATOM 5148 O O . ARG A 1 642 ? 1.775 -2.186 -67.584 1.00 79.12 642 ARG A O 1
ATOM 5155 N N . ARG A 1 643 ? 1.003 -0.177 -66.941 1.00 73.62 643 ARG A N 1
ATOM 5156 C CA . ARG A 1 643 ? 1.048 0.431 -68.284 1.00 73.62 643 ARG A CA 1
ATOM 5157 C C . ARG A 1 643 ? 2.479 0.662 -68.769 1.00 73.62 643 ARG A C 1
ATOM 5159 O O . ARG A 1 643 ? 2.789 0.315 -69.909 1.00 73.62 643 ARG A O 1
ATOM 5166 N N . THR A 1 644 ? 3.367 1.088 -67.872 1.00 75.62 644 THR A N 1
ATOM 5167 C CA . THR A 1 644 ? 4.799 1.265 -68.159 1.00 75.62 644 THR A CA 1
ATOM 5168 C C . THR A 1 644 ? 5.451 -0.056 -68.589 1.00 75.62 644 THR A C 1
ATOM 5170 O O . THR A 1 644 ? 6.205 -0.093 -69.561 1.00 75.62 644 THR A O 1
ATOM 5173 N N . ARG A 1 645 ? 5.087 -1.182 -67.956 1.00 76.25 645 ARG A N 1
ATOM 5174 C CA . ARG A 1 645 ? 5.525 -2.532 -68.372 1.00 76.25 645 ARG A CA 1
ATOM 5175 C C . ARG A 1 645 ? 4.975 -2.969 -69.734 1.00 76.25 645 ARG A C 1
ATOM 5177 O O . ARG A 1 645 ? 5.618 -3.763 -70.413 1.00 76.25 645 ARG A O 1
ATOM 5184 N N . HIS A 1 646 ? 3.819 -2.451 -70.144 1.00 75.94 646 HIS A N 1
ATOM 5185 C CA . HIS A 1 646 ? 3.236 -2.673 -71.472 1.00 75.94 646 HIS A CA 1
ATOM 5186 C C . HIS A 1 646 ? 3.751 -1.694 -72.546 1.00 75.94 646 HIS A C 1
ATOM 5188 O O . HIS A 1 646 ? 3.286 -1.745 -73.683 1.00 75.94 646 HIS A O 1
ATOM 5194 N N . GLY A 1 647 ? 4.726 -0.833 -72.225 1.00 67.56 647 GLY A N 1
ATOM 5195 C CA . GLY A 1 647 ? 5.374 0.072 -73.182 1.00 67.56 647 GLY A CA 1
ATOM 5196 C C . GLY A 1 647 ? 4.613 1.371 -73.463 1.00 67.56 647 GLY A C 1
ATOM 5197 O O . GLY A 1 647 ? 5.039 2.144 -74.319 1.00 67.56 647 GLY A O 1
ATOM 5198 N N . GLN A 1 648 ? 3.519 1.634 -72.745 1.00 69.44 648 GLN A N 1
ATOM 5199 C CA . GLN A 1 648 ? 2.810 2.914 -72.758 1.00 69.44 648 GLN A CA 1
ATOM 5200 C C . GLN A 1 648 ? 3.225 3.702 -71.510 1.00 69.44 648 GLN A C 1
ATOM 5202 O O . GLN A 1 648 ? 2.921 3.299 -70.389 1.00 69.44 648 GLN A O 1
ATOM 5207 N N . TRP A 1 649 ? 3.975 4.786 -71.700 1.00 58.59 649 TRP A N 1
ATOM 5208 C CA . TRP A 1 649 ? 4.490 5.610 -70.604 1.00 58.59 649 TRP A CA 1
ATOM 5209 C C . TRP A 1 649 ? 3.429 6.599 -70.105 1.00 58.59 649 TRP A C 1
ATOM 5211 O O . TRP A 1 649 ? 2.877 7.350 -70.905 1.00 58.59 649 TRP A O 1
ATOM 5221 N N . GLY A 1 650 ? 3.212 6.640 -68.787 1.00 64.12 650 GLY A N 1
ATOM 5222 C CA . GLY A 1 650 ? 2.402 7.663 -68.111 1.00 64.12 650 GLY A CA 1
ATOM 5223 C C . GLY A 1 650 ? 0.909 7.345 -67.934 1.00 64.12 650 GLY A C 1
ATOM 5224 O O . GLY A 1 650 ? 0.402 6.304 -68.360 1.00 64.12 650 GLY A O 1
ATOM 5225 N N . LEU A 1 651 ? 0.219 8.259 -67.248 1.00 65.75 651 LEU A N 1
ATOM 5226 C CA . LEU A 1 651 ? -1.241 8.312 -67.115 1.00 65.75 651 LEU A CA 1
ATOM 5227 C C . LEU A 1 651 ? -1.835 9.047 -68.330 1.00 65.75 651 LEU A C 1
ATOM 5229 O O . LEU A 1 651 ? -1.169 9.885 -68.935 1.00 65.75 651 LEU A O 1
ATOM 5233 N N . THR A 1 652 ? -3.055 8.689 -68.742 1.00 69.19 652 THR A N 1
ATOM 5234 C CA . THR A 1 652 ? -3.761 9.408 -69.823 1.00 69.19 652 THR A CA 1
ATOM 5235 C C . THR A 1 652 ? -4.521 10.610 -69.265 1.00 69.19 652 THR A C 1
ATOM 5237 O O . THR A 1 652 ? -4.971 10.539 -68.128 1.00 69.19 652 THR A O 1
ATOM 5240 N N . ASP A 1 653 ? -4.770 11.652 -70.072 1.00 62.06 653 ASP A N 1
ATOM 5241 C CA . ASP A 1 653 ? -5.537 12.851 -69.658 1.00 62.06 653 ASP A CA 1
ATOM 5242 C C . ASP A 1 653 ? -6.898 12.516 -69.012 1.00 62.06 653 ASP A C 1
ATOM 5244 O O . ASP A 1 653 ? -7.384 13.250 -68.158 1.00 62.06 653 ASP A O 1
ATOM 5248 N N . GLN A 1 654 ? -7.513 11.387 -69.386 1.00 60.72 654 GLN A N 1
ATOM 5249 C CA . GLN A 1 654 ? -8.754 10.897 -68.773 1.00 60.72 654 GLN A CA 1
ATOM 5250 C C . GLN A 1 654 ? -8.558 10.381 -67.336 1.00 60.72 654 GLN A C 1
ATOM 5252 O O . GLN A 1 654 ? -9.432 10.592 -66.496 1.00 60.72 654 GLN A O 1
ATOM 5257 N N . ASP A 1 655 ? -7.423 9.747 -67.030 1.00 63.25 655 ASP A N 1
ATOM 5258 C CA . ASP A 1 655 ? -7.098 9.309 -65.667 1.00 63.25 655 ASP A CA 1
ATOM 5259 C C . ASP A 1 655 ? -6.726 10.510 -64.786 1.00 63.25 655 ASP A C 1
ATOM 5261 O O . ASP A 1 655 ? -7.175 10.576 -63.648 1.00 63.25 655 ASP A O 1
ATOM 5265 N N . ASP A 1 656 ? -6.020 11.506 -65.335 1.00 61.75 656 ASP A N 1
ATOM 5266 C CA . ASP A 1 656 ? -5.706 12.759 -64.630 1.00 61.75 656 ASP A CA 1
ATOM 5267 C C . ASP A 1 656 ? -6.976 13.573 -64.317 1.00 61.75 656 ASP A C 1
ATOM 5269 O O . ASP A 1 656 ? -7.080 14.193 -63.259 1.00 61.75 656 ASP A O 1
ATOM 5273 N N . THR A 1 657 ? -7.990 13.560 -65.195 1.00 60.09 657 THR A N 1
ATOM 5274 C CA . THR A 1 657 ? -9.292 14.187 -64.886 1.00 60.09 657 THR A CA 1
ATOM 5275 C C . THR A 1 657 ? -10.085 13.440 -63.815 1.00 60.09 657 THR A C 1
ATOM 5277 O O . THR A 1 657 ? -10.812 14.075 -63.054 1.00 60.09 657 THR A O 1
ATOM 5280 N N . LEU A 1 658 ? -9.946 12.113 -63.732 1.00 60.38 658 LEU A N 1
ATOM 5281 C CA . LEU A 1 658 ? -10.569 11.297 -62.686 1.00 60.38 658 LEU A CA 1
ATOM 5282 C C . LEU A 1 658 ? -9.838 11.410 -61.341 1.00 60.38 658 LEU A C 1
ATOM 5284 O O . LEU A 1 658 ? -10.457 11.119 -60.324 1.00 60.38 658 LEU A O 1
ATOM 5288 N N . ASP A 1 659 ? -8.572 11.837 -61.327 1.00 61.22 659 ASP A N 1
ATOM 5289 C CA . ASP A 1 659 ? -7.776 12.092 -60.115 1.00 61.22 659 ASP A CA 1
ATOM 5290 C C . ASP A 1 659 ? -8.094 13.461 -59.483 1.00 61.22 659 ASP A C 1
ATOM 5292 O O . ASP A 1 659 ? -8.129 13.599 -58.264 1.00 61.22 659 ASP A O 1
ATOM 5296 N N . ARG A 1 660 ? -8.461 14.455 -60.308 1.00 59.16 660 ARG A N 1
ATOM 5297 C CA . ARG A 1 660 ? -8.861 15.796 -59.837 1.00 59.16 660 ARG A CA 1
ATOM 5298 C C . ARG A 1 660 ? -10.179 15.820 -59.054 1.00 59.16 660 ARG A C 1
ATOM 5300 O O . ARG A 1 660 ? -10.319 16.618 -58.137 1.00 59.16 660 ARG A O 1
ATOM 5307 N N . ILE A 1 661 ? -11.142 14.958 -59.395 1.00 56.56 661 ILE A N 1
ATOM 5308 C CA . ILE A 1 661 ? -12.464 14.921 -58.736 1.00 56.56 661 ILE A CA 1
ATOM 5309 C C . ILE A 1 661 ? -12.354 14.466 -57.254 1.00 56.56 661 ILE A C 1
ATOM 5311 O O . ILE A 1 661 ? -12.974 15.089 -56.393 1.00 56.56 661 ILE A O 1
ATOM 5315 N N . PRO A 1 662 ? -11.578 13.416 -56.910 1.00 58.50 662 PRO A N 1
ATOM 5316 C CA . PRO A 1 662 ? -11.274 13.042 -55.527 1.00 58.50 662 PRO A CA 1
ATOM 5317 C C . PRO A 1 662 ? -10.410 14.048 -54.762 1.00 58.50 662 PRO A C 1
ATOM 5319 O O . PRO A 1 662 ? -10.608 14.178 -53.560 1.00 58.50 662 PRO A O 1
ATOM 5322 N N . ASP A 1 663 ? -9.482 14.752 -55.419 1.00 60.41 663 ASP A N 1
ATOM 5323 C CA . ASP A 1 663 ? -8.667 15.785 -54.760 1.00 60.41 663 ASP A CA 1
ATOM 5324 C C . ASP A 1 663 ? -9.535 16.977 -54.308 1.00 60.41 663 ASP A C 1
ATOM 5326 O O . ASP A 1 663 ? -9.381 17.462 -53.189 1.00 60.41 663 ASP A O 1
ATOM 5330 N N . GLU A 1 664 ? -10.535 17.377 -55.105 1.00 61.12 664 GLU A N 1
ATOM 5331 C CA . GLU A 1 664 ? -11.543 18.373 -54.696 1.00 61.12 664 GLU A CA 1
ATOM 5332 C C . GLU A 1 664 ? -12.400 17.874 -53.515 1.00 61.12 664 GLU A C 1
ATOM 5334 O O . GLU A 1 664 ? -12.655 18.614 -52.564 1.00 61.12 664 GLU A O 1
ATOM 5339 N N . GLN A 1 665 ? -12.797 16.595 -53.518 1.00 65.31 665 GLN A N 1
ATOM 5340 C CA . GLN A 1 665 ? -13.509 15.982 -52.384 1.00 65.31 665 GLN A CA 1
ATOM 5341 C C . GLN A 1 665 ? -12.631 15.880 -51.129 1.00 65.31 665 GLN A C 1
ATOM 5343 O O . GLN A 1 665 ? -13.132 16.011 -50.011 1.00 65.31 665 GLN A O 1
ATOM 5348 N N . PHE A 1 666 ? -11.325 15.664 -51.295 1.00 67.25 666 PHE A N 1
ATOM 5349 C CA . PHE A 1 666 ? -10.347 15.652 -50.214 1.00 67.25 666 PHE A CA 1
ATOM 5350 C C . PHE A 1 666 ? -10.188 17.041 -49.589 1.00 67.25 666 PHE A C 1
ATOM 5352 O O . PHE A 1 666 ? -10.209 17.152 -48.360 1.00 67.25 666 PHE A O 1
ATOM 5359 N N . GLU A 1 667 ? -10.125 18.091 -50.408 1.00 67.12 667 GLU A N 1
ATOM 5360 C CA . GLU A 1 667 ? -10.095 19.476 -49.931 1.00 67.12 667 GLU A CA 1
ATOM 5361 C C . GLU A 1 667 ? -11.397 19.901 -49.223 1.00 67.12 667 GLU A C 1
ATOM 5363 O O . GLU A 1 667 ? -11.344 20.722 -48.308 1.00 67.12 667 GLU A O 1
ATOM 5368 N N . GLU A 1 668 ? -12.556 19.319 -49.563 1.00 73.69 668 GLU A N 1
ATOM 5369 C CA . GLU A 1 668 ? -13.843 19.647 -48.926 1.00 73.69 668 GLU A CA 1
ATOM 5370 C C . GLU A 1 668 ? -14.123 18.842 -47.634 1.00 73.69 668 GLU A C 1
ATOM 5372 O O . GLU A 1 668 ? -14.569 19.400 -46.627 1.00 73.69 668 GLU A O 1
ATOM 5377 N N . LEU A 1 669 ? -13.845 17.531 -47.620 1.00 76.00 669 LEU A N 1
ATOM 5378 C CA . LEU A 1 669 ? -14.224 16.626 -46.520 1.00 76.00 669 LEU A CA 1
ATOM 5379 C C . LEU A 1 669 ? -13.257 16.655 -45.328 1.00 76.00 669 LEU A C 1
ATOM 5381 O O . LEU A 1 669 ? -13.692 16.540 -44.176 1.00 76.00 669 LEU A O 1
ATOM 5385 N N . VAL A 1 670 ? -11.951 16.805 -45.574 1.00 78.31 670 VAL A N 1
ATOM 5386 C CA . VAL A 1 670 ? -10.926 16.765 -44.516 1.00 78.31 670 VAL A CA 1
ATOM 5387 C C . VAL A 1 670 ? -11.092 17.919 -43.516 1.00 78.31 670 VAL A C 1
ATOM 5389 O O . VAL A 1 670 ? -11.132 17.643 -42.313 1.00 78.31 670 VAL A O 1
ATOM 5392 N N . PRO A 1 671 ? -11.286 19.187 -43.939 1.00 80.94 671 PRO A N 1
ATOM 5393 C CA . PRO A 1 671 ? -11.535 20.284 -43.004 1.00 80.94 671 PRO A CA 1
ATOM 5394 C C . PRO A 1 671 ? -12.817 20.094 -42.184 1.00 80.94 671 PRO A C 1
ATOM 5396 O O . PRO A 1 671 ? -12.855 20.481 -41.016 1.00 80.94 671 PRO A O 1
ATOM 5399 N N . GLY A 1 672 ? -13.850 19.467 -42.762 1.00 82.69 672 GLY A N 1
ATOM 5400 C CA . GLY A 1 672 ? -15.094 19.134 -42.065 1.00 82.69 672 GLY A CA 1
ATOM 5401 C C . GLY A 1 672 ? -14.870 18.166 -40.900 1.00 82.69 672 GLY A C 1
ATOM 5402 O O . GLY A 1 672 ? -15.260 18.462 -39.772 1.00 82.69 672 GLY A O 1
ATOM 5403 N N . LEU A 1 673 ? -14.167 17.055 -41.145 1.00 82.38 673 LEU A N 1
ATOM 5404 C CA . LEU A 1 673 ? -13.833 16.065 -40.110 1.00 82.38 673 LEU A CA 1
ATOM 5405 C C . LEU A 1 673 ? -12.927 16.645 -39.011 1.00 82.38 673 LEU A C 1
ATOM 5407 O O . LEU A 1 673 ? -13.121 16.359 -37.828 1.00 82.38 673 LEU A O 1
ATOM 5411 N N . LEU A 1 674 ? -11.962 17.490 -39.384 1.00 84.19 674 LEU A N 1
ATOM 5412 C CA . LEU A 1 674 ? -11.077 18.166 -38.430 1.00 84.19 674 LEU A CA 1
ATOM 5413 C C . LEU A 1 674 ? -11.827 19.185 -37.567 1.00 84.19 674 LEU A C 1
ATOM 5415 O O . LEU A 1 674 ? -11.524 19.327 -36.381 1.00 84.19 674 LEU A O 1
ATOM 5419 N N . ARG A 1 675 ? -12.830 19.874 -38.123 1.00 86.00 675 ARG A N 1
ATOM 5420 C CA . ARG A 1 675 ? -13.685 20.788 -37.357 1.00 86.00 675 ARG A CA 1
ATOM 5421 C C . ARG A 1 675 ? -14.452 20.041 -36.271 1.00 86.00 675 ARG A C 1
ATOM 5423 O O . ARG A 1 675 ? -14.386 20.442 -35.115 1.00 86.00 675 ARG A O 1
ATOM 5430 N N . THR A 1 676 ? -15.076 18.919 -36.624 1.00 87.25 676 THR A N 1
ATOM 5431 C CA . THR A 1 676 ? -15.796 18.061 -35.674 1.00 87.25 676 THR A CA 1
ATOM 5432 C C . THR A 1 676 ? -14.875 17.521 -34.571 1.00 87.25 676 THR A C 1
ATOM 5434 O O . THR A 1 676 ? -15.233 17.543 -33.396 1.00 87.25 676 THR A O 1
ATOM 5437 N N . LEU A 1 677 ? -13.651 17.096 -34.908 1.00 88.12 677 LEU A N 1
ATOM 5438 C CA . LEU A 1 677 ? -12.665 16.650 -33.910 1.00 88.12 677 LEU A CA 1
ATOM 5439 C C . LEU A 1 677 ? -12.246 17.771 -32.948 1.00 88.12 677 LEU A C 1
ATOM 5441 O O . LEU A 1 677 ? -12.113 17.534 -31.745 1.00 88.12 677 LEU A O 1
ATOM 5445 N N . ASN A 1 678 ? -12.055 18.986 -33.464 1.00 88.62 678 ASN A N 1
ATOM 5446 C CA . ASN A 1 678 ? -11.725 20.152 -32.650 1.00 88.62 678 ASN A CA 1
ATOM 5447 C C . ASN A 1 678 ? -12.890 20.573 -31.743 1.00 88.62 678 ASN A C 1
ATOM 5449 O O . ASN A 1 678 ? -12.656 20.915 -30.586 1.00 88.62 678 ASN A O 1
ATOM 5453 N N . GLU A 1 679 ? -14.131 20.504 -32.229 1.00 90.88 679 GLU A N 1
ATOM 5454 C CA . GLU A 1 679 ? -15.337 20.773 -31.434 1.00 90.88 679 GLU A CA 1
ATOM 5455 C C . GLU A 1 679 ? -15.431 19.825 -30.232 1.00 90.88 679 GLU A C 1
ATOM 5457 O O . GLU A 1 679 ? -15.536 20.292 -29.096 1.00 90.88 679 GLU A O 1
ATOM 5462 N N . TYR A 1 680 ? -15.274 18.515 -30.451 1.00 91.38 680 TYR A N 1
ATOM 5463 C CA . TYR A 1 680 ? -15.267 17.535 -29.361 1.00 91.38 680 TYR A CA 1
ATOM 5464 C C . TYR A 1 680 ? -14.078 17.707 -28.406 1.00 91.38 680 TYR A C 1
ATOM 5466 O O . TYR A 1 680 ? -14.237 17.566 -27.194 1.00 91.38 680 TYR A O 1
ATOM 5474 N N . SER A 1 681 ? -12.891 18.061 -28.913 1.00 89.44 681 SER A N 1
ATOM 5475 C CA . SER A 1 681 ? -11.728 18.352 -28.062 1.00 89.44 681 SER A CA 1
ATOM 5476 C C . SER A 1 681 ? -11.962 19.572 -27.160 1.00 89.44 681 SER A C 1
ATOM 5478 O O . SER A 1 681 ? -11.638 19.539 -25.971 1.00 89.44 681 SER A O 1
ATOM 5480 N N . MET A 1 682 ? -12.563 20.641 -27.693 1.00 88.62 682 MET A N 1
ATOM 5481 C CA . MET A 1 682 ? -12.914 21.830 -26.909 1.00 88.62 682 MET A CA 1
ATOM 5482 C C . MET A 1 682 ? -14.016 21.540 -25.891 1.00 88.62 682 MET A C 1
ATOM 5484 O O . MET A 1 682 ? -13.919 21.997 -24.751 1.00 88.62 682 MET A O 1
ATOM 5488 N N . GLN A 1 683 ? -15.035 20.769 -26.281 1.00 90.06 683 GLN A N 1
ATOM 5489 C CA . GLN A 1 683 ? -16.102 20.342 -25.381 1.00 90.06 683 GLN A CA 1
ATOM 5490 C C . GLN A 1 683 ? -15.530 19.542 -24.207 1.00 90.06 683 GLN A C 1
ATOM 5492 O O . GLN A 1 683 ? -15.775 19.905 -23.061 1.00 90.06 683 GLN A O 1
ATOM 5497 N N . PHE A 1 684 ? -14.678 18.548 -24.474 1.00 91.00 684 PHE A N 1
ATOM 5498 C CA . PHE A 1 684 ? -13.999 17.771 -23.434 1.00 91.00 684 PHE A CA 1
ATOM 5499 C C . PHE A 1 684 ? -13.243 18.663 -22.437 1.00 91.00 684 PHE A C 1
ATOM 5501 O O . PHE A 1 684 ? -13.436 18.540 -21.228 1.00 91.00 684 PHE A O 1
ATOM 5508 N N . LYS A 1 685 ? -12.431 19.611 -22.926 1.00 88.12 685 LYS A N 1
ATOM 5509 C CA . LYS A 1 685 ? -11.664 20.523 -22.058 1.00 88.12 685 LYS A CA 1
ATOM 5510 C C . LYS A 1 685 ? -12.556 21.416 -21.204 1.00 88.12 685 LYS A C 1
ATOM 5512 O O . LYS A 1 685 ? -12.235 21.657 -20.040 1.00 88.12 685 LYS A O 1
ATOM 5517 N N . ARG A 1 686 ? -13.659 21.914 -21.769 1.00 86.62 686 ARG A N 1
ATOM 5518 C CA . ARG A 1 686 ? -14.623 22.751 -21.047 1.00 86.62 686 ARG A CA 1
ATOM 5519 C C . ARG A 1 686 ? -15.293 21.965 -19.925 1.00 86.62 686 ARG A C 1
ATOM 5521 O O . ARG A 1 686 ? -15.233 22.406 -18.780 1.00 86.62 686 ARG A O 1
ATOM 5528 N N . GLU A 1 687 ? -15.857 20.801 -20.239 1.00 85.12 687 GLU A N 1
ATOM 5529 C CA . GLU A 1 687 ? -16.558 19.969 -19.254 1.00 85.12 687 GLU A CA 1
ATOM 5530 C C . GLU A 1 687 ? -15.612 19.480 -18.150 1.00 85.12 687 GLU A C 1
ATOM 5532 O O . GLU A 1 687 ? -15.954 19.531 -16.968 1.00 85.12 687 GLU A O 1
ATOM 5537 N N . LEU A 1 688 ? -14.381 19.090 -18.503 1.00 88.06 688 LEU A N 1
ATOM 5538 C CA . LEU A 1 688 ? -13.361 18.710 -17.525 1.00 88.06 688 LEU A CA 1
ATOM 5539 C C . LEU A 1 688 ? -13.016 19.870 -16.584 1.00 88.06 688 LEU A C 1
ATOM 5541 O O . LEU A 1 688 ? -12.908 19.685 -15.374 1.00 88.06 688 LEU A O 1
ATOM 5545 N N . SER A 1 689 ? -12.875 21.079 -17.122 1.00 86.56 689 SER A N 1
ATOM 5546 C CA . SER A 1 689 ? -12.549 22.255 -16.318 1.00 86.56 689 SER A CA 1
ATOM 5547 C C . SER A 1 689 ? -13.685 22.638 -15.359 1.00 86.56 689 SER A C 1
ATOM 5549 O O . SER A 1 689 ? -13.428 23.021 -14.218 1.00 86.56 689 SER A O 1
ATOM 5551 N N . GLU A 1 690 ? -14.943 22.508 -15.787 1.00 82.75 690 GLU A N 1
ATOM 5552 C CA . GLU A 1 690 ? -16.109 22.702 -14.914 1.00 82.75 690 GLU A CA 1
ATOM 5553 C C . GLU A 1 690 ? -16.209 21.629 -13.821 1.00 82.75 690 GLU A C 1
ATOM 5555 O O . GLU A 1 690 ? -16.519 21.947 -12.667 1.00 82.75 690 GLU A O 1
ATOM 5560 N N . LEU A 1 691 ? -15.899 20.371 -14.154 1.00 84.81 691 LEU A N 1
ATOM 5561 C CA . LEU A 1 691 ? -15.839 19.274 -13.189 1.00 84.81 691 LEU A CA 1
ATOM 5562 C C . LEU A 1 691 ? -14.782 19.543 -12.109 1.00 84.81 691 LEU A C 1
ATOM 5564 O O . LEU A 1 691 ? -15.086 19.435 -10.925 1.00 84.81 691 LEU A O 1
ATOM 5568 N N . LEU A 1 692 ? -13.574 19.961 -12.498 1.00 85.50 692 LEU A N 1
ATOM 5569 C CA . LEU A 1 692 ? -12.498 20.312 -11.562 1.00 85.50 692 LEU A CA 1
ATOM 5570 C C . LEU A 1 692 ? -12.892 21.464 -10.630 1.00 85.50 692 LEU A C 1
ATOM 5572 O O . LEU A 1 692 ? -12.639 21.401 -9.430 1.00 85.50 692 LEU A O 1
ATOM 5576 N N . LEU A 1 693 ? -13.562 22.499 -11.151 1.00 81.56 693 LEU A N 1
ATOM 5577 C CA . LEU A 1 693 ? -14.069 23.595 -10.320 1.00 81.56 693 LEU A CA 1
ATOM 5578 C C . LEU A 1 693 ? -15.089 23.102 -9.288 1.00 81.56 693 LEU A C 1
ATOM 5580 O O . LEU A 1 693 ? -15.025 23.509 -8.129 1.00 81.56 693 LEU A O 1
ATOM 5584 N N . THR A 1 694 ? -15.987 22.206 -9.692 1.00 81.19 694 THR A N 1
ATOM 5585 C CA . THR A 1 694 ? -16.998 21.629 -8.795 1.00 81.19 694 THR A CA 1
ATOM 5586 C C . THR A 1 694 ? -16.345 20.761 -7.715 1.00 81.19 694 THR A C 1
ATOM 5588 O O . THR A 1 694 ? -16.642 20.938 -6.539 1.00 81.19 694 THR A O 1
ATOM 5591 N N . LEU A 1 695 ? -15.382 19.906 -8.082 1.00 81.19 695 LEU A N 1
ATOM 5592 C CA . LEU A 1 695 ? -14.630 19.068 -7.137 1.00 81.19 695 LEU A CA 1
ATOM 5593 C C . LEU A 1 695 ? -13.774 19.892 -6.165 1.00 81.19 695 LEU A C 1
ATOM 5595 O O . LEU A 1 695 ? -13.605 19.514 -5.009 1.00 81.19 695 LEU A O 1
ATOM 5599 N N . SER A 1 696 ? -13.240 21.031 -6.613 1.00 80.81 696 SER A N 1
ATOM 5600 C CA . SER A 1 696 ? -12.463 21.933 -5.755 1.00 80.81 696 SER A CA 1
ATOM 5601 C C . SER A 1 696 ? -13.312 22.655 -4.702 1.00 80.81 696 SER A C 1
ATOM 5603 O O . SER A 1 696 ? -12.776 23.078 -3.676 1.00 80.81 696 SER A O 1
ATOM 5605 N N . ALA A 1 697 ? -14.615 22.801 -4.960 1.00 78.75 697 ALA A N 1
ATOM 5606 C CA . ALA A 1 697 ? -15.564 23.479 -4.085 1.00 78.75 697 ALA A CA 1
ATOM 5607 C C . ALA A 1 697 ? -16.220 22.541 -3.057 1.00 78.75 697 ALA A C 1
ATOM 5609 O O . ALA A 1 697 ? -16.879 23.037 -2.145 1.00 78.75 697 ALA A O 1
ATOM 5610 N N . ASP A 1 698 ? -16.049 21.221 -3.191 1.00 74.56 698 ASP A N 1
ATOM 5611 C CA . ASP A 1 698 ? -16.650 20.250 -2.276 1.00 74.56 698 ASP A CA 1
ATOM 5612 C C . ASP A 1 698 ? -15.948 20.246 -0.899 1.00 74.56 698 ASP A C 1
ATOM 5614 O O . ASP A 1 698 ? -14.743 20.502 -0.780 1.00 74.56 698 ASP A O 1
ATOM 5618 N N . GLY A 1 699 ? -16.712 19.970 0.160 1.00 65.56 699 GLY A N 1
ATOM 5619 C CA . GLY A 1 699 ? -16.236 19.953 1.546 1.00 65.56 699 GLY A CA 1
ATOM 5620 C C . GLY A 1 699 ? -15.305 18.774 1.848 1.00 65.56 699 GLY A C 1
ATOM 5621 O O . GLY A 1 699 ? -14.355 18.910 2.633 1.00 65.56 699 GLY A O 1
ATOM 5622 N N . ASP A 1 700 ? -15.510 17.643 1.172 1.00 75.69 700 ASP A N 1
ATOM 5623 C CA . ASP A 1 700 ? -14.756 16.411 1.404 1.00 75.69 700 ASP A CA 1
ATOM 5624 C C . ASP A 1 700 ? -13.284 16.530 0.971 1.00 75.69 700 ASP A C 1
ATOM 5626 O O . ASP A 1 700 ? -12.939 16.971 -0.130 1.00 75.69 700 ASP A O 1
ATOM 5630 N N . SER A 1 701 ? -12.368 16.129 1.858 1.00 77.25 701 SER A N 1
ATOM 5631 C CA . SER A 1 701 ? -10.917 16.171 1.612 1.00 77.25 701 SER A CA 1
ATOM 5632 C C . SER A 1 701 ? -10.485 15.262 0.462 1.00 77.25 701 SER A C 1
ATOM 5634 O O . SER A 1 701 ? -9.619 15.638 -0.330 1.00 77.25 701 SER A O 1
ATOM 5636 N N . ASP A 1 702 ? -11.105 14.088 0.355 1.00 76.31 702 ASP A N 1
ATOM 5637 C CA . ASP A 1 702 ? -10.731 13.056 -0.614 1.00 76.31 702 ASP A CA 1
ATOM 5638 C C . ASP A 1 702 ? -11.137 13.455 -2.042 1.00 76.31 702 ASP A C 1
ATOM 5640 O O . ASP A 1 702 ? -10.414 13.163 -2.996 1.00 76.31 702 ASP A O 1
ATOM 5644 N N . LEU A 1 703 ? -12.250 14.182 -2.193 1.00 78.31 703 LEU A N 1
ATOM 5645 C CA . LEU A 1 703 ? -12.726 14.708 -3.477 1.00 78.31 703 LEU A CA 1
ATOM 5646 C C . LEU A 1 703 ? -11.914 15.927 -3.936 1.00 78.31 703 LEU A C 1
ATOM 5648 O O . LEU A 1 703 ? -11.571 16.045 -5.115 1.00 78.31 703 LEU A O 1
ATOM 5652 N N . ARG A 1 704 ? -11.485 16.786 -3.004 1.00 80.75 704 ARG A N 1
ATOM 5653 C CA . ARG A 1 704 ? -10.516 17.854 -3.305 1.00 80.75 704 ARG A CA 1
ATOM 5654 C C . ARG A 1 704 ? -9.164 17.290 -3.736 1.00 80.75 704 ARG A C 1
ATOM 5656 O O . ARG A 1 704 ? -8.522 17.823 -4.641 1.00 80.75 704 ARG A O 1
ATOM 5663 N N . PHE A 1 705 ? -8.739 16.183 -3.133 1.00 79.94 705 PHE A N 1
ATOM 5664 C CA . PHE A 1 705 ? -7.537 15.475 -3.558 1.00 79.94 705 PHE A CA 1
ATOM 5665 C C . PHE A 1 705 ? -7.692 14.840 -4.947 1.00 79.94 705 PHE A C 1
ATOM 5667 O O . PHE A 1 705 ? -6.754 14.896 -5.745 1.00 79.94 705 PHE A O 1
ATOM 5674 N N . LEU A 1 706 ? -8.877 14.319 -5.286 1.00 82.75 706 LEU A N 1
ATOM 5675 C CA . LEU A 1 706 ? -9.185 13.896 -6.653 1.00 82.75 706 LEU A CA 1
ATOM 5676 C C . LEU A 1 706 ? -9.066 15.063 -7.643 1.00 82.75 706 LEU A C 1
ATOM 5678 O O . LEU A 1 706 ? -8.442 14.894 -8.688 1.00 82.75 706 LEU A O 1
ATOM 5682 N N . SER A 1 707 ? -9.580 16.252 -7.306 1.00 82.50 707 SER A N 1
ATOM 5683 C CA . SER A 1 707 ? -9.400 17.449 -8.143 1.00 82.50 707 SER A CA 1
ATOM 5684 C C . SER A 1 707 ? -7.922 17.726 -8.422 1.00 82.50 707 SER A C 1
ATOM 5686 O O . SER A 1 707 ? -7.567 18.032 -9.555 1.00 82.50 707 SER A O 1
ATOM 5688 N N . PHE A 1 708 ? -7.053 17.592 -7.417 1.00 80.62 708 PHE A N 1
ATOM 5689 C CA . PHE A 1 708 ? -5.611 17.772 -7.592 1.00 80.62 708 PHE A CA 1
ATOM 5690 C C . PHE A 1 708 ? -4.976 16.680 -8.468 1.00 80.62 708 PHE A C 1
ATOM 5692 O O . PHE A 1 708 ? -4.049 16.962 -9.217 1.00 80.62 708 PHE A O 1
ATOM 5699 N N . ARG A 1 709 ? -5.460 15.433 -8.398 1.00 81.31 709 ARG A N 1
ATOM 5700 C CA . ARG A 1 709 ? -4.951 14.330 -9.235 1.00 81.31 709 ARG A CA 1
ATOM 5701 C C . ARG A 1 709 ? -5.399 14.420 -10.691 1.00 81.31 709 ARG A C 1
ATOM 5703 O O . ARG A 1 709 ? -4.639 14.046 -11.580 1.00 81.31 709 ARG A O 1
ATOM 5710 N N . LEU A 1 710 ? -6.631 14.865 -10.925 1.00 83.06 710 LEU A N 1
ATOM 5711 C CA . LEU A 1 710 ? -7.180 15.047 -12.269 1.00 83.06 710 LEU A CA 1
ATOM 5712 C C . LEU A 1 710 ? -6.600 16.290 -12.955 1.00 83.06 710 LEU A C 1
ATOM 5714 O O . LEU A 1 710 ? -6.496 16.319 -14.183 1.00 83.06 710 LEU A O 1
ATOM 5718 N N . ASP A 1 711 ? -6.203 17.302 -12.181 1.00 79.88 711 ASP A N 1
ATOM 5719 C CA . ASP A 1 711 ? -5.534 18.480 -12.713 1.00 79.88 711 ASP A CA 1
ATOM 5720 C C . ASP A 1 711 ? -4.064 18.160 -13.024 1.00 79.88 711 ASP A C 1
ATOM 5722 O O . ASP A 1 711 ? -3.219 18.029 -12.138 1.00 79.88 711 ASP A O 1
ATOM 5726 N N . PHE A 1 712 ? -3.756 17.981 -14.310 1.00 68.94 712 PHE A N 1
ATOM 5727 C CA . PHE A 1 712 ? -2.424 17.622 -14.797 1.00 68.94 712 PHE A CA 1
ATOM 5728 C C . PHE A 1 712 ? -1.426 18.765 -14.558 1.00 68.94 712 PHE A C 1
ATOM 5730 O O . PHE A 1 712 ? -1.138 19.526 -15.475 1.00 68.94 712 PHE A O 1
ATOM 5737 N N . ASN A 1 713 ? -0.889 18.897 -13.340 1.00 67.69 713 ASN A N 1
ATOM 5738 C CA . ASN A 1 713 ? -0.028 20.023 -12.954 1.00 67.69 713 ASN A CA 1
ATOM 5739 C C . ASN A 1 713 ? -0.646 21.375 -13.389 1.00 67.69 713 ASN A C 1
ATOM 5741 O O . ASN A 1 713 ? -0.091 22.048 -14.263 1.00 67.69 713 ASN A O 1
ATOM 5745 N N . GLU A 1 714 ? -1.827 21.712 -12.851 1.00 66.94 714 GLU A N 1
ATOM 5746 C CA . GLU A 1 714 ? -2.601 22.941 -13.133 1.00 66.94 714 GLU A CA 1
ATOM 5747 C C . GLU A 1 714 ? -2.835 23.257 -14.623 1.00 66.94 714 GLU A C 1
ATOM 5749 O O . GLU A 1 714 ? -3.216 24.377 -14.981 1.00 66.94 714 GLU A O 1
ATOM 5754 N N . PHE A 1 715 ? -2.657 22.284 -15.521 1.00 76.25 715 PHE A N 1
ATOM 5755 C CA . PHE A 1 715 ? -2.841 22.470 -16.959 1.00 76.25 715 PHE A CA 1
ATOM 5756 C C . PHE A 1 715 ? -4.250 22.965 -17.304 1.00 76.25 715 PHE A C 1
ATOM 5758 O O . PHE A 1 715 ? -4.407 23.803 -18.197 1.00 76.25 715 PHE A O 1
ATOM 5765 N N . TYR A 1 716 ? -5.271 22.503 -16.577 1.00 75.12 716 TYR A N 1
ATOM 5766 C CA . TYR A 1 716 ? -6.661 22.866 -16.846 1.00 75.12 716 TYR A CA 1
ATOM 5767 C C . TYR A 1 716 ? -7.071 24.130 -16.083 1.00 75.12 716 TYR A C 1
ATOM 5769 O O . TYR A 1 716 ? -7.522 25.103 -16.697 1.00 75.12 716 TYR A O 1
ATOM 5777 N N . LEU A 1 717 ? -6.850 24.181 -14.763 1.00 66.44 717 LEU A N 1
ATOM 5778 C CA . LEU A 1 717 ? -7.242 25.332 -13.933 1.00 66.44 717 LEU A CA 1
ATOM 5779 C C . LEU A 1 717 ? -6.388 26.588 -14.197 1.00 66.44 717 LEU A C 1
ATOM 5781 O O . LEU A 1 717 ? -6.889 27.713 -14.075 1.00 66.44 717 LEU A O 1
ATOM 5785 N N . GLY A 1 718 ? -5.131 26.433 -14.622 1.00 59.03 718 GLY A N 1
ATOM 5786 C CA . GLY A 1 718 ? -4.252 27.534 -15.023 1.00 59.03 718 GLY A CA 1
ATOM 5787 C C . GLY A 1 718 ? -4.764 28.302 -16.247 1.00 59.03 718 GLY A C 1
ATOM 5788 O O . GLY A 1 718 ? -4.627 29.525 -16.309 1.00 59.03 718 GLY A O 1
ATOM 5789 N N . SER A 1 719 ? -5.444 27.621 -17.178 1.00 53.41 719 SER A N 1
ATOM 5790 C CA . SER A 1 719 ? -6.038 28.241 -18.374 1.00 53.41 719 SER A CA 1
ATOM 5791 C C . SER A 1 719 ? -7.246 29.143 -18.053 1.00 53.41 719 SER A C 1
ATOM 5793 O O . SER A 1 719 ? -7.444 30.178 -18.693 1.00 53.41 719 SER A O 1
ATOM 5795 N N . LEU A 1 720 ? -8.007 28.812 -17.002 1.00 51.66 720 LEU A N 1
ATOM 5796 C CA . LEU A 1 720 ? -9.180 29.563 -16.537 1.00 51.66 720 LEU A CA 1
ATOM 5797 C C . LEU A 1 720 ? -8.819 30.787 -15.678 1.00 51.66 720 LEU A C 1
ATOM 5799 O O . LEU A 1 720 ? -9.499 31.817 -15.753 1.00 51.66 720 LEU A O 1
ATOM 5803 N N . LYS A 1 721 ? -7.739 30.715 -14.883 1.00 47.19 721 LYS A N 1
ATOM 5804 C CA . LYS A 1 721 ? -7.272 31.825 -14.024 1.00 47.19 721 LYS A CA 1
ATOM 5805 C C . LYS A 1 721 ? -6.840 33.065 -14.825 1.00 47.19 721 LYS A C 1
ATOM 5807 O O . LYS A 1 721 ? -6.935 34.180 -14.314 1.00 47.19 721 LYS A O 1
ATOM 5812 N N . VAL A 1 722 ? -6.443 32.910 -16.092 1.00 41.06 722 VAL A N 1
ATOM 5813 C CA . VAL A 1 722 ? -6.101 34.037 -16.985 1.00 41.06 722 VAL A CA 1
ATOM 5814 C C . VAL A 1 722 ? -7.353 34.828 -17.423 1.00 41.06 722 VAL A C 1
ATOM 5816 O O . VAL A 1 722 ? -7.250 36.018 -17.723 1.00 41.06 722 VAL A O 1
ATOM 5819 N N . GLY A 1 723 ? -8.548 34.219 -17.389 1.00 33.88 723 GLY A N 1
ATOM 5820 C CA . GLY A 1 723 ? -9.801 34.807 -17.889 1.00 33.88 723 GLY A CA 1
ATOM 5821 C C . GLY A 1 723 ? -10.701 35.509 -16.860 1.00 33.88 723 GLY A C 1
ATOM 5822 O O . GLY A 1 723 ? -11.598 36.252 -17.254 1.00 33.88 723 GLY A O 1
ATOM 5823 N N . ARG A 1 724 ? -10.490 35.331 -15.548 1.00 32.72 724 ARG A N 1
ATOM 5824 C CA . ARG A 1 724 ? -11.315 35.954 -14.488 1.00 32.72 724 ARG A CA 1
ATOM 5825 C C . ARG A 1 724 ? -10.492 36.875 -13.583 1.00 32.72 724 ARG A C 1
ATOM 5827 O O . ARG A 1 724 ? -10.253 36.588 -12.415 1.00 32.72 724 ARG A O 1
ATOM 5834 N N . LYS A 1 725 ? -10.127 38.053 -14.095 1.00 31.38 725 LYS A N 1
ATOM 5835 C CA . LYS A 1 725 ? -9.953 39.233 -13.231 1.00 31.38 725 LYS A CA 1
ATOM 5836 C C . LYS A 1 725 ? -11.329 39.857 -12.987 1.00 31.38 725 LYS A C 1
ATOM 5838 O O . LYS A 1 725 ? -12.042 40.152 -13.937 1.00 31.38 725 LYS A O 1
ATOM 5843 N N . THR A 1 726 ? -11.638 40.115 -11.715 1.00 30.81 726 THR A N 1
ATOM 5844 C CA . THR A 1 726 ? -12.791 40.863 -11.164 1.00 30.81 726 THR A CA 1
ATOM 5845 C C . THR A 1 726 ? -14.111 40.101 -10.960 1.00 30.81 726 THR A C 1
ATOM 5847 O O . THR A 1 726 ? -14.959 40.024 -11.840 1.00 30.81 726 THR A O 1
ATOM 5850 N N . ARG A 1 727 ? -14.334 39.629 -9.724 1.00 25.75 727 ARG A N 1
ATOM 5851 C CA . ARG A 1 727 ? -15.459 40.052 -8.863 1.00 25.75 727 ARG A CA 1
ATOM 5852 C C . ARG A 1 727 ? -15.299 39.448 -7.466 1.00 25.75 727 ARG A C 1
ATOM 5854 O O . ARG A 1 727 ? -15.385 38.244 -7.273 1.00 25.75 727 ARG A O 1
ATOM 5861 N N . SER A 1 728 ? -15.027 40.332 -6.517 1.00 25.75 728 SER A N 1
ATOM 5862 C CA . SER A 1 728 ? -15.048 40.102 -5.078 1.00 25.75 728 SER A CA 1
ATOM 5863 C C . SER A 1 728 ? -16.467 39.784 -4.601 1.00 25.75 728 SER A C 1
ATOM 5865 O O . SER A 1 728 ? -17.380 40.557 -4.896 1.00 25.75 728 SER A O 1
ATOM 5867 N N . PHE A 1 729 ? -16.635 38.730 -3.804 1.00 24.30 729 PHE A N 1
ATOM 5868 C CA . PHE A 1 729 ? -17.736 38.634 -2.847 1.00 24.30 729 PHE A CA 1
ATOM 5869 C C . PHE A 1 729 ? -17.155 38.403 -1.455 1.00 24.30 729 PHE A C 1
ATOM 5871 O O . PHE A 1 729 ? -16.446 37.434 -1.203 1.00 24.30 729 PHE A O 1
ATOM 5878 N N . SER A 1 730 ? -17.411 39.378 -0.593 1.00 23.94 730 SER A N 1
ATOM 5879 C CA . SER A 1 730 ? -17.071 39.435 0.820 1.00 23.94 730 SER A CA 1
ATOM 5880 C C . SER A 1 730 ? -18.233 38.902 1.656 1.00 23.94 730 SER A C 1
ATOM 5882 O O . SER A 1 730 ? -19.344 39.412 1.506 1.00 23.94 730 SER A O 1
ATOM 5884 N N . VAL A 1 731 ? -17.968 37.990 2.593 1.00 25.50 731 VAL A N 1
ATOM 5885 C CA . VAL A 1 731 ? -18.758 37.842 3.827 1.00 25.50 731 VAL A CA 1
ATOM 5886 C C . VAL A 1 731 ? -17.786 37.685 5.001 1.00 25.50 731 VAL A C 1
ATOM 5888 O O . VAL A 1 731 ? -16.753 37.030 4.893 1.00 25.50 731 VAL A O 1
ATOM 5891 N N . CYS A 1 732 ? -18.105 38.409 6.072 1.00 21.53 732 CYS A N 1
ATOM 5892 C CA . CYS A 1 732 ? -17.292 38.768 7.228 1.00 21.53 732 CYS A CA 1
ATOM 5893 C C . CYS A 1 732 ? -17.402 37.745 8.378 1.00 21.53 732 CYS A C 1
ATOM 5895 O O . CYS A 1 732 ? -18.517 37.374 8.722 1.00 21.53 732 CYS A O 1
ATOM 5897 N N . THR A 1 733 ? -16.249 37.442 9.002 1.00 25.03 733 THR A N 1
ATOM 5898 C CA . THR A 1 733 ? -15.950 37.315 10.458 1.00 25.03 733 THR A CA 1
ATOM 5899 C C . THR A 1 733 ? -16.804 36.383 11.329 1.00 25.03 733 THR A C 1
ATOM 5901 O O . THR A 1 733 ? -18.010 36.555 11.408 1.00 25.03 733 THR A O 1
ATOM 5904 N N . THR A 1 734 ? -16.200 35.469 12.101 1.00 22.88 734 THR A N 1
ATOM 5905 C CA . THR A 1 734 ? -15.571 35.793 13.405 1.00 22.88 734 THR A CA 1
ATOM 5906 C C . THR A 1 734 ? -14.215 35.117 13.673 1.00 22.88 734 THR A C 1
ATOM 5908 O O . THR A 1 734 ? -13.884 34.077 13.120 1.00 22.88 734 THR A O 1
ATOM 5911 N N . ALA A 1 735 ? -13.419 35.776 14.517 1.00 26.94 735 ALA A N 1
ATOM 5912 C CA . ALA A 1 735 ? -11.966 35.703 14.624 1.00 26.94 735 ALA A CA 1
ATOM 5913 C C . ALA A 1 735 ? -11.404 34.623 15.569 1.00 26.94 735 ALA A C 1
ATOM 5915 O O . ALA A 1 735 ? -11.962 34.365 16.630 1.00 26.94 735 ALA A O 1
ATOM 5916 N N . SER A 1 736 ? -10.201 34.133 15.252 1.00 22.72 736 SER A N 1
ATOM 5917 C CA . SER A 1 736 ? -9.098 33.997 16.221 1.00 22.72 736 SER A CA 1
ATOM 5918 C C . SER A 1 736 ? -7.743 33.938 15.490 1.00 22.72 736 SER A C 1
ATOM 5920 O O . SER A 1 736 ? -7.441 33.009 14.755 1.00 22.72 736 SER A O 1
ATOM 5922 N N . GLU A 1 737 ? -6.987 35.024 15.670 1.00 23.86 737 GLU A N 1
ATOM 5923 C CA . GLU A 1 737 ? -5.541 35.231 15.480 1.00 23.86 737 GLU A CA 1
ATOM 5924 C C . GLU A 1 737 ? -4.860 34.780 14.170 1.00 23.86 737 GLU A C 1
ATOM 5926 O O . GLU A 1 737 ? -4.365 33.669 13.993 1.00 23.86 737 GLU A O 1
ATOM 5931 N N . GLU A 1 738 ? -4.717 35.762 13.276 1.00 23.77 738 GLU A N 1
ATOM 5932 C CA . GLU A 1 738 ? -3.852 35.743 12.100 1.00 23.77 738 GLU A CA 1
ATOM 5933 C C . GLU A 1 738 ? -2.361 35.568 12.463 1.00 23.77 738 GLU A C 1
ATOM 5935 O O . GLU A 1 738 ? -1.704 36.486 12.956 1.00 23.77 738 GLU A O 1
ATOM 5940 N N . HIS A 1 739 ? -1.770 34.440 12.066 1.00 25.11 739 HIS A N 1
ATOM 5941 C CA . HIS A 1 739 ? -0.421 34.440 11.496 1.00 25.11 739 HIS A CA 1
ATOM 5942 C C . HIS A 1 739 ? -0.573 34.417 9.973 1.00 25.11 739 HIS A C 1
ATOM 5944 O O . HIS A 1 739 ? -0.907 33.391 9.385 1.00 25.11 739 HIS A O 1
ATOM 5950 N N . LYS A 1 740 ? -0.352 35.566 9.324 1.00 22.66 740 LYS A N 1
ATOM 5951 C CA . LYS A 1 740 ? -0.301 35.674 7.858 1.00 22.66 740 LYS A CA 1
ATOM 5952 C C . LYS A 1 740 ? 0.707 34.656 7.298 1.00 22.66 740 LYS A C 1
ATOM 5954 O O . LYS A 1 740 ? 1.891 34.775 7.626 1.00 22.66 740 LYS A O 1
ATOM 5959 N N . PRO A 1 741 ? 0.317 33.721 6.414 1.00 25.31 741 PRO A N 1
ATOM 5960 C CA . PRO A 1 741 ? 1.290 33.046 5.580 1.00 25.31 741 PRO A CA 1
ATOM 5961 C C . PRO A 1 741 ? 1.758 34.059 4.535 1.00 25.31 741 PRO A C 1
ATOM 5963 O O . PRO A 1 741 ? 0.986 34.546 3.709 1.00 25.31 741 PRO A O 1
ATOM 5966 N N . THR A 1 742 ? 3.032 34.425 4.617 1.00 27.11 742 THR A N 1
ATOM 5967 C CA . THR A 1 742 ? 3.760 35.128 3.562 1.00 27.11 742 THR A CA 1
ATOM 5968 C C . THR A 1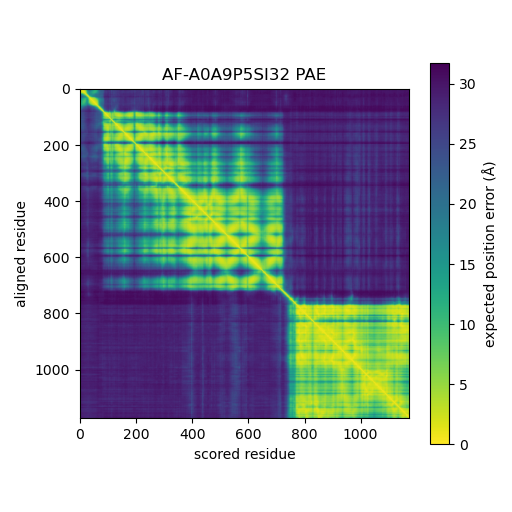 742 ? 3.494 34.452 2.216 1.00 27.11 742 THR A C 1
ATOM 5970 O O . THR A 1 742 ? 3.726 33.251 2.067 1.00 27.11 742 THR A O 1
ATOM 5973 N N . GLN A 1 743 ? 2.988 35.233 1.257 1.00 32.00 743 GLN A N 1
ATOM 5974 C CA . GLN A 1 743 ? 2.914 34.899 -0.164 1.00 32.00 743 GLN A CA 1
ATOM 5975 C C . GLN A 1 743 ? 4.330 34.622 -0.680 1.00 32.00 743 GLN A C 1
ATOM 5977 O O . GLN A 1 743 ? 4.980 35.553 -1.113 1.00 32.00 743 GLN A O 1
ATOM 5982 N N . ASP A 1 744 ? 4.823 33.393 -0.551 1.00 32.09 744 ASP A N 1
ATOM 5983 C CA . ASP A 1 744 ? 6.036 32.889 -1.214 1.00 32.09 744 ASP A CA 1
ATOM 5984 C C . ASP A 1 744 ? 6.137 31.370 -0.970 1.00 32.09 744 ASP A C 1
ATOM 5986 O O . ASP A 1 744 ? 7.044 30.861 -0.310 1.00 32.09 744 ASP A O 1
ATOM 5990 N N . THR A 1 745 ? 5.164 30.605 -1.467 1.00 33.69 745 THR A N 1
ATOM 5991 C CA . THR A 1 745 ? 5.346 29.158 -1.664 1.00 33.69 745 THR A CA 1
ATOM 5992 C C . THR A 1 745 ? 5.523 28.913 -3.164 1.00 33.69 745 THR A C 1
ATOM 5994 O O . THR A 1 745 ? 4.602 29.176 -3.937 1.00 33.69 745 THR A O 1
ATOM 5997 N N . PRO A 1 746 ? 6.711 28.487 -3.633 1.00 39.12 746 PRO A N 1
ATOM 5998 C CA . PRO A 1 746 ? 6.894 28.171 -5.043 1.00 39.12 746 PRO A CA 1
ATOM 5999 C C . PRO A 1 746 ? 6.148 26.869 -5.368 1.00 39.12 746 PRO A C 1
ATOM 6001 O O . PRO A 1 746 ? 6.506 25.813 -4.855 1.00 39.12 746 PRO A O 1
ATOM 6004 N N . ASN A 1 747 ? 5.115 26.956 -6.214 1.00 40.94 747 ASN A N 1
ATOM 6005 C CA . ASN A 1 747 ? 4.377 25.821 -6.789 1.00 40.94 747 ASN A CA 1
ATOM 6006 C C . ASN A 1 747 ? 5.327 24.860 -7.537 1.00 40.94 747 ASN A C 1
ATOM 6008 O O . ASN A 1 747 ? 6.309 25.308 -8.136 1.00 40.94 747 ASN A O 1
ATOM 6012 N N . LEU A 1 748 ? 5.030 23.550 -7.547 1.00 40.94 748 LEU A N 1
ATOM 6013 C CA . LEU A 1 748 ? 5.913 22.490 -8.092 1.00 40.94 748 LEU A CA 1
ATOM 6014 C C . LEU A 1 748 ? 6.119 22.698 -9.586 1.00 40.94 748 LEU A C 1
ATOM 6016 O O . LEU A 1 748 ? 7.212 22.518 -10.116 1.00 40.94 748 LEU A O 1
ATOM 6020 N N . GLU A 1 749 ? 5.078 23.203 -10.232 1.00 40.53 749 GLU A N 1
ATOM 6021 C CA . GLU A 1 749 ? 5.098 23.700 -11.594 1.00 40.53 749 GLU A CA 1
ATOM 6022 C C . GLU A 1 749 ? 6.075 24.827 -11.839 1.00 40.53 749 GLU A C 1
ATOM 6024 O O . GLU A 1 749 ? 6.714 24.801 -12.873 1.00 40.53 749 GLU A O 1
ATOM 6029 N N . SER A 1 750 ? 6.246 25.799 -10.942 1.00 41.28 750 SER A N 1
ATOM 6030 C CA . SER A 1 750 ? 7.171 26.911 -11.206 1.00 41.28 750 SER A CA 1
ATOM 6031 C C . SER A 1 750 ? 8.631 26.439 -11.278 1.00 41.28 750 SER A C 1
ATOM 6033 O O . SER A 1 750 ? 9.416 26.970 -12.062 1.00 41.28 750 SER A O 1
ATOM 6035 N N . PHE A 1 751 ? 8.974 25.385 -10.530 1.00 43.53 751 PHE A N 1
ATOM 6036 C CA . PHE A 1 751 ? 10.277 24.719 -10.574 1.00 43.53 751 PHE A CA 1
ATOM 6037 C C . PHE A 1 751 ? 10.393 23.728 -11.751 1.00 43.53 751 PHE A C 1
ATOM 6039 O O . PHE A 1 751 ? 11.406 23.703 -12.450 1.00 43.53 751 PHE A O 1
ATOM 6046 N N . LEU A 1 752 ? 9.339 22.954 -12.042 1.00 40.62 752 LEU A N 1
ATOM 6047 C CA . LEU A 1 752 ? 9.298 22.049 -13.203 1.00 40.62 752 LEU A CA 1
ATOM 6048 C C . LEU A 1 752 ? 9.214 22.802 -14.547 1.00 40.62 752 LEU A C 1
ATOM 6050 O O . LEU A 1 752 ? 9.678 22.306 -15.570 1.00 40.62 752 LEU A O 1
ATOM 6054 N N . LEU A 1 753 ? 8.643 24.008 -14.573 1.00 38.06 753 LEU A N 1
ATOM 6055 C CA . LEU A 1 753 ? 8.588 24.889 -15.743 1.00 38.06 753 LEU A CA 1
ATOM 6056 C C . LEU A 1 753 ? 9.882 25.692 -15.907 1.00 38.06 753 LEU A C 1
ATOM 6058 O O . LEU A 1 753 ? 10.278 25.926 -17.046 1.00 38.06 753 LEU A O 1
ATOM 6062 N N . SER A 1 754 ? 10.584 26.056 -14.822 1.00 38.78 754 SER A N 1
ATOM 6063 C CA . SER A 1 754 ? 11.918 26.670 -14.947 1.00 38.78 754 SER A CA 1
ATOM 6064 C C . SER A 1 754 ? 12.965 25.681 -15.479 1.00 38.78 754 SER A C 1
ATOM 6066 O O . SER A 1 754 ? 13.860 26.083 -16.220 1.00 38.78 754 SER A O 1
ATOM 6068 N N . THR A 1 755 ? 12.803 24.384 -15.196 1.00 39.78 755 THR A N 1
ATOM 6069 C CA . THR A 1 755 ? 13.666 23.302 -15.707 1.00 39.78 755 THR A CA 1
ATOM 6070 C C . THR A 1 755 ? 13.28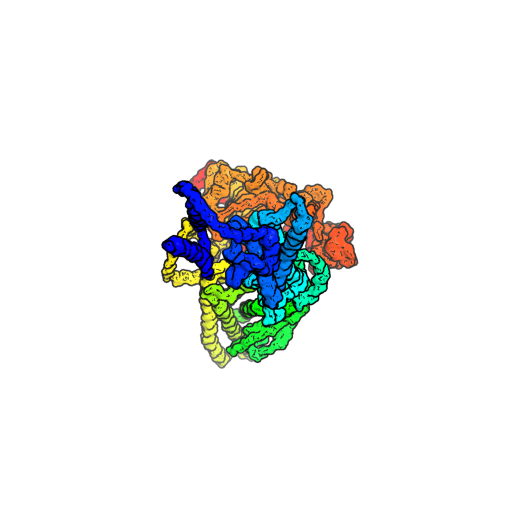7 22.822 -17.113 1.00 39.78 755 THR A C 1
ATOM 6072 O O . THR A 1 755 ? 14.157 22.370 -17.852 1.00 39.78 755 THR A O 1
ATOM 6075 N N . LYS A 1 756 ? 12.033 22.990 -17.563 1.00 39.19 756 LYS A N 1
ATOM 6076 C CA . LYS A 1 756 ? 11.606 22.607 -18.928 1.00 39.19 756 LYS A CA 1
ATOM 6077 C C . LYS A 1 756 ? 12.174 23.487 -20.057 1.00 39.19 756 LYS A C 1
ATOM 6079 O O . LYS A 1 756 ? 12.049 23.104 -21.220 1.00 39.19 756 LYS A O 1
ATOM 6084 N N . HIS A 1 757 ? 12.798 24.633 -19.757 1.00 34.88 757 HIS A N 1
ATOM 6085 C CA . HIS A 1 757 ? 13.350 25.560 -20.765 1.00 34.88 757 HIS A CA 1
ATOM 6086 C C . HIS A 1 757 ? 14.773 26.080 -20.496 1.00 34.88 757 HIS A C 1
ATOM 6088 O O . HIS A 1 757 ? 15.243 26.966 -21.214 1.00 34.88 757 HIS A O 1
ATOM 6094 N N . GLN A 1 758 ? 15.509 25.517 -19.535 1.00 39.97 758 GLN A N 1
ATOM 6095 C CA . GLN A 1 758 ? 16.945 25.785 -19.444 1.00 39.97 758 GLN A CA 1
ATOM 6096 C C . GLN A 1 758 ? 17.704 24.795 -20.328 1.00 39.97 758 GLN A C 1
ATOM 6098 O O . GLN A 1 758 ? 17.646 23.586 -20.125 1.00 39.97 758 GLN A O 1
ATOM 6103 N N . LYS A 1 759 ? 18.407 25.319 -21.341 1.00 42.28 759 LYS A N 1
ATOM 6104 C CA . LYS A 1 759 ? 19.430 24.554 -22.061 1.00 42.28 759 LYS A CA 1
ATOM 6105 C C . LYS A 1 759 ? 20.385 23.974 -21.023 1.00 42.28 759 LYS A C 1
ATOM 6107 O O . LYS A 1 759 ? 20.903 24.730 -20.200 1.00 42.28 759 LYS A O 1
ATOM 6112 N N . GLY A 1 760 ? 20.591 22.660 -21.055 1.00 43.75 760 GLY A N 1
ATOM 6113 C CA . GLY A 1 760 ? 21.535 22.017 -20.153 1.00 43.75 760 GLY A CA 1
ATOM 6114 C C . GLY A 1 760 ? 22.943 22.605 -20.311 1.00 43.75 760 GLY A C 1
ATOM 6115 O O . GLY A 1 760 ? 23.262 23.172 -21.364 1.00 43.75 760 GLY A O 1
ATOM 6116 N N . PRO A 1 761 ? 23.791 22.521 -19.274 1.00 46.94 761 PRO A N 1
ATOM 6117 C CA . PRO A 1 761 ? 25.132 23.083 -19.316 1.00 46.94 761 PRO A CA 1
ATOM 6118 C C . PRO A 1 761 ? 25.903 22.540 -20.526 1.00 46.94 761 PRO A C 1
ATOM 6120 O O . PRO A 1 761 ? 25.941 21.335 -20.781 1.00 46.94 761 PRO A O 1
ATOM 6123 N N . ILE A 1 762 ? 26.490 23.462 -21.290 1.00 50.00 762 ILE A N 1
ATOM 6124 C CA . ILE A 1 762 ? 27.305 23.153 -22.465 1.00 50.00 762 ILE A CA 1
ATOM 6125 C C . ILE A 1 762 ? 28.661 22.657 -21.959 1.00 50.00 762 ILE A C 1
ATOM 6127 O O . ILE A 1 762 ? 29.325 23.341 -21.175 1.00 50.00 762 ILE A O 1
ATOM 6131 N N . ASP A 1 763 ? 29.068 21.460 -22.373 1.00 49.38 763 ASP A N 1
ATOM 6132 C CA . ASP A 1 763 ? 30.382 20.927 -22.017 1.00 49.38 763 ASP A CA 1
ATOM 6133 C C . ASP A 1 763 ? 31.530 21.711 -22.693 1.00 49.38 763 ASP A C 1
ATOM 6135 O O . ASP A 1 763 ? 31.324 22.551 -23.570 1.00 49.38 763 ASP A O 1
ATOM 6139 N N . LYS A 1 764 ? 32.785 21.439 -22.301 1.00 44.84 764 LYS A N 1
ATOM 6140 C CA . LYS A 1 764 ? 33.971 22.086 -22.904 1.00 44.84 764 LYS A CA 1
ATOM 6141 C C . LYS A 1 764 ? 34.123 21.809 -24.414 1.00 44.84 764 LYS A C 1
ATOM 6143 O O . LYS A 1 764 ? 34.957 22.448 -25.049 1.00 44.84 764 LYS A O 1
ATOM 6148 N N . GLU A 1 765 ? 33.344 20.879 -24.973 1.00 42.56 765 GLU A N 1
ATOM 6149 C CA . GLU A 1 765 ? 33.321 20.498 -26.390 1.00 42.56 765 GLU A CA 1
ATOM 6150 C C . GLU A 1 765 ? 32.114 21.074 -27.159 1.00 42.56 765 GLU A C 1
ATOM 6152 O O . GLU A 1 765 ? 32.013 20.862 -28.368 1.00 42.56 765 GLU A O 1
ATOM 6157 N N . GLY A 1 766 ? 31.212 21.818 -26.507 1.00 38.78 766 GLY A N 1
ATOM 6158 C CA . GLY A 1 766 ? 30.055 22.441 -27.153 1.00 38.78 766 GLY A CA 1
ATOM 6159 C C . GLY A 1 766 ? 28.783 21.581 -27.237 1.00 38.78 766 GLY A C 1
ATOM 6160 O O . GLY A 1 766 ? 27.877 21.950 -27.983 1.00 38.78 766 GLY A O 1
ATOM 6161 N N . LYS A 1 767 ? 28.679 20.456 -26.517 1.00 46.41 767 LYS A N 1
ATOM 6162 C CA . LYS A 1 767 ? 27.484 19.588 -26.488 1.00 46.41 767 LYS A CA 1
ATOM 6163 C C . LYS A 1 767 ? 26.570 19.933 -25.307 1.00 46.41 767 LYS A C 1
ATOM 6165 O O . LYS A 1 767 ? 27.033 20.084 -24.177 1.00 46.41 767 LYS A O 1
ATOM 6170 N N . GLU A 1 768 ? 25.264 20.025 -25.570 1.00 50.62 768 GLU A N 1
ATOM 6171 C CA . GLU A 1 768 ? 24.223 20.191 -24.543 1.00 50.62 768 GLU A CA 1
ATOM 6172 C C . GLU A 1 768 ? 24.074 18.885 -23.734 1.00 50.62 768 GLU A C 1
ATOM 6174 O O . GLU A 1 768 ? 23.791 17.828 -24.302 1.00 50.62 768 GLU A O 1
ATOM 6179 N N . GLN A 1 769 ? 24.292 18.936 -22.413 1.00 58.34 769 GLN A N 1
ATOM 6180 C CA . GLN A 1 769 ? 24.068 17.791 -21.517 1.00 58.34 769 GLN A CA 1
ATOM 6181 C C . GLN A 1 769 ? 22.601 17.721 -21.067 1.00 58.34 769 GLN A C 1
ATOM 6183 O O . GLN A 1 769 ? 22.018 18.738 -20.709 1.00 58.34 769 GLN A O 1
ATOM 6188 N N . GLU A 1 770 ? 22.000 16.526 -21.043 1.00 64.62 770 GLU A N 1
ATOM 6189 C CA . GLU A 1 770 ? 20.654 16.336 -20.476 1.00 64.62 770 GLU A CA 1
ATOM 6190 C C . GLU A 1 770 ? 20.674 16.629 -18.956 1.00 64.62 770 GLU A C 1
ATOM 6192 O O . GLU A 1 770 ? 21.534 16.084 -18.254 1.00 64.62 770 GLU A O 1
ATOM 6197 N N . PRO A 1 771 ? 19.757 17.465 -18.429 1.00 70.56 771 PRO A N 1
ATOM 6198 C CA . PRO A 1 771 ? 19.718 17.797 -17.006 1.00 70.56 771 PRO A CA 1
ATOM 6199 C C . PRO A 1 771 ? 19.374 16.567 -16.152 1.00 70.56 771 PRO A C 1
ATOM 6201 O O . PRO A 1 771 ? 18.516 15.751 -16.503 1.00 70.56 771 PRO A O 1
ATOM 6204 N N . GLY A 1 772 ? 20.071 16.420 -15.021 1.00 81.69 772 GLY A N 1
ATOM 6205 C CA . GLY A 1 772 ? 19.830 15.343 -14.057 1.00 81.69 772 GLY A CA 1
ATOM 6206 C C . GLY A 1 772 ? 18.598 15.604 -13.171 1.00 81.69 772 GLY A C 1
ATOM 6207 O O . GLY A 1 772 ? 18.168 16.749 -13.049 1.00 81.69 772 GLY A O 1
ATOM 6208 N N . PRO A 1 773 ? 18.033 14.579 -12.500 1.00 87.44 773 PRO A N 1
ATOM 6209 C CA . PRO A 1 773 ? 16.873 14.739 -11.611 1.00 87.44 773 PRO A CA 1
ATOM 6210 C C . PRO A 1 773 ? 17.020 15.774 -10.486 1.00 87.44 773 PRO A C 1
ATOM 6212 O O . PRO A 1 773 ? 16.016 16.284 -9.998 1.00 87.44 773 PRO A O 1
ATOM 6215 N N . LEU A 1 774 ? 18.250 16.043 -10.041 1.00 92.12 774 LEU A N 1
ATOM 6216 C CA . LEU A 1 774 ? 18.570 17.024 -9.000 1.00 92.12 774 LEU A CA 1
ATOM 6217 C C . LEU A 1 774 ? 19.283 18.259 -9.558 1.00 92.12 774 LEU A C 1
ATOM 6219 O O . LEU A 1 774 ? 19.978 18.954 -8.815 1.00 92.12 774 LEU A O 1
ATOM 6223 N N . ASP A 1 775 ? 19.146 18.525 -10.856 1.00 89.12 775 ASP A N 1
ATOM 6224 C CA . ASP A 1 775 ? 19.678 19.753 -11.431 1.00 89.12 775 ASP A CA 1
ATOM 6225 C C . ASP A 1 775 ? 19.055 20.983 -10.744 1.00 89.12 775 ASP A C 1
ATOM 6227 O O . ASP A 1 775 ? 17.875 21.000 -10.382 1.00 89.12 775 ASP A O 1
ATOM 6231 N N . GLY A 1 776 ? 19.883 21.990 -10.479 1.00 88.81 776 GLY A N 1
ATOM 6232 C CA . GLY A 1 776 ? 19.507 23.161 -9.680 1.00 88.81 776 GLY A CA 1
ATOM 6233 C C . GLY A 1 776 ? 19.541 22.978 -8.154 1.00 88.81 776 GLY A C 1
ATOM 6234 O O . GLY A 1 776 ? 19.375 23.970 -7.447 1.00 88.81 776 GLY A O 1
ATOM 6235 N N . ILE A 1 777 ? 19.799 21.774 -7.624 1.00 96.06 777 ILE A N 1
ATOM 6236 C CA . ILE A 1 777 ? 20.020 21.552 -6.184 1.00 96.06 777 ILE A CA 1
ATOM 6237 C C . ILE A 1 777 ? 21.505 21.688 -5.851 1.00 96.06 777 ILE A C 1
ATOM 6239 O O . ILE A 1 777 ? 22.350 21.031 -6.464 1.00 96.06 777 ILE A O 1
ATOM 6243 N N . ARG A 1 778 ? 21.831 22.487 -4.828 1.00 97.75 778 ARG A N 1
ATOM 6244 C CA . ARG A 1 778 ? 23.210 22.643 -4.339 1.00 97.75 778 ARG A CA 1
ATOM 6245 C C . ARG A 1 778 ? 23.417 22.002 -2.970 1.00 97.75 778 ARG A C 1
ATOM 6247 O O . ARG A 1 778 ? 22.673 22.269 -2.026 1.00 97.75 778 ARG A O 1
ATOM 6254 N N . VAL A 1 779 ? 24.465 21.191 -2.851 1.00 98.62 779 VAL A N 1
ATOM 6255 C CA . VAL A 1 779 ? 24.811 20.435 -1.641 1.00 98.62 779 VAL A CA 1
ATOM 6256 C C . VAL A 1 779 ? 26.139 20.930 -1.075 1.00 98.62 779 VAL A C 1
ATOM 6258 O O . VAL A 1 779 ? 27.155 20.913 -1.767 1.00 98.62 779 VAL A O 1
ATOM 6261 N N . LEU A 1 780 ? 26.145 21.316 0.197 1.00 98.44 780 LEU A N 1
ATOM 6262 C CA . LEU A 1 780 ? 27.346 21.622 0.966 1.00 98.44 780 LEU A CA 1
ATOM 6263 C C . LEU A 1 780 ? 27.803 20.369 1.722 1.00 98.44 780 LEU A C 1
ATOM 6265 O O . LEU A 1 780 ? 27.159 19.931 2.674 1.00 98.44 780 LEU A O 1
ATOM 6269 N N . ASP A 1 781 ? 28.905 19.777 1.280 1.00 98.38 781 ASP A N 1
ATOM 6270 C CA . ASP A 1 781 ? 29.461 18.533 1.808 1.00 98.38 781 ASP A CA 1
ATOM 6271 C C . ASP A 1 781 ? 30.602 18.837 2.796 1.00 98.38 781 ASP A C 1
ATOM 6273 O O . ASP A 1 781 ? 31.734 19.113 2.398 1.00 98.38 781 ASP A O 1
ATOM 6277 N N . LEU A 1 782 ? 30.298 18.778 4.095 1.00 97.44 782 LEU A N 1
ATOM 6278 C CA . LEU A 1 782 ? 31.263 18.876 5.201 1.00 97.44 782 LEU A CA 1
ATOM 6279 C C . LEU A 1 782 ? 31.750 17.490 5.659 1.00 97.44 782 LEU A C 1
ATOM 6281 O O . LEU A 1 782 ? 32.374 17.361 6.714 1.00 97.44 782 LEU A O 1
ATOM 6285 N N . THR A 1 783 ? 31.429 16.434 4.912 1.00 96.25 783 THR A N 1
ATOM 6286 C CA . THR A 1 783 ? 31.669 15.061 5.341 1.00 96.25 783 THR A CA 1
ATOM 6287 C C . THR A 1 783 ? 33.065 14.566 4.981 1.00 96.25 783 THR A C 1
ATOM 6289 O O . THR A 1 783 ? 33.719 15.035 4.041 1.00 96.25 783 THR A O 1
ATOM 6292 N N . ARG A 1 784 ? 33.522 13.570 5.744 1.00 92.06 784 ARG A N 1
ATOM 6293 C CA . ARG A 1 784 ? 34.809 12.887 5.559 1.00 92.06 784 ARG A CA 1
ATOM 6294 C C . ARG A 1 784 ? 34.643 11.373 5.483 1.00 92.06 784 ARG A C 1
ATOM 6296 O O . ARG A 1 784 ? 33.627 10.842 5.930 1.00 92.06 784 ARG A O 1
ATOM 6303 N N . VAL A 1 785 ? 35.671 10.672 5.013 1.00 92.50 785 VAL A N 1
ATOM 6304 C CA . VAL A 1 785 ? 35.740 9.201 5.008 1.00 92.50 785 VAL A CA 1
ATOM 6305 C C . VAL A 1 785 ? 34.817 8.547 3.973 1.00 92.50 785 VAL A C 1
ATOM 6307 O O . VAL A 1 785 ? 35.164 8.577 2.794 1.00 92.50 785 VAL A O 1
ATOM 6310 N N . LEU A 1 786 ? 33.685 7.937 4.360 1.00 94.94 786 LEU A N 1
ATOM 6311 C CA . LEU A 1 786 ? 32.916 7.080 3.444 1.00 94.94 786 LEU A CA 1
ATOM 6312 C C . LEU A 1 786 ? 31.407 7.346 3.405 1.00 94.94 786 LEU A C 1
ATOM 6314 O O . LEU A 1 786 ? 30.927 7.742 2.347 1.00 94.94 786 LEU A O 1
ATOM 6318 N N . ALA A 1 787 ? 30.656 7.168 4.500 1.00 96.44 787 ALA A N 1
ATOM 6319 C CA . ALA A 1 787 ? 29.183 7.232 4.467 1.00 96.44 787 ALA A CA 1
ATOM 6320 C C . ALA A 1 787 ? 28.636 8.548 3.881 1.00 96.44 787 ALA A C 1
ATOM 6322 O O . ALA A 1 787 ? 27.838 8.550 2.941 1.00 96.44 787 ALA A O 1
ATOM 6323 N N . GLY A 1 788 ? 29.123 9.676 4.404 1.00 97.06 788 GLY A N 1
ATOM 6324 C CA . GLY A 1 788 ? 28.777 11.009 3.920 1.00 97.06 788 GLY A CA 1
ATOM 6325 C C . GLY A 1 788 ? 29.245 11.272 2.487 1.00 97.06 788 GLY A C 1
ATOM 6326 O O . GLY A 1 788 ? 28.402 11.590 1.644 1.00 97.06 788 GLY A O 1
ATOM 6327 N N . PRO A 1 789 ? 30.538 11.059 2.158 1.00 96.94 789 PRO A N 1
ATOM 6328 C CA . PRO A 1 789 ? 31.020 11.262 0.799 1.00 96.94 789 PRO A CA 1
ATOM 6329 C C . PRO A 1 789 ? 30.302 10.396 -0.240 1.00 96.94 789 PRO A C 1
ATOM 6331 O O . PRO A 1 789 ? 30.063 10.868 -1.351 1.00 96.94 789 PRO A O 1
ATOM 6334 N N . TYR A 1 790 ? 29.922 9.167 0.119 1.00 97.50 790 TYR A N 1
ATOM 6335 C CA . TYR A 1 790 ? 29.141 8.276 -0.734 1.00 97.50 790 TYR A CA 1
ATOM 6336 C C . TYR A 1 790 ? 27.723 8.814 -0.962 1.00 97.50 790 TYR A C 1
ATOM 6338 O O . TYR A 1 790 ? 27.292 8.909 -2.110 1.00 97.50 790 TYR A O 1
ATOM 6346 N N . CYS A 1 791 ? 27.034 9.252 0.098 1.00 98.25 791 CYS A N 1
ATOM 6347 C CA . CYS A 1 791 ? 25.724 9.903 0.003 1.00 98.25 791 CYS A CA 1
ATOM 6348 C C . CYS A 1 791 ? 25.758 11.118 -0.937 1.00 98.25 791 CYS A C 1
ATOM 6350 O O . CYS A 1 791 ? 24.950 11.224 -1.861 1.00 98.25 791 CYS A O 1
ATOM 6352 N N . THR A 1 792 ? 26.714 12.031 -0.747 1.00 98.06 792 THR A N 1
ATOM 6353 C CA . THR A 1 792 ? 26.809 13.246 -1.569 1.00 98.06 792 THR A CA 1
ATOM 6354 C C . THR A 1 792 ? 27.275 12.950 -2.994 1.00 98.06 792 THR A C 1
ATOM 6356 O O . THR A 1 792 ? 26.830 13.625 -3.919 1.00 98.06 792 THR A O 1
ATOM 6359 N N . GLN A 1 793 ? 28.091 11.912 -3.219 1.00 96.81 793 GLN A N 1
ATOM 6360 C CA . GLN A 1 793 ? 28.403 11.438 -4.572 1.00 96.81 793 GLN A CA 1
ATOM 6361 C C . GLN A 1 793 ? 27.148 10.952 -5.303 1.00 96.81 793 GLN A C 1
ATOM 6363 O O . GLN A 1 793 ? 26.983 11.278 -6.474 1.00 96.81 793 GLN A O 1
ATOM 6368 N N . LEU A 1 794 ? 26.253 10.213 -4.636 1.00 96.38 794 LEU A N 1
ATOM 6369 C CA . LEU A 1 794 ? 24.995 9.764 -5.246 1.00 96.38 794 LEU A CA 1
ATOM 6370 C C . LEU A 1 794 ? 24.099 10.950 -5.633 1.00 96.38 794 LEU A C 1
ATOM 6372 O O . LEU A 1 794 ? 23.572 10.974 -6.743 1.00 96.38 794 LEU A O 1
ATOM 6376 N N . LEU A 1 795 ? 23.998 11.973 -4.775 1.00 96.88 795 LEU A N 1
ATOM 6377 C CA . LEU A 1 795 ? 23.289 13.217 -5.110 1.00 96.88 795 LEU A CA 1
ATOM 6378 C C . LEU A 1 795 ? 23.932 13.928 -6.316 1.00 96.88 795 LEU A C 1
ATOM 6380 O O . LEU A 1 795 ? 23.230 14.393 -7.214 1.00 96.88 795 LEU A O 1
ATOM 6384 N N . GLY A 1 796 ? 25.267 13.962 -6.375 1.00 95.44 796 GLY A N 1
ATOM 6385 C CA . GLY A 1 796 ? 26.012 14.511 -7.510 1.00 95.44 796 GLY A CA 1
ATOM 6386 C C . GLY A 1 796 ? 25.797 13.721 -8.805 1.00 95.44 796 GLY A C 1
ATOM 6387 O O . GLY A 1 796 ? 25.596 14.310 -9.868 1.00 95.44 796 GLY A O 1
ATOM 6388 N N . ASP A 1 797 ? 25.764 12.390 -8.739 1.00 93.94 797 ASP A N 1
ATOM 6389 C CA . ASP A 1 797 ? 25.458 11.519 -9.880 1.00 93.94 797 ASP A CA 1
ATOM 6390 C C . ASP A 1 797 ? 24.050 11.792 -10.447 1.00 93.94 797 ASP A C 1
ATOM 6392 O O . ASP A 1 797 ? 23.857 11.707 -11.661 1.00 93.94 797 ASP A O 1
ATOM 6396 N N . LEU A 1 798 ? 23.098 12.197 -9.597 1.00 94.12 798 LEU A N 1
ATOM 6397 C CA . LEU A 1 798 ? 21.747 12.630 -9.982 1.00 94.12 798 LEU A CA 1
ATOM 6398 C C . LEU A 1 798 ? 21.663 14.085 -10.482 1.00 94.12 798 LEU A C 1
ATOM 6400 O O . LEU A 1 798 ? 20.581 14.535 -10.844 1.00 94.12 798 LEU A O 1
ATOM 6404 N N . GLY A 1 799 ? 22.771 14.823 -10.536 1.00 92.38 799 GLY A N 1
ATOM 6405 C CA . GLY A 1 799 ? 22.818 16.170 -11.117 1.00 92.38 799 GLY A CA 1
ATOM 6406 C C . GLY A 1 799 ? 23.057 17.306 -10.125 1.00 92.38 799 GLY A C 1
ATOM 6407 O O . GLY A 1 799 ? 23.338 18.411 -10.572 1.00 92.38 799 GLY A O 1
ATOM 6408 N N . ALA A 1 800 ? 23.031 17.054 -8.812 1.00 95.81 800 ALA A N 1
ATOM 6409 C CA . ALA A 1 800 ? 23.243 18.113 -7.827 1.00 95.81 800 ALA A CA 1
ATOM 6410 C C . ALA A 1 800 ? 24.655 18.725 -7.924 1.00 95.81 800 ALA A C 1
ATOM 6412 O O . ALA A 1 800 ? 25.642 18.025 -8.182 1.00 95.81 800 ALA A O 1
ATOM 6413 N N . GLU A 1 801 ? 24.770 20.029 -7.664 1.00 96.31 801 GLU A N 1
ATOM 6414 C CA . GLU A 1 801 ? 26.059 20.711 -7.531 1.00 96.31 801 GLU A CA 1
ATOM 6415 C C . GLU A 1 801 ? 26.601 20.498 -6.112 1.00 96.31 801 GLU A C 1
ATOM 6417 O O . GLU A 1 801 ? 26.113 21.092 -5.151 1.00 96.31 801 GLU A O 1
ATOM 6422 N N . VAL A 1 802 ? 27.615 19.642 -5.968 1.00 98.31 802 VAL A N 1
ATOM 6423 C CA . VAL A 1 802 ? 28.187 19.291 -4.661 1.00 98.31 802 VAL A CA 1
ATOM 6424 C C . VAL A 1 802 ? 29.471 20.077 -4.407 1.00 98.31 802 VAL A C 1
ATOM 6426 O O . VAL A 1 802 ? 30.449 19.931 -5.141 1.00 98.31 802 VAL A O 1
ATOM 6429 N N . ILE A 1 803 ? 29.492 20.868 -3.335 1.00 98.31 803 ILE A N 1
ATOM 6430 C CA . ILE A 1 803 ? 30.656 21.625 -2.866 1.00 98.31 803 ILE A CA 1
ATOM 6431 C C . ILE A 1 803 ? 31.225 20.913 -1.643 1.00 98.31 803 ILE A C 1
ATOM 6433 O O . ILE A 1 803 ? 30.652 20.979 -0.557 1.00 98.31 803 ILE A O 1
ATOM 6437 N N . LYS A 1 804 ? 32.355 20.227 -1.818 1.00 97.94 804 LYS A N 1
ATOM 6438 C CA . LYS A 1 804 ? 33.073 19.552 -0.737 1.00 97.94 804 LYS A CA 1
ATOM 6439 C C . LYS A 1 804 ? 34.015 20.523 -0.040 1.00 97.94 804 LYS A C 1
ATOM 6441 O O . LYS A 1 804 ? 34.890 21.110 -0.676 1.00 97.94 804 LYS A O 1
ATOM 6446 N N . ILE A 1 805 ? 33.848 20.635 1.271 1.00 97.19 805 ILE A N 1
ATOM 6447 C CA . ILE A 1 805 ? 34.717 21.399 2.155 1.00 97.19 805 ILE A CA 1
ATOM 6448 C C . ILE A 1 805 ? 35.836 20.500 2.661 1.00 97.19 805 ILE A C 1
ATOM 6450 O O . ILE A 1 805 ? 35.598 19.445 3.248 1.00 97.19 805 ILE A O 1
ATOM 6454 N N . GLU A 1 806 ? 37.070 20.938 2.463 1.00 94.88 806 GLU A N 1
ATOM 6455 C CA . GLU A 1 806 ? 38.261 20.198 2.851 1.00 94.88 806 GLU A CA 1
ATOM 6456 C C . GLU A 1 806 ? 39.191 21.034 3.736 1.00 94.88 806 GLU A C 1
ATOM 6458 O O . GLU A 1 806 ? 39.222 22.261 3.673 1.00 94.88 806 GLU A O 1
ATOM 6463 N N . ASN A 1 807 ? 39.980 20.372 4.583 1.00 91.88 807 ASN A N 1
ATOM 6464 C CA . ASN A 1 807 ? 40.959 21.056 5.424 1.00 91.88 807 ASN A CA 1
ATOM 6465 C C . ASN A 1 807 ? 42.153 21.543 4.572 1.00 91.88 807 ASN A C 1
ATOM 6467 O O . ASN A 1 807 ? 42.774 20.710 3.906 1.00 91.88 807 ASN A O 1
ATOM 6471 N N . PRO A 1 808 ? 42.569 22.823 4.657 1.00 89.75 808 PRO A N 1
ATOM 6472 C CA . PRO A 1 808 ? 43.727 23.336 3.916 1.00 89.75 808 PRO A CA 1
ATOM 6473 C C . PRO A 1 808 ? 45.041 22.572 4.165 1.00 89.75 808 PRO A C 1
ATOM 6475 O O . PRO A 1 808 ? 45.919 22.552 3.311 1.00 89.75 808 PRO A O 1
ATOM 6478 N N . LYS A 1 809 ? 45.199 21.923 5.330 1.00 84.75 809 LYS A N 1
ATOM 6479 C CA . LYS A 1 809 ? 46.456 21.259 5.734 1.00 84.75 809 LYS A CA 1
ATOM 6480 C C . LYS A 1 809 ? 46.649 19.828 5.212 1.00 84.75 809 LYS A C 1
ATOM 6482 O O . LYS A 1 809 ? 47.667 19.222 5.532 1.00 84.75 809 LYS A O 1
ATOM 6487 N N . GLY A 1 810 ? 45.707 19.274 4.451 1.00 80.75 810 GLY A N 1
ATOM 6488 C CA . GLY A 1 810 ? 45.825 17.893 3.954 1.00 80.75 810 GLY A CA 1
ATOM 6489 C C . GLY A 1 810 ? 44.553 17.281 3.369 1.00 80.75 810 GLY A C 1
ATOM 6490 O O . GLY A 1 810 ? 44.600 16.167 2.861 1.00 80.75 810 GLY A O 1
ATOM 6491 N N . GLY A 1 811 ? 43.437 18.008 3.405 1.00 90.12 811 GLY A N 1
ATOM 6492 C CA . GLY A 1 811 ? 42.162 17.572 2.855 1.00 90.12 811 GLY A CA 1
ATOM 6493 C C . GLY A 1 811 ? 41.438 16.525 3.693 1.00 90.12 811 GLY A C 1
ATOM 6494 O O . GLY A 1 811 ? 41.540 16.509 4.921 1.00 90.12 811 GLY A O 1
ATOM 6495 N N . ASP A 1 812 ? 40.651 15.697 3.012 1.00 91.56 812 ASP A N 1
ATOM 6496 C CA . ASP A 1 812 ? 40.028 14.495 3.568 1.00 91.56 812 ASP A CA 1
ATOM 6497 C C . ASP A 1 812 ? 41.080 13.433 3.941 1.00 91.56 812 ASP A C 1
ATOM 6499 O O . ASP A 1 812 ? 41.999 13.164 3.165 1.00 91.56 812 ASP A O 1
ATOM 6503 N N . ASP A 1 813 ? 40.914 12.779 5.096 1.00 90.75 813 ASP A N 1
ATOM 6504 C CA . ASP A 1 813 ? 41.833 11.746 5.600 1.00 90.75 813 ASP A CA 1
ATOM 6505 C C . ASP A 1 813 ? 42.037 10.601 4.586 1.00 90.75 813 ASP A C 1
ATOM 6507 O O . ASP A 1 813 ? 43.128 10.035 4.475 1.00 90.75 813 ASP A O 1
ATOM 6511 N N . THR A 1 814 ? 41.013 10.301 3.780 1.00 92.38 814 THR A N 1
ATOM 6512 C CA . THR A 1 814 ? 41.063 9.239 2.766 1.00 92.38 814 THR A CA 1
ATOM 6513 C C . THR A 1 814 ? 42.045 9.511 1.638 1.00 92.38 814 THR A C 1
ATOM 6515 O O . THR A 1 814 ? 42.503 8.549 1.024 1.00 92.38 814 THR A O 1
ATOM 6518 N N . ARG A 1 815 ? 42.454 10.764 1.385 1.00 91.38 815 ARG A N 1
ATOM 6519 C CA . ARG A 1 815 ? 43.487 11.084 0.378 1.00 91.38 815 ARG A CA 1
ATOM 6520 C C . ARG A 1 815 ? 44.816 10.385 0.675 1.00 91.38 815 ARG A C 1
ATOM 6522 O O . ARG A 1 815 ? 45.525 10.001 -0.251 1.00 91.38 815 ARG A O 1
ATOM 6529 N N . ALA A 1 816 ? 45.119 10.154 1.955 1.00 89.62 816 ALA A N 1
ATOM 6530 C CA . ALA A 1 816 ? 46.330 9.470 2.404 1.00 89.62 816 ALA A CA 1
ATOM 6531 C C . ALA A 1 816 ? 46.162 7.947 2.593 1.00 89.62 816 ALA A C 1
ATOM 6533 O O . ALA A 1 816 ? 47.146 7.252 2.845 1.00 89.62 816 ALA A O 1
ATOM 6534 N N . TRP A 1 817 ? 44.943 7.403 2.488 1.00 89.25 817 TRP A N 1
ATOM 6535 C CA . TRP A 1 817 ? 44.659 5.985 2.747 1.00 89.25 817 TRP A CA 1
ATOM 6536 C C . TRP A 1 817 ? 45.024 5.101 1.548 1.00 89.25 817 TRP A C 1
ATOM 6538 O O . TRP A 1 817 ? 44.174 4.711 0.747 1.00 89.25 817 TRP A O 1
ATOM 6548 N N . GLY A 1 818 ? 46.310 4.776 1.439 1.00 82.12 818 GLY A N 1
ATOM 6549 C CA . GLY A 1 818 ? 46.850 3.802 0.494 1.00 82.12 818 GLY A CA 1
ATOM 6550 C C . GLY A 1 818 ? 48.052 3.041 1.073 1.00 82.12 818 GLY A C 1
ATOM 6551 O O . GLY A 1 818 ? 48.458 3.310 2.206 1.00 82.12 818 GLY A O 1
ATOM 6552 N N . PRO A 1 819 ? 48.647 2.099 0.317 1.00 80.75 819 PRO A N 1
ATOM 6553 C CA . PRO A 1 819 ? 48.303 1.700 -1.055 1.00 80.75 819 PRO A CA 1
ATOM 6554 C C . PRO A 1 819 ? 46.949 0.957 -1.165 1.00 80.75 819 PRO A C 1
ATOM 6556 O O . PRO A 1 819 ? 46.503 0.374 -0.179 1.00 80.75 819 PRO A O 1
ATOM 6559 N N . PRO A 1 820 ? 46.304 0.930 -2.355 1.00 89.62 820 PRO A N 1
ATOM 6560 C CA . PRO A 1 820 ? 46.811 1.421 -3.640 1.00 89.62 820 PRO A CA 1
ATOM 6561 C C . PRO A 1 820 ? 46.524 2.912 -3.900 1.00 89.62 820 PRO A C 1
ATOM 6563 O O . PRO A 1 820 ? 45.433 3.419 -3.638 1.00 89.62 820 PRO A O 1
ATOM 6566 N N . PHE A 1 821 ? 47.513 3.594 -4.480 1.00 88.75 821 PHE A N 1
ATOM 6567 C CA . PHE A 1 821 ? 47.378 4.934 -5.061 1.00 88.75 821 PHE A CA 1
ATOM 6568 C C . PHE A 1 821 ? 47.181 4.815 -6.576 1.00 88.75 821 PHE A C 1
ATOM 6570 O O . PHE A 1 821 ? 47.635 3.835 -7.176 1.00 88.75 821 PHE A O 1
ATOM 6577 N N . ALA A 1 822 ? 46.507 5.782 -7.203 1.00 87.38 822 ALA A N 1
ATOM 6578 C CA . ALA A 1 822 ? 46.416 5.811 -8.662 1.00 87.38 822 ALA A CA 1
ATOM 6579 C C . ALA A 1 822 ? 47.811 6.007 -9.291 1.00 87.38 822 ALA A C 1
ATOM 6581 O O . ALA A 1 822 ? 48.744 6.453 -8.625 1.00 87.38 822 ALA A O 1
ATOM 6582 N N . ALA A 1 823 ? 47.987 5.674 -10.568 1.00 85.06 823 ALA A N 1
ATOM 6583 C CA . ALA A 1 823 ? 49.232 6.001 -11.264 1.00 85.06 823 ALA A CA 1
ATOM 6584 C C . ALA A 1 823 ? 49.311 7.515 -11.526 1.00 85.06 823 ALA A C 1
ATOM 6586 O O . ALA A 1 823 ? 48.279 8.152 -11.733 1.00 85.06 823 ALA A O 1
ATOM 6587 N N . ASN A 1 824 ? 50.516 8.093 -11.533 1.00 83.56 824 ASN A N 1
ATOM 6588 C CA . ASN A 1 824 ? 50.689 9.480 -11.968 1.00 83.56 824 ASN A CA 1
ATOM 6589 C C . ASN A 1 824 ? 50.584 9.538 -13.491 1.00 83.56 824 ASN A C 1
ATOM 6591 O O . ASN A 1 824 ? 51.107 8.671 -14.193 1.00 83.56 824 ASN A O 1
ATOM 6595 N N . LYS A 1 825 ? 49.931 10.586 -13.999 1.00 82.56 825 LYS A N 1
ATOM 6596 C CA . LYS A 1 825 ? 49.890 10.881 -15.434 1.00 82.56 825 LYS A CA 1
ATOM 6597 C C . LYS A 1 825 ? 51.290 11.152 -15.984 1.00 82.56 825 LYS A C 1
ATOM 6599 O O . LYS A 1 825 ? 51.592 10.733 -17.098 1.00 82.56 825 LYS A O 1
ATOM 6604 N N . ASP A 1 826 ? 52.118 11.840 -15.199 1.00 80.50 826 ASP A N 1
ATOM 6605 C CA . ASP A 1 826 ? 53.530 12.069 -15.487 1.00 80.50 826 ASP A CA 1
ATOM 6606 C C . ASP A 1 826 ? 54.398 11.139 -14.618 1.00 80.50 826 ASP A C 1
ATOM 6608 O O . ASP A 1 826 ? 54.455 11.324 -13.400 1.00 80.50 826 ASP A O 1
ATOM 6612 N N . PRO A 1 827 ? 55.084 10.141 -15.206 1.00 71.31 827 PRO A N 1
ATOM 6613 C CA . PRO A 1 827 ? 55.979 9.248 -14.471 1.00 71.31 827 PRO A CA 1
ATOM 6614 C C . PRO A 1 827 ? 57.159 9.961 -13.790 1.00 71.31 827 PRO A C 1
ATOM 6616 O O . PRO A 1 827 ? 57.794 9.360 -12.925 1.00 71.31 827 PRO A O 1
ATOM 6619 N N . ALA A 1 828 ? 57.480 11.202 -14.185 1.00 73.69 828 ALA A N 1
ATOM 6620 C CA . ALA A 1 828 ? 58.532 12.014 -13.574 1.00 73.69 828 ALA A CA 1
ATOM 6621 C C . ALA A 1 828 ? 58.070 12.765 -12.308 1.00 73.69 828 ALA A C 1
ATOM 6623 O O . ALA A 1 828 ? 58.918 13.224 -11.539 1.00 73.69 828 ALA A O 1
ATOM 6624 N N . ASP A 1 829 ? 56.757 12.873 -12.063 1.00 75.62 829 ASP A N 1
ATOM 6625 C CA . ASP A 1 829 ? 56.215 13.428 -10.821 1.00 75.62 829 ASP A CA 1
ATOM 6626 C C . ASP A 1 829 ? 56.360 12.395 -9.692 1.00 75.62 829 ASP A C 1
ATOM 6628 O O . ASP A 1 829 ? 55.701 11.352 -9.673 1.00 75.62 829 ASP A O 1
ATOM 6632 N N . SER A 1 830 ? 57.260 12.678 -8.748 1.00 65.06 830 SER A N 1
ATOM 6633 C CA . SER A 1 830 ? 57.540 11.824 -7.589 1.00 65.06 830 SER A CA 1
ATOM 6634 C C . SER A 1 830 ? 56.558 12.028 -6.431 1.00 65.06 830 SER A C 1
ATOM 6636 O O . SER A 1 830 ? 56.615 11.291 -5.443 1.00 65.06 830 SER A O 1
ATOM 6638 N N . VAL A 1 831 ? 55.643 13.001 -6.530 1.00 71.50 831 VAL A N 1
ATOM 6639 C CA . VAL A 1 831 ? 54.621 13.246 -5.511 1.00 71.50 831 VAL A CA 1
ATOM 6640 C C . VAL A 1 831 ? 53.539 12.173 -5.609 1.00 71.50 831 VAL A C 1
ATOM 6642 O O . VAL A 1 831 ? 52.970 11.946 -6.679 1.00 71.50 831 VAL A O 1
ATOM 6645 N N . LEU A 1 832 ? 53.206 11.551 -4.471 1.00 68.56 832 LEU A N 1
ATOM 6646 C CA . LEU A 1 832 ? 52.108 10.586 -4.369 1.00 68.56 832 LEU A CA 1
ATOM 6647 C C . LEU A 1 832 ? 50.817 11.147 -4.985 1.00 68.56 832 LEU A C 1
ATOM 6649 O O . LEU A 1 832 ? 50.477 12.332 -4.876 1.00 68.56 832 LEU A O 1
ATOM 6653 N N . THR A 1 833 ? 50.128 10.268 -5.695 1.00 79.56 833 THR A N 1
ATOM 6654 C CA . THR A 1 833 ? 48.893 10.554 -6.424 1.00 79.56 833 THR A CA 1
ATOM 6655 C C . THR A 1 833 ? 47.702 10.371 -5.475 1.00 79.56 833 THR A C 1
ATOM 6657 O O . THR A 1 833 ? 47.882 10.025 -4.307 1.00 79.56 833 THR A O 1
ATOM 6660 N N . GLU A 1 834 ? 46.481 10.615 -5.943 1.00 87.56 834 GLU A N 1
ATOM 6661 C CA . GLU A 1 834 ? 45.283 10.390 -5.132 1.00 87.56 834 GLU A CA 1
ATOM 6662 C C . GLU A 1 834 ? 45.105 8.899 -4.788 1.00 87.56 834 GLU A C 1
ATOM 6664 O O . GLU A 1 834 ? 45.337 8.005 -5.614 1.00 87.56 834 GLU A O 1
ATOM 6669 N N . SER A 1 835 ? 44.665 8.613 -3.560 1.00 92.69 835 SER A N 1
ATOM 6670 C CA . SER A 1 835 ? 44.335 7.246 -3.155 1.00 92.69 835 SER A CA 1
ATOM 6671 C C . SER A 1 835 ? 43.148 6.704 -3.958 1.00 92.69 835 SER A C 1
ATOM 6673 O O . SER A 1 835 ? 42.202 7.427 -4.287 1.00 92.69 835 SER A O 1
ATOM 6675 N N . ALA A 1 836 ? 43.143 5.395 -4.228 1.00 92.25 836 ALA A N 1
ATOM 6676 C CA . ALA A 1 836 ? 41.988 4.762 -4.868 1.00 92.25 836 ALA A CA 1
ATOM 6677 C C . ALA A 1 836 ? 40.708 4.916 -4.022 1.00 92.25 836 ALA A C 1
ATOM 6679 O O . ALA A 1 836 ? 39.608 4.998 -4.570 1.00 92.25 836 ALA A O 1
ATOM 6680 N N . TYR A 1 837 ? 40.859 5.000 -2.695 1.00 93.44 837 TYR A N 1
ATOM 6681 C CA . TYR A 1 837 ? 39.755 5.201 -1.763 1.00 93.44 837 TYR A CA 1
ATOM 6682 C C . TYR A 1 837 ? 39.089 6.565 -1.976 1.00 93.44 837 TYR A C 1
ATOM 6684 O O . TYR A 1 837 ? 37.883 6.623 -2.214 1.00 93.44 837 TYR A O 1
ATOM 6692 N N . PHE A 1 838 ? 39.868 7.652 -1.983 1.00 94.25 838 PHE A N 1
ATOM 6693 C CA . PHE A 1 838 ? 39.348 9.003 -2.198 1.00 94.25 838 PHE A CA 1
ATOM 6694 C C . PHE A 1 838 ? 38.669 9.137 -3.567 1.00 94.25 838 PHE A C 1
ATOM 6696 O O . PHE A 1 838 ? 37.577 9.702 -3.670 1.00 94.25 838 PHE A O 1
ATOM 6703 N N . LEU A 1 839 ? 39.278 8.562 -4.611 1.00 94.31 839 LEU A N 1
ATOM 6704 C CA . LEU A 1 839 ? 38.743 8.602 -5.974 1.00 94.31 839 LEU A CA 1
ATOM 6705 C C . LEU A 1 839 ? 37.404 7.857 -6.129 1.00 94.31 839 LEU A C 1
ATOM 6707 O O . LEU A 1 839 ? 36.652 8.144 -7.059 1.00 94.31 839 LEU A O 1
ATOM 6711 N N . SER A 1 840 ? 37.085 6.913 -5.239 1.00 93.12 840 SER A N 1
ATOM 6712 C CA . SER A 1 840 ? 35.884 6.076 -5.360 1.00 93.12 840 SER A CA 1
ATOM 6713 C C . SER A 1 840 ? 34.571 6.774 -4.968 1.00 93.12 840 SER A C 1
ATOM 6715 O O . SER A 1 840 ? 33.505 6.361 -5.437 1.00 93.12 840 SER A O 1
ATOM 6717 N N . VAL A 1 841 ? 34.638 7.829 -4.141 1.00 95.00 841 VAL A N 1
ATOM 6718 C CA . VAL A 1 841 ? 33.462 8.476 -3.516 1.00 95.00 841 VAL A CA 1
ATOM 6719 C C . VAL A 1 841 ? 33.414 10.003 -3.648 1.00 95.00 841 VAL A C 1
ATOM 6721 O O . VAL A 1 841 ? 32.653 10.667 -2.945 1.00 95.00 841 VAL A O 1
ATOM 6724 N N . ASN A 1 842 ? 34.220 10.596 -4.535 1.00 95.44 842 ASN A N 1
ATOM 6725 C CA . ASN A 1 842 ? 34.289 12.055 -4.686 1.00 95.44 842 ASN A CA 1
ATOM 6726 C C . ASN A 1 842 ? 34.151 12.583 -6.121 1.00 95.44 842 ASN A C 1
ATOM 6728 O O . ASN A 1 842 ? 34.464 13.747 -6.358 1.00 95.44 842 ASN A O 1
ATOM 6732 N N . ARG A 1 843 ? 33.664 11.787 -7.081 1.00 95.12 843 ARG A N 1
ATOM 6733 C CA . ARG A 1 843 ? 33.352 12.309 -8.430 1.00 95.12 843 ARG A CA 1
ATOM 6734 C C . ARG A 1 843 ? 32.145 13.254 -8.392 1.00 95.12 843 ARG A C 1
ATOM 6736 O O . ARG A 1 843 ? 31.365 13.196 -7.446 1.00 95.12 843 ARG A O 1
ATOM 6743 N N . ASN A 1 844 ? 31.960 14.075 -9.430 1.00 95.25 844 ASN A N 1
ATOM 6744 C CA . ASN A 1 844 ? 30.870 15.063 -9.507 1.00 95.25 844 ASN A CA 1
ATOM 6745 C C . ASN A 1 844 ? 30.893 16.141 -8.399 1.00 95.25 844 ASN A C 1
ATOM 6747 O O . ASN A 1 844 ? 29.886 16.812 -8.178 1.00 95.25 844 ASN A O 1
ATOM 6751 N N . LYS A 1 845 ? 32.032 16.342 -7.718 1.00 97.06 845 LYS A N 1
ATOM 6752 C CA . LYS A 1 845 ? 32.187 17.334 -6.640 1.00 97.06 845 LYS A CA 1
ATOM 6753 C C . LYS A 1 845 ? 33.156 18.454 -7.013 1.00 97.06 845 LYS A C 1
ATOM 6755 O O . LYS A 1 845 ? 34.154 18.224 -7.696 1.00 97.06 845 LYS A O 1
ATOM 6760 N N . LYS A 1 846 ? 32.906 19.648 -6.477 1.00 96.94 846 LYS A N 1
ATOM 6761 C CA . LYS A 1 846 ? 33.836 20.781 -6.443 1.00 96.94 846 LYS A CA 1
ATOM 6762 C C . LYS A 1 846 ? 34.508 20.829 -5.072 1.00 96.94 846 LYS A C 1
ATOM 6764 O O . LYS A 1 846 ? 33.823 20.953 -4.065 1.00 96.94 846 LYS A O 1
ATOM 6769 N N . SER A 1 847 ? 35.832 20.705 -5.024 1.00 96.69 847 SER A N 1
ATOM 6770 C CA . SER A 1 847 ? 36.608 20.824 -3.777 1.00 96.69 847 SER A CA 1
ATOM 6771 C C . SER A 1 847 ? 37.008 22.270 -3.506 1.00 96.69 847 SER A C 1
ATOM 6773 O O . SER A 1 847 ? 37.601 22.910 -4.382 1.00 96.69 847 SER A O 1
ATOM 6775 N N . ILE A 1 848 ? 36.732 22.741 -2.289 1.00 96.50 848 ILE A N 1
ATOM 6776 C CA . ILE A 1 848 ? 37.271 23.984 -1.735 1.00 96.50 848 ILE A CA 1
ATOM 6777 C C . ILE A 1 848 ? 37.915 23.715 -0.378 1.00 96.50 848 ILE A C 1
ATOM 6779 O O . ILE A 1 848 ? 37.440 22.897 0.412 1.00 96.50 848 ILE A O 1
ATOM 6783 N N . THR A 1 849 ? 39.000 24.416 -0.092 1.00 95.62 849 THR A N 1
ATOM 6784 C CA . THR A 1 849 ? 39.675 24.348 1.202 1.00 95.62 849 THR A CA 1
ATOM 6785 C C . THR A 1 849 ? 39.106 25.412 2.132 1.00 95.62 849 THR A C 1
ATOM 6787 O O . THR A 1 849 ? 38.968 26.557 1.728 1.00 95.62 849 THR A O 1
ATOM 6790 N N . VAL A 1 850 ? 38.725 25.044 3.361 1.00 95.44 850 VAL A N 1
ATOM 6791 C CA . VAL A 1 850 ? 38.228 25.985 4.381 1.00 95.44 850 VAL A CA 1
ATOM 6792 C C . VAL A 1 850 ? 38.705 25.568 5.767 1.00 95.44 850 VAL A C 1
ATOM 6794 O O . VAL A 1 850 ? 38.525 24.431 6.211 1.00 95.44 850 VAL A O 1
ATOM 6797 N N . ASN A 1 851 ? 39.282 26.511 6.503 1.00 94.44 851 ASN A N 1
ATOM 6798 C CA . ASN A 1 851 ? 39.656 26.322 7.895 1.00 94.44 851 ASN A CA 1
ATOM 6799 C C . ASN A 1 851 ? 38.472 26.620 8.830 1.00 94.44 851 ASN A C 1
ATOM 6801 O O . ASN A 1 851 ? 38.292 27.743 9.288 1.00 94.44 851 ASN A O 1
ATOM 6805 N N . LEU A 1 852 ? 37.705 25.591 9.199 1.00 93.00 852 LEU A N 1
ATOM 6806 C CA . LEU A 1 852 ? 36.536 25.725 10.090 1.00 93.00 852 LEU A CA 1
ATOM 6807 C C . LEU A 1 852 ? 36.856 26.239 11.511 1.00 93.00 852 LEU A C 1
ATOM 6809 O O . LEU A 1 852 ? 35.947 26.538 12.287 1.00 93.00 852 LEU A O 1
ATOM 6813 N N . ARG A 1 853 ? 38.140 26.321 11.889 1.00 90.44 853 ARG A N 1
ATOM 6814 C CA . ARG A 1 853 ? 38.563 26.861 13.190 1.00 90.44 853 ARG A CA 1
ATOM 6815 C C . ARG A 1 853 ? 38.744 28.379 13.180 1.00 90.44 853 ARG A C 1
ATOM 6817 O O . ARG A 1 853 ? 38.786 28.959 14.262 1.00 90.44 853 ARG A O 1
ATOM 6824 N N . SER A 1 854 ? 38.896 29.010 12.013 1.00 93.12 854 SER A N 1
ATOM 6825 C CA . SER A 1 854 ? 38.970 30.471 11.919 1.00 93.12 854 SER A CA 1
ATOM 6826 C C . SER A 1 854 ? 37.567 31.074 11.859 1.00 93.12 854 SER A C 1
ATOM 6828 O O . SER A 1 854 ? 36.624 30.444 11.373 1.00 93.12 854 SER A O 1
ATOM 6830 N N . LYS A 1 855 ? 37.413 32.308 12.354 1.00 92.75 855 LYS A N 1
ATOM 6831 C CA . LYS A 1 855 ? 36.122 33.010 12.296 1.00 92.75 855 LYS A CA 1
ATOM 6832 C C . LYS A 1 855 ? 35.733 33.323 10.855 1.00 92.75 855 LYS A C 1
ATOM 6834 O O . LYS A 1 855 ? 34.563 33.250 10.503 1.00 92.75 855 LYS A O 1
ATOM 6839 N N . GLU A 1 856 ? 36.721 33.622 10.023 1.00 92.44 856 GLU A N 1
ATOM 6840 C CA . GLU A 1 856 ? 36.573 33.877 8.595 1.00 92.44 856 GLU A CA 1
ATOM 6841 C C . GLU A 1 856 ? 36.099 32.616 7.860 1.00 92.44 856 GLU A C 1
ATOM 6843 O O . GLU A 1 856 ? 35.218 32.700 7.009 1.00 92.44 856 GLU A O 1
ATOM 6848 N N . GLY A 1 857 ? 36.618 31.438 8.230 1.00 93.56 857 GLY A N 1
ATOM 6849 C CA . GLY A 1 857 ? 36.171 30.157 7.684 1.00 93.56 857 GLY A CA 1
ATOM 6850 C C . GLY A 1 857 ? 34.753 29.790 8.126 1.00 93.56 857 GLY A C 1
ATOM 6851 O O . GLY A 1 857 ? 33.961 29.322 7.315 1.00 93.56 857 GLY A O 1
ATOM 6852 N N . GLN A 1 858 ? 34.386 30.059 9.383 1.00 95.06 858 GLN A N 1
ATOM 6853 C CA . GLN A 1 858 ? 33.007 29.881 9.866 1.00 95.06 858 GLN A CA 1
ATOM 6854 C C . GLN A 1 858 ? 32.032 30.812 9.137 1.00 95.06 858 GLN A C 1
ATOM 6856 O O . GLN A 1 858 ? 30.996 30.356 8.656 1.00 95.06 858 GLN A O 1
ATOM 6861 N N . ALA A 1 859 ? 32.385 32.094 8.990 1.00 94.50 859 ALA A N 1
ATOM 6862 C CA . ALA A 1 859 ? 31.604 33.063 8.221 1.00 94.50 859 ALA A CA 1
ATOM 6863 C C . ALA A 1 859 ? 31.427 32.619 6.761 1.00 94.50 859 ALA A C 1
ATOM 6865 O O . ALA A 1 859 ? 30.335 32.725 6.211 1.00 94.50 859 ALA A O 1
ATOM 6866 N N . LEU A 1 860 ? 32.467 32.036 6.160 1.00 95.25 860 LEU A N 1
ATOM 6867 C CA . LEU A 1 860 ? 32.383 31.488 4.813 1.00 95.25 860 LEU A CA 1
ATOM 6868 C C . LEU A 1 860 ? 31.374 30.331 4.707 1.00 95.25 860 LEU A C 1
ATOM 6870 O O . LEU A 1 860 ? 30.611 30.271 3.744 1.00 95.25 860 LEU A O 1
ATOM 6874 N N . ILE A 1 861 ? 31.328 29.428 5.693 1.00 97.12 861 ILE A N 1
ATOM 6875 C CA . ILE A 1 861 ? 30.320 28.356 5.719 1.00 97.12 861 ILE A CA 1
ATOM 6876 C C . ILE A 1 861 ? 28.910 28.916 5.905 1.00 97.12 861 ILE A C 1
ATOM 6878 O O . ILE A 1 861 ? 27.987 28.414 5.269 1.00 97.12 861 ILE A O 1
ATOM 6882 N N . HIS A 1 862 ? 28.728 29.960 6.717 1.00 96.56 862 HIS A N 1
ATOM 6883 C CA . HIS A 1 862 ? 27.436 30.639 6.834 1.00 96.56 862 HIS A CA 1
ATOM 6884 C C . HIS A 1 862 ? 26.962 31.195 5.485 1.00 96.56 862 HIS A C 1
ATOM 6886 O O . HIS A 1 862 ? 25.823 30.939 5.090 1.00 96.56 862 HIS A O 1
ATOM 6892 N N . ASP A 1 863 ? 27.843 31.884 4.759 1.00 95.88 863 ASP A N 1
ATOM 6893 C CA . ASP A 1 863 ? 27.535 32.443 3.441 1.00 95.88 863 ASP A CA 1
ATOM 6894 C C . ASP A 1 863 ? 27.216 31.339 2.416 1.00 95.88 863 ASP A C 1
ATOM 6896 O O . ASP A 1 863 ? 26.260 31.455 1.648 1.00 95.88 863 ASP A O 1
ATOM 6900 N N . LEU A 1 864 ? 27.958 30.224 2.432 1.00 96.25 864 LEU A N 1
ATOM 6901 C CA . LEU A 1 864 ? 27.677 29.070 1.570 1.00 96.25 864 LEU A CA 1
ATOM 6902 C C . LEU A 1 864 ? 26.357 28.383 1.932 1.00 96.25 864 LEU A C 1
ATOM 6904 O O . LEU A 1 864 ? 25.581 28.055 1.036 1.00 96.25 864 LEU A O 1
ATOM 6908 N N . ALA A 1 865 ? 26.062 28.197 3.219 1.00 96.69 865 ALA A N 1
ATOM 6909 C CA . ALA A 1 865 ? 24.828 27.563 3.683 1.00 96.69 865 ALA A CA 1
ATOM 6910 C C . ALA A 1 865 ? 23.570 28.350 3.275 1.00 96.69 865 ALA A C 1
ATOM 6912 O O . ALA A 1 865 ? 22.523 27.750 3.038 1.00 96.69 865 ALA A O 1
ATOM 6913 N N . GLN A 1 866 ? 23.664 29.676 3.119 1.00 95.38 866 GLN A N 1
ATOM 6914 C CA . GLN A 1 866 ? 22.580 30.501 2.564 1.00 95.38 866 GLN A CA 1
ATOM 6915 C C . GLN A 1 866 ? 22.344 30.271 1.064 1.00 95.38 866 GLN A C 1
ATOM 6917 O O . GLN A 1 866 ? 21.260 30.554 0.559 1.00 95.38 866 GLN A O 1
ATOM 6922 N N . LYS A 1 867 ? 23.355 29.786 0.335 1.00 95.56 867 LYS A N 1
ATOM 6923 C CA . LYS A 1 867 ? 23.298 29.519 -1.113 1.00 95.56 867 LYS A CA 1
ATOM 6924 C C . LYS A 1 867 ? 23.081 28.045 -1.452 1.00 95.56 867 LYS A C 1
ATOM 6926 O O . LYS A 1 867 ? 22.991 27.722 -2.639 1.00 95.56 867 LYS A O 1
ATOM 6931 N N . CYS A 1 868 ? 23.037 27.173 -0.447 1.00 97.25 868 CYS A N 1
ATOM 6932 C CA . CYS A 1 868 ? 22.870 25.733 -0.606 1.00 97.25 868 CYS A CA 1
ATOM 6933 C C . CYS A 1 868 ? 21.486 25.272 -0.138 1.00 97.25 868 CYS A C 1
ATOM 6935 O O . CYS A 1 868 ? 20.869 25.861 0.749 1.00 97.25 868 CYS A O 1
ATOM 6937 N N . ASP A 1 869 ? 21.016 24.184 -0.736 1.00 97.69 869 ASP A N 1
ATOM 6938 C CA . ASP A 1 869 ? 19.744 23.538 -0.421 1.00 97.69 869 ASP A CA 1
ATOM 6939 C C . ASP A 1 869 ? 19.885 22.466 0.651 1.00 97.69 869 ASP A C 1
ATOM 6941 O O . ASP A 1 869 ? 18.988 22.277 1.477 1.00 97.69 869 ASP A O 1
ATOM 6945 N N . VAL A 1 870 ? 21.014 21.760 0.609 1.00 98.69 870 VAL A N 1
ATOM 6946 C CA . VAL A 1 870 ? 21.340 20.650 1.496 1.00 98.69 870 VAL A CA 1
ATOM 6947 C C . VAL A 1 870 ? 22.709 20.899 2.108 1.00 98.69 870 VAL A C 1
ATOM 6949 O O . VAL A 1 870 ? 23.634 21.307 1.408 1.00 98.69 870 VAL A O 1
ATOM 6952 N N . LEU A 1 871 ? 22.861 20.610 3.393 1.00 98.62 871 LEU A N 1
ATOM 6953 C CA . LEU A 1 871 ? 24.154 20.498 4.059 1.00 98.62 871 LEU A CA 1
ATOM 6954 C C . LEU A 1 871 ? 24.267 19.096 4.641 1.00 98.62 871 LEU A C 1
ATOM 6956 O O . LEU A 1 871 ? 23.351 18.653 5.325 1.00 98.62 871 LEU A O 1
ATOM 6960 N N . VAL A 1 872 ? 25.373 18.406 4.373 1.00 98.62 872 VAL A N 1
ATOM 6961 C CA . VAL A 1 872 ? 25.647 17.077 4.935 1.00 98.62 872 VAL A CA 1
ATOM 6962 C C . VAL A 1 872 ? 26.915 17.138 5.774 1.00 98.62 872 VAL A C 1
ATOM 6964 O O . VAL A 1 872 ? 27.935 17.659 5.324 1.00 98.62 872 VAL A O 1
ATOM 6967 N N . GLU A 1 873 ? 26.863 16.606 6.991 1.00 97.06 873 GLU A N 1
ATOM 6968 C CA . GLU A 1 873 ? 27.983 16.591 7.931 1.00 97.06 873 GLU A CA 1
ATOM 6969 C C . GLU A 1 873 ? 28.072 15.258 8.687 1.00 97.06 873 GLU A C 1
ATOM 6971 O O . GLU A 1 873 ? 27.089 14.529 8.803 1.00 97.06 873 GLU A O 1
ATOM 6976 N N . ASN A 1 874 ? 29.272 14.908 9.159 1.00 95.50 874 ASN A N 1
ATOM 6977 C CA . ASN A 1 874 ? 29.507 13.690 9.940 1.00 95.50 874 ASN A CA 1
ATOM 6978 C C . ASN A 1 874 ? 30.435 13.905 11.145 1.00 95.50 874 ASN A C 1
ATOM 6980 O O . ASN A 1 874 ? 31.289 13.073 11.467 1.00 95.50 874 ASN A O 1
ATOM 6984 N N . TYR A 1 875 ? 30.316 15.060 11.797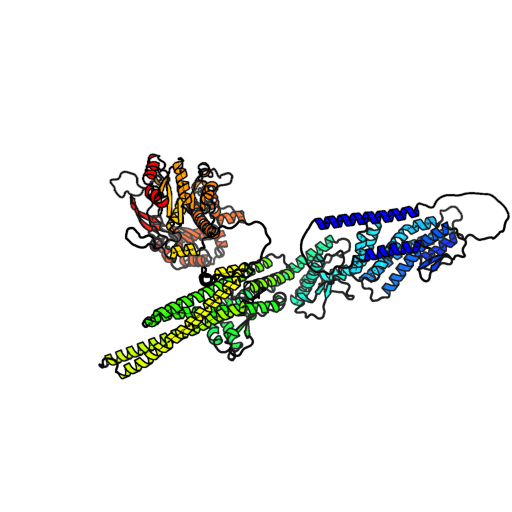 1.00 93.75 875 TYR A N 1
ATOM 6985 C CA . TYR A 1 875 ? 31.044 15.365 13.020 1.00 93.75 875 TYR A CA 1
ATOM 6986 C C . TYR A 1 875 ? 30.366 14.729 14.235 1.00 93.75 875 TYR A C 1
ATOM 6988 O O . TYR A 1 875 ? 29.184 14.399 14.237 1.00 93.75 875 TYR A O 1
ATOM 6996 N N . VAL A 1 876 ? 31.137 14.571 15.313 1.00 91.69 876 VAL A N 1
ATOM 6997 C CA . VAL A 1 876 ? 30.575 14.149 16.601 1.00 91.69 876 VAL A CA 1
ATOM 6998 C C . VAL A 1 876 ? 29.512 15.174 17.038 1.00 91.69 876 VAL A C 1
ATOM 7000 O O . VAL A 1 876 ? 29.806 16.379 16.987 1.00 91.69 876 VAL A O 1
ATOM 7003 N N . PRO A 1 877 ? 28.320 14.729 17.485 1.00 93.19 877 PRO A N 1
ATOM 7004 C CA . PRO A 1 877 ? 27.235 15.596 17.932 1.00 93.19 877 PRO A CA 1
ATOM 7005 C C . PRO A 1 877 ? 27.692 16.758 18.817 1.00 93.19 877 PRO A C 1
ATOM 7007 O O . PRO A 1 877 ? 28.476 16.597 19.757 1.00 93.19 877 PRO A O 1
ATOM 7010 N N . GLY A 1 878 ? 27.203 17.955 18.492 1.00 89.69 878 GLY A N 1
ATOM 7011 C CA . GLY A 1 878 ? 27.538 19.208 19.171 1.00 89.69 878 GLY A CA 1
ATOM 7012 C C . GLY A 1 878 ? 28.803 19.909 18.665 1.00 89.69 878 GLY A C 1
ATOM 7013 O O . GLY A 1 878 ? 28.927 21.117 18.863 1.00 89.69 878 GLY A O 1
ATOM 7014 N N . LYS A 1 879 ? 29.717 19.233 17.949 1.00 92.75 879 LYS A N 1
ATOM 7015 C CA . LYS A 1 879 ? 31.000 19.852 17.576 1.00 92.75 879 LYS A CA 1
ATOM 7016 C C . LYS A 1 879 ? 30.857 21.040 16.625 1.00 92.75 879 LYS A C 1
ATOM 7018 O O . LYS A 1 879 ? 31.539 22.047 16.801 1.00 92.75 879 LYS A O 1
ATOM 7023 N N . LEU A 1 880 ? 29.973 20.932 15.636 1.00 94.31 880 LEU A N 1
ATOM 7024 C CA . LEU A 1 880 ? 29.662 22.046 14.738 1.00 94.31 880 LEU A CA 1
ATOM 7025 C C . LEU A 1 880 ? 28.810 23.118 15.425 1.00 94.31 880 LEU A C 1
ATOM 7027 O O . LEU A 1 880 ? 28.979 24.298 15.134 1.00 94.31 880 LEU A O 1
ATOM 7031 N N . ALA A 1 881 ? 27.964 22.747 16.392 1.00 93.69 881 ALA A N 1
ATOM 7032 C CA . ALA A 1 881 ? 27.184 23.708 17.171 1.00 93.69 881 ALA A CA 1
ATOM 7033 C C . ALA A 1 881 ? 28.080 24.622 18.031 1.00 93.69 881 ALA A C 1
ATOM 7035 O O . ALA A 1 881 ? 27.820 25.821 18.095 1.00 93.69 881 ALA A O 1
ATOM 7036 N N . GLU A 1 882 ? 29.176 24.099 18.605 1.00 94.06 882 GLU A N 1
ATOM 7037 C CA . GLU A 1 882 ? 30.215 24.905 19.283 1.00 94.06 882 GLU A CA 1
ATOM 7038 C C . GLU A 1 882 ? 30.832 25.972 18.362 1.00 94.06 882 GLU A C 1
ATOM 7040 O O . GLU A 1 882 ? 31.282 27.015 18.831 1.00 94.06 882 GLU A O 1
ATOM 7045 N N . MET A 1 883 ? 30.858 25.712 17.051 1.00 93.69 883 MET A N 1
ATOM 7046 C CA . MET A 1 883 ? 31.401 26.605 16.023 1.00 93.69 883 MET A CA 1
ATOM 7047 C C . MET A 1 883 ? 30.327 27.485 15.364 1.00 93.69 883 MET A C 1
ATOM 7049 O O . MET A 1 883 ? 30.635 28.201 14.418 1.00 93.69 883 MET A O 1
ATOM 7053 N N . GLY A 1 884 ? 29.071 27.420 15.821 1.00 93.88 884 GLY A N 1
ATOM 7054 C CA . GLY A 1 884 ? 27.949 28.145 15.215 1.00 93.88 884 GLY A CA 1
ATOM 7055 C C . GLY A 1 884 ? 27.414 27.539 13.910 1.00 93.88 884 GLY A C 1
ATOM 7056 O O . GLY A 1 884 ? 26.558 28.140 13.275 1.00 93.88 884 GLY A O 1
ATOM 7057 N N . LEU A 1 885 ? 27.866 26.343 13.527 1.00 96.12 885 LEU A N 1
ATOM 7058 C CA . LEU A 1 885 ? 27.539 25.664 12.264 1.00 96.12 885 LEU A CA 1
ATOM 7059 C C . LEU A 1 885 ? 26.536 24.504 12.439 1.00 96.12 885 LEU A C 1
ATOM 7061 O O . LEU A 1 885 ? 26.391 23.656 11.556 1.00 96.12 885 LEU A O 1
ATOM 7065 N N . GLY A 1 886 ? 25.880 24.423 13.599 1.00 95.56 886 GLY A N 1
ATOM 7066 C CA . GLY A 1 886 ? 24.843 23.430 13.880 1.00 95.56 886 GLY A CA 1
ATOM 7067 C C . GLY A 1 886 ? 23.509 23.762 13.207 1.00 95.56 886 GLY A C 1
ATOM 7068 O O . GLY A 1 886 ? 23.285 24.883 12.743 1.00 95.56 886 GLY A O 1
ATOM 7069 N N . TYR A 1 887 ? 22.599 22.786 13.186 1.00 96.75 887 TYR A N 1
ATOM 7070 C CA . TYR A 1 887 ? 21.275 22.945 12.581 1.00 96.75 887 TYR A CA 1
ATOM 7071 C C . TYR A 1 887 ? 20.483 24.124 13.168 1.00 96.75 887 TYR A C 1
ATOM 7073 O O . TYR A 1 887 ? 19.950 24.940 12.421 1.00 96.75 887 TYR A O 1
ATOM 7081 N N . GLU A 1 888 ? 20.458 24.275 14.494 1.00 95.50 888 GLU A N 1
ATOM 7082 C CA . GLU A 1 888 ? 19.737 25.359 15.184 1.00 95.50 888 GLU A CA 1
ATOM 7083 C C . GLU A 1 888 ? 20.215 26.763 14.788 1.00 95.50 888 GLU A C 1
ATOM 7085 O O . GLU A 1 888 ? 19.452 27.730 14.809 1.00 95.50 888 GLU A O 1
ATOM 7090 N N . GLN A 1 889 ? 21.494 26.903 14.439 1.00 95.44 889 GLN A N 1
ATOM 7091 C CA . GLN A 1 889 ? 22.062 28.165 13.981 1.00 95.44 889 GLN A CA 1
ATOM 7092 C C . GLN A 1 889 ? 21.811 28.379 12.486 1.00 95.44 889 GLN A C 1
ATOM 7094 O O . GLN A 1 889 ? 21.386 29.463 12.083 1.00 95.44 889 GLN A O 1
ATOM 7099 N N . LEU A 1 890 ? 22.051 27.359 11.657 1.00 96.31 890 LEU A N 1
ATOM 7100 C CA . LEU A 1 890 ? 21.950 27.496 10.203 1.00 96.31 890 LEU A CA 1
ATOM 7101 C C . LEU A 1 890 ? 20.507 27.513 9.695 1.00 96.31 890 LEU A C 1
ATOM 7103 O O . LEU A 1 890 ? 20.233 28.215 8.727 1.00 96.31 890 LEU A O 1
ATOM 7107 N N . SER A 1 891 ? 19.571 26.835 10.361 1.00 95.69 891 SER A N 1
ATOM 7108 C CA . SER A 1 891 ? 18.140 26.892 10.024 1.00 95.69 891 SER A CA 1
ATOM 7109 C C . SER A 1 891 ? 17.550 28.293 10.212 1.00 95.69 891 SER A C 1
ATOM 7111 O O . SER A 1 891 ? 16.671 28.698 9.458 1.00 95.69 891 SER A O 1
ATOM 7113 N N . LYS A 1 892 ? 18.073 29.085 11.158 1.00 95.12 892 LYS A N 1
ATOM 7114 C CA . LYS A 1 892 ? 17.685 30.497 11.331 1.00 95.12 892 LYS A CA 1
ATOM 7115 C C . LYS A 1 892 ? 18.169 31.375 10.180 1.00 95.12 892 LYS A C 1
ATOM 7117 O O . LYS A 1 892 ? 17.498 32.340 9.831 1.00 95.12 892 LYS A O 1
ATOM 7122 N N . LEU A 1 893 ? 19.326 31.049 9.603 1.00 94.69 893 LEU A N 1
ATOM 7123 C CA . LEU A 1 893 ? 19.890 31.765 8.455 1.00 94.69 893 LEU A CA 1
ATOM 7124 C C . LEU A 1 893 ? 19.252 31.329 7.135 1.00 94.69 893 LEU A C 1
ATOM 7126 O O . LEU A 1 893 ? 19.035 32.155 6.255 1.00 94.69 893 LEU A O 1
ATOM 7130 N N . ASN A 1 894 ? 18.951 30.040 7.003 1.00 96.25 894 ASN A N 1
ATOM 7131 C CA . ASN A 1 894 ? 18.291 29.454 5.850 1.00 96.25 894 ASN A CA 1
ATOM 7132 C C . ASN A 1 894 ? 17.199 28.471 6.320 1.00 96.25 894 ASN A C 1
ATOM 7134 O O . ASN A 1 894 ? 17.466 27.276 6.463 1.00 96.25 894 ASN A O 1
ATOM 7138 N N . PRO A 1 895 ? 15.948 28.939 6.510 1.00 96.12 895 PRO A N 1
ATOM 7139 C CA . PRO A 1 895 ? 14.829 28.087 6.929 1.00 96.12 895 PRO A CA 1
ATOM 7140 C C . PRO A 1 895 ? 14.457 26.992 5.922 1.00 96.12 895 PRO A C 1
ATOM 7142 O O . PRO A 1 895 ? 13.680 26.096 6.242 1.00 96.12 895 PRO A O 1
ATOM 7145 N N . ARG A 1 896 ? 14.987 27.060 4.693 1.00 96.19 896 ARG A N 1
ATOM 7146 C CA . ARG A 1 896 ? 14.809 26.069 3.621 1.00 96.19 896 ARG A CA 1
ATOM 7147 C C . ARG A 1 896 ? 15.924 25.016 3.607 1.00 96.19 896 ARG A C 1
ATOM 7149 O O . ARG A 1 896 ? 15.915 24.147 2.738 1.00 96.19 896 ARG A O 1
ATOM 7156 N N . LEU A 1 897 ? 16.895 25.082 4.513 1.00 97.88 897 LEU A N 1
ATOM 7157 C CA . LEU A 1 897 ? 18.033 24.169 4.516 1.00 97.88 897 LEU A CA 1
ATOM 7158 C C . LEU A 1 897 ? 17.617 22.771 4.986 1.00 97.88 897 LEU A C 1
ATOM 7160 O O . LEU A 1 897 ? 17.121 22.605 6.100 1.00 97.88 897 LEU A O 1
ATOM 7164 N N . VAL A 1 898 ? 17.866 21.756 4.160 1.00 98.62 898 VAL A N 1
ATOM 7165 C CA . VAL A 1 898 ? 17.883 20.364 4.622 1.00 98.62 898 VAL A CA 1
ATOM 7166 C C . VAL A 1 898 ? 19.257 20.102 5.225 1.00 98.62 898 VAL A C 1
ATOM 7168 O O . VAL A 1 898 ? 20.263 20.134 4.521 1.00 98.62 898 VAL A O 1
ATOM 7171 N N . TYR A 1 899 ? 19.317 19.870 6.529 1.00 98.56 899 TYR A N 1
ATOM 7172 C CA . TYR A 1 899 ? 20.567 19.592 7.231 1.00 98.56 899 TYR A CA 1
ATOM 7173 C C . TYR A 1 899 ? 20.615 18.105 7.542 1.00 98.56 899 TYR A C 1
ATOM 7175 O O . TYR A 1 899 ? 19.711 17.610 8.198 1.00 98.56 899 TYR A O 1
ATOM 7183 N N . ALA A 1 900 ? 21.628 17.384 7.082 1.00 98.50 900 ALA A N 1
ATOM 7184 C CA . ALA A 1 900 ? 21.769 15.952 7.297 1.00 98.50 900 ALA A CA 1
ATOM 7185 C C . ALA A 1 900 ? 23.016 15.653 8.130 1.00 98.50 900 ALA A C 1
ATOM 7187 O O . ALA A 1 900 ? 24.138 15.958 7.724 1.00 98.50 900 ALA A O 1
ATOM 7188 N N . SER A 1 901 ? 22.803 15.026 9.280 1.00 97.88 901 SER A N 1
ATOM 7189 C CA . SER A 1 901 ? 23.845 14.561 10.185 1.00 97.88 901 SER A CA 1
ATOM 7190 C C . SER A 1 901 ? 24.008 13.055 10.055 1.00 97.88 901 SER A C 1
ATOM 7192 O O . SER A 1 901 ? 23.055 12.312 10.277 1.00 97.88 901 SER A O 1
ATOM 7194 N N . ILE A 1 902 ? 25.216 12.598 9.731 1.00 97.38 902 ILE A N 1
ATOM 7195 C CA . ILE A 1 902 ? 25.557 11.174 9.661 1.00 97.38 902 ILE A CA 1
ATOM 7196 C C . ILE A 1 902 ? 26.532 10.853 10.791 1.00 97.38 902 ILE A C 1
ATOM 7198 O O . ILE A 1 902 ? 27.703 11.221 10.731 1.00 97.38 902 ILE A O 1
ATOM 7202 N N . THR A 1 903 ? 26.066 10.176 11.838 1.00 95.75 903 THR A N 1
ATOM 7203 C CA . THR A 1 903 ? 26.853 9.947 13.063 1.00 95.75 903 THR A CA 1
ATOM 7204 C C . THR A 1 903 ? 26.975 8.465 13.408 1.00 95.75 903 THR A C 1
ATOM 7206 O O . THR A 1 903 ? 26.261 7.627 12.874 1.00 95.75 903 THR A O 1
ATOM 7209 N N . GLY A 1 904 ? 27.894 8.101 14.307 1.00 94.94 904 GLY A N 1
ATOM 7210 C CA . GLY A 1 904 ? 28.065 6.699 14.711 1.00 94.94 904 GLY A CA 1
ATOM 7211 C C . GLY A 1 904 ? 26.847 6.127 15.448 1.00 94.94 904 GLY A C 1
ATOM 7212 O O . GLY A 1 904 ? 26.364 5.053 15.099 1.00 94.94 904 GLY A O 1
ATOM 7213 N N . TYR A 1 905 ? 26.345 6.865 16.443 1.00 95.75 905 TYR A N 1
ATOM 7214 C CA . TYR A 1 905 ? 25.342 6.398 17.413 1.00 95.75 905 TYR A CA 1
ATOM 7215 C C . TYR A 1 905 ? 24.091 7.297 17.502 1.00 95.75 905 TYR A C 1
ATOM 7217 O O . TYR A 1 905 ? 23.278 7.091 18.396 1.00 95.75 905 TYR A O 1
ATOM 7225 N N . GLY A 1 906 ? 23.945 8.290 16.615 1.00 94.69 906 GLY A N 1
ATOM 7226 C CA . GLY A 1 906 ? 22.839 9.259 16.619 1.00 94.69 906 GLY A CA 1
ATOM 7227 C C . GLY A 1 906 ? 23.176 10.561 17.352 1.00 94.69 906 GLY A C 1
ATOM 7228 O O . GLY A 1 906 ? 24.177 10.652 18.071 1.00 94.69 906 GLY A O 1
ATOM 7229 N N . GLN A 1 907 ? 22.339 11.592 17.183 1.00 93.75 907 GLN A N 1
ATOM 7230 C CA . GLN A 1 907 ? 22.489 12.870 17.900 1.00 93.75 907 GLN A CA 1
ATOM 7231 C C . GLN A 1 907 ? 22.100 12.773 19.382 1.00 93.75 907 GLN A C 1
ATOM 7233 O O . GLN A 1 907 ? 22.477 13.635 20.180 1.00 93.75 907 GLN A O 1
ATOM 7238 N N . THR A 1 908 ? 21.359 11.729 19.768 1.00 93.38 908 THR A N 1
ATOM 7239 C CA . THR A 1 908 ? 20.847 11.517 21.130 1.00 93.38 908 THR A CA 1
ATOM 7240 C C . THR A 1 908 ? 21.251 10.148 21.691 1.00 93.38 908 THR A C 1
ATOM 7242 O O . THR A 1 908 ? 21.857 9.328 21.009 1.00 93.38 908 THR A O 1
ATOM 7245 N N . GLY A 1 909 ? 20.967 9.912 22.975 1.00 92.31 909 GLY A N 1
ATOM 7246 C CA . GLY A 1 909 ? 21.286 8.653 23.651 1.00 92.31 909 GLY A CA 1
ATOM 7247 C C . GLY A 1 909 ? 22.654 8.628 24.355 1.00 92.31 909 GLY A C 1
ATOM 7248 O O . GLY A 1 909 ? 23.449 9.568 24.255 1.00 92.31 909 GLY A O 1
ATOM 7249 N N . PRO A 1 910 ? 22.944 7.553 25.112 1.00 94.62 910 PRO A N 1
ATOM 7250 C CA . PRO A 1 910 ? 24.108 7.480 26.001 1.00 94.62 910 PRO A CA 1
ATOM 7251 C C . PRO A 1 910 ? 25.448 7.488 25.253 1.00 94.62 910 PRO A C 1
ATOM 7253 O O . PRO A 1 910 ? 26.450 7.962 25.789 1.00 94.62 910 PRO A O 1
ATOM 7256 N N . TYR A 1 911 ? 25.469 7.000 24.009 1.00 93.94 911 TYR A N 1
ATOM 7257 C CA . TYR A 1 911 ? 26.671 6.926 23.178 1.00 93.94 911 TYR A CA 1
ATOM 7258 C C . TYR A 1 911 ? 26.777 8.042 22.132 1.00 93.94 911 TYR A C 1
ATOM 7260 O O . TYR A 1 911 ? 27.713 8.011 21.339 1.00 93.94 911 TYR A O 1
ATOM 7268 N N . ALA A 1 912 ? 25.914 9.066 22.159 1.00 93.31 912 ALA A N 1
ATOM 7269 C CA . ALA A 1 912 ? 25.904 10.141 21.156 1.00 93.31 912 ALA A CA 1
ATOM 7270 C C . ALA A 1 912 ? 27.285 10.794 20.941 1.00 93.31 912 ALA A C 1
ATOM 7272 O O . ALA A 1 912 ? 27.694 11.075 19.820 1.00 93.31 912 ALA A O 1
ATOM 7273 N N . LYS A 1 913 ? 28.061 11.000 22.015 1.00 92.81 913 LYS A N 1
ATOM 7274 C CA . LYS A 1 913 ? 29.401 11.620 21.945 1.00 92.81 913 LYS A CA 1
ATOM 7275 C C . LYS A 1 913 ? 30.538 10.636 21.641 1.00 92.81 913 LYS A C 1
ATOM 7277 O O . LYS A 1 913 ? 31.700 11.046 21.604 1.00 92.81 913 LYS A O 1
ATOM 7282 N N . ARG A 1 914 ? 30.246 9.344 21.474 1.00 91.75 914 ARG A N 1
ATOM 7283 C CA . ARG A 1 914 ? 31.255 8.313 21.219 1.00 91.75 914 ARG A CA 1
ATOM 7284 C C . ARG A 1 914 ? 31.643 8.333 19.735 1.00 91.75 914 ARG A C 1
ATOM 7286 O O . ARG A 1 914 ? 30.760 8.332 18.880 1.00 91.75 914 ARG A O 1
ATOM 7293 N N . PRO A 1 915 ? 32.944 8.327 19.396 1.00 86.88 915 PRO A N 1
ATOM 7294 C CA . PRO A 1 915 ? 33.359 8.179 18.008 1.00 86.88 915 PRO A CA 1
ATOM 7295 C C . PRO A 1 915 ? 32.935 6.802 17.481 1.00 86.88 915 PRO A C 1
ATOM 7297 O O . PRO A 1 915 ? 33.105 5.792 18.165 1.00 86.88 915 PRO A O 1
ATOM 7300 N N . GLY A 1 916 ? 32.394 6.767 16.265 1.00 85.50 916 GLY A N 1
ATOM 7301 C CA . GLY A 1 916 ? 31.959 5.541 15.602 1.00 85.50 916 GLY A CA 1
ATOM 7302 C C . GLY A 1 916 ? 32.557 5.439 14.206 1.00 85.50 916 GLY A C 1
ATOM 7303 O O . GLY A 1 916 ? 32.468 6.382 13.426 1.00 85.50 916 GLY A O 1
ATOM 7304 N N . TYR A 1 917 ? 33.158 4.289 13.917 1.00 89.19 917 TYR A N 1
ATOM 7305 C CA . TYR A 1 917 ? 33.505 3.848 12.568 1.00 89.19 917 TYR A CA 1
ATOM 7306 C C . TYR A 1 917 ? 32.714 2.583 12.258 1.00 89.19 917 TYR A C 1
ATOM 7308 O O . TYR A 1 917 ? 32.400 1.828 13.180 1.00 89.19 917 TYR A O 1
ATOM 7316 N N . ASP A 1 918 ? 32.478 2.331 10.973 1.00 93.38 918 ASP A N 1
ATOM 7317 C CA . ASP A 1 918 ? 31.794 1.148 10.444 1.00 93.38 918 ASP A CA 1
ATOM 7318 C C . ASP A 1 918 ? 32.127 -0.149 11.199 1.00 93.38 918 ASP A C 1
ATOM 7320 O O . ASP A 1 918 ? 31.233 -0.747 11.783 1.00 93.38 918 ASP A O 1
ATOM 7324 N N . VAL A 1 919 ? 33.408 -0.519 11.314 1.00 92.62 919 VAL A N 1
ATOM 7325 C CA . VAL A 1 919 ? 33.822 -1.794 11.938 1.00 92.62 919 VAL A CA 1
ATOM 7326 C C . VAL A 1 919 ? 33.454 -1.885 13.425 1.00 92.62 919 VAL A C 1
ATOM 7328 O O . VAL A 1 919 ? 33.179 -2.973 13.927 1.00 92.62 919 VAL A O 1
ATOM 7331 N N . MET A 1 920 ? 33.451 -0.761 14.152 1.00 94.44 920 MET A N 1
ATOM 7332 C CA . MET A 1 920 ? 33.045 -0.751 15.565 1.00 94.44 920 MET A CA 1
ATOM 7333 C C . MET A 1 920 ? 31.539 -0.986 15.688 1.00 94.44 920 MET A C 1
ATOM 7335 O O . MET A 1 920 ? 31.102 -1.749 16.542 1.00 94.44 920 MET A O 1
ATOM 7339 N N . ILE A 1 921 ? 30.760 -0.362 14.802 1.00 95.69 921 ILE A N 1
ATOM 7340 C CA . ILE A 1 921 ? 29.310 -0.539 14.757 1.00 95.69 921 ILE A CA 1
ATOM 7341 C C . ILE A 1 921 ? 28.959 -1.953 14.292 1.00 95.69 921 ILE A C 1
ATOM 7343 O O . ILE A 1 921 ? 28.117 -2.598 14.900 1.00 95.69 921 ILE A O 1
ATOM 7347 N N . GLU A 1 922 ? 29.652 -2.483 13.286 1.00 94.62 922 GLU A N 1
ATOM 7348 C CA . GLU A 1 922 ? 29.477 -3.855 12.804 1.00 94.62 922 GLU A CA 1
ATOM 7349 C C . GLU A 1 922 ? 29.687 -4.891 13.923 1.00 94.62 922 GLU A C 1
ATOM 7351 O O . GLU A 1 922 ? 28.971 -5.895 13.990 1.00 94.62 922 GLU A O 1
ATOM 7356 N N . ALA A 1 923 ? 30.654 -4.635 14.812 1.00 93.94 923 ALA A N 1
ATOM 7357 C CA . ALA A 1 923 ? 30.935 -5.469 15.975 1.00 93.94 923 ALA A CA 1
ATOM 7358 C C . ALA A 1 923 ? 29.856 -5.352 17.062 1.00 93.94 923 ALA A C 1
ATOM 7360 O O . ALA A 1 923 ? 29.422 -6.370 17.598 1.00 93.94 923 ALA A O 1
ATOM 7361 N N . GLU A 1 924 ? 29.422 -4.132 17.391 1.00 94.62 924 GLU A N 1
ATOM 7362 C CA . GLU A 1 924 ? 28.443 -3.889 18.461 1.00 94.62 924 GLU A CA 1
ATOM 7363 C C . GLU A 1 924 ? 27.013 -4.268 18.056 1.00 94.62 924 GLU A C 1
ATOM 7365 O O . GLU A 1 924 ? 26.231 -4.718 18.889 1.00 94.62 924 GLU A O 1
ATOM 7370 N N . ALA A 1 925 ? 26.679 -4.132 16.776 1.00 94.19 925 ALA A N 1
ATOM 7371 C CA . ALA A 1 925 ? 25.318 -4.238 16.266 1.00 94.19 925 ALA A CA 1
ATOM 7372 C C . ALA A 1 925 ? 25.006 -5.618 15.636 1.00 94.19 925 ALA A C 1
ATOM 7374 O O . ALA A 1 925 ? 23.980 -5.841 15.000 1.00 94.19 925 ALA A O 1
ATOM 7375 N N . GLY A 1 926 ? 25.891 -6.598 15.845 1.00 91.81 926 GLY A N 1
ATOM 7376 C CA . GLY A 1 926 ? 25.615 -8.016 15.597 1.00 91.81 926 GLY A CA 1
ATOM 7377 C C . GLY A 1 926 ? 25.906 -8.530 14.183 1.00 91.81 926 GLY A C 1
ATOM 7378 O O . GLY A 1 926 ? 25.982 -9.747 14.013 1.00 91.81 926 GLY A O 1
ATOM 7379 N N . LEU A 1 927 ? 26.161 -7.672 13.181 1.00 94.69 927 LEU A N 1
ATOM 7380 C CA . LEU A 1 927 ? 26.509 -8.135 11.822 1.00 94.69 927 LEU A CA 1
ATOM 7381 C C . LEU A 1 927 ? 27.787 -8.979 11.813 1.00 94.69 927 LEU A C 1
ATOM 7383 O O . LEU A 1 927 ? 27.824 -10.040 11.189 1.00 94.69 927 LEU A O 1
ATOM 7387 N N . MET A 1 928 ? 28.812 -8.552 12.552 1.00 94.88 928 MET A N 1
ATOM 7388 C CA . MET A 1 928 ? 30.064 -9.303 12.661 1.00 94.88 928 MET A CA 1
ATOM 7389 C C . MET A 1 928 ? 29.845 -10.666 13.325 1.00 94.88 928 MET A C 1
ATOM 7391 O O . MET A 1 928 ? 30.481 -11.648 12.953 1.00 94.88 928 MET A O 1
ATOM 7395 N N . TYR A 1 929 ? 28.923 -10.747 14.291 1.00 93.12 929 TYR A N 1
ATOM 7396 C CA . TYR A 1 929 ? 28.633 -11.986 15.010 1.00 93.12 929 TYR A CA 1
ATOM 7397 C C . TYR A 1 929 ? 28.031 -13.055 14.098 1.00 93.12 929 TYR A C 1
ATOM 7399 O O . TYR A 1 929 ? 28.415 -14.218 14.211 1.00 93.12 929 TYR A O 1
ATOM 7407 N N . ILE A 1 930 ? 27.129 -12.673 13.189 1.00 92.62 930 ILE A N 1
ATOM 7408 C CA . ILE A 1 930 ? 26.455 -13.593 12.258 1.00 92.62 930 ILE A CA 1
ATOM 7409 C C . ILE A 1 930 ? 27.251 -13.856 10.972 1.00 92.62 930 ILE A C 1
ATOM 7411 O O . ILE A 1 930 ? 26.906 -14.761 10.211 1.00 92.62 930 ILE A O 1
ATOM 7415 N N . THR A 1 931 ? 28.331 -13.110 10.737 1.00 93.44 931 THR A N 1
ATOM 7416 C CA . THR A 1 931 ? 29.166 -13.235 9.538 1.00 93.44 931 THR A CA 1
ATOM 7417 C C . THR A 1 931 ? 30.359 -14.159 9.795 1.00 93.44 931 THR A C 1
ATOM 7419 O O . THR A 1 931 ? 31.094 -14.009 10.771 1.00 93.44 931 THR A O 1
ATOM 7422 N N . GLY A 1 932 ? 30.563 -15.127 8.898 1.00 92.62 932 GLY A N 1
ATOM 7423 C CA . GLY A 1 932 ? 31.671 -16.086 8.946 1.00 92.62 932 GLY A CA 1
ATOM 7424 C C . GLY A 1 932 ? 31.218 -17.541 8.862 1.00 92.62 932 GLY A C 1
ATOM 7425 O O . GLY A 1 932 ? 30.029 -17.836 8.746 1.00 92.62 932 GLY A O 1
ATOM 7426 N N . GLU A 1 933 ? 32.182 -18.460 8.904 1.00 92.38 933 GLU A N 1
ATOM 7427 C CA . GLU A 1 933 ? 31.910 -19.899 8.967 1.00 92.38 933 GLU A CA 1
ATOM 7428 C C . GLU A 1 933 ? 31.246 -20.280 10.298 1.00 92.38 933 GLU A C 1
ATOM 7430 O O . GLU A 1 933 ? 31.519 -19.676 11.338 1.00 92.38 933 GLU A O 1
ATOM 7435 N N . GLU A 1 934 ? 30.391 -21.305 10.280 1.00 88.56 934 GLU A N 1
ATOM 7436 C CA . GLU A 1 934 ? 29.568 -21.719 11.430 1.00 88.56 934 GLU A CA 1
ATOM 7437 C C . GLU A 1 934 ? 30.382 -22.010 12.702 1.00 88.56 934 GLU A C 1
ATOM 7439 O O . GLU A 1 934 ? 29.979 -21.647 13.808 1.00 88.56 934 GLU A O 1
ATOM 7444 N N . HIS A 1 935 ? 31.570 -22.598 12.550 1.00 89.31 935 HIS A N 1
ATOM 7445 C CA . HIS A 1 935 ? 32.493 -22.894 13.652 1.00 89.31 935 HIS A CA 1
ATOM 7446 C C . HIS A 1 935 ? 33.736 -21.991 13.663 1.00 89.31 935 HIS A C 1
ATOM 7448 O O . HIS A 1 935 ? 34.667 -22.224 14.433 1.00 89.31 935 HIS A O 1
ATOM 7454 N N . GLY A 1 936 ? 33.754 -20.959 12.818 1.00 91.12 936 GLY A N 1
ATOM 7455 C CA . GLY A 1 936 ? 34.833 -19.984 12.749 1.00 91.12 936 GLY A CA 1
ATOM 7456 C C . GLY A 1 936 ? 34.675 -18.844 13.763 1.00 91.12 936 GLY A C 1
ATOM 7457 O O . GLY A 1 936 ? 33.592 -18.652 14.341 1.00 91.12 936 GLY A O 1
ATOM 7458 N N . PRO A 1 937 ? 35.746 -18.057 13.981 1.00 92.31 937 PRO A N 1
ATOM 7459 C CA . PRO A 1 937 ? 35.634 -16.784 14.682 1.00 92.31 937 PRO A CA 1
ATOM 7460 C C . PRO A 1 937 ? 34.741 -15.806 13.889 1.00 92.31 937 PRO A C 1
ATOM 7462 O O . PRO A 1 937 ? 34.667 -15.919 12.663 1.00 92.31 937 PRO A O 1
ATOM 7465 N N . PRO A 1 938 ? 34.078 -14.839 14.554 1.00 91.88 938 PRO A N 1
ATOM 7466 C CA . PRO A 1 938 ? 33.395 -13.734 13.881 1.00 91.88 938 PRO A CA 1
ATOM 7467 C C . PRO A 1 938 ? 34.334 -13.004 12.918 1.00 91.88 938 PRO A C 1
ATOM 7469 O O . PRO A 1 938 ? 35.490 -12.736 13.262 1.00 91.88 938 PRO A O 1
ATOM 7472 N N . VAL A 1 939 ? 33.844 -12.665 11.727 1.00 93.75 939 VAL A N 1
ATOM 7473 C CA . VAL A 1 939 ? 34.614 -11.911 10.730 1.00 93.75 939 VAL A CA 1
ATOM 7474 C C . VAL A 1 939 ? 33.820 -10.712 10.244 1.00 93.75 939 VAL A C 1
ATOM 7476 O O . VAL A 1 939 ? 32.596 -10.753 10.163 1.00 93.75 939 VAL A O 1
ATOM 7479 N N . LYS A 1 940 ? 34.533 -9.640 9.901 1.00 92.69 940 LYS A N 1
ATOM 7480 C CA . LYS A 1 940 ? 33.928 -8.458 9.291 1.00 92.69 940 LYS A CA 1
ATOM 7481 C C . LYS A 1 940 ? 33.606 -8.690 7.815 1.00 92.69 940 LYS A C 1
ATOM 7483 O O . LYS A 1 940 ? 34.309 -9.443 7.130 1.00 92.69 940 LYS A O 1
ATOM 7488 N N . VAL A 1 941 ? 32.631 -7.963 7.290 1.00 93.12 941 VAL A N 1
ATOM 7489 C CA . VAL A 1 941 ? 32.351 -7.906 5.856 1.00 93.12 941 VAL A CA 1
ATOM 7490 C C . VAL A 1 941 ? 33.543 -7.279 5.104 1.00 93.12 941 VAL A C 1
ATOM 7492 O O . VAL A 1 941 ? 34.323 -6.465 5.619 1.00 93.12 941 VAL A O 1
ATOM 7495 N N . GLY A 1 942 ? 33.748 -7.715 3.856 1.00 88.75 942 GLY A N 1
ATOM 7496 C CA . GLY A 1 942 ? 34.897 -7.317 3.029 1.00 88.75 942 GLY A CA 1
ATOM 7497 C C . GLY A 1 942 ? 34.932 -5.830 2.650 1.00 88.75 942 GLY A C 1
ATOM 7498 O O . GLY A 1 942 ? 35.988 -5.318 2.288 1.00 88.75 942 GLY A O 1
ATOM 7499 N N . VAL A 1 943 ? 33.806 -5.130 2.778 1.00 92.38 943 VAL A N 1
ATOM 7500 C CA . VAL A 1 943 ? 33.643 -3.688 2.561 1.00 92.38 943 VAL A CA 1
ATOM 7501 C C . VAL A 1 943 ? 32.988 -3.076 3.798 1.00 92.38 943 VAL A C 1
ATOM 7503 O O . VAL A 1 943 ? 32.308 -3.791 4.530 1.00 92.38 943 VAL A O 1
ATOM 7506 N N . ALA A 1 944 ? 33.184 -1.774 4.016 1.00 93.62 944 ALA A N 1
ATOM 7507 C CA . ALA A 1 944 ? 32.498 -1.014 5.059 1.00 93.62 944 ALA A CA 1
ATOM 7508 C C . ALA A 1 944 ? 31.005 -0.863 4.717 1.00 93.62 944 ALA A C 1
ATOM 7510 O O . ALA A 1 944 ? 30.560 0.136 4.149 1.00 93.62 944 ALA A O 1
ATOM 7511 N N . VAL A 1 945 ? 30.254 -1.942 4.935 1.00 94.94 945 VAL A N 1
ATOM 7512 C CA . VAL A 1 945 ? 28.867 -2.080 4.491 1.00 94.94 945 VAL A CA 1
ATOM 7513 C C . VAL A 1 945 ? 27.933 -1.168 5.273 1.00 94.94 945 VAL A C 1
ATOM 7515 O O . VAL A 1 945 ? 27.021 -0.617 4.667 1.00 94.94 945 VAL A O 1
ATOM 7518 N N . THR A 1 946 ? 28.202 -0.937 6.559 1.00 95.75 946 THR A N 1
ATOM 7519 C CA . THR A 1 946 ? 27.410 -0.043 7.411 1.00 95.75 946 THR A CA 1
ATOM 7520 C C . THR A 1 946 ? 27.534 1.396 6.931 1.00 95.75 946 THR A C 1
ATOM 7522 O O . THR A 1 946 ? 26.532 2.106 6.849 1.00 95.75 946 THR A O 1
ATOM 7525 N N . ASP A 1 947 ? 28.738 1.828 6.547 1.00 96.12 947 ASP A N 1
ATOM 7526 C CA . ASP A 1 947 ? 28.939 3.155 5.955 1.00 96.12 947 ASP A CA 1
ATOM 7527 C C . ASP A 1 947 ? 28.146 3.311 4.647 1.00 96.12 947 ASP A C 1
ATOM 7529 O O . ASP A 1 947 ? 27.454 4.312 4.449 1.00 96.12 947 ASP A O 1
ATOM 7533 N N . LEU A 1 948 ? 28.209 2.314 3.758 1.00 96.12 948 LEU A N 1
ATOM 7534 C CA . LEU A 1 948 ? 27.496 2.349 2.477 1.00 96.12 948 LEU A CA 1
ATOM 7535 C C . LEU A 1 948 ? 25.974 2.337 2.666 1.00 96.12 948 LEU A C 1
ATOM 7537 O O . LEU A 1 948 ? 25.280 3.124 2.022 1.00 96.12 948 LEU A O 1
ATOM 7541 N N . THR A 1 949 ? 25.442 1.490 3.552 1.00 96.69 949 THR A N 1
ATOM 7542 C CA . THR A 1 949 ? 23.999 1.431 3.833 1.00 96.69 949 THR A CA 1
ATOM 7543 C C . THR A 1 949 ? 23.508 2.707 4.497 1.00 96.69 949 THR A C 1
ATOM 7545 O O . THR A 1 949 ? 22.467 3.225 4.103 1.00 96.69 949 THR A O 1
ATOM 7548 N N . THR A 1 950 ? 24.270 3.267 5.439 1.00 97.69 950 THR A N 1
ATOM 7549 C CA . THR A 1 950 ? 23.923 4.547 6.074 1.00 97.69 950 THR A CA 1
ATOM 7550 C C . THR A 1 950 ? 23.934 5.681 5.053 1.00 97.69 950 THR A C 1
ATOM 7552 O O . THR A 1 950 ? 23.028 6.509 5.044 1.00 97.69 950 THR A O 1
ATOM 7555 N N . GLY A 1 951 ? 24.905 5.692 4.133 1.00 97.19 951 GLY A N 1
ATOM 7556 C CA . GLY A 1 951 ? 24.932 6.641 3.020 1.00 97.19 951 GLY A CA 1
ATOM 7557 C C . GLY A 1 951 ? 23.707 6.526 2.102 1.00 97.19 951 GLY A C 1
ATOM 7558 O O . GLY A 1 951 ? 23.183 7.546 1.658 1.00 97.19 951 GLY A O 1
ATOM 7559 N N . LEU A 1 952 ? 23.208 5.308 1.855 1.00 97.19 952 LEU A N 1
ATOM 7560 C CA . LEU A 1 952 ? 21.978 5.076 1.085 1.00 97.19 952 LEU A CA 1
ATOM 7561 C C . LEU A 1 952 ? 20.720 5.545 1.831 1.00 97.19 952 LEU A C 1
ATOM 7563 O O . LEU A 1 952 ? 19.862 6.182 1.215 1.00 97.19 952 LEU A O 1
ATOM 7567 N N . TYR A 1 953 ? 20.621 5.278 3.138 1.00 98.06 953 TYR A N 1
ATOM 7568 C CA . TYR A 1 953 ? 19.532 5.791 3.975 1.00 98.06 953 TYR A CA 1
ATOM 7569 C C . TYR A 1 953 ? 19.536 7.320 4.013 1.00 98.06 953 TYR A C 1
ATOM 7571 O O . TYR A 1 953 ? 18.507 7.934 3.743 1.00 98.06 953 TYR A O 1
ATOM 7579 N N . ALA A 1 954 ? 20.693 7.941 4.252 1.00 98.12 954 ALA A N 1
ATOM 7580 C CA . ALA A 1 954 ? 20.834 9.394 4.255 1.00 98.12 954 ALA A CA 1
ATOM 7581 C C . ALA A 1 954 ? 20.458 10.006 2.897 1.00 98.12 954 ALA A C 1
ATOM 7583 O O . ALA A 1 954 ? 19.712 10.982 2.851 1.00 98.12 954 ALA A O 1
ATOM 7584 N N . HIS A 1 955 ? 20.894 9.397 1.789 1.00 97.50 955 HIS A N 1
ATOM 7585 C CA . HIS A 1 955 ? 20.509 9.812 0.441 1.00 97.50 955 HIS A CA 1
ATOM 7586 C C . HIS A 1 955 ? 18.981 9.791 0.257 1.00 97.50 955 HIS A C 1
ATOM 7588 O O . HIS A 1 955 ? 18.402 10.790 -0.169 1.00 97.50 955 HIS A O 1
ATOM 7594 N N . GLY A 1 956 ? 18.310 8.692 0.625 1.00 97.44 956 GLY A N 1
ATOM 7595 C CA . GLY A 1 956 ? 16.848 8.586 0.551 1.00 97.44 956 GLY A CA 1
ATOM 7596 C C . GLY A 1 956 ? 16.125 9.606 1.439 1.00 97.44 956 GLY A C 1
ATOM 7597 O O . GLY A 1 956 ? 15.191 10.270 0.987 1.00 97.44 956 GLY A O 1
ATOM 7598 N N . SER A 1 957 ? 16.599 9.793 2.671 1.00 98.19 957 SER A N 1
ATOM 7599 C CA . SER A 1 957 ? 16.040 10.753 3.627 1.00 98.19 957 SER A CA 1
ATOM 7600 C C . SER A 1 957 ? 16.215 12.205 3.177 1.00 98.19 957 SER A C 1
ATOM 7602 O O . SER A 1 957 ? 15.304 13.010 3.358 1.00 98.19 957 SER A O 1
ATOM 7604 N N . ILE A 1 958 ? 17.338 12.551 2.538 1.00 98.56 958 ILE A N 1
ATOM 7605 C CA . ILE A 1 958 ? 17.555 13.879 1.945 1.00 98.56 958 ILE A CA 1
ATOM 7606 C C . ILE A 1 958 ? 16.569 14.124 0.801 1.00 98.56 958 ILE A C 1
ATOM 7608 O O . ILE A 1 958 ? 15.974 15.197 0.743 1.00 98.56 958 ILE A O 1
ATOM 7612 N N . LEU A 1 959 ? 16.347 13.145 -0.082 1.00 97.19 959 LEU A N 1
ATOM 7613 C CA . LEU A 1 959 ? 15.353 13.270 -1.155 1.00 97.19 959 LEU A CA 1
ATOM 7614 C C . LEU A 1 959 ? 13.938 13.471 -0.594 1.00 97.19 959 LEU A C 1
ATOM 7616 O O . LEU A 1 959 ? 13.218 14.365 -1.043 1.00 97.19 959 LEU A O 1
ATOM 7620 N N . ALA A 1 960 ? 13.560 12.696 0.426 1.00 97.56 960 ALA A N 1
ATOM 7621 C CA . ALA A 1 960 ? 12.280 12.854 1.113 1.00 97.56 960 ALA A CA 1
ATOM 7622 C C . ALA A 1 960 ? 12.157 14.232 1.788 1.00 97.56 960 ALA A C 1
ATOM 7624 O O . ALA A 1 960 ? 11.121 14.884 1.672 1.00 97.56 960 ALA A O 1
ATOM 7625 N N . ALA A 1 961 ? 13.223 14.716 2.431 1.00 97.75 961 ALA A N 1
ATOM 7626 C CA . ALA A 1 961 ? 13.268 16.034 3.058 1.00 97.75 961 ALA A CA 1
ATOM 7627 C C . ALA A 1 961 ? 13.197 17.176 2.031 1.00 97.75 961 ALA A C 1
ATOM 7629 O O . ALA A 1 961 ? 12.516 18.169 2.272 1.00 97.75 961 ALA A O 1
ATOM 7630 N N . LEU A 1 962 ? 13.838 17.037 0.868 1.00 96.31 962 LEU A N 1
ATOM 7631 C CA . LEU A 1 962 ? 13.725 17.990 -0.238 1.00 96.31 962 LEU A CA 1
ATOM 7632 C C . LEU A 1 962 ? 12.295 18.042 -0.788 1.00 96.31 962 LEU A C 1
ATOM 7634 O O . LEU A 1 962 ? 11.789 19.130 -1.066 1.00 96.31 962 LEU A O 1
ATOM 7638 N N . PHE A 1 963 ? 11.627 16.892 -0.893 1.00 94.38 963 PHE A N 1
ATOM 7639 C CA . PHE A 1 963 ? 10.229 16.809 -1.311 1.00 94.38 963 PHE A CA 1
ATOM 7640 C C . PHE A 1 963 ? 9.262 17.374 -0.255 1.00 94.38 963 PHE A C 1
ATOM 7642 O O . PHE A 1 963 ? 8.317 18.089 -0.590 1.00 94.38 963 PHE A O 1
ATOM 7649 N N . ALA A 1 964 ? 9.518 17.132 1.032 1.00 92.88 964 ALA A N 1
ATOM 7650 C CA . ALA A 1 964 ? 8.769 17.745 2.127 1.00 92.88 964 ALA A CA 1
ATOM 7651 C C . ALA A 1 964 ? 8.949 19.268 2.134 1.00 92.88 964 ALA A C 1
ATOM 7653 O O . ALA A 1 964 ? 7.963 20.003 2.147 1.00 92.88 964 ALA A O 1
ATOM 7654 N N . ARG A 1 965 ? 10.195 19.743 2.015 1.00 95.12 965 ARG A N 1
ATOM 7655 C CA . ARG A 1 965 ? 10.532 21.162 1.871 1.00 95.12 965 ARG A CA 1
ATOM 7656 C C . ARG A 1 965 ? 9.826 21.802 0.698 1.00 95.12 965 ARG A C 1
ATOM 7658 O O . ARG A 1 965 ? 9.418 22.955 0.786 1.00 95.12 965 ARG A O 1
ATOM 7665 N N . PHE A 1 966 ? 9.714 21.078 -0.406 1.00 86.19 966 PHE A N 1
ATOM 7666 C CA . PHE A 1 966 ? 9.002 21.565 -1.567 1.00 86.19 966 PHE A CA 1
ATOM 7667 C C . PHE A 1 966 ? 7.534 21.892 -1.212 1.00 86.19 966 PHE A C 1
ATOM 7669 O O . PHE A 1 966 ? 7.052 22.971 -1.542 1.00 86.19 966 PHE A O 1
ATOM 7676 N N . ARG A 1 967 ? 6.855 21.017 -0.459 1.00 86.94 967 ARG A N 1
ATOM 7677 C CA . ARG A 1 967 ? 5.456 21.212 -0.035 1.00 86.94 967 ARG A CA 1
ATOM 7678 C C . ARG A 1 967 ? 5.284 22.270 1.054 1.00 86.94 967 ARG A C 1
ATOM 7680 O O . ARG A 1 967 ? 4.332 23.038 1.021 1.00 86.94 967 ARG A O 1
ATOM 7687 N N . THR A 1 968 ? 6.172 22.284 2.043 1.00 91.50 968 THR A N 1
ATOM 7688 C CA . THR A 1 968 ? 6.031 23.128 3.243 1.00 91.50 968 THR A CA 1
ATOM 7689 C C . THR A 1 968 ? 6.753 24.468 3.126 1.00 91.50 968 THR A C 1
ATOM 7691 O O . THR A 1 968 ? 6.570 25.351 3.961 1.00 91.50 968 THR A O 1
ATOM 7694 N N . GLY A 1 969 ? 7.637 24.609 2.138 1.00 90.31 969 GLY A N 1
ATOM 7695 C CA . GLY A 1 969 ? 8.580 25.715 2.032 1.00 90.31 969 GLY A CA 1
ATOM 7696 C C . GLY A 1 969 ? 9.679 25.714 3.100 1.00 90.31 969 GLY A C 1
ATOM 7697 O O . GLY A 1 969 ? 10.459 26.662 3.123 1.00 90.31 969 GLY A O 1
ATOM 7698 N N . ARG A 1 970 ? 9.769 24.697 3.973 1.00 93.75 970 ARG A N 1
ATOM 7699 C CA . ARG A 1 970 ? 10.718 24.632 5.101 1.00 93.75 970 ARG A CA 1
ATOM 7700 C C . ARG A 1 970 ? 11.593 23.385 5.039 1.00 93.75 970 ARG A C 1
ATOM 7702 O O . ARG A 1 970 ? 11.105 22.291 4.781 1.00 93.75 970 ARG A O 1
ATOM 7709 N N . GLY A 1 971 ? 12.888 23.564 5.271 1.00 94.88 971 GLY A N 1
ATOM 7710 C CA . GLY A 1 971 ? 13.832 22.466 5.444 1.00 94.88 971 GLY A CA 1
ATOM 7711 C C . GLY A 1 971 ? 13.679 21.796 6.811 1.00 94.88 971 GLY A C 1
ATOM 7712 O O . GLY A 1 971 ? 12.873 22.223 7.638 1.00 94.88 971 GLY A O 1
ATOM 7713 N N . GLN A 1 972 ? 14.448 20.734 7.037 1.00 97.00 972 GLN A N 1
ATOM 7714 C CA . GLN A 1 972 ? 14.435 19.987 8.293 1.00 97.00 972 GLN A CA 1
ATOM 7715 C C . GLN A 1 972 ? 15.796 19.350 8.583 1.00 97.00 972 GLN A C 1
ATOM 7717 O O . GLN A 1 972 ? 16.636 19.217 7.687 1.00 97.00 972 GLN A O 1
ATOM 7722 N N . HIS A 1 973 ? 15.989 18.932 9.834 1.00 98.06 973 HIS A N 1
ATOM 7723 C CA . HIS A 1 973 ? 17.136 18.132 10.254 1.00 98.06 973 HIS A CA 1
ATOM 7724 C C . HIS A 1 973 ? 16.861 16.649 10.003 1.00 98.06 973 HIS A C 1
ATOM 7726 O O . HIS A 1 973 ? 15.851 16.110 10.447 1.00 98.06 973 HIS A O 1
ATOM 7732 N N . VAL A 1 974 ? 17.762 16.001 9.277 1.00 98.06 974 VAL A N 1
ATOM 7733 C CA . VAL A 1 974 ? 17.817 14.558 9.064 1.00 98.06 974 VAL A CA 1
ATOM 7734 C C . VAL A 1 974 ? 18.939 14.014 9.944 1.00 98.06 974 VAL A C 1
ATOM 7736 O O . VAL A 1 974 ? 20.108 14.302 9.695 1.00 98.06 974 VAL A O 1
ATOM 7739 N N . ASP A 1 975 ? 18.590 13.238 10.967 1.00 96.69 975 ASP A N 1
ATOM 7740 C CA . ASP A 1 975 ? 19.554 12.489 11.776 1.00 96.69 975 ASP A CA 1
ATOM 7741 C C . ASP A 1 975 ? 19.620 11.044 11.272 1.00 96.69 975 ASP A C 1
ATOM 7743 O O . ASP A 1 975 ? 18.598 10.368 11.157 1.00 96.69 975 ASP A O 1
ATOM 7747 N N . CYS A 1 976 ? 20.812 10.586 10.904 1.00 96.44 976 CYS A N 1
ATOM 7748 C CA . CYS A 1 976 ? 21.066 9.223 10.458 1.00 96.44 976 CYS A CA 1
ATOM 7749 C C . CYS A 1 976 ? 22.254 8.662 11.235 1.00 96.44 976 CYS A C 1
ATOM 7751 O O . CYS A 1 976 ? 23.364 9.198 11.163 1.00 96.44 976 CYS A O 1
ATOM 7753 N N . SER A 1 977 ? 22.047 7.550 11.942 1.00 96.81 977 SER A N 1
ATOM 7754 C CA . SER A 1 977 ? 23.129 6.863 12.640 1.00 96.81 977 SER A CA 1
ATOM 7755 C C . SER A 1 977 ? 23.564 5.577 11.941 1.00 96.81 977 SER A C 1
ATOM 7757 O O . SER A 1 977 ? 22.752 4.862 11.342 1.00 96.81 977 SER A O 1
ATOM 7759 N N . LEU A 1 978 ? 24.859 5.264 12.035 1.00 96.62 978 LEU A N 1
ATOM 7760 C CA . LEU A 1 978 ? 25.407 3.991 11.568 1.00 96.62 978 LEU A CA 1
ATOM 7761 C C . LEU A 1 978 ? 24.802 2.822 12.355 1.00 96.62 978 LEU A C 1
ATOM 7763 O O . LEU A 1 978 ? 24.476 1.798 11.758 1.00 96.62 978 LEU A O 1
ATOM 7767 N N . LEU A 1 979 ? 24.643 2.976 13.676 1.00 97.00 979 LEU A N 1
ATOM 7768 C CA . LEU A 1 979 ? 24.078 1.942 14.543 1.00 97.00 979 LEU A CA 1
ATOM 7769 C C . LEU A 1 979 ? 22.661 1.554 14.113 1.00 97.00 979 LEU A C 1
ATOM 7771 O O . LEU A 1 979 ? 22.406 0.384 13.847 1.00 97.00 979 LEU A O 1
ATOM 7775 N N . GLU A 1 980 ? 21.749 2.521 14.008 1.00 95.75 980 GLU A N 1
ATOM 7776 C CA . GLU A 1 980 ? 20.353 2.244 13.643 1.00 95.75 980 GLU A CA 1
ATOM 7777 C C . GLU A 1 980 ? 20.249 1.709 12.214 1.00 95.75 980 GLU A C 1
ATOM 7779 O O . GLU A 1 980 ? 19.490 0.773 11.959 1.00 95.75 980 GLU A O 1
ATOM 7784 N N . SER A 1 981 ? 21.064 2.245 11.298 1.00 96.56 981 SER A N 1
ATOM 7785 C CA . SER A 1 981 ? 21.133 1.758 9.918 1.00 96.56 981 SER A CA 1
ATOM 7786 C C . SER A 1 981 ? 21.565 0.294 9.866 1.00 96.56 981 SER A C 1
ATOM 7788 O O . SER A 1 981 ? 20.936 -0.497 9.163 1.00 96.56 981 SER A O 1
ATOM 7790 N N . GLN A 1 982 ? 22.597 -0.098 10.622 1.00 96.06 982 GLN A N 1
ATOM 7791 C CA . GLN A 1 982 ? 23.002 -1.498 10.702 1.00 96.06 982 GLN A CA 1
ATOM 7792 C C . GLN A 1 982 ? 21.874 -2.347 11.296 1.00 96.06 982 GLN A C 1
ATOM 7794 O O . GLN A 1 982 ? 21.537 -3.381 10.713 1.00 96.06 982 GLN A O 1
ATOM 7799 N N . VAL A 1 983 ? 21.281 -1.928 12.419 1.00 95.94 983 VAL A N 1
ATOM 7800 C CA . VAL A 1 983 ? 20.295 -2.750 13.140 1.00 95.94 983 VAL A CA 1
ATOM 7801 C C . VAL A 1 983 ? 19.094 -3.025 12.241 1.00 95.94 983 VAL A C 1
ATOM 7803 O O . VAL A 1 983 ? 18.638 -4.165 12.146 1.00 95.94 983 VAL A O 1
ATOM 7806 N N . ALA A 1 984 ? 18.646 -2.015 11.493 1.00 95.69 984 ALA A N 1
ATOM 7807 C CA . ALA A 1 984 ? 17.592 -2.162 10.496 1.00 95.69 984 ALA A CA 1
ATOM 7808 C C . ALA A 1 984 ? 17.962 -3.170 9.390 1.00 95.69 984 ALA A C 1
ATOM 7810 O O . ALA A 1 984 ? 17.118 -3.951 8.948 1.00 95.69 984 ALA A O 1
ATOM 7811 N N . THR A 1 985 ? 19.229 -3.208 8.957 1.00 95.00 985 THR A N 1
ATOM 7812 C CA . THR A 1 985 ? 19.692 -4.131 7.901 1.00 95.00 985 THR A CA 1
ATOM 7813 C C . THR A 1 985 ? 19.805 -5.595 8.331 1.00 95.00 985 THR A C 1
ATOM 7815 O O . THR A 1 985 ? 19.921 -6.456 7.460 1.00 95.00 985 THR A O 1
ATOM 7818 N N . LEU A 1 986 ? 19.692 -5.920 9.629 1.00 93.44 986 LEU A N 1
ATOM 7819 C CA . LEU A 1 986 ? 19.550 -7.315 10.078 1.00 93.44 986 LEU A CA 1
ATOM 7820 C C . LEU A 1 986 ? 18.254 -7.960 9.564 1.00 93.44 986 LEU A C 1
ATOM 7822 O O . LEU A 1 986 ? 18.169 -9.189 9.502 1.00 93.44 986 LEU A O 1
ATOM 7826 N N . ALA A 1 987 ? 17.262 -7.140 9.191 1.00 91.62 987 ALA A N 1
ATOM 7827 C CA . ALA A 1 987 ? 16.046 -7.534 8.489 1.00 91.62 987 ALA A CA 1
ATOM 7828 C C . ALA A 1 987 ? 15.402 -8.802 9.083 1.00 91.62 987 ALA A C 1
ATOM 7830 O O . ALA A 1 987 ? 15.030 -8.833 10.255 1.00 91.62 987 ALA A O 1
ATOM 7831 N N . ASN A 1 988 ? 15.302 -9.874 8.296 1.00 87.56 988 ASN A N 1
ATOM 7832 C CA . ASN A 1 988 ? 14.665 -11.128 8.688 1.00 87.56 988 ASN A CA 1
ATOM 7833 C C . ASN A 1 988 ? 15.368 -11.844 9.856 1.00 87.56 988 ASN A C 1
ATOM 7835 O O . ASN A 1 988 ? 14.706 -12.555 10.615 1.00 87.56 988 ASN A O 1
ATOM 7839 N N . ILE A 1 989 ? 16.682 -11.668 10.026 1.00 89.38 989 ILE A N 1
ATOM 7840 C CA . ILE A 1 989 ? 17.431 -12.237 11.159 1.00 89.38 989 ILE A CA 1
ATOM 7841 C C . ILE A 1 989 ? 17.061 -11.488 12.441 1.00 89.38 989 ILE A C 1
ATOM 7843 O O . ILE A 1 989 ? 16.730 -12.119 13.443 1.00 89.38 989 ILE A O 1
ATOM 7847 N N . GLY A 1 990 ? 17.018 -10.154 12.372 1.00 91.94 990 GLY A N 1
ATOM 7848 C CA . GLY A 1 990 ? 16.515 -9.315 13.459 1.00 91.94 990 GLY A CA 1
ATOM 7849 C C . GLY A 1 990 ? 15.079 -9.682 13.837 1.00 91.94 990 GLY A C 1
ATOM 7850 O O . GLY A 1 990 ? 14.787 -9.911 15.008 1.00 91.94 990 GLY A O 1
ATOM 7851 N N . SER A 1 991 ? 14.193 -9.846 12.848 1.00 90.38 991 SER A N 1
ATOM 7852 C CA . SER A 1 991 ? 12.807 -10.272 13.084 1.00 90.38 991 SER A CA 1
ATOM 7853 C C . SER A 1 991 ? 12.703 -11.668 13.702 1.00 90.38 991 SER A C 1
ATOM 7855 O O . SER A 1 991 ? 11.847 -11.879 14.553 1.00 90.38 991 SER A O 1
ATOM 7857 N N . SER A 1 992 ? 13.569 -12.615 13.325 1.00 89.25 992 SER A N 1
ATOM 7858 C CA . SER A 1 992 ? 13.575 -13.964 13.918 1.00 89.25 992 SER A CA 1
ATOM 7859 C C . SER A 1 992 ? 13.843 -13.917 15.426 1.00 89.25 992 SER A C 1
ATOM 7861 O O . SER A 1 992 ? 13.183 -14.616 16.195 1.00 89.25 992 SER A O 1
ATOM 7863 N N . TYR A 1 993 ? 14.749 -13.041 15.863 1.00 93.62 993 TYR A N 1
ATOM 7864 C CA . TYR A 1 993 ? 14.998 -12.818 17.283 1.00 93.62 993 TYR A CA 1
ATOM 7865 C C . TYR A 1 993 ? 13.857 -12.041 17.958 1.00 93.62 993 TYR A C 1
ATOM 7867 O O . TYR A 1 993 ? 13.344 -12.479 18.983 1.00 93.62 993 TYR A O 1
ATOM 7875 N N . LEU A 1 994 ? 13.404 -10.928 17.368 1.00 93.00 994 LEU A N 1
ATOM 7876 C CA . LEU A 1 994 ? 12.366 -10.071 17.962 1.00 93.00 994 LEU A CA 1
ATOM 7877 C C . LEU A 1 994 ? 10.992 -10.755 18.073 1.00 93.00 994 LEU A C 1
ATOM 7879 O O . LEU A 1 994 ? 10.265 -10.489 19.025 1.00 93.00 994 LEU A O 1
ATOM 7883 N N . ILE A 1 995 ? 10.631 -11.620 17.118 1.00 92.38 995 ILE A N 1
ATOM 7884 C CA . ILE A 1 995 ? 9.324 -12.298 17.073 1.00 92.38 995 ILE A CA 1
ATOM 7885 C C . ILE A 1 995 ? 9.370 -13.649 17.793 1.00 92.38 995 ILE A C 1
ATOM 7887 O O . ILE A 1 995 ? 8.457 -13.971 18.549 1.00 92.38 995 ILE A O 1
ATOM 7891 N N . ALA A 1 996 ? 10.404 -14.461 17.546 1.00 90.12 996 ALA A N 1
ATOM 7892 C CA . ALA A 1 996 ? 10.455 -15.850 18.012 1.00 90.12 996 ALA A CA 1
ATOM 7893 C C . ALA A 1 996 ? 11.473 -16.096 19.139 1.00 90.12 996 ALA A C 1
ATOM 7895 O O . ALA A 1 996 ? 11.587 -17.225 19.615 1.00 90.12 996 ALA A O 1
ATOM 7896 N N . GLY A 1 997 ? 12.237 -15.080 19.557 1.00 92.75 997 GLY A N 1
ATOM 7897 C CA . GLY A 1 997 ? 13.295 -15.220 20.565 1.00 92.75 997 GLY A CA 1
ATOM 7898 C C . GLY A 1 997 ? 14.456 -16.114 20.118 1.00 92.75 997 GLY A C 1
ATOM 7899 O O . GLY A 1 997 ? 15.217 -16.600 20.954 1.00 92.75 997 GLY A O 1
ATOM 7900 N N . GLN A 1 998 ? 14.578 -16.389 18.814 1.00 88.50 998 GLN A N 1
ATOM 7901 C CA . GLN A 1 998 ? 15.567 -17.323 18.291 1.00 88.50 998 GLN A CA 1
ATOM 7902 C C . GLN A 1 998 ? 16.877 -16.605 17.961 1.00 88.50 998 GLN A C 1
ATOM 7904 O O . GLN A 1 998 ? 16.934 -15.790 17.043 1.00 88.50 998 GLN A O 1
ATOM 7909 N N . GLU A 1 999 ? 17.938 -16.953 18.692 1.00 91.50 999 GLU A N 1
ATOM 7910 C CA . GLU A 1 999 ? 19.280 -16.406 18.472 1.00 91.50 999 GLU A CA 1
ATOM 7911 C C . GLU A 1 999 ? 19.867 -16.841 17.121 1.00 91.50 999 GLU A C 1
ATOM 7913 O O . GLU A 1 999 ? 19.775 -18.010 16.719 1.00 91.50 999 GLU A O 1
ATOM 7918 N N . ALA A 1 1000 ? 20.498 -15.889 16.437 1.00 90.69 1000 ALA A N 1
ATOM 7919 C CA . ALA A 1 1000 ? 21.124 -16.100 15.146 1.00 90.69 1000 ALA A CA 1
ATOM 7920 C C . ALA A 1 1000 ? 22.482 -16.798 15.294 1.00 90.69 1000 ALA A C 1
ATOM 7922 O O . ALA A 1 1000 ? 23.170 -16.697 16.308 1.00 90.69 1000 ALA A O 1
ATOM 7923 N N . LYS A 1 1001 ? 22.901 -17.518 14.253 1.00 89.75 1001 LYS A N 1
ATOM 7924 C CA . LYS A 1 1001 ? 24.204 -18.193 14.207 1.00 89.75 1001 LYS A CA 1
ATOM 7925 C C . LYS A 1 1001 ? 24.901 -17.897 12.890 1.00 89.75 1001 LYS A C 1
ATOM 7927 O O . LYS A 1 1001 ? 24.252 -17.585 11.893 1.00 89.75 1001 LYS A O 1
ATOM 7932 N N . ARG A 1 1002 ? 26.225 -18.038 12.887 1.00 92.38 1002 ARG A N 1
ATOM 7933 C CA . ARG A 1 1002 ? 27.020 -18.042 11.655 1.00 92.38 1002 ARG A CA 1
ATOM 7934 C C . ARG A 1 1002 ? 26.645 -19.262 10.828 1.00 92.38 1002 ARG A C 1
ATOM 7936 O O . ARG A 1 1002 ? 26.586 -20.362 11.360 1.00 92.38 1002 ARG A O 1
ATOM 7943 N N . MET A 1 1003 ? 26.407 -19.059 9.539 1.00 89.75 1003 MET A N 1
ATOM 7944 C CA . MET A 1 1003 ? 25.982 -20.114 8.610 1.00 89.75 1003 MET A CA 1
ATOM 7945 C C . MET A 1 1003 ? 26.926 -20.244 7.402 1.00 89.75 1003 MET A C 1
ATOM 7947 O O . MET A 1 1003 ? 26.636 -20.975 6.453 1.00 89.75 1003 MET A O 1
ATOM 7951 N N . GLY A 1 1004 ? 28.044 -19.507 7.383 1.00 91.81 1004 GLY A N 1
ATOM 7952 C CA . GLY A 1 1004 ? 28.884 -19.374 6.196 1.00 91.81 1004 GLY A CA 1
ATOM 7953 C C . GLY A 1 1004 ? 28.095 -18.764 5.040 1.00 91.81 1004 GLY A C 1
ATOM 7954 O O . GLY A 1 1004 ? 27.611 -17.640 5.123 1.00 91.81 1004 GLY A O 1
ATOM 7955 N N . THR A 1 1005 ? 27.954 -19.522 3.954 1.00 92.06 1005 THR A N 1
ATOM 7956 C CA . THR A 1 1005 ? 27.184 -19.110 2.768 1.00 92.06 1005 THR A CA 1
ATOM 7957 C C . THR A 1 1005 ? 25.762 -19.671 2.742 1.00 92.06 1005 THR A C 1
ATOM 7959 O O . THR A 1 1005 ? 25.022 -19.411 1.792 1.00 92.06 1005 THR A O 1
ATOM 7962 N N . ALA A 1 1006 ? 25.381 -20.469 3.744 1.00 92.19 1006 ALA A N 1
ATOM 7963 C CA . ALA A 1 1006 ? 24.099 -21.148 3.756 1.00 92.19 1006 ALA A CA 1
ATOM 7964 C C . ALA A 1 1006 ? 22.969 -20.263 4.276 1.00 92.19 1006 ALA A C 1
ATOM 7966 O O . ALA A 1 1006 ? 23.095 -19.583 5.291 1.00 92.19 1006 ALA A O 1
ATOM 7967 N N . HIS A 1 1007 ? 21.818 -20.334 3.613 1.00 91.06 1007 HIS A N 1
ATOM 7968 C CA . HIS A 1 1007 ? 20.608 -19.692 4.103 1.00 91.06 1007 HIS A CA 1
ATOM 7969 C C . HIS A 1 1007 ? 20.065 -20.441 5.342 1.00 91.06 1007 HIS A C 1
ATOM 7971 O O . HIS A 1 1007 ? 20.023 -21.681 5.347 1.00 91.06 1007 HIS A O 1
ATOM 7977 N N . PRO A 1 1008 ? 19.608 -19.742 6.400 1.00 86.00 1008 PRO A N 1
ATOM 7978 C CA . PRO A 1 1008 ? 19.107 -20.397 7.611 1.00 86.00 1008 PRO A CA 1
ATOM 7979 C C . PRO A 1 1008 ? 17.822 -21.195 7.351 1.00 86.00 1008 PRO A C 1
ATOM 7981 O O . PRO A 1 1008 ? 17.693 -22.314 7.838 1.00 86.00 1008 PRO A O 1
ATOM 7984 N N . SER A 1 1009 ? 16.918 -20.686 6.510 1.00 88.81 1009 SER A N 1
ATOM 7985 C CA . SER A 1 1009 ? 15.568 -21.259 6.349 1.00 88.81 1009 SER A CA 1
ATOM 7986 C C . SER A 1 1009 ? 15.312 -21.991 5.026 1.00 88.81 1009 SER A C 1
ATOM 7988 O O . SER A 1 1009 ? 14.207 -22.482 4.824 1.00 88.81 1009 SER A O 1
ATOM 7990 N N . ILE A 1 1010 ? 16.275 -22.046 4.096 1.00 92.25 1010 ILE A N 1
ATOM 7991 C CA . ILE A 1 1010 ? 16.053 -22.572 2.733 1.00 92.25 1010 ILE A CA 1
ATOM 7992 C C . ILE A 1 1010 ? 17.198 -23.507 2.350 1.00 92.25 1010 ILE A C 1
ATOM 7994 O O . ILE A 1 1010 ? 18.363 -23.140 2.492 1.00 92.25 1010 ILE A O 1
ATOM 7998 N N . VAL A 1 1011 ? 16.873 -24.705 1.853 1.00 93.75 1011 VAL A N 1
ATOM 7999 C CA . VAL A 1 1011 ? 17.866 -25.720 1.464 1.00 93.75 1011 VAL A CA 1
ATOM 8000 C C . VAL A 1 1011 ? 17.472 -26.386 0.134 1.00 93.75 1011 VAL A C 1
ATOM 8002 O O . VAL A 1 1011 ? 16.333 -26.842 0.017 1.00 93.75 1011 VAL A O 1
ATOM 8005 N N . PRO A 1 1012 ? 18.396 -26.541 -0.840 1.00 93.75 1012 PRO A N 1
ATOM 8006 C CA . PRO A 1 1012 ? 19.745 -25.974 -0.878 1.00 93.75 1012 PRO A CA 1
ATOM 8007 C C . PRO A 1 1012 ? 19.727 -24.495 -1.293 1.00 93.75 1012 PRO A C 1
ATOM 8009 O O . PRO A 1 1012 ? 19.221 -24.141 -2.356 1.00 93.75 1012 PRO A O 1
ATOM 8012 N N . TYR A 1 1013 ? 20.322 -23.640 -0.467 1.00 95.31 1013 TYR A N 1
ATOM 8013 C CA . TYR A 1 1013 ? 20.615 -22.250 -0.809 1.00 95.31 1013 TYR A CA 1
ATOM 8014 C C . TYR A 1 1013 ? 21.965 -21.890 -0.194 1.00 95.31 1013 TYR A C 1
ATOM 8016 O O . TYR A 1 1013 ? 22.028 -21.362 0.915 1.00 95.31 1013 TYR A O 1
ATOM 8024 N N . GLN A 1 1014 ? 23.045 -22.281 -0.869 1.00 95.31 1014 GLN A N 1
ATOM 8025 C CA . GLN A 1 1014 ? 24.412 -22.127 -0.371 1.00 95.31 1014 GLN A CA 1
ATOM 8026 C C . GLN A 1 1014 ? 25.453 -22.346 -1.471 1.00 95.31 1014 GLN A C 1
ATOM 8028 O O . GLN A 1 1014 ? 25.136 -22.822 -2.567 1.00 95.31 1014 GLN A O 1
ATOM 8033 N N . VAL A 1 1015 ? 26.710 -22.042 -1.151 1.00 95.56 1015 VAL A N 1
ATOM 8034 C CA . VAL A 1 1015 ? 27.847 -22.396 -2.000 1.00 95.56 1015 VAL A CA 1
ATOM 8035 C C . VAL A 1 1015 ? 28.163 -23.882 -1.846 1.00 95.56 1015 VAL A C 1
ATOM 8037 O O . VAL A 1 1015 ? 28.200 -24.417 -0.736 1.00 95.56 1015 VAL A O 1
ATOM 8040 N N . LEU A 1 1016 ? 28.381 -24.549 -2.978 1.00 95.19 1016 LEU A N 1
ATOM 8041 C CA . LEU A 1 1016 ? 28.734 -25.959 -3.074 1.00 95.19 1016 LEU A CA 1
ATOM 8042 C C . LEU A 1 1016 ? 30.016 -26.121 -3.896 1.00 95.19 1016 LEU A C 1
ATOM 8044 O O . LEU A 1 1016 ? 30.244 -25.422 -4.886 1.00 95.19 1016 LEU A O 1
ATOM 8048 N N . GLU A 1 1017 ? 30.861 -27.055 -3.472 1.00 95.31 1017 GLU A N 1
ATOM 8049 C CA . GLU A 1 1017 ? 32.121 -27.364 -4.146 1.00 95.31 1017 GLU A CA 1
ATOM 8050 C C . GLU A 1 1017 ? 31.878 -28.166 -5.434 1.00 95.31 1017 GLU A C 1
ATOM 8052 O O . GLU A 1 1017 ? 31.109 -29.129 -5.459 1.00 95.31 1017 GLU A O 1
ATOM 8057 N N . THR A 1 1018 ? 32.583 -27.786 -6.496 1.00 95.44 1018 THR A N 1
ATOM 8058 C CA . THR A 1 1018 ? 32.699 -28.527 -7.765 1.00 95.44 1018 THR A CA 1
ATOM 8059 C C . THR A 1 1018 ? 34.107 -29.123 -7.877 1.00 95.44 1018 THR A C 1
ATOM 8061 O O . THR A 1 1018 ? 34.898 -29.014 -6.940 1.00 95.44 1018 THR A O 1
ATOM 8064 N N . ARG A 1 1019 ? 34.458 -29.769 -8.999 1.00 94.88 1019 ARG A N 1
ATOM 8065 C CA . ARG A 1 1019 ? 35.789 -30.383 -9.164 1.00 94.88 1019 ARG A CA 1
ATOM 8066 C C . ARG A 1 1019 ? 36.950 -29.385 -9.066 1.00 94.88 1019 ARG A C 1
ATOM 8068 O O . ARG A 1 1019 ? 38.018 -29.743 -8.582 1.00 94.88 1019 ARG A O 1
ATOM 8075 N N . ASP A 1 1020 ? 36.763 -28.175 -9.584 1.00 92.25 1020 ASP A N 1
ATOM 8076 C CA . ASP A 1 1020 ? 37.820 -27.173 -9.777 1.00 92.25 1020 ASP A CA 1
ATOM 8077 C C . ASP A 1 1020 ? 37.511 -25.805 -9.145 1.00 92.25 1020 ASP A C 1
ATOM 8079 O O . ASP A 1 1020 ? 38.385 -24.941 -9.102 1.00 92.25 1020 ASP A O 1
ATOM 8083 N N . SER A 1 1021 ? 36.284 -25.579 -8.661 1.00 91.81 1021 SER A N 1
ATOM 8084 C CA . SER A 1 1021 ? 35.864 -24.300 -8.074 1.00 91.81 1021 SER A CA 1
ATOM 8085 C C . SER A 1 1021 ? 34.606 -24.445 -7.200 1.00 91.81 1021 SER A C 1
ATOM 8087 O O . SER A 1 1021 ? 34.259 -25.541 -6.763 1.00 91.81 1021 SER A O 1
ATOM 8089 N N . HIS A 1 1022 ? 33.890 -23.347 -6.971 1.00 93.56 1022 HIS A N 1
ATOM 8090 C CA . HIS A 1 1022 ? 32.657 -23.286 -6.197 1.00 93.56 1022 HIS A CA 1
ATOM 8091 C C . HIS A 1 1022 ? 31.510 -22.701 -7.029 1.00 93.56 1022 HIS A C 1
ATOM 8093 O O . HIS A 1 1022 ? 31.716 -21.799 -7.851 1.00 93.56 1022 HIS A O 1
ATOM 8099 N N . ILE A 1 1023 ? 30.296 -23.185 -6.775 1.00 95.31 1023 ILE A N 1
ATOM 8100 C CA . ILE A 1 1023 ? 29.062 -22.687 -7.386 1.00 95.31 1023 ILE A CA 1
ATOM 8101 C C . ILE A 1 1023 ? 28.045 -22.348 -6.296 1.00 95.31 1023 ILE A C 1
ATOM 8103 O O . ILE A 1 1023 ? 27.811 -23.133 -5.380 1.00 95.31 1023 ILE A O 1
ATOM 8107 N N . MET A 1 1024 ? 27.442 -21.166 -6.383 1.00 95.62 1024 MET A N 1
ATOM 8108 C CA . MET A 1 1024 ? 26.289 -20.800 -5.569 1.00 95.62 1024 MET A CA 1
ATOM 8109 C C . MET A 1 1024 ? 25.036 -21.363 -6.231 1.00 95.62 1024 MET A C 1
ATOM 8111 O O . MET A 1 1024 ? 24.786 -21.071 -7.401 1.00 95.62 1024 MET A O 1
ATOM 8115 N N . ILE A 1 1025 ? 24.243 -22.140 -5.495 1.00 96.19 1025 ILE A N 1
ATOM 8116 C CA . ILE A 1 1025 ? 22.964 -22.675 -5.977 1.00 96.19 1025 ILE A CA 1
ATOM 8117 C C . ILE A 1 1025 ? 21.874 -22.286 -4.986 1.00 96.19 1025 ILE A C 1
ATOM 8119 O O . ILE A 1 1025 ? 22.017 -22.523 -3.787 1.00 96.19 1025 ILE A O 1
ATOM 8123 N N . GLY A 1 1026 ? 20.788 -21.703 -5.497 1.00 95.12 1026 GLY A N 1
ATOM 8124 C CA . GLY A 1 1026 ? 19.615 -21.324 -4.716 1.00 95.12 1026 GLY A CA 1
ATOM 8125 C C . GLY A 1 1026 ? 18.352 -21.979 -5.256 1.00 95.12 1026 GLY A C 1
ATOM 8126 O O . GLY A 1 1026 ? 17.768 -21.488 -6.213 1.00 95.12 1026 GLY A O 1
ATOM 8127 N N . ALA A 1 1027 ? 17.899 -23.063 -4.629 1.00 94.00 1027 ALA A N 1
ATOM 8128 C CA . ALA A 1 1027 ? 16.586 -23.654 -4.878 1.00 94.00 1027 ALA A CA 1
ATOM 8129 C C . ALA A 1 1027 ? 15.598 -23.158 -3.810 1.00 94.00 1027 ALA A C 1
ATOM 8131 O O . ALA A 1 1027 ? 15.421 -23.776 -2.761 1.00 94.00 1027 ALA A O 1
ATOM 8132 N N . GLY A 1 1028 ? 14.973 -22.012 -4.081 1.00 89.62 1028 GLY A N 1
ATOM 8133 C CA . GLY A 1 1028 ? 14.078 -21.303 -3.163 1.00 89.62 1028 GLY A CA 1
ATOM 8134 C C . GLY A 1 1028 ? 12.723 -21.971 -2.928 1.00 89.62 1028 GLY A C 1
ATOM 8135 O O . GLY A 1 1028 ? 12.038 -21.638 -1.967 1.00 89.62 1028 GLY A O 1
ATOM 8136 N N . ASN A 1 1029 ? 12.322 -22.914 -3.783 1.00 92.81 1029 ASN A N 1
ATOM 8137 C CA . ASN A 1 1029 ? 11.068 -23.655 -3.650 1.00 92.81 1029 ASN A CA 1
ATOM 8138 C C . ASN A 1 1029 ? 11.210 -25.119 -4.099 1.00 92.81 1029 ASN A C 1
ATOM 8140 O O . ASN A 1 1029 ? 12.193 -25.509 -4.734 1.00 92.81 1029 ASN A O 1
ATOM 8144 N N . ASP A 1 1030 ? 10.198 -25.935 -3.793 1.00 93.56 1030 ASP A N 1
ATOM 8145 C CA . ASP A 1 1030 ? 10.198 -27.375 -4.090 1.00 93.56 1030 ASP A CA 1
ATOM 8146 C C . ASP A 1 1030 ? 10.242 -27.679 -5.600 1.00 93.56 1030 ASP A C 1
ATOM 8148 O O . ASP A 1 1030 ? 10.804 -28.690 -6.026 1.00 93.56 1030 ASP A O 1
ATOM 8152 N N . GLY A 1 1031 ? 9.698 -26.788 -6.436 1.00 94.12 1031 GLY A N 1
ATOM 8153 C CA . GLY A 1 1031 ? 9.789 -26.893 -7.893 1.00 94.12 1031 GLY A CA 1
ATOM 8154 C C . GLY A 1 1031 ? 11.228 -26.761 -8.392 1.00 94.12 1031 GLY A C 1
ATOM 8155 O O . GLY A 1 1031 ? 11.701 -27.610 -9.145 1.00 94.12 1031 GLY A O 1
ATOM 8156 N N . GLN A 1 1032 ? 11.945 -25.742 -7.916 1.00 95.19 1032 GLN A N 1
ATOM 8157 C CA . GLN A 1 1032 ? 13.359 -25.531 -8.228 1.00 95.19 1032 GLN A CA 1
ATOM 8158 C C . GLN A 1 1032 ? 14.228 -26.675 -7.700 1.00 95.19 1032 GLN A C 1
ATOM 8160 O O . GLN A 1 1032 ? 15.139 -27.111 -8.401 1.00 95.19 1032 GLN A O 1
ATOM 8165 N N . PHE A 1 1033 ? 13.921 -27.214 -6.514 1.00 95.88 1033 PHE A N 1
ATOM 8166 C CA . PHE A 1 1033 ? 14.630 -28.376 -5.975 1.00 95.88 1033 PHE A CA 1
ATOM 8167 C C . PHE A 1 1033 ? 14.454 -29.620 -6.857 1.00 95.88 1033 PHE A C 1
ATOM 8169 O O . PHE A 1 1033 ? 15.443 -30.256 -7.216 1.00 95.88 1033 PHE A O 1
ATOM 8176 N N . ARG A 1 1034 ? 13.225 -29.923 -7.300 1.00 94.69 1034 ARG A N 1
ATOM 8177 C CA . ARG A 1 1034 ? 12.966 -31.003 -8.273 1.00 94.69 1034 ARG A CA 1
ATOM 8178 C C . ARG A 1 1034 ? 13.767 -30.825 -9.558 1.00 94.69 1034 ARG A C 1
ATOM 8180 O O . ARG A 1 1034 ? 14.348 -31.786 -10.060 1.00 94.69 1034 ARG A O 1
ATOM 8187 N N . THR A 1 1035 ? 13.816 -29.608 -10.093 1.00 94.81 1035 THR A N 1
ATOM 8188 C CA . THR A 1 1035 ? 14.590 -29.332 -11.307 1.00 94.81 1035 THR A CA 1
ATOM 8189 C C . THR A 1 1035 ? 16.089 -29.495 -11.079 1.00 94.81 1035 THR A C 1
ATOM 8191 O O . THR A 1 1035 ? 16.773 -30.068 -11.924 1.00 94.81 1035 THR A O 1
ATOM 8194 N N . LEU A 1 1036 ? 16.601 -29.064 -9.926 1.00 95.94 1036 LEU A N 1
ATOM 8195 C CA . LEU A 1 1036 ? 17.995 -29.279 -9.551 1.00 95.94 1036 LEU A CA 1
ATOM 8196 C C . LEU A 1 1036 ? 18.323 -30.778 -9.465 1.00 95.94 1036 LEU A C 1
ATOM 8198 O O . LEU A 1 1036 ? 19.316 -31.211 -10.045 1.00 95.94 1036 LEU A O 1
ATOM 8202 N N . CYS A 1 1037 ? 17.473 -31.581 -8.818 1.00 95.12 1037 CYS A N 1
ATOM 8203 C CA . CYS A 1 1037 ? 17.625 -33.037 -8.766 1.00 95.12 1037 CYS A CA 1
ATOM 8204 C C . CYS A 1 1037 ? 17.680 -33.657 -10.169 1.00 95.12 1037 CYS A C 1
ATOM 8206 O O . CYS A 1 1037 ? 18.575 -34.455 -10.429 1.00 95.12 1037 CYS A O 1
ATOM 8208 N N . LYS A 1 1038 ? 16.806 -33.230 -11.091 1.00 94.06 1038 LYS A N 1
ATOM 8209 C CA . LYS A 1 1038 ? 16.822 -33.668 -12.499 1.00 94.06 1038 LYS A CA 1
ATOM 8210 C C . LYS A 1 1038 ? 18.140 -33.347 -13.201 1.00 94.06 1038 LYS A C 1
ATOM 8212 O O . LYS A 1 1038 ? 18.728 -34.214 -13.840 1.00 94.06 1038 LYS A O 1
ATOM 8217 N N . VAL A 1 1039 ? 18.634 -32.112 -13.069 1.00 93.75 1039 VAL A N 1
ATOM 8218 C CA . VAL A 1 1039 ? 19.902 -31.684 -13.696 1.00 93.75 1039 VAL A CA 1
ATOM 8219 C C . VAL A 1 1039 ? 21.089 -32.470 -13.135 1.00 93.75 1039 VAL A C 1
ATOM 8221 O O . VAL A 1 1039 ? 21.983 -32.869 -13.880 1.00 93.75 1039 VAL A O 1
ATOM 8224 N N . LEU A 1 1040 ? 21.077 -32.742 -11.830 1.00 93.56 1040 LEU A N 1
ATOM 8225 C CA . LEU A 1 1040 ? 22.112 -33.521 -11.156 1.00 93.56 1040 LEU A CA 1
ATOM 8226 C C . LEU A 1 1040 ? 21.961 -35.039 -11.350 1.00 93.56 1040 LEU A C 1
ATOM 8228 O O . LEU A 1 1040 ? 22.855 -35.776 -10.933 1.00 93.56 1040 LEU A O 1
ATOM 8232 N N . GLN A 1 1041 ? 20.892 -35.506 -12.007 1.00 93.44 1041 GLN A N 1
ATOM 8233 C CA . GLN A 1 1041 ? 20.552 -36.927 -12.177 1.00 93.44 1041 GLN A CA 1
ATOM 8234 C C . GLN A 1 1041 ? 20.370 -37.649 -10.829 1.00 93.44 1041 GLN A C 1
ATOM 8236 O O . GLN A 1 1041 ? 20.869 -38.750 -10.606 1.00 93.44 1041 GLN A O 1
ATOM 8241 N N . LEU A 1 1042 ? 19.682 -36.981 -9.904 1.00 93.38 1042 LEU A N 1
ATOM 8242 C CA . LEU A 1 1042 ? 19.361 -37.431 -8.549 1.00 93.38 1042 LEU A CA 1
ATOM 8243 C C . LEU A 1 1042 ? 17.843 -37.371 -8.304 1.00 93.38 1042 LEU A C 1
ATOM 8245 O O . LEU A 1 1042 ? 17.394 -36.936 -7.243 1.00 93.38 1042 LEU A O 1
ATOM 8249 N N . ASP A 1 1043 ? 17.041 -37.768 -9.294 1.00 89.56 1043 ASP A N 1
ATOM 8250 C CA . ASP A 1 1043 ? 15.575 -37.634 -9.292 1.00 89.56 1043 ASP A CA 1
ATOM 8251 C C . ASP A 1 1043 ? 14.909 -38.243 -8.052 1.00 89.56 1043 ASP A C 1
ATOM 8253 O O . ASP A 1 1043 ? 13.997 -37.646 -7.473 1.00 89.56 1043 ASP A O 1
ATOM 8257 N N . SER A 1 1044 ? 15.435 -39.378 -7.581 1.00 89.81 1044 SER A N 1
ATOM 8258 C CA . SER A 1 1044 ? 14.935 -40.097 -6.406 1.00 89.81 1044 SER A CA 1
ATOM 8259 C C . SER A 1 1044 ? 14.997 -39.285 -5.111 1.00 89.81 1044 SER A C 1
ATOM 8261 O O . SER A 1 1044 ? 14.274 -39.596 -4.168 1.00 89.81 1044 SER A O 1
ATOM 8263 N N . LEU A 1 1045 ? 15.848 -38.252 -5.029 1.00 91.44 1045 LEU A N 1
ATOM 8264 C CA . LEU A 1 1045 ? 15.898 -37.372 -3.859 1.00 91.44 1045 LEU A CA 1
ATOM 8265 C C . LEU A 1 1045 ? 14.658 -36.490 -3.756 1.00 91.44 1045 LEU A C 1
ATOM 8267 O O . LEU A 1 1045 ? 14.264 -36.140 -2.650 1.00 91.44 1045 LEU A O 1
ATOM 8271 N N . SER A 1 1046 ? 14.047 -36.135 -4.882 1.00 88.56 1046 SER A N 1
ATOM 8272 C CA . SER A 1 1046 ? 12.954 -35.169 -4.889 1.00 88.56 1046 SER A CA 1
ATOM 8273 C C . SER A 1 1046 ? 11.615 -35.738 -4.408 1.00 88.56 1046 SER A C 1
ATOM 8275 O O . SER A 1 1046 ? 10.820 -35.007 -3.820 1.00 88.56 1046 SER A O 1
ATOM 8277 N N . ASP A 1 1047 ? 11.416 -37.049 -4.566 1.00 89.69 1047 ASP A N 1
ATOM 8278 C CA . ASP A 1 1047 ? 10.254 -37.781 -4.048 1.00 89.69 1047 ASP A CA 1
ATOM 8279 C C . ASP A 1 1047 ? 10.521 -38.442 -2.682 1.00 89.69 1047 ASP A C 1
ATOM 8281 O O . ASP A 1 1047 ? 9.616 -39.018 -2.075 1.00 89.69 1047 ASP A O 1
ATOM 8285 N N . ASN A 1 1048 ? 11.755 -38.357 -2.169 1.00 92.38 1048 ASN A N 1
ATOM 8286 C CA . ASN A 1 1048 ? 12.115 -38.916 -0.871 1.00 92.38 1048 ASN A CA 1
ATOM 8287 C C . ASN A 1 1048 ? 11.400 -38.141 0.257 1.00 92.38 1048 ASN A C 1
ATOM 8289 O O . ASN A 1 1048 ? 11.570 -36.920 0.341 1.00 92.38 1048 ASN A O 1
ATOM 8293 N N . PRO A 1 1049 ? 10.667 -38.814 1.169 1.00 91.69 1049 PRO A N 1
ATOM 8294 C CA . PRO A 1 1049 ? 9.996 -38.165 2.297 1.00 91.69 1049 PRO A CA 1
ATOM 8295 C C . PRO A 1 1049 ? 10.899 -37.266 3.155 1.00 91.69 1049 PRO A C 1
ATOM 8297 O O . PRO A 1 1049 ? 10.410 -36.309 3.739 1.00 91.69 1049 PRO A O 1
ATOM 8300 N N . LEU A 1 1050 ? 12.211 -37.528 3.203 1.00 92.62 1050 LEU A N 1
ATOM 8301 C CA . LEU A 1 1050 ? 13.174 -36.710 3.950 1.00 92.62 1050 LEU A CA 1
ATOM 8302 C C . LEU A 1 1050 ? 13.495 -35.356 3.291 1.00 92.62 1050 LEU A C 1
ATOM 8304 O O . LEU A 1 1050 ? 14.023 -34.473 3.964 1.00 92.62 1050 LEU A O 1
ATOM 8308 N N . TYR A 1 1051 ? 13.222 -35.188 1.991 1.00 94.88 1051 TYR A N 1
ATOM 8309 C CA . TYR A 1 1051 ? 13.616 -34.004 1.209 1.00 94.88 1051 TYR A CA 1
ATOM 8310 C C . TYR A 1 1051 ? 12.472 -33.383 0.391 1.00 94.88 1051 TYR A C 1
ATOM 8312 O O . TYR A 1 1051 ? 12.696 -32.434 -0.371 1.00 94.88 1051 TYR A O 1
ATOM 8320 N N . LYS A 1 1052 ? 11.250 -33.906 0.543 1.00 91.88 1052 LYS A N 1
ATOM 8321 C CA . LYS A 1 1052 ? 10.091 -33.559 -0.283 1.00 91.88 1052 LYS A CA 1
ATOM 8322 C C . LYS A 1 1052 ? 9.719 -32.079 -0.178 1.00 91.88 1052 LYS A C 1
ATOM 8324 O O . LYS A 1 1052 ? 9.562 -31.425 -1.206 1.00 91.88 1052 LYS A O 1
ATOM 8329 N N . THR A 1 1053 ? 9.618 -31.541 1.038 1.00 94.19 1053 THR A N 1
ATOM 8330 C CA . THR A 1 1053 ? 9.342 -30.114 1.275 1.00 94.19 1053 THR A CA 1
ATOM 8331 C C . THR A 1 1053 ? 10.583 -29.377 1.771 1.00 94.19 1053 THR A C 1
ATOM 8333 O O . THR A 1 1053 ? 11.510 -29.983 2.312 1.00 94.19 1053 THR A O 1
ATOM 8336 N N . ASN A 1 1054 ? 10.616 -28.047 1.630 1.00 95.00 1054 ASN A N 1
ATOM 8337 C CA . ASN A 1 1054 ? 11.719 -27.239 2.166 1.00 95.00 1054 ASN A CA 1
ATOM 8338 C C . ASN A 1 1054 ? 11.930 -27.457 3.670 1.00 95.00 1054 ASN A C 1
ATOM 8340 O O . ASN A 1 1054 ? 13.070 -27.537 4.118 1.00 95.00 1054 ASN A O 1
ATOM 8344 N N . ARG A 1 1055 ? 10.846 -27.614 4.438 1.00 94.00 1055 ARG A N 1
ATOM 8345 C CA . ARG A 1 1055 ? 10.922 -27.907 5.874 1.00 94.00 1055 ARG A CA 1
ATOM 8346 C C . ARG A 1 1055 ? 11.681 -29.210 6.133 1.00 94.00 1055 ARG A C 1
ATOM 8348 O O . ARG A 1 1055 ? 12.601 -29.213 6.947 1.00 94.00 1055 ARG A O 1
ATOM 8355 N N . ASP A 1 1056 ? 11.359 -30.271 5.395 1.00 94.50 1056 ASP A N 1
ATOM 8356 C CA . ASP A 1 1056 ? 12.029 -31.570 5.537 1.00 94.50 1056 ASP A CA 1
ATOM 8357 C C . ASP A 1 1056 ? 13.519 -31.470 5.168 1.00 94.50 1056 ASP A C 1
ATOM 8359 O O . ASP A 1 1056 ? 14.383 -32.014 5.861 1.00 94.50 1056 ASP A O 1
ATOM 8363 N N . ARG A 1 1057 ? 13.845 -30.694 4.122 1.00 95.44 1057 ARG A N 1
ATOM 8364 C CA . ARG A 1 1057 ? 15.235 -30.424 3.713 1.00 95.44 1057 ARG A CA 1
ATOM 8365 C C . ARG A 1 1057 ? 16.016 -29.624 4.748 1.00 95.44 1057 ARG A C 1
ATOM 8367 O O . ARG A 1 1057 ? 17.197 -29.897 4.939 1.00 95.44 1057 ARG A O 1
ATOM 8374 N N . VAL A 1 1058 ? 15.383 -28.662 5.419 1.00 93.44 1058 VAL A N 1
ATOM 8375 C CA . VAL A 1 1058 ? 16.003 -27.900 6.512 1.00 93.44 1058 VAL A CA 1
ATOM 8376 C C . VAL A 1 1058 ? 16.330 -28.825 7.684 1.00 93.44 1058 VAL A C 1
ATOM 8378 O O . VAL A 1 1058 ? 17.444 -28.751 8.200 1.00 93.44 1058 VAL A O 1
ATOM 8381 N N . THR A 1 1059 ? 15.420 -29.732 8.058 1.00 93.94 1059 THR A N 1
ATOM 8382 C CA . THR A 1 1059 ? 15.661 -30.730 9.115 1.00 93.94 1059 THR A CA 1
ATOM 8383 C C . THR A 1 1059 ? 16.785 -31.705 8.753 1.00 93.94 1059 THR A C 1
ATOM 8385 O O . THR A 1 1059 ? 17.578 -32.069 9.615 1.00 93.94 1059 THR A O 1
ATOM 8388 N N . ASN A 1 1060 ? 16.898 -32.099 7.480 1.00 94.38 1060 ASN A N 1
ATOM 8389 C CA . ASN A 1 1060 ? 17.869 -33.096 7.006 1.00 94.38 1060 ASN A CA 1
ATOM 8390 C C . ASN A 1 1060 ? 19.041 -32.493 6.198 1.00 94.38 1060 ASN A C 1
ATOM 8392 O O . ASN A 1 1060 ? 19.605 -33.157 5.317 1.00 94.38 1060 ASN A O 1
ATOM 8396 N N . ARG A 1 1061 ? 19.411 -31.237 6.488 1.00 94.12 1061 ARG A N 1
ATOM 8397 C CA . ARG A 1 1061 ? 20.357 -30.418 5.707 1.00 94.12 1061 ARG A CA 1
ATOM 8398 C C . ARG A 1 1061 ? 21.679 -31.119 5.414 1.00 94.12 1061 ARG A C 1
ATOM 8400 O O . ARG A 1 1061 ? 22.046 -31.261 4.250 1.00 94.12 1061 ARG A O 1
ATOM 8407 N N . ASP A 1 1062 ? 22.383 -31.576 6.444 1.00 93.06 1062 ASP A N 1
ATOM 8408 C CA . ASP A 1 1062 ? 23.762 -32.064 6.302 1.00 93.06 1062 ASP A CA 1
ATOM 8409 C C . ASP A 1 1062 ? 23.858 -33.296 5.400 1.00 93.06 1062 ASP A C 1
ATOM 8411 O O . ASP A 1 1062 ? 24.813 -33.472 4.641 1.00 93.06 1062 ASP A O 1
ATOM 8415 N N . ALA A 1 1063 ? 22.858 -34.177 5.455 1.00 95.25 1063 ALA A N 1
ATOM 8416 C CA . ALA A 1 1063 ? 22.789 -35.347 4.586 1.00 95.25 1063 ALA A CA 1
ATOM 8417 C C . ALA A 1 1063 ? 22.536 -34.950 3.122 1.00 95.25 1063 ALA A C 1
ATOM 8419 O O . ALA A 1 1063 ? 23.224 -35.443 2.221 1.00 95.25 1063 ALA A O 1
ATOM 8420 N N . LEU A 1 1064 ? 21.598 -34.026 2.888 1.00 95.56 1064 LEU A N 1
ATOM 8421 C CA . LEU A 1 1064 ? 21.274 -33.559 1.543 1.00 95.56 1064 LEU A CA 1
ATOM 8422 C C . LEU A 1 1064 ? 22.452 -32.815 0.908 1.00 95.56 1064 LEU A C 1
ATOM 8424 O O . LEU A 1 1064 ? 22.869 -33.157 -0.197 1.00 95.56 1064 LEU A O 1
ATOM 8428 N N . ILE A 1 1065 ? 23.023 -31.842 1.618 1.00 95.44 1065 ILE A N 1
ATOM 8429 C CA . ILE A 1 1065 ? 24.141 -31.031 1.128 1.00 95.44 1065 ILE A CA 1
ATOM 8430 C C . ILE A 1 1065 ? 25.346 -31.905 0.790 1.00 95.44 1065 ILE A C 1
ATOM 8432 O O . ILE A 1 1065 ? 25.899 -31.761 -0.297 1.00 95.44 1065 ILE A O 1
ATOM 8436 N N . ARG A 1 1066 ? 25.715 -32.872 1.643 1.00 95.69 1066 ARG A N 1
ATOM 8437 C CA . ARG A 1 1066 ? 26.800 -33.819 1.322 1.00 95.69 1066 ARG A CA 1
ATOM 8438 C C . ARG A 1 1066 ? 26.540 -34.576 0.020 1.00 95.69 1066 ARG A C 1
ATOM 8440 O O . ARG A 1 1066 ? 27.453 -34.727 -0.787 1.00 95.69 1066 ARG A O 1
ATOM 8447 N N . THR A 1 1067 ? 25.304 -35.013 -0.207 1.00 95.44 1067 THR A N 1
ATOM 8448 C CA . THR A 1 1067 ? 24.921 -35.738 -1.428 1.00 95.44 1067 THR A CA 1
ATOM 8449 C C . THR A 1 1067 ? 25.038 -34.852 -2.670 1.00 95.44 1067 THR A C 1
ATOM 8451 O O . THR A 1 1067 ? 25.641 -35.259 -3.664 1.00 95.44 1067 THR A O 1
ATOM 8454 N N . LEU A 1 1068 ? 24.522 -33.620 -2.600 1.00 95.56 1068 LEU A N 1
ATOM 8455 C CA . LEU A 1 1068 ? 24.601 -32.651 -3.697 1.00 95.56 1068 LEU A CA 1
ATOM 8456 C C . LEU A 1 1068 ? 26.054 -32.264 -4.005 1.00 95.56 1068 LEU A C 1
ATOM 8458 O O . LEU A 1 1068 ? 26.462 -32.302 -5.164 1.00 95.56 1068 LEU A O 1
ATOM 8462 N N . THR A 1 1069 ? 26.856 -31.965 -2.979 1.00 95.56 1069 THR A N 1
ATOM 8463 C CA . THR A 1 1069 ? 28.279 -31.627 -3.129 1.00 95.56 1069 THR A CA 1
ATOM 8464 C C . THR A 1 1069 ? 29.068 -32.776 -3.753 1.00 95.56 1069 THR A C 1
ATOM 8466 O O . THR A 1 1069 ? 29.831 -32.559 -4.691 1.00 95.56 1069 THR A O 1
ATOM 8469 N N . ASN A 1 1070 ? 28.861 -34.018 -3.300 1.00 95.62 1070 ASN A N 1
ATOM 8470 C CA . ASN A 1 1070 ? 29.540 -35.182 -3.879 1.00 95.62 1070 ASN A CA 1
ATOM 8471 C C . ASN A 1 1070 ? 29.233 -35.340 -5.372 1.00 95.62 1070 ASN A C 1
ATOM 8473 O O . ASN A 1 1070 ? 30.126 -35.664 -6.154 1.00 95.62 1070 ASN A O 1
ATOM 8477 N N . ARG A 1 1071 ? 27.990 -35.066 -5.787 1.00 95.69 1071 ARG A N 1
ATOM 8478 C CA . ARG A 1 1071 ? 27.629 -35.076 -7.205 1.00 95.69 1071 ARG A CA 1
ATOM 8479 C C . ARG A 1 1071 ? 28.290 -33.931 -7.965 1.00 95.69 1071 ARG A C 1
ATOM 8481 O O . ARG A 1 1071 ? 28.860 -34.174 -9.027 1.00 95.69 1071 ARG A O 1
ATOM 8488 N N . LEU A 1 1072 ? 28.270 -32.711 -7.438 1.00 95.56 1072 LEU A N 1
ATOM 8489 C CA . LEU A 1 1072 ? 28.873 -31.545 -8.093 1.00 95.56 1072 LEU A CA 1
ATOM 8490 C C . LEU A 1 1072 ? 30.394 -31.680 -8.276 1.00 95.56 1072 LEU A C 1
ATOM 8492 O O . LEU A 1 1072 ? 30.927 -31.212 -9.280 1.00 95.56 1072 LEU A O 1
ATOM 8496 N N . LYS A 1 1073 ? 31.091 -32.405 -7.394 1.00 96.44 1073 LYS A N 1
ATOM 8497 C CA . LYS A 1 1073 ? 32.533 -32.698 -7.519 1.00 96.44 1073 LYS A CA 1
ATOM 8498 C C . LYS A 1 1073 ? 32.927 -33.572 -8.715 1.00 96.44 1073 LYS A C 1
ATOM 8500 O O . LYS A 1 1073 ? 34.110 -33.654 -9.033 1.00 96.44 1073 LYS A O 1
ATOM 8505 N N . SER A 1 1074 ? 31.974 -34.225 -9.378 1.00 95.00 1074 SER A N 1
ATOM 8506 C CA . SER A 1 1074 ? 32.273 -35.082 -10.538 1.00 95.00 1074 SER A CA 1
ATOM 8507 C C . SER A 1 1074 ? 32.675 -34.304 -11.798 1.00 95.00 1074 SER A C 1
ATOM 8509 O O . SER A 1 1074 ? 33.460 -34.809 -12.597 1.00 95.00 1074 SER A O 1
ATOM 8511 N N . GLU A 1 1075 ? 32.202 -33.066 -11.951 1.00 96.31 1075 GLU A N 1
ATOM 8512 C CA . GLU A 1 1075 ? 32.442 -32.233 -13.133 1.00 96.31 1075 GLU A CA 1
ATOM 8513 C C . GLU A 1 1075 ? 32.965 -30.844 -12.749 1.00 96.31 1075 GLU A C 1
ATOM 8515 O O . GLU A 1 1075 ? 32.901 -30.427 -11.588 1.00 96.31 1075 GLU A O 1
ATOM 8520 N N . ASN A 1 1076 ? 33.525 -30.129 -13.727 1.00 95.06 1076 ASN A N 1
ATOM 8521 C CA . ASN A 1 1076 ? 34.022 -28.770 -13.513 1.00 95.06 1076 ASN A CA 1
ATOM 8522 C C . ASN A 1 1076 ? 32.892 -27.733 -13.429 1.00 95.06 1076 ASN A C 1
ATOM 8524 O O . ASN A 1 1076 ? 31.761 -27.962 -13.861 1.00 95.06 1076 ASN A O 1
ATOM 8528 N N . ASN A 1 1077 ? 33.215 -26.554 -12.905 1.00 92.19 1077 ASN A N 1
ATOM 8529 C CA . ASN A 1 1077 ? 32.251 -25.477 -12.707 1.00 92.19 1077 ASN A CA 1
ATOM 8530 C C . ASN A 1 1077 ? 31.575 -25.059 -14.026 1.00 92.19 1077 ASN A C 1
ATOM 8532 O O . ASN A 1 1077 ? 30.358 -24.915 -14.094 1.00 92.19 1077 ASN A O 1
ATOM 8536 N N . GLN A 1 1078 ? 32.341 -24.945 -15.118 1.00 92.62 1078 GLN A N 1
ATOM 8537 C CA . GLN A 1 1078 ? 31.805 -24.526 -16.419 1.00 92.62 1078 GLN A CA 1
ATOM 8538 C C . GLN A 1 1078 ? 30.773 -25.509 -16.996 1.00 92.62 1078 GLN A C 1
ATOM 8540 O O . GLN A 1 1078 ? 29.818 -25.073 -17.644 1.00 92.62 1078 GLN A O 1
ATOM 8545 N N . PHE A 1 1079 ? 30.941 -26.814 -16.765 1.00 95.19 1079 PHE A N 1
ATOM 8546 C CA . PHE A 1 1079 ? 29.951 -27.818 -17.142 1.00 95.19 1079 PHE A CA 1
ATOM 8547 C C . PHE A 1 1079 ? 28.628 -27.578 -16.407 1.00 95.19 1079 PHE A C 1
ATOM 8549 O O . PHE A 1 1079 ? 27.580 -27.501 -17.048 1.00 95.19 1079 PHE A O 1
ATOM 8556 N N . TRP A 1 1080 ? 28.674 -27.383 -15.085 1.00 94.94 1080 TRP A N 1
ATOM 8557 C CA . TRP A 1 1080 ? 27.471 -27.165 -14.279 1.00 94.94 1080 TRP A CA 1
ATOM 8558 C C . TRP A 1 1080 ? 26.751 -25.860 -14.602 1.00 94.94 1080 TRP A C 1
ATOM 8560 O O . TRP A 1 1080 ? 25.524 -25.861 -14.693 1.00 94.94 1080 TRP A O 1
ATOM 8570 N N . LEU A 1 1081 ? 27.492 -24.775 -14.851 1.00 93.56 1081 LEU A N 1
ATOM 8571 C CA . LEU A 1 1081 ? 26.905 -23.504 -15.286 1.00 93.56 1081 LEU A CA 1
ATOM 8572 C C . LEU A 1 1081 ? 26.089 -23.676 -16.577 1.00 93.56 1081 LEU A C 1
ATOM 8574 O O . LEU A 1 1081 ? 24.958 -23.207 -16.650 1.00 93.56 1081 LEU A O 1
ATOM 8578 N N . LYS A 1 1082 ? 26.623 -24.404 -17.568 1.00 94.31 1082 LYS A N 1
ATOM 8579 C CA . LYS A 1 1082 ? 25.897 -24.713 -18.812 1.00 94.31 1082 LYS A CA 1
ATOM 8580 C C . LYS A 1 1082 ? 24.725 -25.668 -18.587 1.00 94.31 1082 LYS A C 1
ATOM 8582 O O . LYS A 1 1082 ? 23.693 -25.534 -19.233 1.00 94.31 1082 LYS A O 1
ATOM 8587 N N . ALA A 1 1083 ? 24.871 -26.641 -17.689 1.00 93.75 1083 ALA A N 1
ATOM 8588 C CA . ALA A 1 1083 ? 23.823 -27.620 -17.408 1.00 93.75 1083 ALA A CA 1
ATOM 8589 C C . ALA A 1 1083 ? 22.588 -26.990 -16.735 1.00 93.75 1083 ALA A C 1
ATOM 8591 O O . ALA A 1 1083 ? 21.460 -27.417 -16.995 1.00 93.75 1083 ALA A O 1
ATOM 8592 N N . LEU A 1 1084 ? 22.798 -25.980 -15.886 1.00 93.88 1084 LEU A N 1
ATOM 8593 C CA . LEU A 1 1084 ? 21.740 -25.262 -15.170 1.00 93.88 1084 LEU A CA 1
ATOM 8594 C C . LEU A 1 1084 ? 21.113 -24.118 -15.993 1.00 93.88 1084 LEU A C 1
ATOM 8596 O O . LEU A 1 1084 ? 20.012 -23.662 -15.672 1.00 93.88 1084 LEU A O 1
ATOM 8600 N N . GLU A 1 1085 ? 21.774 -23.666 -17.059 1.00 93.06 1085 GLU A N 1
ATOM 8601 C CA . GLU A 1 1085 ? 21.319 -22.564 -17.911 1.00 93.06 1085 GLU A CA 1
ATOM 8602 C C . GLU A 1 1085 ? 19.914 -22.820 -18.492 1.00 93.06 1085 GLU A C 1
ATOM 8604 O O . GLU A 1 1085 ? 19.607 -23.904 -18.991 1.00 93.06 1085 GLU A O 1
ATOM 8609 N N . ASN A 1 1086 ? 19.032 -21.816 -18.410 1.00 89.31 1086 ASN A N 1
ATOM 8610 C CA . ASN A 1 1086 ? 17.632 -21.876 -18.861 1.00 89.31 1086 ASN A CA 1
ATOM 8611 C C . ASN A 1 1086 ? 16.771 -22.986 -18.216 1.00 89.31 1086 ASN A C 1
ATOM 8613 O O . ASN A 1 1086 ? 15.720 -23.344 -18.747 1.00 89.31 1086 ASN A O 1
ATOM 8617 N N . ARG A 1 1087 ? 17.171 -23.528 -17.054 1.00 90.44 1087 ARG A N 1
ATOM 8618 C CA . ARG A 1 1087 ? 16.393 -24.541 -16.308 1.00 90.44 1087 ARG A CA 1
ATOM 8619 C C . ARG A 1 1087 ? 15.522 -23.968 -15.183 1.00 90.44 1087 ARG A C 1
ATOM 8621 O O . ARG A 1 1087 ? 14.822 -24.724 -14.523 1.00 90.44 1087 ARG A O 1
ATOM 8628 N N . GLY A 1 1088 ? 15.542 -22.656 -14.948 1.00 87.69 1088 GLY A N 1
ATOM 8629 C CA . GLY A 1 1088 ? 14.704 -22.006 -13.926 1.00 87.69 1088 GLY A CA 1
ATOM 8630 C C . GLY A 1 1088 ? 15.180 -22.189 -12.476 1.00 87.69 1088 GLY A C 1
ATOM 8631 O O . GLY A 1 1088 ? 14.443 -21.860 -11.549 1.00 87.69 1088 GLY A O 1
ATOM 8632 N N . VAL A 1 1089 ? 16.402 -22.691 -12.271 1.00 93.06 1089 VAL A N 1
ATOM 8633 C CA . VAL A 1 1089 ? 17.080 -22.725 -10.965 1.00 93.06 1089 VAL A CA 1
ATOM 8634 C C . VAL A 1 1089 ? 18.070 -21.557 -10.907 1.00 93.06 1089 VAL A C 1
ATOM 8636 O O . VAL A 1 1089 ? 18.880 -21.441 -11.819 1.00 93.06 1089 VAL A O 1
ATOM 8639 N N . PRO A 1 1090 ? 18.027 -20.686 -9.886 1.00 94.31 1090 PRO A N 1
ATOM 8640 C CA . PRO A 1 1090 ? 19.057 -19.674 -9.654 1.00 94.31 1090 PRO A CA 1
ATOM 8641 C C . PRO A 1 1090 ? 20.431 -20.278 -9.322 1.00 94.31 1090 PRO A C 1
ATOM 8643 O O . PRO A 1 1090 ? 20.564 -21.083 -8.396 1.00 94.31 1090 PRO A O 1
ATOM 8646 N N . PHE A 1 1091 ? 21.469 -19.858 -10.046 1.00 94.88 1091 PHE A N 1
ATOM 8647 C CA . PHE A 1 1091 ? 22.856 -20.251 -9.790 1.00 94.88 1091 PHE A CA 1
ATOM 8648 C C . PHE A 1 1091 ? 23.841 -19.156 -10.217 1.00 94.88 1091 PHE A C 1
ATOM 8650 O O . PHE A 1 1091 ? 23.519 -18.323 -11.066 1.00 94.88 1091 PHE A O 1
ATOM 8657 N N . ALA A 1 1092 ? 25.050 -19.166 -9.652 1.00 94.44 1092 ALA A N 1
ATOM 8658 C CA . ALA A 1 1092 ? 26.136 -18.277 -10.063 1.00 94.44 1092 ALA A CA 1
ATOM 8659 C C . ALA A 1 1092 ? 27.523 -18.852 -9.713 1.00 94.44 1092 ALA A C 1
ATOM 8661 O O . ALA A 1 1092 ? 27.663 -19.524 -8.687 1.00 94.44 1092 ALA A O 1
ATOM 8662 N N . PRO A 1 1093 ? 28.572 -18.571 -10.511 1.00 93.19 1093 PRO A N 1
ATOM 8663 C CA . PRO A 1 1093 ? 29.947 -18.836 -10.100 1.00 93.19 1093 PRO A CA 1
ATOM 8664 C C . PRO A 1 1093 ? 30.408 -17.831 -9.034 1.00 93.19 1093 PRO A C 1
ATOM 8666 O O . PRO A 1 1093 ? 29.935 -16.694 -8.988 1.00 93.19 1093 PRO A O 1
ATOM 8669 N N . ILE A 1 1094 ? 31.385 -18.222 -8.213 1.00 92.31 1094 ILE A N 1
ATOM 8670 C CA . ILE A 1 1094 ? 32.057 -17.302 -7.286 1.00 92.31 1094 ILE A CA 1
ATOM 8671 C C . ILE A 1 1094 ? 33.197 -16.585 -8.020 1.00 92.31 1094 ILE A C 1
ATOM 8673 O O . ILE A 1 1094 ? 34.233 -17.182 -8.310 1.00 92.31 1094 ILE A O 1
ATOM 8677 N N . ASN A 1 1095 ? 33.002 -15.302 -8.330 1.00 91.06 1095 ASN A N 1
ATOM 8678 C CA . ASN A 1 1095 ? 33.994 -14.475 -9.022 1.00 91.06 1095 ASN A CA 1
ATOM 8679 C C . ASN A 1 1095 ? 34.919 -13.743 -8.039 1.00 91.06 1095 ASN A C 1
ATOM 8681 O O . ASN A 1 1095 ? 34.493 -13.285 -6.981 1.00 91.06 1095 ASN A O 1
ATOM 8685 N N . ASN A 1 1096 ? 36.180 -13.559 -8.438 1.00 92.19 1096 ASN A N 1
ATOM 8686 C CA . ASN A 1 1096 ? 37.061 -12.563 -7.829 1.00 92.19 1096 ASN A CA 1
ATOM 8687 C C . ASN A 1 1096 ? 36.756 -11.154 -8.388 1.00 92.19 1096 ASN A C 1
ATOM 8689 O O . ASN A 1 1096 ? 35.967 -10.999 -9.321 1.00 92.19 1096 ASN A O 1
ATOM 8693 N N . ILE A 1 1097 ? 37.397 -10.112 -7.844 1.00 93.12 1097 ILE A N 1
ATOM 8694 C CA . ILE A 1 1097 ? 37.132 -8.716 -8.244 1.00 93.12 1097 ILE A CA 1
ATOM 8695 C C . ILE A 1 1097 ? 37.406 -8.470 -9.738 1.00 93.12 1097 ILE A C 1
ATOM 8697 O O . ILE A 1 1097 ? 36.627 -7.786 -10.402 1.00 93.12 1097 ILE A O 1
ATOM 8701 N N . GLU A 1 1098 ? 38.468 -9.060 -10.293 1.00 94.06 1098 GLU A N 1
ATOM 8702 C CA . GLU A 1 1098 ? 38.769 -8.957 -11.726 1.00 94.06 1098 GLU A CA 1
ATOM 8703 C C . GLU A 1 1098 ? 37.658 -9.580 -12.588 1.00 94.06 1098 GLU A C 1
ATOM 8705 O O . GLU A 1 1098 ? 37.196 -8.958 -13.547 1.00 94.06 1098 GLU A O 1
ATOM 8710 N N . GLY A 1 1099 ? 37.194 -10.779 -12.225 1.00 92.81 1099 GLY A N 1
ATOM 8711 C CA . GLY A 1 1099 ? 36.088 -11.470 -12.882 1.00 92.81 1099 GLY A CA 1
ATOM 8712 C C . GLY A 1 1099 ? 34.780 -10.685 -12.802 1.00 92.81 1099 GLY A C 1
ATOM 8713 O O . GLY A 1 1099 ? 34.070 -10.593 -13.800 1.00 92.81 1099 GLY A O 1
ATOM 8714 N N . THR A 1 1100 ? 34.496 -10.042 -11.665 1.00 94.25 1100 THR A N 1
ATOM 8715 C CA . THR A 1 1100 ? 33.321 -9.172 -11.491 1.00 94.25 1100 THR A CA 1
ATOM 8716 C C . THR A 1 1100 ? 33.332 -8.004 -12.476 1.00 94.25 1100 THR A C 1
ATOM 8718 O O . THR A 1 1100 ? 32.344 -7.789 -13.174 1.00 94.25 1100 THR A O 1
ATOM 8721 N N . PHE A 1 1101 ? 34.448 -7.278 -12.611 1.00 94.44 1101 PHE A N 1
ATOM 8722 C CA . PHE A 1 1101 ? 34.530 -6.145 -13.545 1.00 94.44 1101 PHE A CA 1
ATOM 8723 C C . PHE A 1 1101 ? 34.648 -6.552 -15.020 1.00 94.44 1101 PHE A C 1
ATOM 8725 O O . PHE A 1 1101 ? 34.366 -5.739 -15.899 1.00 94.44 1101 PHE A O 1
ATOM 8732 N N . LYS A 1 1102 ? 35.020 -7.805 -15.306 1.00 94.62 1102 LYS A N 1
ATOM 8733 C CA . LYS A 1 1102 ? 34.976 -8.401 -16.652 1.00 94.62 1102 LYS A CA 1
ATOM 8734 C C . LYS A 1 1102 ? 33.650 -9.107 -16.961 1.00 94.62 1102 LYS A C 1
ATOM 8736 O O . LYS A 1 1102 ? 33.478 -9.601 -18.074 1.00 94.62 1102 LYS A O 1
ATOM 8741 N N . HIS A 1 1103 ? 32.718 -9.178 -16.009 1.00 94.69 1103 HIS A N 1
ATOM 8742 C CA . HIS A 1 1103 ? 31.477 -9.925 -16.177 1.00 94.69 1103 HIS A CA 1
ATOM 8743 C C . HIS A 1 1103 ? 30.628 -9.332 -17.321 1.00 94.69 1103 HIS A C 1
ATOM 8745 O O . HIS A 1 1103 ? 30.394 -8.118 -17.327 1.00 94.69 1103 HIS A O 1
ATOM 8751 N N . PRO A 1 1104 ? 30.092 -10.150 -18.254 1.00 93.19 1104 PRO A N 1
ATOM 8752 C CA . PRO A 1 1104 ? 29.367 -9.650 -19.425 1.00 93.19 1104 PRO A CA 1
ATOM 8753 C C . PRO A 1 1104 ? 28.216 -8.704 -19.070 1.00 93.19 1104 PRO A C 1
ATOM 8755 O O . PRO A 1 1104 ? 28.081 -7.644 -19.671 1.00 93.19 1104 PRO A O 1
ATOM 8758 N N . GLN A 1 1105 ? 27.442 -9.034 -18.030 1.00 93.81 1105 GLN A N 1
ATOM 8759 C CA . GLN A 1 1105 ? 26.342 -8.184 -17.561 1.00 93.81 1105 GLN A CA 1
ATOM 8760 C C . GLN A 1 1105 ? 26.823 -6.851 -16.961 1.00 93.81 1105 GLN A C 1
ATOM 8762 O O . GLN A 1 1105 ? 26.158 -5.834 -17.125 1.00 93.81 1105 GLN A O 1
ATOM 8767 N N . VAL A 1 1106 ? 27.971 -6.831 -16.275 1.00 94.69 1106 VAL A N 1
ATOM 8768 C CA . VAL A 1 1106 ? 28.527 -5.614 -15.653 1.00 94.69 1106 VAL A CA 1
ATOM 8769 C C . VAL A 1 1106 ? 28.975 -4.640 -16.745 1.00 94.69 1106 VAL A C 1
ATOM 8771 O O . VAL A 1 1106 ? 28.652 -3.452 -16.684 1.00 94.69 1106 VAL A O 1
ATOM 8774 N N . LEU A 1 1107 ? 29.631 -5.157 -17.788 1.00 93.75 1107 LEU A N 1
ATOM 8775 C CA . LEU A 1 1107 ? 30.010 -4.386 -18.972 1.00 93.75 1107 LEU A CA 1
ATOM 8776 C C . LEU A 1 1107 ? 28.778 -3.917 -19.760 1.00 93.75 1107 LEU A C 1
ATOM 8778 O O . LEU A 1 1107 ? 28.658 -2.727 -20.045 1.00 93.75 1107 LEU A O 1
ATOM 8782 N N . ALA A 1 1108 ? 27.823 -4.812 -20.039 1.00 93.81 1108 ALA A N 1
ATOM 8783 C CA . ALA A 1 1108 ? 26.599 -4.490 -20.779 1.00 93.81 1108 ALA A CA 1
ATOM 8784 C C . ALA A 1 1108 ? 25.736 -3.426 -20.079 1.00 93.81 1108 ALA A C 1
ATOM 8786 O O . ALA A 1 1108 ? 25.050 -2.650 -20.740 1.00 93.81 1108 ALA A O 1
ATOM 8787 N N . ARG A 1 1109 ? 25.781 -3.358 -18.740 1.00 93.56 1109 ARG A N 1
ATOM 8788 C CA . ARG A 1 1109 ? 25.069 -2.344 -17.945 1.00 93.56 1109 ARG A CA 1
ATOM 8789 C C . ARG A 1 1109 ? 25.890 -1.084 -17.650 1.00 93.56 1109 ARG A C 1
ATOM 8791 O O . ARG A 1 1109 ? 25.433 -0.235 -16.880 1.00 93.56 1109 ARG A O 1
ATOM 8798 N N . GLY A 1 1110 ? 27.072 -0.937 -18.253 1.00 90.56 1110 GLY A N 1
ATOM 8799 C CA . GLY A 1 1110 ? 27.900 0.265 -18.130 1.00 90.56 1110 GLY A CA 1
ATOM 8800 C C . GLY A 1 1110 ? 28.356 0.538 -16.695 1.00 90.56 1110 GLY A C 1
ATOM 8801 O O . GLY A 1 1110 ? 28.357 1.684 -16.254 1.00 90.56 1110 GLY A O 1
ATOM 8802 N N . MET A 1 1111 ? 28.685 -0.513 -15.938 1.00 94.56 1111 MET A N 1
ATOM 8803 C CA . MET A 1 1111 ? 29.135 -0.401 -14.542 1.00 94.56 1111 MET A CA 1
ATOM 8804 C C . MET A 1 1111 ? 30.638 -0.126 -14.402 1.00 94.56 1111 MET A C 1
ATOM 8806 O O . MET A 1 1111 ? 31.133 -0.013 -13.284 1.00 94.56 1111 MET A O 1
ATOM 8810 N N . VAL A 1 1112 ? 31.366 0.019 -15.508 1.00 93.38 1112 VAL A N 1
ATOM 8811 C CA . VAL A 1 1112 ? 32.750 0.506 -15.536 1.00 93.38 1112 VAL A CA 1
ATOM 8812 C C . VAL A 1 1112 ? 32.777 1.736 -16.429 1.00 93.38 1112 VAL A C 1
ATOM 8814 O O . VAL A 1 1112 ? 32.422 1.650 -17.602 1.00 93.38 1112 VAL A O 1
ATOM 8817 N N . HIS A 1 1113 ? 33.170 2.875 -15.867 1.00 91.00 1113 HIS A N 1
ATOM 8818 C CA . HIS A 1 1113 ? 33.243 4.147 -16.572 1.00 91.00 1113 HIS A CA 1
ATOM 8819 C C . HIS A 1 1113 ? 34.675 4.677 -16.564 1.00 91.00 1113 HIS A C 1
ATOM 8821 O O . HIS A 1 1113 ? 35.361 4.612 -15.544 1.00 91.00 1113 HIS A O 1
ATOM 8827 N N . GLU A 1 1114 ? 35.126 5.191 -17.702 1.00 93.00 1114 GLU A N 1
ATOM 8828 C CA . GLU A 1 1114 ? 36.462 5.756 -17.871 1.00 93.00 1114 GLU A CA 1
ATOM 8829 C C . GLU A 1 1114 ? 36.385 7.279 -17.893 1.00 93.00 1114 GLU A C 1
ATOM 8831 O O . GLU A 1 1114 ? 35.583 7.839 -18.634 1.00 93.00 1114 GLU A O 1
ATOM 8836 N N . ILE A 1 1115 ? 37.227 7.942 -17.101 1.00 92.81 1115 ILE A N 1
ATOM 8837 C CA . ILE A 1 1115 ? 37.292 9.405 -17.043 1.00 92.81 1115 ILE A CA 1
ATOM 8838 C C . ILE A 1 1115 ? 38.740 9.882 -16.928 1.00 92.81 1115 ILE A C 1
ATOM 8840 O O . ILE A 1 1115 ? 39.582 9.215 -16.323 1.00 92.81 1115 ILE A O 1
ATOM 8844 N N . GLU A 1 1116 ? 39.032 11.038 -17.520 1.00 93.25 1116 GLU A N 1
ATOM 8845 C CA . GLU A 1 1116 ? 40.346 11.672 -17.436 1.00 93.25 1116 GLU A CA 1
ATOM 8846 C C . GLU A 1 1116 ? 40.456 12.483 -16.135 1.00 93.25 1116 GLU A C 1
ATOM 8848 O O . GLU A 1 1116 ? 39.693 13.421 -15.907 1.00 93.25 1116 GLU A O 1
ATOM 8853 N N . HIS A 1 1117 ? 41.411 12.127 -15.277 1.00 92.81 1117 HIS A N 1
ATOM 8854 C CA . HIS A 1 1117 ? 41.720 12.823 -14.030 1.00 92.81 1117 HIS A CA 1
ATOM 8855 C C . HIS A 1 1117 ? 42.968 13.711 -14.197 1.00 92.81 1117 HIS A C 1
ATOM 8857 O O . HIS A 1 1117 ? 43.979 13.236 -14.727 1.00 92.81 1117 HIS A O 1
ATOM 8863 N N . PRO A 1 1118 ? 42.973 14.963 -13.690 1.00 89.06 1118 PRO A N 1
ATOM 8864 C CA . PRO A 1 1118 ? 44.065 15.915 -13.914 1.00 89.06 1118 PRO A CA 1
ATOM 8865 C C . PRO A 1 1118 ? 45.463 15.395 -13.551 1.00 89.06 1118 PRO A C 1
ATOM 8867 O O . PRO A 1 1118 ? 46.404 15.599 -14.312 1.00 89.06 1118 PRO A O 1
ATOM 8870 N N . LYS A 1 1119 ? 45.590 14.686 -12.420 1.00 87.56 1119 LYS A N 1
ATOM 8871 C CA . LYS A 1 1119 ? 46.875 14.146 -11.935 1.00 87.56 1119 LYS A CA 1
ATOM 8872 C C . LYS A 1 1119 ? 47.090 12.663 -12.255 1.00 87.56 1119 LYS A C 1
ATOM 8874 O O . LYS A 1 1119 ? 48.223 12.224 -12.401 1.00 87.56 1119 LYS A O 1
ATOM 8879 N N . ALA A 1 1120 ? 46.009 11.894 -12.388 1.00 87.38 1120 ALA A N 1
ATOM 8880 C CA . ALA A 1 1120 ? 46.071 10.428 -12.472 1.00 87.38 1120 ALA A CA 1
ATOM 8881 C C . ALA A 1 1120 ? 45.887 9.888 -13.902 1.00 87.38 1120 ALA A C 1
ATOM 8883 O O . ALA A 1 1120 ? 45.943 8.682 -14.128 1.00 87.38 1120 ALA A O 1
ATOM 8884 N N . GLY A 1 1121 ? 45.655 10.778 -14.872 1.00 88.94 1121 GLY A N 1
ATOM 8885 C CA . GLY A 1 1121 ? 45.362 10.398 -16.247 1.00 88.94 1121 GLY A CA 1
ATOM 8886 C C . GLY A 1 1121 ? 44.043 9.640 -16.330 1.00 88.94 1121 GLY A C 1
ATOM 8887 O O . GLY A 1 1121 ? 43.096 9.931 -15.597 1.00 88.94 1121 GLY A O 1
ATOM 8888 N N . LYS A 1 1122 ? 43.979 8.651 -17.215 1.00 91.38 1122 LYS A N 1
ATOM 8889 C CA . LYS A 1 1122 ? 42.764 7.877 -17.450 1.00 91.38 1122 LYS A CA 1
ATOM 8890 C C . LYS A 1 1122 ? 42.516 6.878 -16.318 1.00 91.38 1122 LYS A C 1
ATOM 8892 O O . LYS A 1 1122 ? 43.239 5.890 -16.183 1.00 91.38 1122 LYS A O 1
ATOM 8897 N N . ILE A 1 1123 ? 41.460 7.103 -15.540 1.00 92.88 1123 ILE A N 1
ATOM 8898 C CA . ILE A 1 1123 ? 41.052 6.232 -14.430 1.00 92.88 1123 ILE A CA 1
ATOM 8899 C C . ILE A 1 1123 ? 39.730 5.520 -14.734 1.00 92.88 1123 ILE A C 1
ATOM 8901 O O . ILE A 1 1123 ? 38.901 6.010 -15.502 1.00 92.88 1123 ILE A O 1
ATOM 8905 N N . ARG A 1 1124 ? 39.531 4.348 -14.116 1.00 93.06 1124 ARG A N 1
ATOM 8906 C CA . ARG A 1 1124 ? 38.294 3.556 -14.201 1.00 93.06 1124 ARG A CA 1
ATOM 8907 C C . ARG A 1 1124 ? 37.538 3.618 -12.881 1.00 93.06 1124 ARG A C 1
ATOM 8909 O O . ARG A 1 1124 ? 38.103 3.286 -11.843 1.00 93.06 1124 ARG A O 1
ATOM 8916 N N . LEU A 1 1125 ? 36.268 4.002 -12.938 1.00 93.25 1125 LEU A N 1
ATOM 8917 C CA . LEU A 1 1125 ? 35.372 4.141 -11.791 1.00 93.25 1125 LEU A CA 1
ATOM 8918 C C . LEU A 1 1125 ? 34.146 3.230 -11.945 1.00 93.25 1125 LEU A C 1
ATOM 8920 O O . LEU A 1 1125 ? 33.704 2.946 -13.060 1.00 93.25 1125 LEU A O 1
ATOM 8924 N N . CYS A 1 1126 ? 33.564 2.797 -10.825 1.00 93.50 1126 CYS A N 1
ATOM 8925 C CA . CYS A 1 1126 ? 32.309 2.038 -10.822 1.00 93.50 1126 CYS A CA 1
ATOM 8926 C C . CYS A 1 1126 ? 31.149 2.912 -11.313 1.00 93.50 1126 CYS A C 1
ATOM 8928 O O . CYS A 1 1126 ? 30.899 3.956 -10.730 1.00 93.50 1126 CYS A O 1
ATOM 8930 N N . GLY A 1 1127 ? 30.412 2.508 -12.343 1.00 91.06 1127 GLY A N 1
ATOM 8931 C CA . GLY A 1 1127 ? 29.270 3.260 -12.876 1.00 91.06 1127 GLY A CA 1
ATOM 8932 C C . GLY A 1 1127 ? 28.102 3.411 -11.891 1.00 91.06 1127 GLY A C 1
ATOM 8933 O O . GLY A 1 1127 ? 28.078 2.809 -10.817 1.00 91.06 1127 GLY A O 1
ATOM 8934 N N . THR A 1 1128 ? 27.108 4.218 -12.263 1.00 89.69 1128 THR A N 1
ATOM 8935 C CA . THR A 1 1128 ? 25.873 4.407 -11.486 1.00 89.69 1128 THR A CA 1
ATOM 8936 C C . THR A 1 1128 ? 24.992 3.145 -11.551 1.00 89.69 1128 THR A C 1
ATOM 8938 O O . THR A 1 1128 ? 24.701 2.669 -12.655 1.00 89.69 1128 THR A O 1
ATOM 8941 N N . PRO A 1 1129 ? 24.567 2.564 -10.409 1.00 87.94 1129 PRO A N 1
ATOM 8942 C CA . PRO A 1 1129 ? 23.873 1.271 -10.400 1.00 87.94 1129 PRO A CA 1
ATOM 8943 C C . PRO A 1 1129 ? 22.414 1.351 -10.875 1.00 87.94 1129 PRO A C 1
ATOM 8945 O O . PRO A 1 1129 ? 21.926 0.418 -11.516 1.00 87.94 1129 PRO A O 1
ATOM 8948 N N . VAL A 1 1130 ? 21.723 2.463 -10.607 1.00 89.88 1130 VAL A N 1
ATOM 8949 C CA . VAL A 1 1130 ? 20.312 2.666 -10.977 1.00 89.88 1130 VAL A CA 1
ATOM 8950 C C . VAL A 1 1130 ? 20.218 3.233 -12.393 1.00 89.88 1130 VAL A C 1
ATOM 8952 O O . VAL A 1 1130 ? 20.909 4.196 -12.729 1.00 89.88 1130 VAL A O 1
ATOM 8955 N N . LYS A 1 1131 ? 19.373 2.625 -13.236 1.00 87.50 1131 LYS A N 1
ATOM 8956 C CA . LYS A 1 1131 ? 19.099 3.085 -14.605 1.00 87.50 1131 LYS A CA 1
ATOM 8957 C C . LYS A 1 1131 ? 17.667 3.601 -14.677 1.00 87.50 1131 LYS A C 1
ATOM 8959 O O . LYS A 1 1131 ? 16.742 2.868 -14.345 1.00 87.50 1131 LYS A O 1
ATOM 8964 N N . TYR A 1 1132 ? 17.516 4.837 -15.116 1.00 84.12 1132 TYR A N 1
ATOM 8965 C CA . TYR A 1 1132 ? 16.237 5.522 -15.270 1.00 84.12 1132 TYR A CA 1
ATOM 8966 C C . TYR A 1 1132 ? 15.805 5.466 -16.741 1.00 84.12 1132 TYR A C 1
ATOM 8968 O O . TYR A 1 1132 ? 16.664 5.398 -17.625 1.00 84.12 1132 TYR A O 1
ATOM 8976 N N . SER A 1 1133 ? 14.494 5.469 -16.997 1.00 85.19 1133 SER A N 1
ATOM 8977 C CA . SER A 1 1133 ? 13.926 5.476 -18.354 1.00 85.19 1133 SER A CA 1
ATOM 8978 C C . SER A 1 1133 ? 14.222 6.778 -19.096 1.00 85.19 1133 SER A C 1
ATOM 8980 O O . SER A 1 1133 ? 14.607 6.729 -20.262 1.00 85.19 1133 SER A O 1
ATOM 8982 N N . ASP A 1 1134 ? 14.089 7.912 -18.400 1.00 79.56 1134 ASP A N 1
ATOM 8983 C CA . ASP A 1 1134 ? 14.048 9.238 -19.027 1.00 79.56 1134 ASP A CA 1
ATOM 8984 C C . ASP A 1 1134 ? 15.237 10.126 -18.631 1.00 79.56 1134 ASP A C 1
ATOM 8986 O O . ASP A 1 1134 ? 15.912 10.683 -19.492 1.00 79.56 1134 ASP A O 1
ATOM 8990 N N . THR A 1 1135 ? 15.551 10.230 -17.338 1.00 81.31 1135 THR A N 1
ATOM 8991 C CA . THR A 1 1135 ? 16.607 11.112 -16.812 1.00 81.31 1135 THR A CA 1
ATOM 8992 C C . THR A 1 1135 ? 17.872 10.333 -16.475 1.00 81.31 1135 THR A C 1
ATOM 8994 O O . THR A 1 1135 ? 17.872 9.490 -15.589 1.00 81.31 1135 THR A O 1
ATOM 8997 N N . LYS A 1 1136 ? 18.993 10.588 -17.151 1.00 80.06 1136 LYS A N 1
ATOM 8998 C CA . LYS A 1 1136 ? 20.194 9.745 -17.004 1.00 80.06 1136 LYS A CA 1
ATOM 8999 C C . LYS A 1 1136 ? 21.140 10.277 -15.916 1.00 80.06 1136 LYS A C 1
ATOM 9001 O O . LYS A 1 1136 ? 21.672 11.372 -16.079 1.00 80.06 1136 LYS A O 1
ATOM 9006 N N . PRO A 1 1137 ? 21.452 9.502 -14.856 1.00 85.56 1137 PRO A N 1
ATOM 9007 C CA . PRO A 1 1137 ? 22.559 9.826 -13.961 1.00 85.56 1137 PRO A CA 1
ATOM 9008 C C . PRO A 1 1137 ? 23.886 9.758 -14.722 1.00 85.56 1137 PRO A C 1
ATOM 9010 O O . PRO A 1 1137 ? 24.159 8.765 -15.406 1.00 85.56 1137 PRO A O 1
ATOM 9013 N N . THR A 1 1138 ? 24.724 10.782 -14.591 1.00 84.31 1138 THR A N 1
ATOM 9014 C CA . THR A 1 1138 ? 25.966 10.921 -15.368 1.00 84.31 1138 THR A CA 1
ATOM 9015 C C . THR A 1 1138 ? 27.168 11.213 -14.480 1.00 84.31 1138 THR A C 1
ATOM 9017 O O . THR A 1 1138 ? 27.086 11.942 -13.492 1.00 84.31 1138 THR A O 1
ATOM 9020 N N . ILE A 1 1139 ? 28.322 10.654 -14.852 1.00 90.50 1139 ILE A N 1
ATOM 9021 C CA . ILE A 1 1139 ? 29.620 11.001 -14.266 1.00 90.50 1139 ILE A CA 1
ATOM 9022 C C . ILE A 1 1139 ? 30.203 12.125 -15.127 1.00 90.50 1139 ILE A C 1
ATOM 9024 O O . ILE A 1 1139 ? 30.715 11.868 -16.211 1.00 90.50 1139 ILE A O 1
ATOM 9028 N N . ARG A 1 1140 ? 30.056 13.373 -14.673 1.00 89.50 1140 ARG A N 1
ATOM 9029 C CA . ARG A 1 1140 ? 30.398 14.596 -15.418 1.00 89.50 1140 ARG A CA 1
ATOM 9030 C C . ARG A 1 1140 ? 31.817 15.063 -15.131 1.00 89.50 1140 ARG A C 1
ATOM 9032 O O . ARG A 1 1140 ? 32.530 15.455 -16.050 1.00 89.50 1140 ARG A O 1
ATOM 9039 N N . THR A 1 1141 ? 32.231 15.026 -13.866 1.00 92.25 1141 THR A N 1
ATOM 9040 C CA . THR A 1 1141 ? 33.569 15.467 -13.455 1.00 92.25 1141 THR A CA 1
ATOM 9041 C C . THR A 1 1141 ? 34.310 14.379 -12.684 1.00 92.25 1141 THR A C 1
ATOM 9043 O O . THR A 1 1141 ? 33.697 13.629 -11.912 1.00 92.25 1141 THR A O 1
ATOM 9046 N N . PRO A 1 1142 ? 35.637 14.266 -12.881 1.00 94.62 1142 PRO A N 1
ATOM 9047 C CA . PRO A 1 1142 ? 36.447 13.367 -12.077 1.00 94.62 1142 PRO A CA 1
ATOM 9048 C C . PRO A 1 1142 ? 36.496 13.872 -10.624 1.00 94.62 1142 PRO A C 1
ATOM 9050 O O . PRO A 1 1142 ? 36.194 15.041 -10.369 1.00 94.62 1142 PRO A O 1
ATOM 9053 N N . PRO A 1 1143 ? 36.894 13.021 -9.663 1.00 94.62 1143 PRO A N 1
ATOM 9054 C CA . PRO A 1 1143 ? 37.181 13.481 -8.312 1.00 94.62 1143 PRO A CA 1
ATOM 9055 C C . PRO A 1 1143 ? 38.162 14.669 -8.318 1.00 94.62 1143 PRO A C 1
ATOM 9057 O O . PRO A 1 1143 ? 39.129 14.636 -9.080 1.00 94.62 1143 PRO A O 1
ATOM 9060 N N . PRO A 1 1144 ? 37.916 15.730 -7.530 1.00 94.69 1144 PRO A N 1
ATOM 9061 C CA . PRO A 1 1144 ? 38.692 16.962 -7.614 1.00 94.69 1144 PRO A CA 1
ATOM 9062 C C . PRO A 1 1144 ? 40.031 16.882 -6.864 1.00 94.69 1144 PRO A C 1
ATOM 9064 O O . PRO A 1 1144 ? 40.152 16.231 -5.817 1.00 94.69 1144 PRO A O 1
ATOM 9067 N N . LEU A 1 1145 ? 41.020 17.645 -7.341 1.00 93.00 1145 LEU A N 1
ATOM 9068 C CA . LEU A 1 1145 ? 42.229 17.936 -6.562 1.00 93.00 1145 LEU A CA 1
ATOM 9069 C C . LEU A 1 1145 ? 41.875 18.795 -5.339 1.00 93.00 1145 LEU A C 1
ATOM 9071 O O . LEU A 1 1145 ? 40.858 19.496 -5.329 1.00 93.00 1145 LEU A O 1
ATOM 9075 N N . LEU A 1 1146 ? 42.720 18.747 -4.310 1.00 92.94 1146 LEU A N 1
ATOM 9076 C CA . LEU A 1 1146 ? 42.520 19.523 -3.086 1.00 92.94 1146 LEU A CA 1
ATOM 9077 C C . LEU A 1 1146 ? 42.430 21.026 -3.399 1.00 92.94 1146 LEU A C 1
ATOM 9079 O O . LEU A 1 1146 ? 43.366 21.598 -3.953 1.00 92.94 1146 LEU A O 1
ATOM 9083 N N . GLY A 1 1147 ? 41.302 21.653 -3.053 1.00 92.81 1147 GLY A N 1
ATOM 9084 C CA . GLY A 1 1147 ? 41.085 23.091 -3.244 1.00 92.81 1147 GLY A CA 1
ATOM 9085 C C . GLY A 1 1147 ? 40.996 23.533 -4.708 1.00 92.81 1147 GLY A C 1
ATOM 9086 O O . GLY A 1 1147 ? 41.119 24.721 -4.998 1.00 92.81 1147 GLY A O 1
ATOM 9087 N N . GLN A 1 1148 ? 40.785 22.600 -5.646 1.00 94.19 1148 GLN A N 1
ATOM 9088 C CA . GLN A 1 1148 ? 40.796 22.881 -7.086 1.00 94.19 1148 GLN A CA 1
ATOM 9089 C C . GLN A 1 1148 ? 39.826 23.997 -7.504 1.00 94.19 1148 GLN A C 1
ATOM 9091 O O . GLN A 1 1148 ? 40.095 24.701 -8.473 1.00 94.19 1148 GLN A O 1
ATOM 9096 N N . HIS A 1 1149 ? 38.703 24.147 -6.798 1.00 96.19 1149 HIS A N 1
ATOM 9097 C CA . HIS A 1 1149 ? 37.606 25.034 -7.186 1.00 96.19 1149 HIS A CA 1
ATOM 9098 C C . HIS A 1 1149 ? 37.416 26.201 -6.206 1.00 96.19 1149 HIS A C 1
ATOM 9100 O O . HIS A 1 1149 ? 36.380 26.860 -6.251 1.00 96.19 1149 HIS A O 1
ATOM 9106 N N . THR A 1 1150 ? 38.385 26.473 -5.317 1.00 94.19 1150 THR A N 1
ATOM 9107 C CA . THR A 1 1150 ? 38.263 27.531 -4.296 1.00 94.19 1150 THR A CA 1
ATOM 9108 C C . THR A 1 1150 ? 37.958 28.891 -4.932 1.00 94.19 1150 THR A C 1
ATOM 9110 O O . THR A 1 1150 ? 36.969 29.522 -4.572 1.00 94.19 1150 THR A O 1
ATOM 9113 N N . ASP A 1 1151 ? 38.729 29.320 -5.933 1.00 92.62 1151 ASP A N 1
ATOM 9114 C CA . ASP A 1 1151 ? 38.514 30.626 -6.579 1.00 92.62 1151 ASP A CA 1
ATOM 9115 C C . ASP A 1 1151 ? 37.199 30.679 -7.373 1.00 92.62 1151 ASP A C 1
ATOM 9117 O O . ASP A 1 1151 ? 36.484 31.680 -7.325 1.00 92.62 1151 ASP A O 1
ATOM 9121 N N . GLU A 1 1152 ? 36.842 29.578 -8.045 1.00 93.31 1152 GLU A N 1
ATOM 9122 C CA . GLU A 1 1152 ? 35.598 29.457 -8.816 1.00 93.31 1152 GLU A CA 1
ATOM 9123 C C . GLU A 1 1152 ? 34.362 29.608 -7.921 1.00 93.31 1152 GLU A C 1
ATOM 9125 O O . GLU A 1 1152 ? 33.441 30.352 -8.249 1.00 93.31 1152 GLU A O 1
ATOM 9130 N N . VAL A 1 1153 ? 34.339 28.926 -6.775 1.00 94.25 1153 VAL A N 1
ATOM 9131 C CA . VAL A 1 1153 ? 33.196 28.945 -5.855 1.00 94.25 1153 VAL A CA 1
ATOM 9132 C C . VAL A 1 1153 ? 33.097 30.286 -5.127 1.00 94.25 1153 VAL A C 1
ATOM 9134 O O . VAL A 1 1153 ? 32.007 30.854 -5.046 1.00 94.25 1153 VAL A O 1
ATOM 9137 N N . LEU A 1 1154 ? 34.215 30.827 -4.629 1.00 93.56 1154 LEU A N 1
ATOM 9138 C CA . LEU A 1 1154 ? 34.212 32.103 -3.906 1.00 93.56 1154 LEU A CA 1
ATOM 9139 C C . LEU A 1 1154 ? 33.836 33.281 -4.815 1.00 93.56 1154 LEU A C 1
ATOM 9141 O O . LEU A 1 1154 ? 33.023 34.121 -4.429 1.00 93.56 1154 LEU A O 1
ATOM 9145 N N . GLY A 1 1155 ? 34.390 33.333 -6.027 1.00 92.06 1155 GLY A N 1
ATOM 9146 C CA . GLY A 1 1155 ? 34.066 34.379 -6.995 1.00 92.06 1155 GLY A CA 1
ATOM 9147 C C . GLY A 1 1155 ? 32.685 34.189 -7.622 1.00 92.06 1155 GLY A C 1
ATOM 9148 O O . GLY A 1 1155 ? 31.904 35.133 -7.692 1.00 92.06 1155 GLY A O 1
ATOM 9149 N N . GLY A 1 1156 ? 32.359 32.965 -8.046 1.00 89.44 1156 GLY A N 1
ATOM 9150 C CA . GLY A 1 1156 ? 31.144 32.671 -8.806 1.00 89.44 1156 GLY A CA 1
ATOM 9151 C C . GLY A 1 1156 ? 29.872 32.581 -7.963 1.00 89.44 1156 GLY A C 1
ATOM 9152 O O . GLY A 1 1156 ? 28.854 33.156 -8.337 1.00 89.44 1156 GLY A O 1
ATOM 9153 N N . ILE A 1 1157 ? 29.907 31.874 -6.827 1.00 91.12 1157 ILE A N 1
ATOM 9154 C CA . ILE A 1 1157 ? 28.704 31.604 -6.015 1.00 91.12 1157 ILE A CA 1
ATOM 9155 C C . ILE A 1 1157 ? 28.492 32.689 -4.955 1.00 91.12 1157 ILE A C 1
ATOM 9157 O O . ILE A 1 1157 ? 27.359 33.121 -4.730 1.00 91.12 1157 ILE A O 1
ATOM 9161 N N . LEU A 1 1158 ? 29.569 33.140 -4.304 1.00 91.69 1158 LEU A N 1
ATOM 9162 C CA . LEU A 1 1158 ? 29.490 34.159 -3.251 1.00 91.69 1158 LEU A CA 1
ATOM 9163 C C . LEU A 1 1158 ? 29.704 35.590 -3.758 1.00 91.69 1158 LEU A C 1
ATOM 9165 O O . LEU A 1 1158 ? 29.433 36.535 -3.018 1.00 91.69 1158 LEU A O 1
ATOM 9169 N N . GLY A 1 1159 ? 30.174 35.772 -4.997 1.00 90.56 1159 GLY A N 1
ATOM 9170 C CA . GLY A 1 1159 ? 30.428 37.098 -5.563 1.00 90.56 1159 GLY A CA 1
ATOM 9171 C C . GLY A 1 1159 ? 31.580 37.843 -4.883 1.00 90.56 1159 GLY A C 1
ATOM 9172 O O . GLY A 1 1159 ? 31.589 39.074 -4.861 1.00 90.56 1159 GLY A O 1
ATOM 9173 N N . TYR A 1 1160 ? 32.527 37.130 -4.263 1.00 92.19 1160 TYR A N 1
ATOM 9174 C CA . TYR A 1 1160 ? 33.666 37.767 -3.607 1.00 92.19 1160 TYR A CA 1
ATOM 9175 C C . TYR A 1 1160 ? 34.655 38.300 -4.652 1.00 92.19 1160 TYR A C 1
ATOM 9177 O O . TYR A 1 1160 ? 35.075 37.573 -5.547 1.00 92.19 1160 TYR A O 1
ATOM 9185 N N . GLY A 1 1161 ? 35.057 39.567 -4.519 1.00 91.56 1161 GLY A N 1
ATOM 9186 C CA . GLY A 1 1161 ? 36.103 40.153 -5.362 1.00 91.56 1161 GLY A CA 1
ATOM 9187 C C . GLY A 1 1161 ? 37.483 39.537 -5.101 1.00 91.56 1161 GLY A C 1
ATOM 9188 O O . GLY A 1 1161 ? 37.741 39.016 -4.011 1.00 91.56 1161 GLY A O 1
ATOM 9189 N N . GLU A 1 1162 ? 38.387 39.646 -6.080 1.00 89.81 1162 GLU A N 1
ATOM 9190 C CA . GLU A 1 1162 ? 39.740 39.065 -6.018 1.00 89.81 1162 GLU A CA 1
ATOM 9191 C C . GLU A 1 1162 ? 40.520 39.489 -4.764 1.00 89.81 1162 GLU A C 1
ATOM 9193 O O . GLU A 1 1162 ? 41.199 38.660 -4.156 1.00 89.81 1162 GLU A O 1
ATOM 9198 N N . ASP A 1 1163 ? 40.364 40.740 -4.318 1.00 89.00 1163 ASP A N 1
ATOM 9199 C CA . ASP A 1 1163 ? 41.025 41.260 -3.115 1.00 89.00 1163 ASP A CA 1
ATOM 9200 C C . ASP A 1 1163 ? 40.585 40.525 -1.841 1.00 89.00 1163 ASP A C 1
ATOM 9202 O O . ASP A 1 1163 ? 41.407 40.202 -0.981 1.00 89.00 1163 ASP A O 1
ATOM 9206 N N . LYS A 1 1164 ? 39.290 40.201 -1.727 1.00 90.75 1164 LYS A N 1
ATOM 9207 C CA . LYS A 1 1164 ? 38.748 39.457 -0.581 1.00 90.75 1164 LYS A CA 1
ATOM 9208 C C . LYS A 1 1164 ? 39.197 37.999 -0.618 1.00 90.75 1164 LYS A C 1
ATOM 9210 O O . LYS A 1 1164 ? 39.547 37.448 0.421 1.00 90.75 1164 LYS A O 1
ATOM 9215 N N . ILE A 1 1165 ? 39.224 37.383 -1.801 1.00 90.38 1165 ILE A N 1
ATOM 9216 C CA . ILE A 1 1165 ? 39.715 36.008 -1.977 1.00 90.38 1165 ILE A CA 1
ATOM 9217 C C . ILE A 1 1165 ? 41.198 35.922 -1.600 1.00 90.38 1165 ILE A C 1
ATOM 9219 O O . ILE A 1 1165 ? 41.591 35.026 -0.853 1.00 90.38 1165 ILE A O 1
ATOM 9223 N N . ARG A 1 1166 ? 42.016 36.882 -2.050 1.00 90.62 1166 ARG A N 1
ATOM 9224 C CA . ARG A 1 1166 ? 43.434 36.960 -1.682 1.00 90.62 1166 ARG A CA 1
ATOM 9225 C C . ARG A 1 1166 ? 43.610 37.136 -0.172 1.00 90.62 1166 ARG A C 1
ATOM 9227 O O . ARG A 1 1166 ? 44.369 36.382 0.423 1.00 90.62 1166 ARG A O 1
ATOM 9234 N N . ALA A 1 1167 ? 42.838 38.022 0.461 1.00 89.88 1167 ALA A N 1
ATOM 9235 C CA . ALA A 1 1167 ? 42.874 38.203 1.914 1.00 89.88 1167 ALA A CA 1
ATOM 9236 C C . ALA A 1 1167 ? 42.511 36.922 2.693 1.00 89.88 1167 ALA A C 1
ATOM 9238 O O . ALA A 1 1167 ? 43.119 36.637 3.724 1.00 89.88 1167 ALA A O 1
ATOM 9239 N N . LEU A 1 1168 ? 41.554 36.123 2.203 1.00 89.50 1168 LEU A N 1
ATOM 9240 C CA . LEU A 1 1168 ? 41.187 34.845 2.824 1.00 89.50 1168 LEU A CA 1
ATOM 9241 C C . LEU A 1 1168 ? 42.299 33.789 2.692 1.00 89.50 1168 LEU A C 1
ATOM 9243 O O . LEU A 1 1168 ? 42.526 33.039 3.644 1.00 89.50 1168 LEU A O 1
ATOM 9247 N N . LYS A 1 1169 ? 43.015 33.757 1.560 1.00 87.94 1169 LYS A N 1
ATOM 9248 C CA . LYS A 1 1169 ? 44.190 32.888 1.359 1.00 87.94 1169 LYS A CA 1
ATOM 9249 C C . LYS A 1 1169 ? 45.356 33.308 2.254 1.00 87.94 1169 LYS A C 1
ATOM 9251 O O . LYS A 1 1169 ? 45.910 32.482 2.975 1.00 87.94 1169 LYS A O 1
ATOM 9256 N N . ASP A 1 1170 ? 45.681 34.600 2.269 1.00 87.69 1170 ASP A N 1
ATOM 9257 C CA . ASP A 1 1170 ? 46.765 35.153 3.091 1.00 87.69 1170 ASP A CA 1
ATOM 9258 C C . ASP A 1 1170 ? 46.487 34.943 4.592 1.00 87.69 1170 ASP A C 1
ATOM 9260 O O . ASP A 1 1170 ? 47.386 34.614 5.367 1.00 87.69 1170 ASP A O 1
ATOM 9264 N N . GLY A 1 1171 ? 45.217 35.054 4.997 1.00 81.62 1171 GLY A N 1
ATOM 9265 C CA . GLY A 1 1171 ? 44.739 34.770 6.351 1.00 81.62 1171 GLY A CA 1
ATOM 9266 C C . GLY A 1 1171 ? 44.631 33.282 6.711 1.00 81.62 1171 GLY A C 1
ATOM 9267 O O . GLY A 1 1171 ? 44.207 32.965 7.823 1.00 81.62 1171 GLY A O 1
ATOM 9268 N N . CYS A 1 1172 ? 44.995 32.360 5.808 1.00 83.75 1172 CYS A N 1
ATOM 9269 C CA . CYS A 1 1172 ? 44.872 30.905 5.991 1.00 83.75 1172 CYS A CA 1
ATOM 9270 C C . CYS A 1 1172 ? 43.440 30.441 6.346 1.00 83.75 1172 CYS A C 1
ATOM 9272 O O . CYS A 1 1172 ? 43.252 29.462 7.084 1.00 83.75 1172 CYS A O 1
ATOM 9274 N N . ALA A 1 1173 ? 42.428 31.171 5.869 1.00 85.31 1173 ALA A N 1
ATOM 9275 C CA . ALA A 1 1173 ? 41.019 30.821 6.024 1.00 85.31 1173 ALA A CA 1
ATOM 9276 C C . ALA A 1 1173 ? 40.551 29.836 4.942 1.00 85.31 1173 ALA A C 1
ATOM 9278 O O . ALA A 1 1173 ? 39.674 29.017 5.223 1.00 85.31 1173 ALA A O 1
ATOM 9279 N N . VAL A 1 1174 ? 41.164 29.885 3.755 1.00 85.94 1174 VAL A N 1
ATOM 9280 C CA . VAL A 1 1174 ? 40.974 28.956 2.629 1.00 85.94 1174 VAL A CA 1
ATOM 9281 C C . VAL A 1 1174 ? 42.299 28.476 2.075 1.00 85.94 1174 VAL A C 1
ATOM 9283 O O . VAL A 1 1174 ? 43.283 29.243 2.138 1.00 85.94 1174 VAL A O 1
#

Solvent-accessible surface area (backbone atoms only — not comparable to full-atom values): 66058 Å² total; per-residue (Å²): 122,76,69,60,59,56,52,50,51,52,51,52,52,52,52,55,64,66,62,71,74,82,77,80,84,88,80,84,91,80,92,88,66,76,64,60,61,53,54,54,52,52,52,50,52,54,48,52,52,51,53,51,52,51,52,51,52,57,53,57,64,74,72,70,86,83,88,84,85,89,88,85,91,84,88,89,81,88,80,90,73,94,73,79,66,73,56,69,74,58,55,57,57,31,47,53,38,28,55,74,55,40,74,27,94,60,44,35,69,42,93,86,79,57,50,69,44,65,56,87,89,59,70,66,56,71,69,57,51,54,52,49,56,62,55,45,49,49,14,42,43,46,43,52,51,52,50,49,45,57,50,50,72,69,38,88,79,49,39,71,31,51,49,30,39,44,52,42,53,51,54,56,48,51,58,52,51,53,51,50,54,54,51,51,54,49,59,58,54,56,75,73,60,94,69,94,65,92,66,91,42,75,73,55,47,53,62,71,44,44,67,58,43,54,51,42,50,52,53,44,52,52,52,63,74,42,74,86,50,58,32,21,36,39,52,24,58,57,50,59,56,51,74,47,95,45,70,69,56,28,54,51,42,52,60,43,45,43,49,26,45,44,58,57,44,52,41,49,48,35,23,68,67,70,30,44,86,79,58,96,70,72,38,57,30,69,46,76,50,86,86,58,57,84,82,56,42,86,76,68,23,58,50,78,42,75,79,25,46,36,71,91,57,50,74,70,56,53,53,49,54,51,49,37,20,52,51,45,41,44,33,46,77,60,65,70,55,62,70,69,51,75,76,71,65,79,73,77,85,76,64,74,85,47,64,70,59,49,52,52,50,50,51,51,52,37,54,54,51,44,53,51,52,50,48,42,40,49,68,77,63,32,46,64,60,55,55,49,46,45,42,30,65,51,67,56,64,39,57,63,38,52,51,45,38,47,67,69,41,47,71,65,29,70,37,55,41,93,78,66,53,68,70,62,52,45,56,50,48,55,50,20,34,68,76,26,79,62,60,77,52,60,69,74,61,58,72,26,54,47,74,39,74,54,87,85,58,96,85,42,39,23,70,76,31,59,42,76,41,75,65,69,55,83,67,56,29,74,66,57,30,73,68,55,51,54,51,49,44,54,50,25,56,51,54,50,53,53,48,50,49,53,52,52,50,52,53,47,53,53,48,52,64,63,46,52,71,74,52,59,85,50,70,84,53,49,66,59,53,50,53,51,52,53,55,50,52,51,54,50,50,50,55,49,49,54,49,49,42,44,54,53,65,37,44,46,51,42,47,54,53,46,49,52,60,62,71,64,77,80,63,45,73,66,54,50,42,50,45,52,52,48,39,54,48,52,38,32,48,72,56,48,69,42,64,56,100,86,58,73,55,48,65,59,53,52,52,49,53,47,45,53,53,51,40,49,52,54,48,51,52,53,52,53,49,55,50,52,52,51,54,48,54,50,52,50,52,52,50,39,51,54,34,43,76,70,72,45,79,65,80,52,75,69,56,56,56,60,52,50,58,55,50,55,50,49,68,58,50,51,60,53,54,51,47,55,48,49,52,41,52,51,49,46,54,50,54,51,43,53,50,39,54,54,30,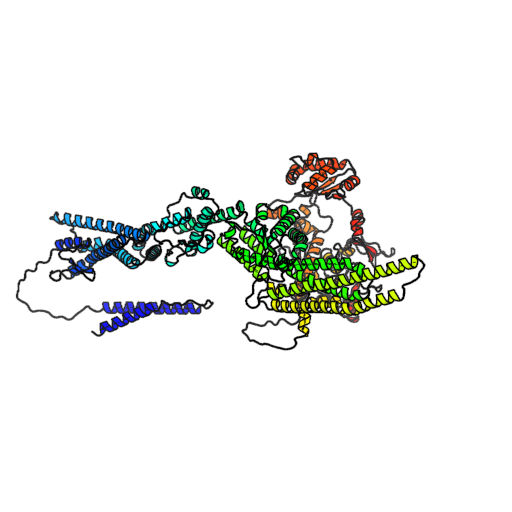59,70,46,88,52,66,69,49,32,50,46,29,57,64,66,32,64,81,48,60,52,63,54,64,53,62,76,73,65,82,87,81,91,83,88,84,82,88,88,88,83,81,90,77,80,79,74,94,74,71,76,52,71,58,62,59,56,54,57,59,71,72,55,80,34,69,63,46,102,85,74,49,74,41,78,66,23,88,33,51,95,39,29,34,39,33,59,32,56,76,49,25,50,29,40,22,52,24,54,45,14,30,30,35,19,50,28,40,34,52,25,40,70,92,71,42,48,72,33,46,70,53,52,85,60,53,45,58,52,58,49,87,85,57,85,68,84,46,60,7,51,60,37,56,72,34,32,34,36,37,41,23,26,28,37,28,70,87,40,71,67,19,36,50,49,51,54,59,48,50,60,72,28,45,32,37,38,36,51,63,60,57,62,58,44,45,79,61,58,67,22,65,83,50,43,38,74,73,23,52,53,30,31,37,36,40,46,31,34,50,26,82,54,72,96,50,16,79,48,90,55,52,42,71,60,40,33,56,75,58,45,57,18,60,43,29,34,44,62,89,52,70,66,35,76,72,97,56,67,56,38,28,54,50,29,12,51,50,47,42,53,51,50,53,51,44,54,54,49,17,56,75,70,56,36,31,49,81,44,81,38,22,34,39,60,43,40,48,60,68,42,45,72,61,46,46,39,30,76,75,70,69,45,82,85,65,29,47,52,66,41,48,93,82,42,42,60,26,28,68,39,50,29,56,79,44,53,36,37,39,41,24,89,44,57,69,30,42,42,48,49,23,51,72,70,71,40,54,71,50,44,75,29,82,62,40,44,44,47,70,37,21,53,77,41,38,72,65,52,50,53,54,51,29,61,57,40,39,75,43,45,52,72,58,52,56,60,65,44,56,96,61,80,47,54,68,47,73,76,68,54,75,68,51,49,72,66,30,67,69,39,54,77,62,46,39,66,39,78,46,73,30,96,63,43,28,78,42,80,44,78,33,72,87,77,84,58,96,83,51,57,67,49,87,82,42,50,46,54,55,85,40,69,33,36,67,58,46,42,38,68,74,69,63,45,52,70,70,58,53,48,50,34,43,77,67,62,22,61

Foldseek 3Di:
DVVVVVVVVVVVVVVVVVPPPPDDDDDDDDDDDPVVVVVVVVVVVVVVVVVVVVVVVVVVVVPDDDDDDDDDDDDDDDDDDDADQDDQLQLLVQLLCLLVLHHGPQWGQDDPPRQIDGDPPHDYDPVVVVLSSLSSLNSSLVNLLVVLLVVLVVDPLADPLSPLLSVLSVVLVVVSVVLSVVSVVLSVVVVVDPDDDDHDGSVNVCVSCVVVSVVSVLSSVLSVVCVPDAAQLNLQVLVVQCPDPDVVSVVSSQSSSQRSCQVVLVQLLCCLQVLDRPDPNPRHQKDADPVDDPLQLQPPGIDGRPNNHHPLQDPVLVVLSRLNSSLNVQCVPFVVNPPVSVVVPPDDRDTPPPSVVVSVVSVVSSLVSQLVSLCCCCPVVVLVLLVVLLCVPLVVVVVQLVVQLCVQCVVVQQDAQVPDDQVVSQVSSVVSCVVGPVVPRDPVQVVQKGWFFADHDVPHTSLQGTFIAGHDDPPSCNLVPPVNRVLSRLSSSVVSLLVVLLVLLVVLVVLLVVCVVLLVVPPVCVVVSVVLVVLSVLVNLLSVLLNCCLVPVQLVVLVVVLVVQSVVSPDGVVRNSVSSVVSSVSSCVLNLNDDDPPDNLVVLVSVLSVLSVQLSVLSVVVSVVSNVVSVVVVVVVVVQVVVVVVVHHDDDPVVVVVVVVVVVVVVVVVVVSSVSNVVSSVVNLVSLLVSLVVLCPDPDPSSVVSSVSSCPLVPRVVVVVVPDDDDDDDDDDDDDDDPDDPPDQDRPCNVVVVLVPDFADQDPVGDTDFAFPCAPAEEEQAEAQFLRLQLVLLSLLRHYAYEYEAAPVQGGPQQPPDPVFFAFPDPPPPDTHGHPRLQFRFFSYHFAYFDLVDLLSLVVVLLVLLLHQEYEYEDQACPCVVSLNDPVNNCVSPQNYAYEYEYAAKNDDPCSRPHHDLVVLCVVLCVQQQEDAQPDHRDDDPDSVLSHQLSVVRSVVSVVQNVVCSVPVGGDYHMTHSNVSSNVVCPVQNVCCVPVVDHHTHHHQCDLQFPPQGWADAQPAIKGWGPRFLLLVCLLCVLLVNNVQCPDPCRVGRVSCSVVVVVVRVVSNVSRHVDDPVVVVVSCPPSPIDMDGDDDPVCVCVPPVQVVQVQWDWDQDPTNGIDIYGDDPDQDPPGGRDRRGGRDDHNNCNCVCCCPSSVDDPVVSVVCVVVSRD

Nearest PDB structures (foldseek):
  9br6-assembly1_A  TM=9.783E-01  e=3.264E-43  Homo sapiens
  9br7-assembly1_A  TM=9.789E-01  e=6.140E-43  Homo sapiens
  9g3z-assembly1_H  TM=8.201E-01  e=1.990E-45  Sus scrofa
  4ed9-assembly1_A-2  TM=9.019E-01  e=2.259E-34  Brucella suis 1330
  4hl6-assembly3_E  TM=9.526E-01  e=9.137E-32  Escherichia coli K-12

pLDDT: mean 79.62, std 18.54, range [21.53, 98.69]

Sequence (1174 aa):
MDNSEQVARAVEALVRLQFAQDAPDADTHMDLDDDAQQEHKQQSQVYEAKVAAAQEYCLRILGRSGGYVGSPLGGDQSRLIEEHEVEESAILRDLIFVFQGIDGKMVKFGAESGTCSIDPSLNISNSTRGLVNRLTELGWLYKRINTYVQMTLRESTAGLVGQSFCSALQHELVDYFRLIAVLEAHIAKDKDATNGSKGLSLKRLLVWTQDSLQRLRLMSVLVECCQNLQGGALVSMVHDYTQHGDPLIQQFINHMLERVSAPFYVMLQRWIYEGELDDPRTEFFIACDPEVEEEDMWQRKYFIREEMLPAFIGMSLAKKILSIGKSLNFLRHKCNDADWFLQTGVGKSLRYGDIAELEGSIDAAYIGTSQRLLHLLVTKFKLIDHLTAIKRYILLGQGDFIQHLMESLGTNLSQPANTLFRHNLTGTLETAVRSSNAQYDDPDILRRLDVRLLEISPGDSGWDVFSLDYHVDSPINTILTPVAMHQYLKMFNFLWRLKRVEYALSSAWRRQTTSARAIRPILELVPELHHCRIVCSEMIHFVYQLQYYILFEVLECSWDELLKTIENNTTDLDSLIEAHSKYLRDVSSKGLLAASHDVNMMPRLLELLATILDYKVAQDNLYNYALAEIERRERLAQTADRRTRHGQWGLTDQDDTLDRIPDEQFEELVPGLLRTLNEYSMQFKRELSELLLTLSADGDSDLRFLSFRLDFNEFYLGSLKVGRKTRSFSVCTTASEEHKPTQDTPNLESFLLSTKHQKGPIDKEGKEQEPGPLDGIRVLDLTRVLAGPYCTQLLGDLGAEVIKIENPKGGDDTRAWGPPFAANKDPADSVLTESAYFLSVNRNKKSITVNLRSKEGQALIHDLAQKCDVLVENYVPGKLAEMGLGYEQLSKLNPRLVYASITGYGQTGPYAKRPGYDVMIEAEAGLMYITGEEHGPPVKVGVAVTDLTTGLYAHGSILAALFARFRTGRGQHVDCSLLESQVATLANIGSSYLIAGQEAKRMGTAHPSIVPYQVLETRDSHIMIGAGNDGQFRTLCKVLQLDSLSDNPLYKTNRDRVTNRDALIRTLTNRLKSENNQFWLKALENRGVPFAPINNIEGTFKHPQVLARGMVHEIEHPKAGKIRLCGTPVKYSDTKPTIRTPPPLLGQHTDEVLGGILGYGEDKIRALKDGCAV

Mean predicted aligned error: 20.91 Å

Organism: NCBI:txid64525

InterPro domains:
  IPR003673 CoA-transferase family III [PF02515] (774-1150)
  IPR023606 CoA-transferase family III domain 1 superfamily [G3DSA:3.40.50.10540] (771-1061)
  IPR023606 CoA-transferase family III domain 1 superfamily [G3DSA:3.40.50.10540] (1062-1174)
  IPR023606 CoA-transferase family III domain 1 superfamily [SSF89796] (771-1173)
  IPR040457 Gamma tubulin complex component, C-terminal [PF04130] (383-716)
  IPR041470 Gamma tubulin complex component protein, N-terminal [PF17681] (92-380)
  IPR042241 Gamma tubulin complex component, C-terminal domain superfamily [G3DSA:1.20.120.1900] (383-715)
  IPR050483 CoA-transferase III domain-containing protein [PTHR48207] (764-1170)